Protein AF-A0A416ES32-F1 (afdb_monomer_lite)

Foldseek 3Di:
DDDDQLRQQVVQLKFWFWEAEQFKIKIFIAGNLLHTDFIFMDGDHWDQDPNATADDPCNLLVRLQRRLVRRQVRCCVPRVDRRAHHQEYAYEYAAAWKFFAAPVGDGLDGIHALPDQPQVVLQVVLCVLVLARRHCRAHSSVLVSCLVVVPPCNLRGQAMAHPLQSLLCQFFVANEAFLQRVLSHANADLVVSFHDPVSQVSSCVVNVVVVRPDGPVRHHGHYDAQLDWRGWGDLSNQCSNHVVSSYDTGRTYTGHHYLLQLLCLLQLQQDAQGWEWEAEQWIKIKHFFPDDFPGDDNQWRWGHHSRSTIITMGTWNGACPVVVVVLVVVVVVCVVVVDDDDPCRSCLVLLVLLVVAQLLLQQWAWARFCAFTVLLPGRGFDTDTDGDPRGPDDSNSVSNNSLLNSCLSVLSSLCCCCPVVVTHHAEYEYDYDLCPNPPRNQQLVCLSNVYKYFYFPSSVVGSSSSRSLSRSCNSPPDDPRDSSNCCPPSPCPVGRGDMDHHDPSNNVSSVSNSVVHSVCVVVRVVCVVVVPPPPPDVPVPVSVVVLVQLVQQLVLQLVCVVLPQADWQFKKKKFDDPVVQKMKMAAPPDGNVPDDSQQIWIAHLVGDTPDHPGHGYLLSLLVSLLVVLDVQFGMKMWTCGPLQVVCLQVQAWQAAADLLCLLQAQGIAERFEADDPVCCVPRVSNSNNVRVSVVCVVVVPDCRRHQKHRYRNGGIMGTDNHRNVRSVVSSSSSVSSVVSVVVCVVPVPRDHDDNVSSCVSHCCCPNPPNDPDDD

Radius of gyration: 31.21 Å; chains: 1; bounding box: 86×59×86 Å

Structure (mmCIF, N/CA/C/O backbone):
data_AF-A0A416ES32-F1
#
_entry.id   AF-A0A416ES32-F1
#
loop_
_atom_site.group_PDB
_atom_site.id
_atom_site.type_symbol
_atom_site.label_atom_id
_atom_site.label_alt_id
_atom_site.label_comp_id
_atom_site.label_asym_id
_atom_site.label_entity_id
_atom_site.label_seq_id
_atom_site.pdbx_PDB_ins_code
_atom_site.Cartn_x
_atom_site.Cartn_y
_atom_site.Cartn_z
_atom_site.occupancy
_atom_site.B_iso_or_equiv
_atom_site.auth_seq_id
_atom_site.auth_comp_id
_atom_site.auth_asym_id
_atom_site.auth_atom_id
_atom_site.pdbx_PDB_model_num
ATOM 1 N N . MET A 1 1 ? -36.734 12.654 -17.663 1.00 45.72 1 MET A N 1
ATOM 2 C CA . MET A 1 1 ? -35.898 13.662 -16.980 1.00 45.72 1 MET A CA 1
ATOM 3 C C . MET A 1 1 ? -35.464 13.018 -15.685 1.00 45.72 1 MET A C 1
ATOM 5 O O . MET A 1 1 ? -36.342 12.544 -14.974 1.00 45.72 1 MET A O 1
ATOM 9 N N . GLY A 1 2 ? -34.155 12.872 -15.471 1.00 63.22 2 GLY A N 1
ATOM 10 C CA . GLY A 1 2 ? -33.621 12.285 -14.242 1.00 63.22 2 GLY A CA 1
ATOM 11 C C . GLY A 1 2 ? -34.014 13.115 -13.021 1.00 63.22 2 GLY A C 1
ATOM 12 O O . GLY A 1 2 ? -34.320 14.302 -13.149 1.00 63.22 2 GLY A O 1
ATOM 13 N N . MET A 1 3 ? -34.055 12.468 -11.861 1.00 84.62 3 MET A N 1
ATOM 14 C CA . MET A 1 3 ? -34.239 13.137 -10.578 1.00 84.62 3 MET A CA 1
ATOM 15 C C . MET A 1 3 ? -33.039 14.047 -10.311 1.00 84.62 3 MET A C 1
ATOM 17 O O . MET A 1 3 ? -31.903 13.600 -10.431 1.00 84.62 3 MET A O 1
ATOM 21 N N . ASP A 1 4 ? -33.273 15.313 -9.969 1.00 92.38 4 ASP A N 1
ATOM 22 C CA . ASP A 1 4 ? -32.179 16.219 -9.625 1.00 92.38 4 ASP A CA 1
ATOM 23 C C . ASP A 1 4 ? -31.545 15.846 -8.271 1.00 92.38 4 ASP A C 1
ATOM 25 O O . ASP A 1 4 ? -32.187 15.240 -7.408 1.00 92.38 4 ASP A O 1
ATOM 29 N N . ALA A 1 5 ? -30.283 16.238 -8.071 1.00 93.75 5 ALA A N 1
ATOM 30 C CA . ALA A 1 5 ? -29.499 15.888 -6.885 1.00 93.75 5 ALA A CA 1
ATOM 31 C C . ALA A 1 5 ? -30.169 16.298 -5.563 1.00 93.75 5 ALA A C 1
ATOM 33 O O . ALA A 1 5 ? -30.114 15.555 -4.584 1.00 93.75 5 ALA A O 1
ATOM 34 N N . LYS A 1 6 ? -30.848 17.454 -5.530 1.00 95.00 6 LYS A N 1
ATOM 35 C CA . LYS A 1 6 ? -31.514 17.944 -4.319 1.00 95.00 6 LYS A CA 1
ATOM 36 C C . LYS A 1 6 ? -32.694 17.046 -3.953 1.00 95.00 6 LYS A C 1
ATOM 38 O O . LYS A 1 6 ? -32.835 16.663 -2.792 1.00 95.00 6 LYS A O 1
ATOM 43 N N . THR A 1 7 ? -33.510 16.689 -4.941 1.00 95.38 7 THR A N 1
ATOM 44 C CA . THR A 1 7 ? -34.622 15.747 -4.767 1.00 95.38 7 THR A CA 1
ATOM 45 C C . THR A 1 7 ? -34.115 14.364 -4.356 1.00 95.38 7 THR A C 1
ATOM 47 O O . THR A 1 7 ? -34.667 13.777 -3.429 1.00 95.38 7 THR A O 1
ATOM 50 N N . ALA A 1 8 ? -33.023 13.876 -4.956 1.00 95.81 8 ALA A N 1
ATOM 51 C CA . ALA A 1 8 ? -32.433 12.587 -4.592 1.00 95.81 8 ALA A CA 1
ATOM 52 C C . ALA A 1 8 ? -31.995 12.538 -3.118 1.00 95.81 8 ALA A C 1
ATOM 54 O O . ALA A 1 8 ? -32.283 11.555 -2.436 1.00 95.81 8 ALA A O 1
ATOM 55 N N . ILE A 1 9 ? -31.366 13.603 -2.605 1.00 96.69 9 ILE A N 1
ATOM 56 C CA . ILE A 1 9 ? -30.973 13.699 -1.189 1.00 96.69 9 ILE A CA 1
ATOM 57 C C . ILE A 1 9 ? -32.210 13.674 -0.277 1.00 96.69 9 ILE A C 1
ATOM 59 O O . ILE A 1 9 ? -32.258 12.897 0.673 1.00 96.69 9 ILE A O 1
ATOM 63 N N . LEU A 1 10 ? -33.227 14.496 -0.567 1.00 95.56 10 LEU A N 1
ATOM 64 C CA . LEU A 1 10 ? -34.430 14.603 0.273 1.00 95.56 10 LEU A CA 1
ATOM 65 C C . LEU A 1 10 ? -35.273 13.320 0.276 1.00 95.56 10 LEU A C 1
ATOM 67 O O . LEU A 1 10 ? -35.850 12.969 1.304 1.00 95.56 10 LEU A O 1
ATOM 71 N N . GLU A 1 11 ? -35.338 12.621 -0.858 1.00 95.56 11 GLU A N 1
ATOM 72 C CA . GLU A 1 11 ? -36.047 11.345 -0.999 1.00 95.56 11 GLU A CA 1
ATOM 73 C C . GLU A 1 11 ? -35.192 10.126 -0.617 1.00 95.56 11 GLU A C 1
ATOM 75 O O . GLU A 1 11 ? -35.665 9.000 -0.756 1.00 95.56 11 GLU A O 1
ATOM 80 N N . GLN A 1 12 ? -33.962 10.333 -0.126 1.00 94.44 12 GLN A N 1
ATOM 81 C CA . GLN A 1 12 ? -33.046 9.271 0.318 1.00 94.44 12 GLN A CA 1
ATOM 82 C C . GLN A 1 12 ? -32.698 8.272 -0.798 1.00 94.44 12 GLN A C 1
ATOM 84 O O . GLN A 1 12 ? -32.472 7.091 -0.555 1.00 94.44 12 GLN A O 1
ATOM 89 N N . LYS A 1 13 ? -32.634 8.754 -2.041 1.00 96.19 13 LYS A N 1
ATOM 90 C CA . LYS A 1 13 ? -32.247 7.993 -3.241 1.00 96.19 13 LYS A CA 1
ATOM 91 C C . LYS A 1 13 ? -30.778 8.224 -3.595 1.00 96.19 13 LYS A C 1
ATOM 93 O O . LYS A 1 13 ? -30.426 8.386 -4.760 1.00 96.19 13 LYS A O 1
ATOM 98 N N . THR A 1 14 ? -29.937 8.304 -2.571 1.00 98.06 14 THR A N 1
ATOM 99 C CA . THR A 1 14 ? -28.491 8.520 -2.678 1.00 98.06 14 THR A CA 1
ATOM 100 C C . THR A 1 14 ? -27.732 7.338 -2.098 1.00 98.06 14 THR A C 1
ATOM 102 O O . THR A 1 14 ? -28.243 6.634 -1.225 1.00 98.06 14 THR A O 1
ATOM 105 N N . ALA A 1 15 ? -26.495 7.145 -2.539 1.00 98.50 15 ALA A N 1
ATOM 106 C CA . ALA A 1 15 ? -25.581 6.187 -1.931 1.00 98.50 15 ALA A CA 1
ATOM 107 C C . ALA A 1 15 ? -24.273 6.881 -1.542 1.00 98.50 15 ALA A C 1
ATOM 109 O O . ALA A 1 15 ? -23.762 7.722 -2.282 1.00 98.50 15 ALA A O 1
ATOM 110 N N . LEU A 1 16 ? -23.759 6.559 -0.359 1.00 98.69 16 LEU A N 1
ATOM 111 C CA . LEU A 1 16 ? -22.503 7.084 0.163 1.00 98.69 16 LEU A CA 1
ATOM 112 C C . LEU A 1 16 ? -21.435 5.998 0.092 1.00 98.69 16 LEU A C 1
ATOM 114 O O . LEU A 1 16 ? -21.588 4.939 0.691 1.00 98.69 16 LEU A O 1
ATOM 118 N N . GLY A 1 17 ? -20.342 6.285 -0.599 1.00 98.56 17 GLY A N 1
ATOM 119 C CA . GLY A 1 17 ? -19.140 5.468 -0.574 1.00 98.56 17 GLY A CA 1
ATOM 120 C C . GLY A 1 17 ? -18.015 6.164 0.171 1.00 98.56 17 GLY A C 1
ATOM 121 O O . GLY A 1 17 ? -17.787 7.356 -0.040 1.00 98.56 17 GLY A O 1
ATOM 122 N N . ILE A 1 18 ? -17.303 5.440 1.033 1.00 98.56 18 ILE A N 1
ATOM 123 C CA . ILE A 1 18 ? -16.092 5.947 1.687 1.00 98.56 18 ILE A CA 1
ATOM 124 C C . ILE A 1 18 ? -14.960 4.947 1.498 1.00 98.56 18 ILE A C 1
ATOM 126 O O . ILE A 1 18 ? -15.114 3.774 1.820 1.00 98.56 18 ILE A O 1
ATOM 130 N N . GLU A 1 19 ? -13.820 5.416 0.998 1.00 97.88 19 GLU A N 1
ATOM 131 C CA . GLU A 1 19 ? -12.645 4.588 0.745 1.00 97.88 19 GLU A CA 1
ATOM 132 C C . GLU A 1 19 ? -11.421 5.061 1.522 1.00 97.88 19 GLU A C 1
ATOM 134 O O . GLU A 1 19 ? -11.046 6.232 1.441 1.00 97.88 19 GLU A O 1
ATOM 139 N N . PHE A 1 20 ? -10.769 4.127 2.214 1.00 97.38 20 PHE A N 1
ATOM 140 C CA . PHE A 1 20 ? -9.468 4.295 2.856 1.00 97.38 20 PHE A CA 1
ATOM 141 C C . PHE A 1 20 ? -8.343 3.917 1.883 1.00 97.38 20 PHE A C 1
ATOM 143 O O . PHE A 1 20 ? -7.821 2.801 1.916 1.00 97.38 20 PHE A O 1
ATOM 150 N N . GLY A 1 21 ? -7.964 4.851 1.011 1.00 90.81 21 GLY A N 1
ATOM 151 C CA . GLY A 1 21 ? -6.823 4.690 0.110 1.00 90.81 21 GLY A CA 1
ATOM 152 C C . GLY A 1 21 ? -5.477 4.846 0.827 1.00 90.81 21 GLY A C 1
ATOM 153 O O . GLY A 1 21 ? -5.404 5.300 1.965 1.00 90.81 21 GLY A O 1
ATOM 154 N N . SER A 1 22 ? -4.380 4.516 0.145 1.00 82.38 22 SER A N 1
ATOM 155 C CA . SER A 1 22 ? -3.029 4.480 0.740 1.00 82.38 22 SER A CA 1
ATOM 156 C C . SER A 1 22 ? -2.472 5.831 1.210 1.00 82.38 22 SER A C 1
ATOM 158 O O . SER A 1 22 ? -1.583 5.858 2.054 1.00 82.38 22 SER A O 1
ATOM 160 N N . THR A 1 23 ? -2.958 6.950 0.674 1.00 84.88 23 THR A N 1
ATOM 161 C CA . THR A 1 23 ? -2.529 8.305 1.080 1.00 84.88 23 THR A CA 1
ATOM 162 C C . THR A 1 23 ? -3.692 9.270 1.293 1.00 84.88 23 THR A C 1
ATOM 164 O O . THR A 1 23 ? -3.505 10.427 1.672 1.00 84.88 23 THR A O 1
ATOM 167 N N . ARG A 1 24 ? -4.925 8.810 1.051 1.00 92.62 24 ARG A N 1
ATOM 168 C CA . ARG A 1 24 ? -6.132 9.625 1.170 1.00 92.62 24 ARG A CA 1
ATOM 169 C C . ARG A 1 24 ? -7.341 8.778 1.537 1.00 92.62 24 ARG A C 1
ATOM 171 O O . ARG A 1 24 ? -7.540 7.721 0.946 1.00 92.62 24 ARG A O 1
ATOM 178 N N . ILE A 1 25 ? -8.168 9.282 2.446 1.00 97.44 25 ILE A N 1
ATOM 179 C CA . ILE A 1 25 ? -9.523 8.788 2.695 1.00 97.44 25 ILE A CA 1
ATOM 180 C C . ILE A 1 25 ? -10.483 9.692 1.924 1.00 97.44 25 ILE A C 1
ATOM 182 O O . ILE A 1 25 ? -10.411 10.913 2.064 1.00 97.44 25 ILE A O 1
ATOM 186 N N . LYS A 1 26 ? -11.357 9.125 1.090 1.00 97.00 26 LYS A N 1
ATOM 187 C CA . LYS A 1 26 ? -12.304 9.892 0.264 1.00 97.00 26 LYS A CA 1
ATOM 188 C C . LYS A 1 26 ? -13.729 9.407 0.501 1.00 97.00 26 LYS A C 1
ATOM 190 O O . LYS A 1 26 ? -14.001 8.218 0.394 1.00 97.00 26 LYS A O 1
ATOM 195 N N . ALA A 1 27 ? -14.635 10.340 0.767 1.00 98.19 27 ALA A N 1
ATOM 196 C CA . ALA A 1 27 ? -16.075 10.133 0.818 1.00 98.19 27 ALA A CA 1
ATOM 197 C C . ALA A 1 27 ? -16.728 10.718 -0.443 1.00 98.19 27 ALA A C 1
ATOM 199 O O . ALA A 1 27 ? -16.439 11.855 -0.824 1.00 98.19 27 ALA A O 1
ATOM 200 N N . VAL A 1 28 ? -17.614 9.958 -1.084 1.00 97.94 28 VAL A N 1
ATOM 201 C CA . VAL A 1 28 ? -18.371 10.361 -2.276 1.00 97.94 28 VAL A CA 1
ATOM 202 C C . VAL A 1 28 ? -19.842 10.029 -2.071 1.00 97.94 28 VAL A C 1
ATOM 204 O O . VAL A 1 28 ? -20.201 8.880 -1.823 1.00 97.94 28 VAL A O 1
ATOM 207 N N . LEU A 1 29 ? -20.701 11.035 -2.212 1.00 98.38 29 LEU A N 1
ATOM 208 C CA . LEU A 1 29 ? -22.146 10.855 -2.283 1.00 98.38 29 LEU A CA 1
ATOM 209 C C . LEU A 1 29 ? -22.572 10.866 -3.748 1.00 98.38 29 LEU A C 1
ATOM 211 O O . LEU A 1 29 ? -22.263 11.820 -4.469 1.00 98.38 29 LEU A O 1
ATOM 215 N N . ILE A 1 30 ? -23.311 9.842 -4.171 1.00 97.31 30 ILE A N 1
ATOM 216 C CA . ILE A 1 30 ? -23.895 9.763 -5.512 1.00 97.31 30 ILE A CA 1
ATOM 217 C C . ILE A 1 30 ? -25.408 9.965 -5.494 1.00 97.31 30 ILE A C 1
ATOM 219 O O . ILE A 1 30 ? -26.092 9.603 -4.532 1.00 97.31 30 ILE A O 1
ATOM 223 N N . GLY A 1 31 ? -25.917 10.568 -6.568 1.00 95.94 31 GLY A N 1
ATOM 224 C CA . GLY A 1 31 ? -27.342 10.751 -6.823 1.00 95.94 31 GLY A CA 1
ATOM 225 C C . GLY A 1 31 ? -28.031 9.487 -7.343 1.00 95.94 31 GLY A C 1
ATOM 226 O O . GLY A 1 31 ? -27.413 8.439 -7.526 1.00 95.94 31 GLY A O 1
ATOM 227 N N . ALA A 1 32 ? -29.329 9.609 -7.633 1.00 94.06 32 ALA A N 1
ATOM 228 C CA . ALA A 1 32 ? -30.156 8.516 -8.155 1.00 94.06 32 ALA A CA 1
ATOM 229 C C . ALA A 1 32 ? -29.749 8.048 -9.568 1.00 94.06 32 ALA A C 1
ATOM 231 O O . ALA A 1 32 ? -30.152 6.977 -10.008 1.00 94.06 32 ALA A O 1
ATOM 232 N N . ASP A 1 33 ? -28.976 8.860 -10.287 1.00 91.56 33 ASP A N 1
ATOM 233 C CA . ASP A 1 33 ? -28.370 8.554 -11.585 1.00 91.56 33 ASP A CA 1
ATOM 234 C C . ASP A 1 33 ? -26.935 8.011 -11.458 1.00 91.56 33 ASP A C 1
ATOM 236 O O . ASP A 1 33 ? -26.232 7.885 -12.457 1.00 91.56 33 ASP A O 1
ATOM 240 N N . ASN A 1 34 ? -26.499 7.693 -10.234 1.00 93.00 34 ASN A N 1
ATOM 241 C CA . ASN A 1 34 ? -25.156 7.238 -9.884 1.00 93.00 34 ASN A CA 1
ATOM 242 C C . ASN A 1 34 ? -24.029 8.262 -10.127 1.00 93.00 34 ASN A C 1
ATOM 244 O O . ASN A 1 34 ? -22.853 7.937 -9.939 1.00 93.00 34 ASN A O 1
ATOM 248 N N . ALA A 1 35 ? -24.356 9.506 -10.490 1.00 91.75 35 ALA A N 1
ATOM 249 C CA . ALA A 1 35 ? -23.366 10.563 -10.645 1.00 91.75 35 ALA A CA 1
ATOM 250 C C . ALA A 1 35 ? -22.918 11.102 -9.271 1.00 91.75 35 ALA A C 1
ATOM 252 O O . ALA A 1 35 ? -23.758 11.260 -8.378 1.00 91.75 35 ALA A O 1
ATOM 253 N N . PRO A 1 36 ? -21.626 11.429 -9.076 1.00 93.75 36 PRO A N 1
ATOM 254 C CA . PRO A 1 36 ? -21.163 12.132 -7.882 1.00 93.75 36 PRO A CA 1
ATOM 255 C C . PRO A 1 36 ? -21.845 13.494 -7.739 1.00 93.75 36 PRO A C 1
ATOM 257 O O . PRO A 1 36 ? -21.857 14.299 -8.672 1.00 93.75 36 PRO A O 1
ATOM 260 N N . ILE A 1 37 ? -22.386 13.768 -6.553 1.00 96.25 37 ILE A N 1
ATOM 261 C CA . ILE A 1 37 ? -23.063 15.033 -6.230 1.00 96.25 37 ILE A CA 1
ATOM 262 C C . ILE A 1 37 ? -22.356 15.804 -5.110 1.00 96.25 37 ILE A C 1
ATOM 264 O O . ILE A 1 37 ? -22.405 17.035 -5.084 1.00 96.25 37 ILE A O 1
ATOM 268 N N . ALA A 1 38 ? -21.645 15.105 -4.222 1.00 97.12 38 ALA A N 1
ATOM 269 C CA . ALA A 1 38 ? -20.815 15.717 -3.190 1.00 97.12 38 ALA A CA 1
ATOM 270 C C . ALA A 1 38 ? -19.614 14.836 -2.833 1.00 97.12 38 ALA A C 1
ATOM 272 O O . ALA A 1 38 ? -19.650 13.617 -3.017 1.00 97.12 38 ALA A O 1
ATOM 273 N N . SER A 1 39 ? -18.559 15.451 -2.303 1.00 97.19 39 SER A N 1
ATOM 274 C CA . SER A 1 39 ? -17.343 14.738 -1.905 1.00 97.19 39 SER A CA 1
ATOM 275 C C . SER A 1 39 ? -16.620 15.402 -0.741 1.00 97.19 39 SER A C 1
ATOM 277 O O . SER A 1 39 ? -16.720 16.610 -0.552 1.00 97.19 39 SER A O 1
ATOM 279 N N . GLY A 1 40 ? -15.830 14.623 -0.011 1.00 97.38 40 GLY A N 1
ATOM 280 C CA . GLY A 1 40 ? -14.911 15.111 1.011 1.00 97.38 40 GLY A CA 1
ATOM 281 C C . GLY A 1 40 ? -13.703 14.195 1.121 1.00 97.38 40 GLY A C 1
ATOM 282 O O . GLY A 1 40 ? -13.797 13.004 0.825 1.00 97.38 40 GLY A O 1
ATOM 283 N N . ASP A 1 41 ? -12.561 14.745 1.515 1.00 96.56 41 ASP A N 1
ATOM 284 C CA . ASP A 1 41 ? -11.319 13.987 1.594 1.00 96.56 41 ASP A CA 1
ATOM 285 C C . ASP A 1 41 ? -10.433 14.383 2.777 1.00 96.56 41 ASP A C 1
ATOM 287 O O . ASP A 1 41 ? -10.479 15.508 3.284 1.00 96.56 41 ASP A O 1
ATOM 291 N N . HIS A 1 42 ? -9.616 13.426 3.203 1.00 97.56 42 HIS A N 1
ATOM 292 C CA . HIS A 1 42 ? -8.621 13.564 4.254 1.00 97.56 42 HIS A CA 1
ATOM 293 C C . HIS A 1 42 ? -7.305 12.937 3.792 1.00 97.56 42 HIS A C 1
ATOM 295 O O . HIS A 1 42 ? -7.282 11.783 3.366 1.00 97.56 42 HIS A O 1
ATOM 301 N N . GLU A 1 43 ? -6.209 13.686 3.864 1.00 94.19 43 GLU A N 1
ATOM 302 C CA . GLU A 1 43 ? -4.871 13.163 3.579 1.00 94.19 43 GLU A CA 1
ATOM 303 C C . GLU A 1 43 ? -4.273 12.546 4.839 1.00 94.19 43 GLU A C 1
ATOM 305 O O . GLU A 1 43 ? -4.384 13.103 5.927 1.00 94.19 43 GLU A O 1
ATOM 310 N N . TRP A 1 44 ? -3.635 11.394 4.679 1.00 94.19 44 TRP A N 1
ATOM 311 C CA . TRP A 1 44 ? -3.037 10.628 5.768 1.00 94.19 44 TRP A CA 1
ATOM 312 C C . TRP A 1 44 ? -1.857 9.819 5.235 1.00 94.19 44 TRP A C 1
ATOM 314 O O . TRP A 1 44 ? -1.772 9.530 4.041 1.00 94.19 44 TRP A O 1
ATOM 324 N N . GLU A 1 45 ? -0.933 9.450 6.113 1.00 83.25 45 GLU A N 1
ATOM 325 C CA . GLU A 1 45 ? 0.280 8.723 5.745 1.00 83.25 45 GLU A CA 1
ATOM 326 C C . GLU A 1 45 ? 0.547 7.619 6.767 1.00 83.25 45 GLU A C 1
ATOM 328 O O . GLU A 1 45 ? 0.308 7.797 7.965 1.00 83.25 45 GLU A O 1
ATOM 333 N N . ASN A 1 46 ? 0.997 6.457 6.290 1.00 78.44 46 ASN A N 1
ATOM 334 C CA . ASN A 1 46 ? 1.377 5.380 7.190 1.00 78.44 46 ASN A CA 1
ATOM 335 C C . ASN A 1 46 ? 2.701 5.704 7.877 1.00 78.44 46 ASN A C 1
ATOM 337 O O . ASN A 1 46 ? 3.544 6.442 7.375 1.00 78.44 46 ASN A O 1
ATOM 341 N N . ARG A 1 47 ? 2.900 5.101 9.041 1.00 84.50 47 ARG A N 1
ATOM 342 C CA . ARG A 1 47 ? 4.147 5.214 9.793 1.00 84.50 47 ARG A CA 1
ATOM 343 C C . ARG A 1 47 ? 4.793 3.850 9.926 1.00 84.50 47 ARG A C 1
ATOM 345 O O . ARG A 1 47 ? 4.100 2.834 9.929 1.00 84.50 47 ARG A O 1
ATOM 352 N N . TYR A 1 48 ? 6.109 3.845 10.053 1.00 75.69 48 TYR A N 1
ATOM 353 C CA . TYR A 1 48 ? 6.851 2.656 10.433 1.00 75.69 48 TYR A CA 1
ATOM 354 C C . TYR A 1 48 ? 7.067 2.693 11.943 1.00 75.69 48 TYR A C 1
ATOM 356 O O . TYR A 1 48 ? 7.763 3.574 12.446 1.00 75.69 48 TYR A O 1
ATOM 364 N N . ASP A 1 49 ? 6.417 1.784 12.661 1.00 75.56 49 ASP A N 1
ATOM 365 C CA . ASP A 1 49 ? 6.455 1.709 14.120 1.00 75.56 49 ASP A CA 1
ATOM 366 C C . ASP A 1 49 ? 6.770 0.273 14.537 1.00 75.56 49 ASP A C 1
ATOM 368 O O . ASP A 1 49 ? 6.133 -0.661 14.060 1.00 75.56 49 ASP A O 1
ATOM 372 N N . ASN A 1 50 ? 7.783 0.085 15.385 1.00 77.75 50 ASN A N 1
ATOM 373 C CA . ASN A 1 50 ? 8.226 -1.226 15.881 1.00 77.75 50 ASN A CA 1
ATOM 374 C C . ASN A 1 50 ? 8.354 -2.318 14.799 1.00 77.75 50 ASN A C 1
ATOM 376 O O . ASN A 1 50 ? 7.938 -3.458 14.997 1.00 77.75 50 ASN A O 1
ATOM 380 N N . GLY A 1 51 ? 8.918 -1.972 13.639 1.00 73.06 51 GLY A N 1
ATOM 381 C CA . GLY A 1 51 ? 9.142 -2.935 12.559 1.00 73.06 51 GLY A CA 1
ATOM 382 C C . GLY A 1 51 ? 7.933 -3.192 11.653 1.00 73.06 51 GLY A C 1
ATOM 383 O O . GLY A 1 51 ? 8.014 -4.043 10.771 1.00 73.06 51 GLY A O 1
ATOM 384 N N . VAL A 1 52 ? 6.818 -2.477 11.843 1.00 85.81 52 VAL A N 1
ATOM 385 C CA . VAL A 1 52 ? 5.601 -2.633 11.035 1.00 85.81 52 VAL A CA 1
ATOM 386 C C . VAL A 1 52 ? 5.086 -1.304 10.487 1.00 85.81 52 VAL A C 1
ATOM 388 O O . VAL A 1 52 ? 4.990 -0.294 11.181 1.00 85.81 52 VAL A O 1
ATOM 391 N N . TRP A 1 53 ? 4.698 -1.316 9.212 1.00 84.06 53 TRP A N 1
ATOM 392 C CA . TRP A 1 53 ? 3.964 -0.227 8.572 1.00 84.06 53 TRP A CA 1
ATOM 393 C C . TRP A 1 53 ? 2.507 -0.243 9.026 1.00 84.06 53 TRP A C 1
ATOM 395 O O . TRP A 1 53 ? 1.779 -1.192 8.712 1.00 84.06 53 TRP A O 1
ATOM 405 N N . THR A 1 54 ? 2.078 0.811 9.717 1.00 93.56 54 THR A N 1
ATOM 406 C CA . THR A 1 54 ? 0.794 0.867 10.425 1.00 93.56 54 THR A CA 1
ATOM 407 C C . THR A 1 54 ? 0.084 2.215 10.281 1.00 93.56 54 THR A C 1
ATOM 409 O O . THR A 1 54 ? 0.701 3.239 9.970 1.00 93.56 54 THR A O 1
ATOM 412 N N . TYR A 1 55 ? -1.220 2.196 10.555 1.00 93.38 55 TYR A N 1
ATOM 413 C CA . TYR A 1 55 ? -2.030 3.357 10.921 1.00 93.38 55 TYR A CA 1
ATOM 414 C C . TYR A 1 55 ? -2.602 3.112 12.312 1.00 93.38 55 TYR A C 1
ATOM 416 O O . TYR A 1 55 ? -3.076 2.012 12.611 1.00 93.38 55 TYR A O 1
ATOM 424 N N . THR A 1 56 ? -2.581 4.130 13.169 1.00 94.12 56 THR A N 1
ATOM 425 C CA . THR A 1 56 ? -3.207 4.001 14.486 1.00 94.12 56 THR A CA 1
ATOM 426 C C . THR A 1 56 ? -4.731 4.011 14.350 1.00 94.12 56 THR A C 1
ATOM 428 O O . THR A 1 56 ? -5.280 4.536 13.379 1.00 94.12 56 THR A O 1
ATOM 431 N N . LEU A 1 57 ? -5.445 3.462 15.340 1.00 95.31 57 LEU A N 1
ATOM 432 C CA . LEU A 1 57 ? -6.909 3.567 15.369 1.00 95.31 57 LEU A CA 1
ATOM 433 C C . LEU A 1 57 ? -7.371 5.032 15.387 1.00 95.31 57 LEU A C 1
ATOM 435 O O . LEU A 1 57 ? -8.403 5.349 14.808 1.00 95.31 57 LEU A O 1
ATOM 439 N N . GLU A 1 58 ? -6.605 5.924 16.019 1.00 95.50 58 GLU A N 1
ATOM 440 C CA . GLU A 1 58 ? -6.886 7.361 16.020 1.00 95.50 58 GLU A CA 1
ATOM 441 C C . GLU A 1 58 ? -6.807 7.953 14.606 1.00 95.50 58 GLU A C 1
ATOM 443 O O . GLU A 1 58 ? -7.743 8.638 14.197 1.00 95.50 58 GLU A O 1
ATOM 448 N N . ASP A 1 59 ? -5.765 7.629 13.831 1.00 95.19 59 ASP A N 1
ATOM 449 C CA . ASP A 1 59 ? -5.632 8.079 12.434 1.00 95.19 59 ASP A CA 1
ATOM 450 C C . ASP A 1 59 ? -6.822 7.604 11.582 1.00 95.19 59 ASP A C 1
ATOM 452 O O . ASP A 1 59 ? -7.403 8.375 10.819 1.00 95.19 59 ASP A O 1
ATOM 456 N N . ILE A 1 60 ? -7.224 6.339 11.753 1.00 97.31 60 ILE A N 1
ATOM 457 C CA . ILE A 1 60 ? -8.356 5.737 11.034 1.00 97.31 60 ILE A CA 1
ATOM 458 C C . ILE A 1 60 ? -9.658 6.492 11.338 1.00 97.31 60 ILE A C 1
ATOM 460 O O . ILE A 1 60 ? -10.379 6.883 10.418 1.00 97.31 60 ILE A O 1
ATOM 464 N N . TRP A 1 61 ? -9.974 6.704 12.620 1.00 97.94 61 TRP A N 1
ATOM 465 C CA . TRP A 1 61 ? -11.237 7.330 13.018 1.00 97.94 61 TRP 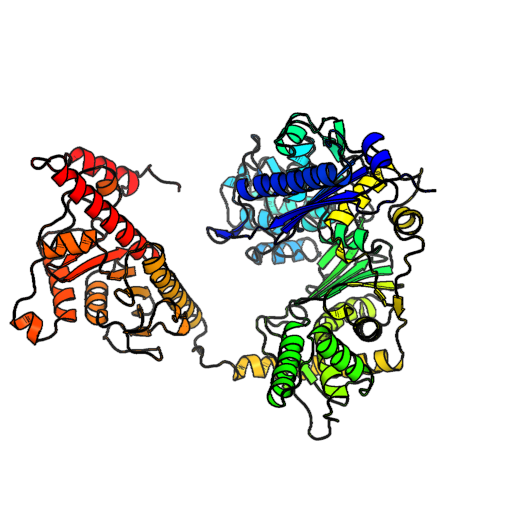A CA 1
ATOM 466 C C . TRP A 1 61 ? -11.289 8.815 12.685 1.00 97.94 61 TRP A C 1
ATOM 468 O O . TRP A 1 61 ? -12.283 9.278 12.129 1.00 97.94 61 TRP A O 1
ATOM 478 N N . THR A 1 62 ? -10.221 9.554 12.983 1.00 97.56 62 THR A N 1
ATOM 479 C CA . THR A 1 62 ? -10.159 10.992 12.699 1.00 97.56 62 THR A CA 1
ATOM 480 C C . THR A 1 62 ? -10.238 11.264 11.201 1.00 97.56 62 THR A C 1
ATOM 482 O O . THR A 1 62 ? -11.001 12.134 10.778 1.00 97.56 62 THR A O 1
ATOM 485 N N . GLY A 1 63 ? -9.531 10.477 10.388 1.00 98.19 63 GLY A N 1
ATOM 486 C CA . GLY A 1 63 ? -9.557 10.628 8.942 1.00 98.19 63 GLY A CA 1
ATOM 487 C C . GLY A 1 63 ? -10.903 10.257 8.312 1.00 98.19 63 GLY A C 1
ATOM 488 O O . GLY A 1 63 ? -11.391 10.978 7.439 1.00 98.19 63 GLY A O 1
ATOM 489 N N . LEU A 1 64 ? -11.558 9.195 8.800 1.00 98.56 64 LEU A N 1
ATOM 490 C CA . LEU A 1 64 ? -12.922 8.840 8.393 1.00 98.56 64 LEU A CA 1
ATOM 491 C C . LEU A 1 64 ? -13.918 9.970 8.692 1.00 98.56 64 LEU A C 1
ATOM 493 O O . LEU A 1 64 ? -14.695 10.373 7.822 1.00 98.56 64 LEU A O 1
ATOM 497 N N . GLN A 1 65 ? -13.891 10.477 9.925 1.00 98.69 65 GLN A N 1
ATOM 498 C CA . GLN A 1 65 ? -14.798 11.525 10.394 1.00 98.69 65 GLN A CA 1
ATOM 499 C C . GLN A 1 65 ? -14.590 12.835 9.634 1.00 98.69 65 GLN A C 1
ATOM 501 O O . GLN A 1 65 ? -15.568 13.492 9.274 1.00 98.69 65 GLN A O 1
ATOM 506 N N . ASP A 1 66 ? -13.343 13.215 9.354 1.00 98.69 66 ASP A N 1
ATOM 507 C CA . ASP A 1 66 ? -13.025 14.425 8.592 1.00 98.69 66 ASP A CA 1
ATOM 508 C C . ASP A 1 66 ? -13.493 14.315 7.131 1.00 98.69 66 ASP A C 1
ATOM 510 O O . ASP A 1 66 ? -14.167 15.220 6.631 1.00 98.69 66 ASP A O 1
ATOM 514 N N . ALA A 1 67 ? -13.235 13.181 6.465 1.00 98.38 67 ALA A N 1
ATOM 515 C CA . ALA A 1 67 ? -13.698 12.945 5.095 1.00 98.38 67 ALA A CA 1
ATOM 516 C C . ALA A 1 67 ? -15.235 13.005 4.990 1.00 98.38 67 ALA A C 1
ATOM 518 O O . ALA A 1 67 ? -15.773 13.685 4.111 1.00 98.38 67 ALA A O 1
ATOM 519 N N . TYR A 1 68 ? -15.952 12.358 5.919 1.00 98.69 68 TYR A N 1
ATOM 520 C CA . TYR A 1 68 ? -17.414 12.436 5.990 1.00 98.69 68 TYR A CA 1
ATOM 521 C C . TYR A 1 68 ? -17.903 13.864 6.279 1.00 98.69 68 TYR A C 1
ATOM 523 O O . TYR A 1 68 ? -18.796 14.360 5.590 1.00 98.69 68 TYR A O 1
ATOM 531 N N . THR A 1 69 ? -17.300 14.550 7.254 1.00 98.69 69 THR A N 1
ATOM 532 C CA . THR A 1 69 ? -17.682 15.917 7.652 1.00 98.69 69 THR A CA 1
ATOM 533 C C . THR A 1 69 ? -17.554 16.890 6.484 1.00 98.69 69 THR A C 1
ATOM 535 O O . THR A 1 69 ? -18.466 17.681 6.236 1.00 98.69 69 THR A O 1
ATOM 538 N N . LYS A 1 70 ? -16.457 16.811 5.724 1.00 98.56 70 LYS A N 1
ATOM 539 C CA . LYS A 1 70 ? -16.241 17.628 4.522 1.00 98.56 70 LYS A CA 1
ATOM 540 C C . LYS A 1 70 ? -17.260 17.325 3.427 1.00 98.56 70 LYS A C 1
ATOM 542 O O . LYS A 1 70 ? -17.787 18.257 2.829 1.00 98.56 70 LYS A O 1
ATOM 547 N N . MET A 1 71 ? -17.601 16.054 3.216 1.00 98.31 71 MET A N 1
ATOM 548 C CA . MET A 1 71 ? -18.642 15.668 2.259 1.00 98.31 71 MET A CA 1
ATOM 549 C C . MET A 1 71 ? -20.018 16.210 2.673 1.00 98.31 71 MET A C 1
ATOM 551 O O . MET A 1 71 ? -20.724 16.799 1.856 1.00 98.31 71 MET A O 1
ATOM 555 N N . ALA A 1 72 ? -20.387 16.088 3.950 1.00 98.50 72 ALA A N 1
ATOM 556 C CA . ALA A 1 72 ? -21.639 16.637 4.468 1.00 98.50 72 ALA A CA 1
ATOM 557 C C . ALA A 1 72 ? -21.681 18.176 4.377 1.00 98.50 72 ALA A C 1
ATOM 559 O O . ALA A 1 72 ? -22.731 18.752 4.074 1.00 98.50 72 ALA A O 1
ATOM 560 N N . ALA A 1 73 ? -20.545 18.849 4.589 1.00 98.38 73 ALA A N 1
ATOM 561 C CA . ALA A 1 73 ? -20.415 20.290 4.386 1.00 98.38 73 ALA A CA 1
ATOM 562 C C . ALA A 1 73 ? -20.598 20.682 2.911 1.00 98.38 73 ALA A C 1
ATOM 564 O O . ALA A 1 73 ? -21.316 21.639 2.630 1.00 98.38 73 ALA A O 1
ATOM 565 N N . ASP A 1 74 ? -20.040 19.911 1.976 1.00 98.38 74 ASP A N 1
ATOM 566 C CA . ASP A 1 74 ? -20.207 20.111 0.532 1.00 98.38 74 ASP A CA 1
ATOM 567 C C . ASP A 1 74 ? -21.678 19.935 0.096 1.00 98.38 74 ASP A C 1
ATOM 569 O O . ASP A 1 74 ? -22.213 20.746 -0.664 1.00 98.38 74 ASP A O 1
ATOM 573 N N . VAL A 1 75 ? -22.398 18.954 0.664 1.00 98.38 75 VAL A N 1
ATOM 574 C CA . VAL A 1 75 ? -23.860 18.823 0.487 1.00 98.38 75 VAL A CA 1
ATOM 575 C C . VAL A 1 75 ? -24.589 20.080 0.969 1.00 98.38 75 VAL A C 1
ATOM 577 O O . VAL A 1 75 ? -25.473 20.600 0.274 1.00 98.38 75 VAL A O 1
ATOM 580 N N . LYS A 1 76 ? -24.227 20.583 2.154 1.00 98.00 76 LYS A N 1
ATOM 581 C CA . LYS A 1 76 ? -24.841 21.782 2.730 1.00 98.00 76 LYS A CA 1
ATOM 582 C C . LYS A 1 76 ? -24.561 23.019 1.881 1.00 98.00 76 LYS A C 1
ATOM 584 O O . LYS A 1 76 ? -25.481 23.800 1.654 1.00 98.00 76 LYS A O 1
ATOM 589 N N . GLU A 1 77 ? -23.340 23.182 1.387 1.00 98.06 77 GLU A N 1
ATOM 590 C CA . GLU A 1 77 ? -22.938 24.308 0.545 1.00 98.06 77 GLU A CA 1
ATOM 591 C C . GLU A 1 77 ? -23.670 24.305 -0.804 1.00 98.06 77 GLU A C 1
ATOM 593 O O . GLU A 1 77 ? -24.238 25.323 -1.204 1.00 98.06 77 GLU A O 1
ATOM 598 N N . LYS A 1 78 ? -23.715 23.156 -1.489 1.00 97.75 78 LYS A N 1
ATOM 599 C CA . LYS A 1 78 ? -24.296 23.048 -2.836 1.00 97.75 78 LYS A CA 1
ATOM 600 C C . LYS A 1 78 ? -25.822 23.044 -2.850 1.00 97.75 78 LYS A C 1
ATOM 602 O O . LYS A 1 78 ? -26.424 23.581 -3.782 1.00 97.75 78 LYS A O 1
ATOM 607 N N . TYR A 1 79 ? -26.461 22.428 -1.853 1.00 97.56 79 TYR A N 1
ATOM 608 C CA . TYR A 1 79 ? -27.902 22.134 -1.897 1.00 97.56 79 TYR A CA 1
ATOM 609 C C . TYR A 1 79 ? -28.719 22.776 -0.769 1.00 97.56 79 TYR A C 1
ATOM 611 O O . TYR A 1 79 ? -29.957 22.731 -0.816 1.00 97.56 79 TYR A O 1
ATOM 619 N N . ASP A 1 80 ? -28.050 23.403 0.207 1.00 97.19 80 ASP A N 1
ATOM 620 C CA . ASP A 1 80 ? -28.632 23.960 1.436 1.00 97.19 80 ASP A CA 1
ATOM 621 C C . ASP A 1 80 ? -29.383 22.912 2.282 1.00 97.19 80 ASP A C 1
ATOM 623 O O . ASP A 1 80 ? -30.360 23.205 2.972 1.00 97.19 80 ASP A O 1
ATOM 627 N N . ILE A 1 81 ? -28.919 21.659 2.248 1.00 97.31 81 ILE A N 1
ATOM 628 C CA . ILE A 1 81 ? -29.499 20.538 2.997 1.00 97.31 81 ILE A CA 1
ATOM 629 C C . ILE A 1 81 ? -28.519 20.079 4.074 1.00 97.31 81 ILE A C 1
ATOM 631 O O . ILE A 1 81 ? -27.349 19.845 3.795 1.00 97.31 81 ILE A O 1
ATOM 635 N N . THR A 1 82 ? -29.002 19.928 5.306 1.00 97.69 82 THR A N 1
ATOM 636 C CA . THR A 1 82 ? -28.274 19.173 6.333 1.00 97.69 82 THR A CA 1
ATOM 637 C C . THR A 1 82 ? -28.502 17.692 6.073 1.00 97.69 82 THR A C 1
ATOM 639 O O . THR A 1 82 ? -29.649 17.245 6.070 1.00 97.69 82 THR A O 1
ATOM 642 N N . LEU A 1 83 ? -27.430 16.941 5.825 1.00 97.62 83 LEU A N 1
ATOM 643 C CA . LEU A 1 83 ? -27.525 15.516 5.534 1.00 97.62 83 LEU A CA 1
ATOM 644 C C . LEU A 1 83 ? -27.879 14.746 6.812 1.00 97.62 83 LEU A C 1
ATOM 646 O O . LEU A 1 83 ? -27.057 14.634 7.716 1.00 97.62 83 LEU A O 1
ATOM 650 N N . THR A 1 84 ? -29.105 14.232 6.889 1.00 97.31 84 THR A N 1
ATOM 651 C CA . THR A 1 84 ? -29.564 13.412 8.024 1.00 97.31 84 THR A CA 1
ATOM 652 C C . THR A 1 84 ? -29.699 11.938 7.667 1.00 97.31 84 THR A C 1
ATOM 654 O O . THR A 1 84 ? -29.722 11.088 8.550 1.00 97.31 84 THR A O 1
ATOM 657 N N . ARG A 1 85 ? -29.794 11.605 6.375 1.00 97.25 85 ARG A N 1
ATOM 658 C CA . ARG A 1 85 ? -29.976 10.231 5.905 1.00 97.25 85 ARG A CA 1
ATOM 659 C C . ARG A 1 85 ? -29.536 10.077 4.453 1.00 97.25 85 ARG A C 1
ATOM 661 O O . ARG A 1 85 ? -29.715 10.992 3.653 1.00 97.25 85 ARG A O 1
ATOM 668 N N . VAL A 1 86 ? -29.006 8.904 4.123 1.00 98.06 86 VAL A N 1
ATOM 669 C CA . VAL A 1 86 ? -28.745 8.445 2.749 1.00 98.06 86 VAL A CA 1
ATOM 670 C C . VAL A 1 86 ? -29.461 7.113 2.516 1.00 98.06 86 VAL A C 1
ATOM 672 O O . VAL A 1 86 ? -29.910 6.481 3.474 1.00 98.06 86 VAL A O 1
ATOM 675 N N . GLY A 1 87 ? -29.598 6.701 1.256 1.00 98.19 87 GLY A N 1
ATOM 676 C CA . GLY A 1 87 ? -30.277 5.455 0.889 1.00 98.19 87 GLY A CA 1
ATOM 677 C C . GLY A 1 87 ? -29.475 4.205 1.242 1.00 98.19 87 GLY A C 1
ATOM 678 O O . GLY A 1 87 ? -30.044 3.244 1.751 1.00 98.19 87 GLY A O 1
ATOM 679 N N . ALA A 1 88 ? -28.159 4.233 1.018 1.00 98.69 88 ALA A N 1
ATOM 680 C CA . ALA A 1 88 ? -27.231 3.164 1.384 1.00 98.69 88 ALA A CA 1
ATOM 681 C C . ALA A 1 88 ? -25.815 3.698 1.636 1.00 98.69 88 ALA A C 1
ATOM 683 O O . ALA A 1 88 ? -25.465 4.789 1.176 1.00 98.69 88 ALA A O 1
ATOM 684 N N . ILE A 1 89 ? -25.005 2.921 2.357 1.00 98.81 89 ILE A N 1
ATOM 685 C CA . ILE A 1 89 ? -23.596 3.222 2.639 1.00 98.81 89 ILE A CA 1
ATOM 686 C C . ILE A 1 89 ? -22.726 2.027 2.233 1.00 98.81 89 ILE A C 1
ATOM 688 O O . ILE A 1 89 ? -23.140 0.879 2.371 1.00 98.81 89 ILE A O 1
ATOM 692 N N . GLY A 1 90 ? -21.511 2.285 1.765 1.00 98.69 90 GLY A N 1
ATOM 693 C CA . GLY A 1 90 ? -20.492 1.261 1.585 1.00 98.69 90 GLY A CA 1
ATOM 694 C C . GLY A 1 90 ? -19.111 1.766 1.994 1.00 98.69 90 GLY A C 1
ATOM 695 O O . GLY A 1 90 ? -18.789 2.944 1.811 1.00 98.69 90 GLY A O 1
ATOM 696 N N . PHE A 1 91 ? -18.299 0.862 2.541 1.00 98.62 91 PHE A N 1
ATOM 697 C CA . PHE A 1 91 ? -16.923 1.136 2.947 1.00 98.62 91 PHE A CA 1
ATOM 698 C C . PHE A 1 91 ? -15.936 0.321 2.120 1.00 98.62 91 PHE A C 1
ATOM 700 O O . PHE A 1 91 ? -16.155 -0.859 1.862 1.00 98.62 91 PHE A O 1
ATOM 707 N N . SER A 1 92 ? -14.855 0.973 1.717 1.00 98.44 92 SER A N 1
ATOM 708 C CA . SER A 1 92 ? -13.744 0.380 0.984 1.00 98.44 92 SER A CA 1
ATOM 709 C C . SER A 1 92 ? -12.442 0.668 1.704 1.00 98.44 92 SER A C 1
ATOM 711 O O . SER A 1 92 ? -12.306 1.728 2.315 1.00 98.44 92 SER A O 1
ATOM 713 N N . ALA A 1 93 ? -11.464 -0.220 1.628 1.00 97.06 93 ALA A N 1
ATOM 714 C CA . ALA A 1 93 ? -10.115 0.085 2.086 1.00 97.06 93 ALA A CA 1
ATOM 715 C C . ALA A 1 93 ? -9.070 -0.544 1.172 1.00 97.06 93 ALA A C 1
ATOM 717 O O . ALA A 1 93 ? -9.374 -1.441 0.392 1.00 97.06 93 ALA A O 1
ATOM 718 N N . MET A 1 94 ? -7.825 -0.080 1.303 1.00 92.56 94 MET A N 1
ATOM 719 C CA . MET A 1 94 ? -6.673 -0.790 0.751 1.00 92.56 94 MET A CA 1
ATOM 720 C C . MET A 1 94 ? -6.761 -2.279 1.100 1.00 92.56 94 MET A C 1
ATOM 722 O O . MET A 1 94 ? -6.902 -2.620 2.278 1.00 92.56 94 MET A O 1
ATOM 726 N N . MET A 1 95 ? -6.689 -3.138 0.082 1.00 88.94 95 MET A N 1
ATOM 727 C CA . MET A 1 95 ? -6.768 -4.577 0.294 1.00 88.94 95 MET A CA 1
ATOM 728 C C . MET A 1 95 ? -5.648 -5.081 1.206 1.00 88.94 95 MET A C 1
ATOM 730 O O . MET A 1 95 ? -4.554 -4.509 1.289 1.00 88.94 95 MET A O 1
ATOM 734 N N . HIS A 1 96 ? -5.919 -6.238 1.808 1.00 90.94 96 HIS A N 1
ATOM 735 C CA . HIS A 1 96 ? -5.016 -6.990 2.674 1.00 90.94 96 HIS A CA 1
ATOM 736 C C . HIS A 1 96 ? -4.809 -6.384 4.074 1.00 90.94 96 HIS A C 1
ATOM 738 O O . HIS A 1 96 ? -5.546 -5.520 4.552 1.00 90.94 96 HIS A O 1
ATOM 744 N N . GLY A 1 97 ? -3.778 -6.884 4.757 1.00 91.00 97 GLY A N 1
ATOM 745 C CA . GLY A 1 97 ? -3.387 -6.466 6.091 1.00 91.00 97 GLY A CA 1
ATOM 746 C C . GLY A 1 97 ? -3.950 -7.345 7.205 1.00 91.00 97 GLY A C 1
ATOM 747 O O . GLY A 1 97 ? -4.650 -8.328 6.973 1.00 91.00 97 GLY A O 1
ATOM 748 N N . TYR A 1 98 ? -3.581 -7.019 8.440 1.00 97.50 98 TYR A N 1
ATOM 749 C CA . TYR A 1 98 ? -3.854 -7.849 9.610 1.00 97.50 98 TYR A CA 1
ATOM 750 C C . TYR A 1 98 ? -4.226 -6.986 10.815 1.00 97.50 98 TYR A C 1
ATOM 752 O O . TYR A 1 98 ? -3.385 -6.269 11.367 1.00 97.50 98 TYR A O 1
ATOM 760 N N . MET A 1 99 ? -5.495 -7.067 11.219 1.00 98.31 99 MET A N 1
ATOM 761 C CA . MET A 1 99 ? -6.013 -6.513 12.467 1.00 98.31 99 MET A CA 1
ATOM 762 C C . MET A 1 99 ? -6.601 -7.652 13.299 1.00 98.31 99 MET A C 1
ATOM 764 O O . MET A 1 99 ? -7.600 -8.252 12.908 1.00 98.31 99 MET A O 1
ATOM 768 N N . ALA A 1 100 ? -5.979 -7.948 14.439 1.00 98.38 100 ALA A N 1
ATOM 769 C CA . ALA A 1 100 ? -6.414 -9.001 15.350 1.00 98.38 100 ALA A CA 1
ATOM 770 C C . ALA A 1 100 ? -7.022 -8.398 16.615 1.00 98.38 100 ALA A C 1
ATOM 772 O O . ALA A 1 100 ? -6.422 -7.517 17.233 1.00 98.38 100 ALA A O 1
ATOM 773 N N . PHE A 1 101 ? -8.194 -8.885 17.003 1.00 98.69 101 PHE A N 1
ATOM 774 C CA . PHE A 1 101 ? -8.962 -8.374 18.129 1.00 98.69 101 PHE A CA 1
ATOM 775 C C . PHE A 1 101 ? -9.258 -9.466 19.150 1.00 98.69 101 PHE A C 1
ATOM 777 O O . PHE A 1 101 ? -9.487 -10.622 18.788 1.00 98.69 101 PHE A O 1
ATOM 784 N N . ASP A 1 102 ? -9.295 -9.068 20.419 1.00 98.06 102 ASP A N 1
ATOM 785 C CA . ASP A 1 102 ? -9.776 -9.910 21.511 1.00 98.06 102 ASP A CA 1
ATOM 786 C C . ASP A 1 102 ? -11.316 -9.909 21.606 1.00 98.06 102 ASP A C 1
ATOM 788 O O . ASP A 1 102 ? -12.021 -9.174 20.908 1.00 98.06 102 ASP A O 1
ATOM 792 N N . LYS A 1 103 ? -11.852 -10.700 22.543 1.00 96.81 103 LYS A N 1
ATOM 793 C CA . LYS A 1 103 ? -13.296 -10.768 22.847 1.00 96.81 103 LYS A CA 1
ATOM 794 C C . LYS A 1 103 ? -13.913 -9.447 23.305 1.00 96.81 103 LYS A C 1
ATOM 796 O O . LYS A 1 103 ? -15.124 -9.270 23.191 1.00 96.81 103 LYS A O 1
ATOM 801 N N . ALA A 1 104 ? -13.115 -8.541 23.866 1.00 96.81 104 ALA A N 1
ATOM 802 C CA . ALA A 1 104 ? -13.565 -7.211 24.270 1.00 96.81 104 ALA A CA 1
ATOM 803 C C . ALA A 1 104 ? -13.537 -6.212 23.097 1.00 96.81 104 ALA A C 1
ATOM 805 O O . ALA A 1 104 ? -14.044 -5.096 23.220 1.00 96.81 104 ALA A O 1
ATOM 806 N N . GLY A 1 105 ? -12.998 -6.621 21.948 1.00 95.44 105 GLY A N 1
ATOM 807 C CA . GLY A 1 105 ? -12.860 -5.808 20.754 1.00 95.44 105 GLY A CA 1
ATOM 808 C C . GLY A 1 105 ? -11.684 -4.839 20.795 1.00 95.44 105 GLY A C 1
ATOM 809 O O . GLY A 1 105 ? -11.703 -3.860 20.040 1.00 95.44 105 GLY A O 1
ATOM 810 N N . ASN A 1 106 ? -10.691 -5.094 21.651 1.00 97.31 106 ASN A N 1
ATOM 811 C CA . ASN A 1 106 ? -9.430 -4.363 21.672 1.00 97.31 106 ASN A CA 1
ATOM 812 C C . ASN A 1 106 ? -8.513 -4.890 20.574 1.00 97.31 106 ASN A C 1
ATOM 814 O O . ASN A 1 106 ? -8.416 -6.099 20.365 1.00 97.31 106 ASN A O 1
ATOM 818 N N . LEU A 1 107 ? -7.824 -3.977 19.894 1.00 97.56 107 LEU A N 1
ATOM 819 C CA . LEU A 1 107 ? -6.785 -4.336 18.939 1.00 97.56 107 LEU A CA 1
ATOM 820 C C . LEU A 1 107 ? -5.586 -4.910 19.710 1.00 97.56 107 LEU A C 1
ATOM 822 O O . LEU A 1 107 ? -5.020 -4.234 20.566 1.00 97.56 107 LEU A O 1
ATOM 826 N N . LEU A 1 108 ? -5.227 -6.156 19.411 1.00 97.38 108 LEU A N 1
ATOM 827 C CA . LEU A 1 108 ? -4.209 -6.919 20.132 1.00 97.38 108 LEU A CA 1
ATOM 828 C C . LEU A 1 108 ? -2.777 -6.545 19.735 1.00 97.38 108 LEU A C 1
ATOM 830 O O . LEU A 1 108 ? -1.867 -6.610 20.556 1.00 97.38 108 LEU A O 1
ATOM 834 N N . VAL A 1 109 ? -2.580 -6.168 18.472 1.00 96.00 109 VAL A N 1
ATOM 835 C CA . VAL A 1 109 ? -1.289 -5.757 17.906 1.00 96.00 109 VAL A CA 1
ATOM 836 C C . VAL A 1 109 ? -1.497 -4.631 16.894 1.00 96.00 109 VAL A C 1
ATOM 838 O O . VAL A 1 109 ? -2.587 -4.543 16.323 1.00 96.00 109 VAL A O 1
ATOM 841 N N . PRO A 1 110 ? -0.487 -3.779 16.628 1.00 94.94 110 PRO A N 1
ATOM 842 C CA . PRO A 1 110 ? -0.602 -2.735 15.614 1.00 94.94 110 PRO A CA 1
ATOM 843 C C . PRO A 1 110 ? -1.097 -3.285 14.271 1.00 94.94 110 PRO A C 1
ATOM 845 O O . PRO A 1 110 ? -0.706 -4.378 13.857 1.00 94.94 110 PRO A O 1
ATOM 848 N N . PHE A 1 111 ? -1.943 -2.512 13.584 1.00 95.88 111 PHE A N 1
ATOM 849 C CA . PHE A 1 111 ? -2.438 -2.866 12.256 1.00 95.88 111 PHE A CA 1
ATOM 850 C C . PHE A 1 111 ? -1.266 -3.055 11.285 1.00 95.88 111 PHE A C 1
ATOM 852 O O . PHE A 1 111 ? -0.525 -2.118 10.997 1.00 95.88 111 PHE A O 1
ATOM 859 N N . ARG A 1 112 ? -1.108 -4.267 10.746 1.00 95.31 112 ARG A N 1
ATOM 860 C CA . ARG A 1 112 ? -0.104 -4.538 9.711 1.00 95.31 112 ARG A CA 1
ATOM 861 C C . ARG A 1 112 ? -0.737 -4.242 8.357 1.00 95.31 112 ARG A C 1
ATOM 863 O O . ARG A 1 112 ? -1.613 -4.978 7.923 1.00 95.31 112 ARG A O 1
ATOM 870 N N . THR A 1 113 ? -0.333 -3.149 7.717 1.00 91.75 113 THR A N 1
ATOM 871 C CA . THR A 1 113 ? -0.796 -2.765 6.370 1.00 91.75 113 THR A CA 1
ATOM 872 C C . THR A 1 113 ? -0.216 -3.666 5.272 1.00 91.75 113 THR A C 1
ATOM 874 O O . THR A 1 113 ? 0.744 -4.401 5.507 1.00 91.75 113 THR A O 1
ATOM 877 N N . TRP A 1 114 ? -0.724 -3.526 4.044 1.00 86.12 114 TRP A N 1
ATOM 878 C CA . TRP A 1 114 ? -0.251 -4.218 2.835 1.00 86.12 114 TRP A CA 1
ATOM 879 C C . TRP A 1 114 ? 1.242 -4.040 2.507 1.00 86.12 114 TRP A C 1
ATOM 881 O O . TRP A 1 114 ? 1.782 -4.809 1.718 1.00 86.12 114 TRP A O 1
ATOM 891 N N . ARG A 1 115 ? 1.917 -3.031 3.081 1.00 80.44 115 ARG A N 1
ATOM 892 C CA . ARG A 1 115 ? 3.354 -2.781 2.862 1.00 80.44 115 ARG A CA 1
ATOM 893 C C . ARG A 1 115 ? 4.273 -3.712 3.653 1.00 80.44 115 ARG A C 1
ATOM 895 O O . ARG A 1 115 ? 5.487 -3.659 3.476 1.00 80.44 115 ARG A O 1
ATOM 902 N N . ASN A 1 116 ? 3.728 -4.505 4.571 1.00 82.38 116 ASN A N 1
ATOM 903 C CA . ASN A 1 116 ? 4.526 -5.376 5.422 1.00 82.38 116 ASN A CA 1
ATOM 904 C C . ASN A 1 116 ? 4.870 -6.687 4.704 1.00 82.38 116 ASN A C 1
ATOM 906 O O . ASN A 1 116 ? 4.084 -7.628 4.719 1.00 82.38 116 ASN A O 1
ATOM 910 N N . ASN A 1 117 ? 6.081 -6.764 4.153 1.00 81.50 117 ASN A N 1
ATOM 911 C CA . ASN A 1 117 ? 6.656 -7.984 3.572 1.00 81.50 117 ASN A CA 1
ATOM 912 C C . ASN A 1 117 ? 7.534 -8.711 4.607 1.00 81.50 117 ASN A C 1
ATOM 914 O O . ASN A 1 117 ? 8.745 -8.817 4.445 1.00 81.50 117 ASN A O 1
ATOM 918 N N . ILE A 1 118 ? 6.928 -9.112 5.729 1.00 86.25 118 ILE A N 1
ATOM 919 C CA . ILE A 1 118 ? 7.624 -9.725 6.882 1.00 86.25 118 ILE A CA 1
ATOM 920 C C . ILE A 1 118 ? 7.157 -11.163 7.153 1.00 86.25 118 ILE A C 1
ATOM 922 O O . ILE A 1 118 ? 7.260 -11.659 8.272 1.00 86.25 118 ILE A O 1
ATOM 926 N N . THR A 1 119 ? 6.560 -11.809 6.154 1.00 94.06 119 THR A N 1
ATOM 927 C CA . THR A 1 119 ? 5.831 -13.084 6.287 1.00 94.06 119 THR A CA 1
ATOM 928 C C . THR A 1 119 ? 6.248 -14.092 5.215 1.00 94.06 119 THR A C 1
ATOM 930 O O . THR A 1 119 ? 5.464 -14.962 4.842 1.00 94.06 119 THR A O 1
ATOM 933 N N . GLU A 1 120 ? 7.470 -13.966 4.689 1.00 92.25 120 GLU A N 1
ATOM 934 C CA . GLU A 1 120 ? 8.019 -14.825 3.632 1.00 92.25 120 GLU A CA 1
ATOM 935 C C . GLU A 1 120 ? 7.901 -16.315 3.981 1.00 92.25 120 GLU A C 1
ATOM 937 O O . GLU A 1 120 ? 7.298 -17.071 3.223 1.00 92.25 120 GLU A O 1
ATOM 942 N N . GLU A 1 121 ? 8.349 -16.718 5.174 1.00 97.12 121 GLU A N 1
ATOM 943 C CA . GLU A 1 121 ? 8.275 -18.115 5.619 1.00 97.12 121 GLU A CA 1
ATOM 944 C C . GLU A 1 121 ? 6.830 -18.639 5.631 1.00 97.12 121 GLU A C 1
ATOM 946 O O . GLU A 1 121 ? 6.549 -19.749 5.170 1.00 97.12 121 GLU A O 1
ATOM 951 N N . ALA A 1 122 ? 5.893 -17.845 6.155 1.00 97.94 122 ALA A N 1
ATOM 952 C CA . ALA A 1 122 ? 4.482 -18.203 6.168 1.00 97.94 122 ALA A CA 1
ATOM 953 C C . ALA A 1 122 ? 3.888 -18.279 4.754 1.00 97.94 122 ALA A C 1
ATOM 955 O O . ALA A 1 122 ? 3.140 -19.208 4.454 1.00 97.94 122 ALA A O 1
ATOM 956 N N . SER A 1 123 ? 4.221 -17.320 3.894 1.00 96.12 123 SER A N 1
ATOM 957 C CA . SER A 1 123 ? 3.776 -17.239 2.502 1.00 96.12 123 SER A CA 1
ATOM 958 C C . SER A 1 123 ? 4.204 -18.469 1.701 1.00 96.12 123 SER A C 1
ATOM 960 O O . SER A 1 123 ? 3.356 -19.098 1.064 1.00 96.12 123 SER A O 1
ATOM 962 N N . GLU A 1 124 ? 5.472 -18.874 1.792 1.00 95.94 124 GLU A N 1
ATOM 963 C CA . GLU A 1 124 ? 5.997 -20.062 1.111 1.00 95.94 124 GLU A CA 1
ATOM 964 C C . GLU A 1 124 ? 5.321 -21.341 1.618 1.00 95.94 124 GLU A C 1
ATOM 966 O O . GLU A 1 124 ? 4.764 -22.111 0.834 1.00 95.94 124 GLU A O 1
ATOM 971 N N . LYS A 1 125 ? 5.270 -21.529 2.944 1.00 98.19 125 LYS A N 1
ATOM 972 C CA . LYS A 1 125 ? 4.659 -22.720 3.557 1.00 98.19 125 LYS A CA 1
ATOM 973 C C . LYS A 1 125 ? 3.178 -22.863 3.225 1.00 98.19 125 LYS A C 1
ATOM 975 O O . LYS A 1 125 ? 2.721 -23.972 2.951 1.00 98.19 125 LYS A O 1
ATOM 980 N N . LEU A 1 126 ? 2.417 -21.769 3.268 1.00 98.31 126 LEU A N 1
ATOM 981 C CA . LEU A 1 126 ? 0.995 -21.792 2.922 1.00 98.31 126 LEU A CA 1
ATOM 982 C C . LEU A 1 126 ? 0.790 -21.991 1.421 1.00 98.31 126 LEU A C 1
ATOM 984 O O . LEU A 1 126 ? -0.123 -22.721 1.037 1.00 98.31 126 LEU A O 1
ATOM 988 N N . THR A 1 127 ? 1.649 -21.404 0.583 1.00 97.25 127 THR A N 1
ATOM 989 C CA . THR A 1 127 ? 1.602 -21.615 -0.868 1.00 97.25 127 THR A CA 1
ATOM 990 C C . THR A 1 127 ? 1.772 -23.093 -1.210 1.00 97.25 127 THR A C 1
ATOM 992 O O . THR A 1 127 ? 0.951 -23.655 -1.941 1.00 97.25 127 THR A O 1
ATOM 995 N N . ASP A 1 128 ? 2.772 -23.746 -0.618 1.00 97.44 128 ASP A N 1
ATOM 996 C CA . ASP A 1 128 ? 3.017 -25.178 -0.792 1.00 97.44 128 ASP A CA 1
ATOM 997 C C . ASP A 1 128 ? 1.871 -26.036 -0.237 1.00 97.44 128 ASP A C 1
ATOM 999 O O . ASP A 1 128 ? 1.435 -26.996 -0.876 1.00 97.44 128 ASP A O 1
ATOM 1003 N N . LEU A 1 129 ? 1.351 -25.687 0.946 1.00 98.12 129 LEU A N 1
ATOM 1004 C CA . LEU A 1 129 ? 0.271 -26.425 1.606 1.00 98.12 129 LEU A CA 1
ATOM 1005 C C . LEU A 1 129 ? -1.040 -26.377 0.808 1.00 98.12 129 LEU A C 1
ATOM 1007 O O . LEU A 1 129 ? -1.757 -27.380 0.692 1.00 98.12 129 LEU A O 1
ATOM 1011 N N . PHE A 1 130 ? -1.382 -25.205 0.279 1.00 97.50 130 PHE A N 1
ATOM 1012 C CA . PHE A 1 130 ? -2.639 -24.991 -0.427 1.00 97.50 130 PHE A CA 1
ATOM 1013 C C . PHE A 1 130 ? -2.550 -25.339 -1.910 1.00 97.50 130 PHE A C 1
ATOM 1015 O O . PHE A 1 130 ? -3.569 -25.707 -2.493 1.00 97.50 130 PHE A O 1
ATOM 1022 N N . GLY A 1 131 ? -1.359 -25.280 -2.513 1.00 95.69 131 GLY A N 1
ATOM 1023 C CA . GLY A 1 131 ? -1.226 -25.310 -3.968 1.00 95.69 131 GLY A CA 1
ATOM 1024 C C . GLY A 1 131 ? -1.858 -24.071 -4.609 1.00 95.69 131 GLY A C 1
ATOM 1025 O O . GLY A 1 131 ? -2.435 -24.158 -5.690 1.00 95.69 131 GLY A O 1
ATOM 1026 N N . PHE A 1 132 ? -1.786 -22.936 -3.913 1.00 95.44 132 PHE A N 1
ATOM 1027 C CA . PHE A 1 132 ? -2.374 -21.653 -4.289 1.00 95.44 132 PHE A CA 1
ATOM 1028 C C . PHE A 1 132 ? -1.400 -20.550 -3.872 1.00 95.44 132 PHE A C 1
ATOM 1030 O O . PHE A 1 132 ? -0.901 -20.602 -2.753 1.00 95.44 132 PHE A O 1
ATOM 1037 N N . HIS A 1 133 ? -1.106 -19.568 -4.729 1.00 94.62 133 HIS A N 1
ATOM 1038 C CA . HIS A 1 133 ? -0.147 -18.518 -4.367 1.00 94.62 133 HIS A CA 1
ATOM 1039 C C . HIS A 1 133 ? -0.680 -17.665 -3.208 1.00 94.62 133 HIS A C 1
ATOM 1041 O O . HIS A 1 133 ? -1.743 -17.063 -3.339 1.00 94.62 133 HIS A O 1
ATOM 1047 N N . ILE A 1 134 ? 0.048 -17.608 -2.089 1.00 95.50 134 ILE A N 1
ATOM 1048 C CA . ILE A 1 134 ? -0.294 -16.773 -0.931 1.00 95.50 134 ILE A CA 1
ATOM 1049 C C . ILE A 1 134 ? 0.697 -15.617 -0.825 1.00 95.50 134 ILE A C 1
ATOM 1051 O O . ILE A 1 134 ? 1.804 -15.820 -0.327 1.00 95.50 134 ILE A O 1
ATOM 1055 N N . PRO A 1 135 ? 0.323 -14.395 -1.228 1.00 91.81 135 PRO A N 1
ATOM 1056 C CA . PRO A 1 135 ? 1.163 -13.220 -1.057 1.00 91.81 135 PRO A CA 1
ATOM 1057 C C . PRO A 1 135 ? 1.438 -12.903 0.414 1.00 91.81 135 PRO A C 1
ATOM 1059 O O . PRO A 1 135 ? 0.553 -12.987 1.265 1.00 91.81 135 PRO A O 1
ATOM 1062 N N . GLN A 1 136 ? 2.653 -12.436 0.704 1.00 92.38 136 GLN A N 1
ATOM 1063 C CA . GLN A 1 136 ? 3.098 -12.080 2.060 1.00 92.38 136 GLN A CA 1
ATOM 1064 C C . GLN A 1 136 ? 2.149 -11.109 2.788 1.00 92.38 136 GLN A C 1
ATOM 1066 O O . GLN A 1 136 ? 1.884 -11.235 3.983 1.00 92.38 136 GLN A O 1
ATOM 1071 N N . ARG A 1 137 ? 1.578 -10.160 2.050 1.00 91.44 137 ARG A N 1
ATOM 1072 C CA . ARG A 1 137 ? 0.694 -9.118 2.584 1.00 91.44 137 ARG A CA 1
ATOM 1073 C C . ARG A 1 137 ? -0.688 -9.611 3.037 1.00 91.44 137 ARG A C 1
ATOM 1075 O O . ARG A 1 137 ? -1.414 -8.848 3.674 1.00 91.44 137 ARG A O 1
ATOM 1082 N N . TRP A 1 138 ? -1.084 -10.842 2.698 1.00 95.75 138 TRP A N 1
ATOM 1083 C CA . TRP A 1 138 ? -2.408 -11.378 3.033 1.00 95.75 138 TRP A CA 1
ATOM 1084 C C . TRP A 1 138 ? -2.587 -11.597 4.534 1.00 95.75 138 TRP A C 1
ATOM 1086 O O . TRP A 1 138 ? -1.650 -11.940 5.260 1.00 95.75 138 TRP A O 1
ATOM 1096 N N . THR A 1 139 ? -3.830 -11.467 5.000 1.00 98.12 139 THR A N 1
ATOM 1097 C CA . THR A 1 139 ? -4.174 -11.650 6.416 1.00 98.12 139 THR A CA 1
ATOM 1098 C C . THR A 1 139 ? -3.748 -13.023 6.936 1.00 98.12 139 THR A C 1
ATOM 1100 O O . THR A 1 139 ? -3.169 -13.106 8.020 1.00 98.12 139 THR A O 1
ATOM 1103 N N . ILE A 1 140 ? -3.972 -14.095 6.164 1.00 98.31 140 ILE A N 1
ATOM 1104 C CA . ILE A 1 140 ? -3.588 -15.450 6.575 1.00 98.31 140 ILE A CA 1
ATOM 1105 C C . ILE A 1 140 ? -2.070 -15.644 6.674 1.00 98.31 140 ILE A C 1
ATOM 1107 O O . ILE A 1 140 ? -1.611 -16.336 7.581 1.00 98.31 140 ILE A O 1
ATOM 1111 N N . ALA A 1 141 ? -1.280 -14.993 5.812 1.00 98.12 141 ALA A N 1
ATOM 1112 C CA . ALA A 1 141 ? 0.179 -15.038 5.891 1.00 98.12 141 ALA A CA 1
ATOM 1113 C C . ALA A 1 141 ? 0.675 -14.352 7.172 1.00 98.12 141 ALA A C 1
ATOM 1115 O O . ALA A 1 141 ? 1.505 -14.904 7.889 1.00 98.12 141 ALA A O 1
ATOM 1116 N N . HIS A 1 142 ? 0.104 -13.196 7.526 1.00 98.31 142 HIS A N 1
ATOM 1117 C CA . HIS A 1 142 ? 0.401 -12.526 8.795 1.00 98.31 142 HIS A CA 1
ATOM 1118 C C . HIS A 1 142 ? -0.026 -13.334 10.022 1.00 98.31 142 HIS A C 1
ATOM 1120 O O . HIS A 1 142 ? 0.735 -13.396 10.990 1.00 98.31 142 HIS A O 1
ATOM 1126 N N . LEU A 1 143 ? -1.211 -13.953 9.992 1.00 98.50 143 LEU A N 1
ATOM 1127 C CA . LEU A 1 143 ? -1.679 -14.811 11.079 1.00 98.50 143 LEU A CA 1
ATOM 1128 C C . LEU A 1 143 ? -0.747 -16.012 11.258 1.00 98.50 143 LEU A C 1
ATOM 1130 O O . LEU A 1 143 ? -0.313 -16.298 12.371 1.00 98.50 143 LEU A O 1
ATOM 1134 N N . TYR A 1 144 ? -0.400 -16.693 10.166 1.00 98.56 144 TYR A N 1
ATOM 1135 C CA . TYR A 1 144 ? 0.462 -17.865 10.231 1.00 98.56 144 TYR A CA 1
ATOM 1136 C C . TYR A 1 144 ? 1.892 -17.508 10.633 1.00 98.56 144 TYR A C 1
ATOM 1138 O O . TYR A 1 144 ? 2.472 -18.209 11.455 1.00 98.56 144 TYR A O 1
ATOM 1146 N N . GLN A 1 145 ? 2.435 -16.379 10.168 1.00 98.38 145 GLN A N 1
ATOM 1147 C CA . GLN A 1 145 ? 3.736 -15.904 10.638 1.00 98.38 145 GLN A CA 1
ATOM 1148 C C . GLN A 1 145 ? 3.715 -15.616 12.143 1.00 98.38 145 GLN A C 1
ATOM 1150 O O . GLN A 1 145 ? 4.639 -16.010 12.846 1.00 98.38 145 GLN A O 1
ATOM 1155 N N . ALA A 1 146 ? 2.647 -15.000 12.664 1.00 97.88 146 ALA A N 1
ATOM 1156 C CA . ALA A 1 146 ? 2.505 -14.773 14.102 1.00 97.88 146 ALA A CA 1
ATOM 1157 C C . ALA A 1 146 ? 2.458 -16.091 14.899 1.00 97.88 146 ALA A C 1
ATOM 1159 O O . ALA A 1 146 ? 3.035 -16.180 15.983 1.00 97.88 146 ALA A O 1
ATOM 1160 N N . ILE A 1 147 ? 1.824 -17.132 14.344 1.00 98.31 147 ILE A N 1
ATOM 1161 C CA . ILE A 1 147 ? 1.826 -18.490 14.910 1.00 98.31 147 ILE A CA 1
ATOM 1162 C C . ILE A 1 147 ? 3.238 -19.092 14.898 1.00 98.31 147 ILE A C 1
ATOM 1164 O O . ILE A 1 147 ? 3.674 -19.638 15.913 1.00 98.31 147 ILE A O 1
ATOM 1168 N N . LEU A 1 148 ? 3.961 -18.989 13.777 1.00 97.75 148 LEU A N 1
ATOM 1169 C CA . LEU A 1 148 ? 5.333 -19.496 13.633 1.00 97.75 148 LEU A CA 1
ATOM 1170 C C . LEU A 1 148 ? 6.297 -18.805 14.605 1.00 97.75 148 LEU A C 1
ATOM 1172 O O . LEU A 1 148 ? 7.110 -19.470 15.246 1.00 97.75 148 LEU A O 1
ATOM 1176 N N . ASN A 1 149 ? 6.139 -17.495 14.778 1.00 96.56 149 ASN A N 1
ATOM 1177 C CA . ASN A 1 149 ? 6.904 -16.678 15.714 1.00 96.56 149 ASN A CA 1
ATOM 1178 C C . ASN A 1 149 ? 6.542 -16.945 17.190 1.00 96.56 149 ASN A C 1
ATOM 1180 O O . ASN A 1 149 ? 7.259 -16.501 18.085 1.00 96.56 149 ASN A O 1
ATOM 1184 N N . GLY A 1 150 ? 5.431 -17.638 17.466 1.00 96.75 150 GLY A N 1
ATOM 1185 C CA . GLY A 1 150 ? 4.933 -17.855 18.825 1.00 96.75 150 GLY A CA 1
ATOM 1186 C C . GLY A 1 150 ? 4.467 -16.567 19.510 1.00 96.75 150 GLY A C 1
ATOM 1187 O O . GLY A 1 150 ? 4.645 -16.418 20.719 1.00 96.75 150 GLY A O 1
ATOM 1188 N N . GLU A 1 151 ? 3.906 -15.623 18.750 1.00 96.75 151 GLU A N 1
ATOM 1189 C CA . GLU A 1 151 ? 3.501 -14.323 19.285 1.00 96.75 151 GLU A CA 1
ATOM 1190 C C . GLU A 1 151 ? 2.366 -14.471 20.327 1.00 96.75 151 GLU A C 1
ATOM 1192 O O . GLU A 1 151 ? 1.381 -15.175 20.069 1.00 96.75 151 GLU A O 1
ATOM 1197 N N . PRO A 1 152 ? 2.457 -13.818 21.507 1.00 96.31 152 PRO A N 1
ATOM 1198 C CA . PRO A 1 152 ? 1.543 -14.084 22.622 1.00 96.31 152 PRO A CA 1
ATOM 1199 C C . PRO A 1 152 ? 0.064 -13.816 22.328 1.00 96.31 152 PRO A C 1
ATOM 1201 O O . PRO A 1 152 ? -0.796 -14.538 22.827 1.00 96.31 152 PRO A O 1
ATOM 1204 N N . HIS A 1 153 ? -0.243 -12.802 21.513 1.00 97.31 153 HIS A N 1
ATOM 1205 C CA . HIS A 1 153 ? -1.622 -12.377 21.253 1.00 97.31 153 HIS A CA 1
ATOM 1206 C C . HIS A 1 153 ? -2.447 -13.411 20.490 1.00 97.31 153 HIS A C 1
ATOM 1208 O O . HIS A 1 153 ? -3.672 -13.359 20.531 1.00 97.31 153 HIS A O 1
ATOM 1214 N N . VAL A 1 154 ? -1.800 -14.339 19.782 1.00 98.06 154 VAL A N 1
ATOM 1215 C CA . VAL A 1 154 ? -2.468 -15.315 18.911 1.00 98.06 154 VAL A CA 1
ATOM 1216 C C . VAL A 1 154 ? -3.462 -16.183 19.691 1.00 98.06 154 VAL A C 1
ATOM 1218 O O . VAL A 1 154 ? -4.540 -16.509 19.191 1.00 98.06 154 VAL A O 1
ATOM 1221 N N . ALA A 1 155 ? -3.141 -16.514 20.943 1.00 96.94 155 ALA A N 1
ATOM 1222 C CA . ALA A 1 155 ? -4.012 -17.311 21.803 1.00 96.94 155 ALA A CA 1
ATOM 1223 C C . ALA A 1 155 ? -5.316 -16.588 22.194 1.00 96.94 155 ALA A C 1
ATOM 1225 O O . ALA A 1 155 ? -6.316 -17.255 22.467 1.00 96.94 155 ALA A O 1
ATOM 1226 N N . ASP A 1 156 ? -5.306 -15.253 22.184 1.00 97.56 156 ASP A N 1
ATOM 1227 C CA . ASP A 1 156 ? -6.405 -14.393 22.636 1.00 97.56 156 ASP A CA 1
ATOM 1228 C C . ASP A 1 156 ? -7.290 -13.878 21.488 1.00 97.56 156 ASP A C 1
ATOM 1230 O O . ASP A 1 156 ? -8.245 -13.133 21.725 1.00 97.56 156 ASP A O 1
ATOM 1234 N N . ILE A 1 157 ? -6.988 -14.272 20.246 1.00 98.44 157 ILE A N 1
ATOM 1235 C CA . ILE A 1 157 ? -7.737 -13.859 19.058 1.00 98.44 157 ILE A CA 1
ATOM 1236 C C . ILE A 1 157 ? -9.192 -14.339 19.139 1.00 98.44 157 ILE A C 1
ATOM 1238 O O . ILE A 1 157 ? -9.474 -15.519 19.345 1.00 98.44 157 ILE A O 1
ATOM 1242 N N . ASP A 1 158 ? -10.109 -13.404 18.904 1.00 98.50 158 ASP A N 1
ATOM 1243 C CA . ASP A 1 158 ? -11.542 -13.645 18.702 1.00 98.50 158 ASP A CA 1
ATOM 1244 C C . ASP A 1 158 ? -12.011 -13.217 17.306 1.00 98.50 158 ASP A C 1
ATOM 1246 O O . ASP A 1 158 ? -13.011 -13.721 16.801 1.00 98.50 158 ASP A O 1
ATOM 1250 N N . TYR A 1 159 ? -11.304 -12.276 16.676 1.00 98.69 159 TYR A N 1
ATOM 1251 C CA . TYR A 1 159 ? -11.614 -11.811 15.330 1.00 98.69 159 TYR A CA 1
ATOM 1252 C C . TYR A 1 159 ? -10.358 -11.301 14.627 1.00 98.69 159 TYR A C 1
ATOM 1254 O O . TYR A 1 159 ? -9.613 -10.499 15.191 1.00 98.69 159 TYR A O 1
ATOM 1262 N N . VAL A 1 160 ? -10.137 -11.738 13.389 1.00 98.44 160 VAL A N 1
ATOM 1263 C CA . VAL A 1 160 ? -9.079 -11.234 12.510 1.00 98.44 160 VAL A CA 1
ATOM 1264 C C . VAL A 1 160 ? -9.719 -10.725 11.234 1.00 98.44 160 VAL A C 1
ATOM 1266 O O . VAL A 1 160 ? -10.454 -11.447 10.572 1.00 98.44 160 VAL A O 1
ATOM 1269 N N . THR A 1 161 ? -9.430 -9.480 10.879 1.00 98.12 161 THR A N 1
ATOM 1270 C CA . THR A 1 161 ? -10.008 -8.838 9.697 1.00 98.12 161 THR A CA 1
ATOM 1271 C C . THR A 1 161 ? -9.040 -7.824 9.094 1.00 98.12 161 THR A C 1
ATOM 1273 O O . THR A 1 161 ? -7.990 -7.512 9.661 1.00 98.12 161 THR A O 1
ATOM 1276 N N . THR A 1 162 ? -9.418 -7.289 7.941 1.00 98.00 162 THR A N 1
ATOM 1277 C CA . THR A 1 162 ? -8.818 -6.115 7.308 1.00 98.00 162 THR A CA 1
ATOM 1278 C C . THR A 1 162 ? -9.455 -4.816 7.809 1.00 98.00 162 THR A C 1
ATOM 1280 O O . THR A 1 162 ? -10.426 -4.835 8.576 1.00 98.00 162 THR A O 1
ATOM 1283 N N . LEU A 1 163 ? -8.938 -3.674 7.342 1.00 98.31 163 LEU A N 1
ATOM 1284 C CA . LEU A 1 163 ? -9.472 -2.353 7.677 1.00 98.31 163 LEU A CA 1
ATOM 1285 C C . LEU A 1 163 ? -10.932 -2.178 7.223 1.00 98.31 163 LEU A C 1
ATOM 1287 O O . LEU A 1 163 ? -11.748 -1.677 7.998 1.00 98.31 163 LEU A O 1
ATOM 1291 N N . ALA A 1 164 ? -11.287 -2.631 6.016 1.00 98.19 164 ALA A N 1
ATOM 1292 C CA . ALA A 1 164 ? -12.656 -2.529 5.506 1.00 98.19 164 ALA A CA 1
ATOM 1293 C C . ALA A 1 164 ? -13.638 -3.323 6.390 1.00 98.19 164 ALA A C 1
ATOM 1295 O O . ALA A 1 164 ? -14.657 -2.787 6.836 1.00 98.19 164 ALA A O 1
ATOM 1296 N N . GLY A 1 165 ? -13.284 -4.565 6.742 1.00 98.31 165 GLY A N 1
ATOM 1297 C CA . GLY A 1 165 ? -14.089 -5.391 7.646 1.00 98.31 165 GLY A CA 1
ATOM 1298 C C . GLY A 1 165 ? -14.135 -4.864 9.087 1.00 98.31 165 GLY A C 1
ATOM 1299 O O . GLY A 1 165 ? -15.162 -4.991 9.756 1.00 98.31 165 GLY A O 1
ATOM 1300 N N . TYR A 1 166 ? -13.074 -4.205 9.571 1.00 98.62 166 TYR A N 1
ATOM 1301 C CA . TYR A 1 166 ? -13.088 -3.523 10.871 1.00 98.62 166 TYR A CA 1
ATOM 1302 C C . TYR A 1 166 ? -14.103 -2.378 10.897 1.00 98.62 166 TYR A C 1
ATOM 1304 O O . TYR A 1 166 ? -14.912 -2.296 11.825 1.00 98.62 166 TYR A O 1
ATOM 1312 N N . ILE A 1 167 ? -14.094 -1.514 9.878 1.00 98.56 167 ILE A N 1
ATOM 1313 C CA . ILE A 1 167 ? -15.041 -0.400 9.791 1.00 98.56 167 ILE A CA 1
ATOM 1314 C C . ILE A 1 167 ? -16.469 -0.930 9.671 1.00 98.56 167 ILE A C 1
ATOM 1316 O O . ILE A 1 167 ? -17.326 -0.507 10.445 1.00 98.56 167 ILE A O 1
ATOM 1320 N N . GLN A 1 168 ? -16.720 -1.917 8.807 1.00 98.50 168 GLN A N 1
ATOM 1321 C CA . GLN A 1 168 ? -18.038 -2.546 8.680 1.00 98.50 168 GLN A CA 1
ATOM 1322 C C . GLN A 1 168 ? -18.561 -3.073 10.019 1.00 98.50 168 GLN A C 1
ATOM 1324 O O . GLN A 1 168 ? -19.697 -2.773 10.406 1.00 98.50 168 GLN A O 1
ATOM 1329 N N . TRP A 1 169 ? -17.721 -3.802 10.757 1.00 98.62 169 TRP A N 1
ATOM 1330 C CA . TRP A 1 169 ? -18.073 -4.340 12.067 1.00 98.62 169 TRP A CA 1
ATOM 1331 C C . TRP A 1 169 ? -18.419 -3.238 13.067 1.00 98.62 169 TRP A C 1
ATOM 1333 O O . TRP A 1 169 ? -19.408 -3.343 13.791 1.00 98.62 169 TRP A O 1
ATOM 1343 N N . LYS A 1 170 ? -17.658 -2.143 13.093 1.00 98.44 170 LYS A N 1
ATOM 1344 C CA . LYS A 1 170 ? -17.932 -1.023 14.004 1.00 98.44 170 LYS A CA 1
ATOM 1345 C C . LYS A 1 170 ? -19.168 -0.212 13.613 1.00 98.44 170 LYS A C 1
ATOM 1347 O O . LYS A 1 170 ? -19.789 0.383 14.490 1.00 98.44 170 LYS A O 1
ATOM 1352 N N . MET A 1 171 ? -19.561 -0.223 12.340 1.00 98.38 171 MET A N 1
ATOM 1353 C CA . MET A 1 171 ? -20.766 0.461 11.861 1.00 98.38 171 MET A CA 1
ATOM 1354 C C . MET A 1 171 ? -22.045 -0.346 12.103 1.00 98.38 171 MET A C 1
ATOM 1356 O O . MET A 1 171 ? -23.080 0.230 12.450 1.00 98.38 171 MET A O 1
ATOM 1360 N N . THR A 1 172 ? -21.981 -1.669 11.939 1.00 98.56 172 THR A N 1
ATOM 1361 C CA . THR A 1 172 ? -23.173 -2.540 11.886 1.00 98.56 172 THR A CA 1
ATOM 1362 C C . THR A 1 172 ? -23.274 -3.554 13.018 1.00 98.56 172 THR A C 1
ATOM 1364 O O . THR A 1 172 ? -24.372 -3.996 13.338 1.00 98.56 172 THR A O 1
ATOM 1367 N N . GLY A 1 173 ? -22.151 -3.919 13.635 1.00 98.00 173 GLY A N 1
ATOM 1368 C CA . GLY A 1 173 ? -22.043 -5.075 14.524 1.00 98.00 173 GLY A CA 1
ATOM 1369 C C . GLY A 1 173 ? -21.787 -6.401 13.799 1.00 98.00 173 GLY A C 1
ATOM 1370 O O . GLY A 1 173 ? -21.444 -7.378 14.463 1.00 98.00 173 GLY A O 1
ATOM 1371 N N . GLU A 1 174 ? -21.869 -6.439 12.467 1.00 98.31 174 GLU A N 1
ATOM 1372 C CA . GLU A 1 174 ? -21.709 -7.654 11.663 1.00 98.31 174 GLU A CA 1
ATOM 1373 C C . GLU A 1 174 ? -20.234 -7.922 11.322 1.00 98.31 174 GLU A C 1
ATOM 1375 O O . GLU A 1 174 ? -19.502 -7.027 10.896 1.00 98.31 174 GLU A O 1
ATOM 1380 N N . ARG A 1 175 ? -19.782 -9.172 11.489 1.00 98.31 175 ARG A N 1
ATOM 1381 C CA . ARG A 1 175 ? -18.418 -9.621 11.143 1.00 98.31 175 ARG A CA 1
ATOM 1382 C C . ARG A 1 175 ? -18.382 -10.178 9.723 1.00 98.31 175 ARG A C 1
ATOM 1384 O O . ARG A 1 175 ? -18.266 -11.387 9.519 1.00 98.31 175 ARG A O 1
ATOM 1391 N N . VAL A 1 176 ? -18.554 -9.286 8.754 1.00 98.69 176 VAL A N 1
ATOM 1392 C CA . VAL A 1 176 ? -18.700 -9.628 7.334 1.00 98.69 176 VAL A CA 1
ATOM 1393 C C . VAL A 1 176 ? -17.747 -8.823 6.459 1.00 98.69 176 VAL A C 1
ATOM 1395 O O . VAL A 1 176 ? -17.419 -7.677 6.773 1.00 98.69 176 VAL A O 1
ATOM 1398 N N . VAL A 1 177 ? -17.348 -9.411 5.335 1.00 98.69 177 VAL A N 1
ATOM 1399 C CA . VAL A 1 177 ? -16.620 -8.746 4.249 1.00 98.69 177 VAL A CA 1
ATOM 1400 C C . VAL A 1 177 ? -17.209 -9.129 2.895 1.00 98.69 177 VAL A C 1
ATOM 1402 O O . VAL A 1 177 ? -17.829 -10.184 2.760 1.00 98.69 177 VAL A O 1
ATOM 1405 N N . GLY A 1 178 ? -17.031 -8.273 1.895 1.00 98.56 178 GLY A N 1
ATOM 1406 C CA . GLY A 1 178 ? -17.279 -8.616 0.501 1.00 98.56 178 GLY A CA 1
ATOM 1407 C C . GLY A 1 178 ? -16.273 -9.648 -0.012 1.00 98.56 178 GLY A C 1
ATOM 1408 O O . GLY A 1 178 ? -15.168 -9.779 0.518 1.00 98.56 178 GLY A O 1
ATOM 1409 N N . VAL A 1 179 ? -16.669 -10.422 -1.017 1.00 98.44 179 VAL A N 1
ATOM 1410 C CA . VAL A 1 179 ? -15.878 -11.527 -1.576 1.00 98.44 179 VAL A CA 1
ATOM 1411 C C . VAL A 1 179 ? -14.576 -11.053 -2.228 1.00 98.44 179 VAL A C 1
ATOM 1413 O O . VAL A 1 179 ? -13.558 -11.743 -2.115 1.00 98.44 179 VAL A O 1
ATOM 1416 N N . GLY A 1 180 ? -14.566 -9.845 -2.806 1.00 96.88 180 GLY A N 1
ATOM 1417 C CA . GLY A 1 180 ? -13.346 -9.222 -3.315 1.00 96.88 180 GLY A CA 1
ATOM 1418 C C . GLY A 1 180 ? -12.342 -9.001 -2.185 1.00 96.88 180 GLY A C 1
ATOM 1419 O O . GLY A 1 180 ? -11.226 -9.513 -2.241 1.00 96.88 180 GLY A O 1
ATOM 1420 N N . GLU A 1 181 ? -12.761 -8.346 -1.105 1.00 97.31 181 GLU A N 1
ATOM 1421 C CA . GLU A 1 181 ? -11.942 -8.141 0.096 1.00 97.31 181 GLU A CA 1
ATOM 1422 C C . GLU A 1 181 ? -11.510 -9.459 0.759 1.00 97.31 181 GLU A C 1
ATOM 1424 O O . GLU A 1 181 ? -10.348 -9.618 1.140 1.00 97.31 181 GLU A O 1
ATOM 1429 N N . ALA A 1 182 ? -12.414 -10.439 0.843 1.00 98.19 182 ALA A N 1
ATOM 1430 C CA . ALA A 1 182 ? -12.134 -11.757 1.407 1.00 98.19 182 ALA A CA 1
ATOM 1431 C C . ALA A 1 182 ? -11.003 -12.483 0.663 1.00 98.19 182 ALA A C 1
ATOM 1433 O O . ALA A 1 182 ? -10.205 -13.182 1.288 1.00 98.19 182 ALA A O 1
ATOM 1434 N N . SER A 1 183 ? -10.879 -12.260 -0.650 1.00 96.12 183 SER A N 1
ATOM 1435 C CA . SER A 1 183 ? -9.778 -12.807 -1.449 1.00 96.12 183 SER A CA 1
ATOM 1436 C C . SER A 1 183 ? -8.407 -12.215 -1.105 1.00 96.12 183 SER A C 1
ATOM 1438 O O . SER A 1 183 ? -7.397 -12.788 -1.481 1.00 96.12 183 SER A O 1
ATOM 1440 N N . GLY A 1 184 ? -8.340 -11.119 -0.338 1.00 95.31 184 GLY A N 1
ATOM 1441 C CA . GLY A 1 184 ? -7.107 -10.612 0.277 1.00 95.31 184 GLY A CA 1
ATOM 1442 C C . GLY A 1 184 ? -6.831 -11.150 1.690 1.00 95.31 184 GLY A C 1
ATOM 1443 O O . GLY A 1 184 ? -5.789 -10.820 2.267 1.00 95.31 184 GLY A O 1
ATOM 1444 N N . ILE A 1 185 ? -7.750 -11.950 2.246 1.00 98.19 185 ILE A N 1
ATOM 1445 C CA . ILE A 1 185 ? -7.676 -12.556 3.583 1.00 98.19 185 ILE A CA 1
ATOM 1446 C C . ILE A 1 185 ? -7.231 -14.014 3.479 1.00 98.19 185 ILE A C 1
ATOM 1448 O O . ILE A 1 185 ? -6.261 -14.406 4.133 1.00 98.19 185 ILE A O 1
ATOM 1452 N N . PHE A 1 186 ? -7.947 -14.802 2.674 1.00 98.25 186 PHE A N 1
ATOM 1453 C CA . PHE A 1 186 ? -7.776 -16.246 2.501 1.00 98.25 186 PHE A CA 1
ATOM 1454 C C . PHE A 1 186 ? -8.286 -16.663 1.103 1.00 98.25 186 PHE A C 1
ATOM 1456 O O . PHE A 1 186 ? -9.182 -15.999 0.579 1.00 98.25 186 PHE A O 1
ATOM 1463 N N . PRO A 1 187 ? -7.774 -17.747 0.484 1.00 97.31 187 PRO A N 1
ATOM 1464 C CA . PRO A 1 187 ? -8.245 -18.192 -0.832 1.00 97.31 187 PRO A CA 1
ATOM 1465 C C . PRO A 1 187 ? -9.767 -18.399 -0.935 1.00 97.31 187 PRO A C 1
ATOM 1467 O O . PRO A 1 187 ? -10.373 -19.050 -0.079 1.00 97.31 187 PRO A O 1
ATOM 1470 N N . ILE A 1 188 ? -10.362 -17.893 -2.021 1.00 97.00 188 ILE A N 1
ATOM 1471 C CA . ILE A 1 188 ? -11.806 -17.944 -2.298 1.00 97.00 188 ILE A CA 1
ATOM 1472 C C . ILE A 1 188 ? -12.129 -18.954 -3.396 1.00 97.00 188 ILE A C 1
ATOM 1474 O O . ILE A 1 188 ? -11.539 -18.930 -4.475 1.00 97.00 188 ILE A O 1
ATOM 1478 N N . ASP A 1 189 ? -13.127 -19.787 -3.127 1.00 96.31 189 ASP A N 1
ATOM 1479 C CA . ASP A 1 189 ? -13.791 -20.635 -4.102 1.00 96.31 189 ASP A CA 1
ATOM 1480 C C . ASP A 1 189 ? -14.896 -19.851 -4.823 1.00 96.31 189 ASP A C 1
ATOM 1482 O O . ASP A 1 189 ? -15.970 -19.607 -4.274 1.00 96.31 189 ASP A O 1
ATOM 1486 N N . SER A 1 190 ? -14.641 -19.474 -6.076 1.00 94.19 190 SER A N 1
ATOM 1487 C CA . SER A 1 190 ? -15.595 -18.759 -6.933 1.00 94.19 190 SER A CA 1
ATOM 1488 C C . SER A 1 190 ? -16.848 -19.564 -7.314 1.00 94.19 190 SER A C 1
ATOM 1490 O O . SER A 1 190 ? -17.775 -18.989 -7.879 1.00 94.19 190 SER A O 1
ATOM 1492 N N . GLU A 1 191 ? -16.914 -20.875 -7.046 1.00 93.75 191 GLU A N 1
ATOM 1493 C CA . GLU A 1 191 ? -18.158 -21.643 -7.226 1.00 93.75 191 GLU A CA 1
ATOM 1494 C C . GLU A 1 191 ? -19.133 -21.432 -6.060 1.00 93.75 191 GLU A C 1
ATOM 1496 O O . GLU A 1 191 ? -20.351 -21.454 -6.249 1.00 93.75 191 GLU A O 1
ATOM 1501 N N . THR A 1 192 ? -18.602 -21.222 -4.854 1.00 95.88 192 THR A N 1
ATOM 1502 C CA . THR A 1 192 ? -19.385 -21.055 -3.621 1.00 95.88 192 THR A CA 1
ATOM 1503 C C . THR A 1 192 ? -19.357 -19.629 -3.067 1.00 95.88 192 THR A C 1
ATOM 1505 O O . THR A 1 192 ? -20.118 -19.324 -2.149 1.00 95.88 192 THR A O 1
ATOM 1508 N N . ASN A 1 193 ? -18.523 -18.751 -3.635 1.00 96.62 193 ASN A N 1
ATOM 1509 C CA . ASN A 1 193 ? -18.275 -17.373 -3.205 1.00 96.62 193 ASN A CA 1
ATOM 1510 C C . ASN A 1 193 ? -17.889 -17.260 -1.722 1.00 96.62 193 ASN A C 1
ATOM 1512 O O . ASN A 1 193 ? -18.287 -16.332 -1.018 1.00 96.62 193 ASN A O 1
ATOM 1516 N N . THR A 1 194 ? -17.109 -18.224 -1.234 1.00 97.69 194 THR A N 1
ATOM 1517 C CA . THR A 1 194 ? -16.582 -18.236 0.135 1.00 97.69 194 THR A CA 1
ATOM 1518 C C . THR A 1 194 ? -15.212 -18.915 0.189 1.00 97.69 194 THR A C 1
ATOM 1520 O O . THR A 1 194 ? -14.655 -19.275 -0.844 1.00 97.69 194 THR A O 1
ATOM 1523 N N . TYR A 1 195 ? -14.618 -19.052 1.374 1.00 98.31 195 TYR A N 1
ATOM 1524 C CA . TYR A 1 195 ? -13.290 -19.650 1.522 1.00 98.31 195 TYR A CA 1
ATOM 1525 C C . TYR A 1 195 ? -13.257 -21.117 1.072 1.00 98.31 195 TYR A C 1
ATOM 1527 O O . TYR A 1 195 ? -14.182 -21.881 1.355 1.00 98.31 195 TYR A O 1
ATOM 1535 N N . PHE A 1 196 ? -12.150 -21.540 0.455 1.00 97.81 196 PHE A N 1
ATOM 1536 C CA . PHE A 1 196 ? -11.919 -22.950 0.129 1.00 97.81 196 PHE A CA 1
ATOM 1537 C C . PHE A 1 196 ? -11.945 -23.822 1.394 1.00 97.81 196 PHE A C 1
ATOM 1539 O O . PHE A 1 196 ? -11.051 -23.757 2.243 1.00 97.81 196 PHE A O 1
ATOM 1546 N N . ALA A 1 197 ? -12.968 -24.671 1.517 1.00 98.00 197 ALA A N 1
ATOM 1547 C CA . ALA A 1 197 ? -13.187 -25.484 2.713 1.00 98.00 197 ALA A CA 1
ATOM 1548 C C . ALA A 1 197 ? -12.052 -26.493 2.979 1.00 98.00 197 ALA A C 1
ATOM 1550 O O . ALA A 1 197 ? -11.731 -26.777 4.134 1.00 98.00 197 ALA A O 1
ATOM 1551 N N . ASP A 1 198 ? -11.426 -27.030 1.928 1.00 98.00 198 ASP A N 1
ATOM 1552 C CA . ASP A 1 198 ? -10.287 -27.943 2.053 1.00 98.00 198 ASP A CA 1
ATOM 1553 C C . ASP A 1 198 ? -9.021 -27.214 2.529 1.00 98.00 198 ASP A C 1
ATOM 1555 O O . ASP A 1 198 ? -8.295 -27.737 3.374 1.00 98.00 198 ASP A O 1
ATOM 1559 N N . MET A 1 199 ? -8.775 -25.993 2.046 1.00 98.38 199 MET A N 1
ATOM 1560 C CA . MET A 1 199 ? -7.649 -25.160 2.478 1.00 98.38 199 MET A CA 1
ATOM 1561 C C . MET A 1 199 ? -7.814 -24.700 3.929 1.00 98.38 199 MET A C 1
ATOM 1563 O O . MET A 1 199 ? -6.849 -24.738 4.689 1.00 98.38 199 MET A O 1
ATOM 1567 N N . ILE A 1 200 ? -9.036 -24.357 4.351 1.00 98.56 200 ILE A N 1
ATOM 1568 C CA . ILE A 1 200 ? -9.359 -24.102 5.764 1.00 98.56 200 ILE A CA 1
ATOM 1569 C C . ILE A 1 200 ? -9.012 -25.322 6.626 1.00 98.56 200 ILE A C 1
ATOM 1571 O O . ILE A 1 200 ? -8.323 -25.188 7.635 1.00 98.56 200 ILE A O 1
ATOM 1575 N N . ALA A 1 201 ? -9.434 -26.523 6.215 1.00 98.50 201 ALA A N 1
ATOM 1576 C CA . ALA A 1 201 ? -9.147 -27.746 6.964 1.00 98.50 201 ALA A CA 1
ATOM 1577 C C . ALA A 1 201 ? -7.638 -28.035 7.052 1.00 98.50 201 ALA A C 1
ATOM 1579 O O . ALA A 1 201 ? -7.148 -28.400 8.121 1.00 98.50 201 ALA A O 1
ATOM 1580 N N . LYS A 1 202 ? -6.894 -27.828 5.956 1.00 98.62 202 LYS A N 1
ATOM 1581 C CA . LYS A 1 202 ? -5.426 -27.948 5.931 1.00 98.62 202 LYS A CA 1
ATOM 1582 C C . LYS A 1 202 ? -4.753 -26.943 6.864 1.00 98.62 202 LYS A C 1
ATOM 1584 O O . LYS A 1 202 ? -3.799 -27.305 7.547 1.00 98.62 202 LYS A O 1
ATOM 1589 N N . PHE A 1 203 ? -5.233 -25.698 6.902 1.00 98.56 203 PHE A N 1
ATOM 1590 C CA . PHE A 1 203 ? -4.710 -24.681 7.813 1.00 98.56 203 PHE A CA 1
ATOM 1591 C C . PHE A 1 203 ? -4.928 -25.078 9.275 1.00 98.56 203 PHE A C 1
ATOM 1593 O O . PHE A 1 203 ? -3.974 -25.091 10.048 1.00 98.56 203 PHE A O 1
ATOM 1600 N N . ASP A 1 204 ? -6.158 -25.463 9.635 1.00 98.38 204 ASP A N 1
ATOM 1601 C CA . ASP A 1 204 ? -6.497 -25.913 10.989 1.00 98.38 204 ASP A CA 1
ATOM 1602 C C . ASP A 1 204 ? -5.645 -27.125 11.414 1.00 98.38 204 ASP A C 1
ATOM 1604 O O . ASP A 1 204 ? -5.198 -27.199 12.559 1.00 98.38 204 ASP A O 1
ATOM 1608 N N . GLU A 1 205 ? -5.385 -28.069 10.503 1.00 98.19 205 GLU A N 1
ATOM 1609 C CA . GLU A 1 205 ? -4.496 -29.211 10.754 1.00 98.19 205 GLU A CA 1
ATOM 1610 C C . GLU A 1 205 ? -3.041 -28.769 10.977 1.00 98.19 205 GLU A C 1
ATOM 1612 O O . GLU A 1 205 ? -2.392 -29.242 11.912 1.00 98.19 205 GLU A O 1
ATOM 1617 N N . ALA A 1 206 ? -2.543 -27.822 10.176 1.00 97.25 206 ALA A N 1
ATOM 1618 C CA . ALA A 1 206 ? -1.174 -27.314 10.262 1.00 97.25 206 ALA A CA 1
ATOM 1619 C C . ALA A 1 206 ? -0.866 -26.562 11.570 1.00 97.25 206 ALA A C 1
ATOM 1621 O O . ALA A 1 206 ? 0.305 -26.417 11.921 1.00 97.25 206 ALA A O 1
ATOM 1622 N N . VAL A 1 207 ? -1.892 -26.088 12.287 1.00 96.88 207 VAL A N 1
ATOM 1623 C CA . VAL A 1 207 ? -1.754 -25.367 13.568 1.00 96.88 207 VAL A CA 1
ATOM 1624 C C . VAL A 1 207 ? -2.314 -26.145 14.763 1.00 96.88 207 VAL A C 1
ATOM 1626 O O . VAL A 1 207 ? -2.325 -25.640 15.888 1.00 96.88 207 VAL A O 1
ATOM 1629 N N . ALA A 1 208 ? -2.767 -27.386 14.555 1.00 95.69 208 ALA A N 1
ATOM 1630 C CA . ALA A 1 208 ? -3.433 -28.184 15.583 1.00 95.69 208 ALA A CA 1
ATOM 1631 C C . ALA A 1 208 ? -2.536 -28.484 16.800 1.00 95.69 208 ALA A C 1
ATOM 1633 O O . ALA A 1 208 ? -3.034 -28.600 17.922 1.00 95.69 208 ALA A O 1
ATOM 1634 N N . ASP A 1 209 ? -1.215 -28.576 16.605 1.00 94.69 209 ASP A N 1
ATOM 1635 C CA . ASP A 1 209 ? -0.232 -28.808 17.672 1.00 94.69 209 ASP A CA 1
ATOM 1636 C C . ASP A 1 209 ? -0.145 -27.644 18.672 1.00 94.69 209 ASP A C 1
ATOM 1638 O O . ASP A 1 209 ? 0.278 -27.845 19.812 1.00 94.69 209 ASP A O 1
ATOM 1642 N N . LYS A 1 210 ? -0.575 -26.441 18.271 1.00 94.06 210 LYS A N 1
ATOM 1643 C CA . LYS A 1 210 ? -0.585 -25.243 19.122 1.00 94.06 210 LYS A CA 1
ATOM 1644 C C . LYS A 1 210 ? -1.749 -25.207 20.109 1.00 94.06 210 LYS A C 1
ATOM 1646 O O . LYS A 1 210 ? -1.682 -24.464 21.083 1.00 94.06 210 LYS A O 1
ATOM 1651 N N . ALA A 1 211 ? -2.785 -26.020 19.883 1.00 91.38 211 ALA A N 1
ATOM 1652 C CA . ALA A 1 211 ? -3.955 -26.147 20.754 1.00 91.38 211 ALA A CA 1
ATOM 1653 C C . ALA A 1 211 ? -4.659 -24.808 21.079 1.00 91.38 211 ALA A C 1
ATOM 1655 O O . ALA A 1 211 ? -5.113 -24.598 22.208 1.00 91.38 211 ALA A O 1
ATOM 1656 N N . TYR A 1 212 ? -4.764 -23.905 20.097 1.00 94.75 212 TYR A N 1
ATOM 1657 C CA . TYR A 1 212 ? -5.546 -22.673 20.235 1.00 94.75 212 TYR A CA 1
ATOM 1658 C C . TYR A 1 212 ? -7.037 -22.969 20.459 1.00 94.75 212 TYR A C 1
ATOM 1660 O O . TYR A 1 212 ? -7.556 -24.016 20.071 1.00 94.75 212 TYR A O 1
ATOM 1668 N N . SER A 1 213 ? -7.737 -22.036 21.112 1.00 94.06 213 SER A N 1
ATOM 1669 C CA . SER A 1 213 ? -9.156 -22.201 21.474 1.00 94.06 213 SER A CA 1
ATOM 1670 C C . SER A 1 213 ? -10.139 -21.963 20.321 1.00 94.06 213 SER A C 1
ATOM 1672 O O . SER A 1 213 ? -11.342 -22.151 20.499 1.00 94.06 213 SER A O 1
ATOM 1674 N N . TRP A 1 214 ? -9.622 -21.563 19.163 1.00 97.06 214 TRP A N 1
ATOM 1675 C CA . TRP A 1 214 ? -10.359 -21.189 17.966 1.00 97.06 214 TRP A CA 1
ATOM 1676 C C . TRP A 1 214 ? -9.857 -21.978 16.753 1.00 97.06 214 TRP A C 1
ATOM 1678 O O . TRP A 1 214 ? -8.727 -22.473 16.737 1.00 97.06 214 TRP A O 1
ATOM 1688 N N . LYS A 1 215 ? -10.704 -22.068 15.729 1.00 97.25 215 LYS A N 1
ATOM 1689 C CA . LYS A 1 215 ? -10.369 -22.497 14.365 1.00 97.25 215 LYS A CA 1
ATOM 1690 C C . LYS A 1 215 ? -10.441 -21.321 13.400 1.00 97.25 215 LYS A C 1
ATOM 1692 O O . LYS A 1 215 ? -11.013 -20.287 13.738 1.00 97.25 215 LYS A O 1
ATOM 1697 N N . ALA A 1 216 ? -9.903 -21.471 12.189 1.00 97.31 216 ALA A N 1
ATOM 1698 C CA . ALA A 1 216 ? -9.865 -20.379 11.214 1.00 97.31 216 ALA A CA 1
ATOM 1699 C C . ALA A 1 216 ? -11.246 -19.738 10.977 1.00 97.31 216 ALA A C 1
ATOM 1701 O O . ALA A 1 216 ? -11.389 -18.522 11.076 1.00 97.31 216 ALA A O 1
ATOM 1702 N N . LEU A 1 217 ? -12.291 -20.541 10.753 1.00 97.44 217 LEU A N 1
ATOM 1703 C CA . LEU A 1 217 ? -13.646 -20.021 10.506 1.00 97.44 217 LEU A CA 1
ATOM 1704 C C . LEU A 1 217 ? -14.325 -19.396 11.733 1.00 97.44 217 LEU A C 1
ATOM 1706 O O . LEU A 1 217 ? -15.335 -18.721 11.564 1.00 97.44 217 LEU A O 1
ATOM 1710 N N . ASP A 1 218 ? -13.798 -19.601 12.943 1.00 97.25 218 ASP A N 1
ATOM 1711 C CA . ASP A 1 218 ? -14.331 -18.949 14.144 1.00 97.25 218 ASP A CA 1
ATOM 1712 C C . ASP A 1 218 ? -13.886 -17.479 14.229 1.00 97.25 218 ASP A C 1
ATOM 1714 O O . ASP A 1 218 ? -14.574 -16.658 14.835 1.00 97.25 218 ASP A O 1
ATOM 1718 N N . VAL A 1 219 ? -12.728 -17.153 13.639 1.00 98.19 219 VAL A N 1
ATOM 1719 C CA . VAL A 1 219 ? -12.073 -15.841 13.775 1.00 98.19 219 VAL A CA 1
ATOM 1720 C C . VAL A 1 219 ? -12.060 -15.027 12.484 1.00 98.19 219 VAL A C 1
ATOM 1722 O O . VAL A 1 219 ? -11.885 -13.813 12.549 1.00 98.19 219 VAL A O 1
ATOM 1725 N N . LEU A 1 220 ? -12.230 -15.658 11.320 1.00 98.56 220 LEU A N 1
ATOM 1726 C CA . LEU A 1 220 ? -12.305 -14.970 10.029 1.00 98.56 220 LEU A CA 1
ATOM 1727 C C . LEU A 1 220 ? -13.717 -14.414 9.765 1.00 98.56 220 LEU A C 1
ATOM 1729 O O . LEU A 1 220 ? -14.704 -14.993 10.222 1.00 98.56 220 LEU A O 1
ATOM 1733 N N . PRO A 1 221 ? -13.846 -13.307 9.010 1.00 98.38 221 PRO A N 1
ATOM 1734 C CA . PRO A 1 221 ? -15.147 -12.738 8.680 1.00 98.38 221 PRO A CA 1
ATOM 1735 C C . PRO A 1 221 ? -15.936 -13.640 7.734 1.00 98.38 221 PRO A C 1
ATOM 1737 O O . PRO A 1 221 ? -15.365 -14.313 6.870 1.00 98.38 221 PRO A O 1
ATOM 1740 N N . HIS A 1 222 ? -17.263 -13.592 7.852 1.00 98.38 222 HIS A N 1
ATOM 1741 C CA . HIS A 1 222 ? -18.158 -14.208 6.879 1.00 98.38 222 HIS A CA 1
ATOM 1742 C C . HIS A 1 222 ? -18.106 -13.456 5.546 1.00 98.38 222 HIS A C 1
ATOM 1744 O O . HIS A 1 222 ? -18.026 -12.228 5.511 1.00 98.38 222 HIS A O 1
ATOM 1750 N N . VAL A 1 223 ? -18.179 -14.205 4.451 1.00 98.69 223 VAL A N 1
ATOM 1751 C CA . VAL A 1 223 ? -18.079 -13.659 3.097 1.00 98.69 223 VAL A CA 1
ATOM 1752 C C . VAL A 1 223 ? -19.475 -13.396 2.539 1.00 98.69 223 VAL A C 1
ATOM 1754 O O . VAL A 1 223 ? -20.351 -14.257 2.631 1.00 98.69 223 VAL A O 1
ATOM 1757 N N . LEU A 1 224 ? -19.670 -12.209 1.974 1.00 98.56 224 LEU A N 1
ATOM 1758 C CA . LEU A 1 224 ? -20.872 -11.782 1.262 1.00 98.56 224 LEU A CA 1
ATOM 1759 C C . LEU A 1 224 ? -20.519 -11.366 -0.167 1.00 98.56 224 LEU A C 1
ATOM 1761 O O . LEU A 1 224 ? -19.367 -11.074 -0.478 1.00 98.56 224 LEU A O 1
ATOM 1765 N N . THR A 1 225 ? -21.520 -11.293 -1.034 1.00 97.94 225 THR A N 1
ATOM 1766 C CA . THR A 1 225 ? -21.358 -10.887 -2.435 1.00 97.94 225 THR A CA 1
ATOM 1767 C C . THR A 1 225 ? -22.019 -9.545 -2.711 1.00 97.94 225 THR A C 1
ATOM 1769 O O . THR A 1 225 ? -22.918 -9.107 -1.987 1.00 97.94 225 THR A O 1
ATOM 1772 N N . ALA A 1 226 ? -21.581 -8.859 -3.767 1.00 97.69 226 ALA A N 1
ATOM 1773 C CA . ALA A 1 226 ? -22.169 -7.589 -4.158 1.00 97.69 226 ALA A CA 1
ATOM 1774 C C . ALA A 1 226 ? -23.701 -7.682 -4.263 1.00 97.69 226 ALA A C 1
ATOM 1776 O O . ALA A 1 226 ? -24.275 -8.565 -4.904 1.00 97.69 226 ALA A O 1
ATOM 1777 N N . GLY A 1 227 ? -24.374 -6.715 -3.644 1.00 97.25 227 GLY A N 1
ATOM 1778 C CA . GLY A 1 227 ? -25.828 -6.634 -3.604 1.00 97.25 227 GLY A CA 1
ATOM 1779 C C . GLY A 1 227 ? -26.495 -7.426 -2.474 1.00 97.25 227 GLY A C 1
ATOM 1780 O O . GLY A 1 227 ? -27.722 -7.371 -2.380 1.00 97.25 227 GLY A O 1
ATOM 1781 N N . ASP A 1 228 ? -25.734 -8.130 -1.635 1.00 97.69 228 ASP A N 1
ATOM 1782 C CA . ASP A 1 228 ? -26.212 -8.607 -0.336 1.00 97.69 228 ASP A CA 1
ATOM 1783 C C . ASP A 1 228 ? -26.362 -7.445 0.655 1.00 97.69 228 ASP A C 1
ATOM 1785 O O . ASP A 1 228 ? -25.803 -6.366 0.469 1.00 97.69 228 ASP A O 1
ATOM 1789 N N . ASN A 1 229 ? -27.121 -7.663 1.730 1.00 96.88 229 ASN A N 1
ATOM 1790 C CA . ASN A 1 229 ? -27.218 -6.721 2.841 1.00 96.88 229 ASN A CA 1
ATOM 1791 C C . ASN A 1 229 ? -26.207 -7.117 3.925 1.00 96.88 229 ASN A C 1
ATOM 1793 O O . ASN A 1 229 ? -26.316 -8.199 4.500 1.00 96.88 229 ASN A O 1
ATOM 1797 N N . ALA A 1 230 ? -25.250 -6.236 4.213 1.00 98.12 230 ALA A N 1
ATOM 1798 C CA . ALA A 1 230 ? -24.184 -6.459 5.190 1.00 98.12 230 ALA A CA 1
ATOM 1799 C C . ALA A 1 230 ? -24.493 -5.859 6.574 1.00 98.12 230 ALA A C 1
ATOM 1801 O O . ALA A 1 230 ? -23.587 -5.605 7.369 1.00 98.12 230 ALA A O 1
ATOM 1802 N N . GLY A 1 231 ? -25.770 -5.600 6.852 1.00 98.25 231 GLY A N 1
ATOM 1803 C CA . GLY A 1 231 ? -26.261 -5.001 8.083 1.00 98.25 231 GLY A CA 1
ATOM 1804 C C . GLY A 1 231 ? -26.796 -3.584 7.884 1.00 98.25 231 GLY A C 1
ATOM 1805 O O . GLY A 1 231 ? -26.925 -3.058 6.777 1.00 98.25 231 GLY A O 1
ATOM 1806 N N . VAL A 1 232 ? -27.133 -2.946 9.002 1.00 98.56 232 VAL A N 1
ATOM 1807 C CA . VAL A 1 232 ? -27.626 -1.566 9.032 1.00 98.56 232 VAL A CA 1
ATOM 1808 C C . VAL A 1 232 ? -26.772 -0.724 9.963 1.00 98.56 232 VAL A C 1
ATOM 1810 O O . VAL A 1 232 ? -26.293 -1.212 10.985 1.00 98.56 232 VAL A O 1
ATOM 1813 N N . LEU A 1 233 ? -26.613 0.556 9.635 1.00 98.75 233 LEU A N 1
ATOM 1814 C CA . LEU A 1 233 ? -25.905 1.520 10.463 1.00 98.75 233 LEU A CA 1
ATOM 1815 C C . LEU A 1 233 ? -26.554 1.569 11.849 1.00 98.75 233 LEU A C 1
ATOM 1817 O O . LEU A 1 233 ? -27.716 1.959 11.989 1.00 98.75 233 LEU A O 1
ATOM 1821 N N . THR A 1 234 ? -25.817 1.163 12.873 1.00 98.75 234 THR A N 1
ATOM 1822 C CA . THR A 1 234 ? -26.275 1.220 14.265 1.00 98.75 234 THR A CA 1
ATOM 1823 C C . THR A 1 234 ? -26.293 2.662 14.775 1.00 98.75 234 THR A C 1
ATOM 1825 O O . THR A 1 234 ? -25.788 3.577 14.124 1.00 98.75 234 THR A O 1
ATOM 1828 N N . LYS A 1 235 ? -26.882 2.902 15.953 1.00 98.25 235 LYS A N 1
ATOM 1829 C CA . LYS A 1 235 ? -26.828 4.237 16.578 1.00 98.25 235 LYS A CA 1
ATOM 1830 C C . LYS A 1 235 ? -25.398 4.602 16.960 1.00 98.25 235 LYS A C 1
ATOM 1832 O O . LYS A 1 235 ? -24.986 5.742 16.784 1.00 98.25 235 LYS A O 1
ATOM 1837 N N . GLU A 1 236 ? -24.661 3.619 17.455 1.00 97.81 236 GLU A N 1
ATOM 1838 C CA . GLU A 1 236 ? -23.255 3.717 17.812 1.00 97.81 236 GLU A CA 1
ATOM 1839 C C . GLU A 1 236 ? -22.408 3.985 16.562 1.00 97.81 236 GLU A C 1
ATOM 1841 O O . GLU A 1 236 ? -21.616 4.921 16.562 1.00 97.81 236 GLU A O 1
ATOM 1846 N N . GLY A 1 237 ? -22.642 3.249 15.471 1.00 98.00 237 GLY A N 1
ATOM 1847 C CA . GLY A 1 237 ? -21.987 3.468 14.179 1.00 98.00 237 GLY A CA 1
ATOM 1848 C C . GLY A 1 237 ? -22.261 4.854 13.590 1.00 98.00 237 GLY A C 1
ATOM 1849 O O . GLY A 1 237 ? -21.331 5.540 13.174 1.00 98.00 237 GLY A O 1
ATOM 1850 N N . ALA A 1 238 ? -23.516 5.317 13.620 1.00 98.38 238 ALA A N 1
ATOM 1851 C CA . ALA A 1 238 ? -23.867 6.666 13.171 1.00 98.38 238 ALA A CA 1
ATOM 1852 C C . ALA A 1 238 ? -23.142 7.749 13.987 1.00 98.38 238 ALA A C 1
ATOM 1854 O O . ALA A 1 238 ? -22.619 8.698 13.409 1.00 98.38 238 ALA A O 1
ATOM 1855 N N . ALA A 1 239 ? -23.048 7.576 15.310 1.00 97.69 239 ALA A N 1
ATOM 1856 C CA . ALA A 1 239 ? -22.318 8.489 16.187 1.00 97.69 239 ALA A CA 1
ATOM 1857 C C . ALA A 1 239 ? -20.791 8.435 15.989 1.00 97.69 239 ALA A C 1
ATOM 1859 O O . ALA A 1 239 ? -20.120 9.442 16.200 1.00 97.69 239 ALA A O 1
ATOM 1860 N N . LEU A 1 240 ? -20.237 7.282 15.593 1.00 97.19 240 LEU A N 1
ATOM 1861 C CA . LEU A 1 240 ? -18.820 7.149 15.238 1.00 97.19 240 LEU A CA 1
ATOM 1862 C C . LEU A 1 240 ? -18.491 7.838 13.910 1.00 97.19 240 LEU A C 1
ATOM 1864 O O . LEU A 1 240 ? -17.408 8.405 13.783 1.00 97.19 240 LEU A O 1
ATOM 1868 N N . LEU A 1 241 ? -19.397 7.776 12.930 1.00 98.00 241 LEU A N 1
ATOM 1869 C CA . LEU A 1 241 ? -19.199 8.356 11.601 1.00 98.00 241 LEU A CA 1
ATOM 1870 C C . LEU A 1 241 ? -19.455 9.871 11.575 1.00 98.00 241 LEU A C 1
ATOM 1872 O O . LEU A 1 241 ? -18.642 10.622 11.040 1.00 98.00 241 LEU A O 1
ATOM 1876 N N . ASP A 1 242 ? -20.577 10.320 12.144 1.00 97.88 242 ASP A N 1
ATOM 1877 C CA . ASP A 1 242 ? -21.005 11.718 12.125 1.00 97.88 242 ASP A CA 1
ATOM 1878 C C . ASP A 1 242 ? -20.902 12.375 13.506 1.00 97.88 242 ASP A C 1
ATOM 1880 O O . ASP A 1 242 ? -21.813 12.312 14.336 1.00 97.88 242 ASP A O 1
ATOM 1884 N N . MET A 1 243 ? -19.817 13.122 13.705 1.00 95.06 243 MET A N 1
ATOM 1885 C CA . MET A 1 243 ? -19.553 13.859 14.944 1.00 95.06 243 MET A CA 1
ATOM 1886 C C . MET A 1 243 ? -20.561 14.981 15.229 1.00 95.06 243 MET A C 1
ATOM 1888 O O . MET A 1 243 ? -20.631 15.469 16.358 1.00 95.06 243 MET A O 1
ATOM 1892 N N . SER A 1 244 ? -21.345 15.406 14.233 1.00 96.12 244 SER A N 1
ATOM 1893 C CA . SER A 1 244 ? -22.397 16.409 14.424 1.00 96.12 244 SER A CA 1
ATOM 1894 C C . SER A 1 244 ? -23.689 15.825 15.008 1.00 96.12 244 SER A C 1
ATOM 1896 O O . SER A 1 244 ? -24.511 16.577 15.535 1.00 96.12 244 SER A O 1
ATOM 1898 N N . GLY A 1 245 ? -23.858 14.498 14.945 1.00 96.44 245 GLY A N 1
ATOM 1899 C CA . GLY A 1 245 ? -25.049 13.791 15.413 1.00 96.44 245 GLY A CA 1
ATOM 1900 C C . GLY A 1 245 ? -26.293 13.992 14.541 1.00 96.44 245 GLY A C 1
ATOM 1901 O O . GLY A 1 245 ? -27.404 13.775 15.024 1.00 96.44 245 GLY A O 1
ATOM 1902 N N . ASN A 1 246 ? -26.132 14.431 13.288 1.00 97.62 246 ASN A N 1
ATOM 1903 C CA . ASN A 1 246 ? -27.241 14.643 12.357 1.00 97.62 246 ASN A CA 1
ATOM 1904 C C . ASN A 1 246 ? -27.644 13.355 11.627 1.00 97.62 246 ASN A C 1
ATOM 1906 O O . ASN A 1 246 ? -28.822 13.184 11.308 1.00 97.62 246 ASN A O 1
ATOM 1910 N N . LEU A 1 247 ? -26.684 12.471 11.348 1.00 98.00 247 LEU A N 1
ATOM 1911 C CA . LEU A 1 247 ? -26.902 11.229 10.618 1.00 98.00 247 LEU A CA 1
ATOM 1912 C C . LEU A 1 247 ? -27.714 10.227 11.444 1.00 98.00 247 LEU A C 1
ATOM 1914 O O . LEU A 1 247 ? -27.363 9.858 12.565 1.00 98.00 247 LEU A O 1
ATOM 1918 N N . GLU A 1 248 ? -28.802 9.748 10.858 1.00 98.00 248 GLU A N 1
ATOM 1919 C CA . GLU A 1 248 ? -29.678 8.758 11.462 1.00 98.00 248 GLU A CA 1
ATOM 1920 C C . GLU A 1 248 ? -29.149 7.327 11.294 1.00 98.00 248 GLU A C 1
ATOM 1922 O O . GLU A 1 248 ? -28.571 6.954 10.27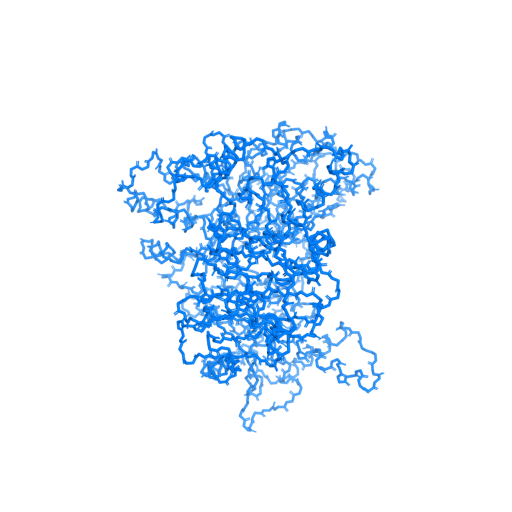5 1.00 98.00 248 GLU A O 1
ATOM 1927 N N . ALA A 1 249 ? -29.454 6.479 12.276 1.00 98.19 249 ALA A N 1
ATOM 1928 C CA . ALA A 1 249 ? -29.258 5.036 12.186 1.00 98.19 249 ALA A CA 1
ATOM 1929 C C . ALA A 1 249 ? -30.270 4.352 11.235 1.00 98.19 249 ALA A C 1
ATOM 1931 O O . ALA A 1 249 ? -31.266 4.933 10.783 1.00 98.19 249 ALA A O 1
ATOM 1932 N N . GLY A 1 250 ? -30.054 3.061 10.983 1.00 98.25 250 GLY A N 1
ATOM 1933 C CA . GLY A 1 250 ? -30.931 2.197 10.190 1.00 98.25 250 GLY A CA 1
ATOM 1934 C C . GLY A 1 250 ? -30.746 2.336 8.680 1.00 98.25 250 GLY A C 1
ATOM 1935 O O . GLY A 1 250 ? -31.659 2.001 7.929 1.00 98.25 250 GLY A O 1
ATOM 1936 N N . ILE A 1 251 ? -29.614 2.883 8.239 1.00 98.62 251 ILE A N 1
ATOM 1937 C CA . ILE A 1 251 ? -29.233 2.965 6.825 1.00 98.62 251 ILE A CA 1
ATOM 1938 C C . ILE A 1 251 ? -28.603 1.621 6.432 1.00 98.62 251 ILE A C 1
ATOM 1940 O O . ILE A 1 251 ? -27.727 1.167 7.163 1.00 98.62 251 ILE A O 1
ATOM 1944 N N . PRO A 1 252 ? -29.035 0.950 5.353 1.00 98.56 252 PRO A N 1
ATOM 1945 C CA . PRO A 1 252 ? -28.449 -0.323 4.941 1.00 98.56 252 PRO A CA 1
ATOM 1946 C C . PRO A 1 252 ? -27.014 -0.142 4.431 1.00 98.56 252 PRO A C 1
ATOM 1948 O O . PRO A 1 252 ? -26.708 0.850 3.762 1.00 98.56 252 PRO A O 1
ATOM 1951 N N . LEU A 1 253 ? -26.149 -1.112 4.734 1.00 98.81 253 LEU A N 1
ATOM 1952 C CA . LEU A 1 253 ? -24.777 -1.160 4.233 1.00 98.81 253 LEU A CA 1
ATOM 1953 C C . LEU A 1 253 ? -24.594 -2.323 3.261 1.00 98.81 253 LEU A C 1
ATOM 1955 O O . LEU A 1 253 ? -25.035 -3.438 3.547 1.00 98.81 253 LEU A O 1
ATOM 1959 N N . CYS A 1 254 ? -23.920 -2.071 2.138 1.00 98.75 254 CYS A N 1
ATOM 1960 C CA . CYS A 1 254 ? -23.440 -3.155 1.281 1.00 98.75 254 CYS A CA 1
ATOM 1961 C C . CYS A 1 254 ? -22.200 -3.814 1.904 1.00 98.75 254 CYS A C 1
ATOM 1963 O O . CYS A 1 254 ? -21.587 -3.224 2.802 1.00 98.75 254 CYS A O 1
ATOM 1965 N N . PRO A 1 255 ? -21.804 -5.017 1.449 1.00 98.69 255 PRO A N 1
ATOM 1966 C CA . PRO A 1 255 ? -20.563 -5.634 1.890 1.00 98.69 255 PRO A CA 1
ATOM 1967 C C . PRO A 1 255 ? -19.383 -4.684 1.678 1.00 98.69 255 PRO A C 1
ATOM 1969 O O . PRO A 1 255 ? -19.330 -4.016 0.639 1.00 98.69 255 PRO A O 1
ATOM 1972 N N . PRO A 1 256 ? -18.467 -4.578 2.656 1.00 98.50 256 PRO A N 1
ATOM 1973 C CA . PRO A 1 256 ? -17.288 -3.751 2.498 1.00 98.50 256 PRO A CA 1
ATOM 1974 C C . PRO A 1 256 ? -16.345 -4.432 1.504 1.00 98.50 256 PRO A C 1
ATOM 1976 O O . PRO A 1 256 ? -16.199 -5.653 1.535 1.00 98.50 256 PRO A O 1
ATOM 1979 N N . GLU A 1 257 ? -15.710 -3.663 0.629 1.00 97.94 257 GLU A N 1
ATOM 1980 C CA . GLU A 1 257 ? -14.862 -4.217 -0.432 1.00 97.94 257 GLU A CA 1
ATOM 1981 C C . GLU A 1 257 ? -13.439 -3.669 -0.398 1.00 97.94 257 GLU A C 1
ATOM 1983 O O . GLU A 1 257 ? -13.144 -2.668 0.254 1.00 97.94 257 GLU A O 1
ATOM 1988 N N . GLY A 1 258 ? -12.556 -4.353 -1.113 1.00 95.38 258 GLY A N 1
ATOM 1989 C CA . GLY A 1 258 ? -11.186 -3.916 -1.315 1.00 95.38 258 GLY A CA 1
ATOM 1990 C C . GLY A 1 258 ? -11.057 -2.876 -2.421 1.00 95.38 258 GLY A C 1
ATOM 1991 O O . GLY A 1 258 ? -11.830 -2.886 -3.382 1.00 95.38 258 GLY A O 1
ATOM 1992 N N . ASP A 1 259 ? -10.032 -2.029 -2.339 1.00 92.19 259 ASP A N 1
ATOM 1993 C CA . ASP A 1 259 ? -9.717 -1.002 -3.342 1.00 92.19 259 ASP A CA 1
ATOM 1994 C C . ASP A 1 259 ? -9.565 -1.555 -4.770 1.00 92.19 259 ASP A C 1
ATOM 1996 O O . ASP A 1 259 ? -9.940 -0.897 -5.746 1.00 92.19 259 ASP A O 1
ATOM 2000 N N . ALA A 1 260 ? -9.080 -2.789 -4.919 1.00 90.62 260 ALA A N 1
ATOM 2001 C CA . ALA A 1 260 ? -9.057 -3.461 -6.212 1.00 90.62 260 ALA A CA 1
ATOM 2002 C C . ALA A 1 260 ? -10.484 -3.719 -6.737 1.00 90.62 260 ALA A C 1
ATOM 2004 O O . ALA A 1 260 ? -10.817 -3.320 -7.855 1.00 90.62 260 ALA A O 1
ATOM 2005 N N . GLY A 1 261 ? -11.358 -4.313 -5.918 1.00 94.38 261 GLY A N 1
ATOM 2006 C CA . GLY A 1 261 ? -12.741 -4.624 -6.290 1.00 94.38 261 GLY A CA 1
ATOM 2007 C C . GLY A 1 261 ? -13.572 -3.374 -6.595 1.00 94.38 261 GLY A C 1
ATOM 2008 O O . GLY A 1 261 ? -14.308 -3.333 -7.587 1.00 94.38 261 GLY A O 1
ATOM 2009 N N . THR A 1 262 ? -13.411 -2.310 -5.809 1.00 94.75 262 THR A N 1
ATOM 2010 C CA . THR A 1 262 ? -14.090 -1.028 -6.055 1.00 94.75 262 THR A CA 1
ATOM 2011 C C . THR A 1 262 ? -13.522 -0.308 -7.271 1.00 94.75 262 THR A C 1
ATOM 2013 O O . THR A 1 262 ? -14.284 0.278 -8.044 1.00 94.75 262 THR A O 1
ATOM 2016 N N . GLY A 1 263 ? -12.212 -0.409 -7.510 1.00 92.06 263 GLY A N 1
ATOM 2017 C CA . GLY A 1 263 ? -11.573 0.046 -8.740 1.00 92.06 263 GLY A CA 1
ATOM 2018 C C . GLY A 1 263 ? -12.148 -0.650 -9.976 1.00 92.06 263 GLY A C 1
ATOM 2019 O O . GLY A 1 263 ? -12.432 0.011 -10.977 1.00 92.06 263 GLY A O 1
ATOM 2020 N N . MET A 1 264 ? -12.402 -1.961 -9.905 1.00 93.69 264 MET A N 1
ATOM 2021 C CA . MET A 1 264 ? -13.057 -2.716 -10.983 1.00 93.69 264 MET A CA 1
ATOM 2022 C C . MET A 1 264 ? -14.502 -2.261 -11.202 1.00 93.69 264 MET A C 1
ATOM 2024 O O . MET A 1 264 ? -14.895 -2.045 -12.348 1.00 93.69 264 MET A O 1
ATOM 2028 N N . ALA A 1 265 ? -15.276 -2.031 -10.138 1.00 94.62 265 ALA A N 1
ATOM 2029 C CA . ALA A 1 265 ? -16.637 -1.499 -10.252 1.00 94.62 265 ALA A CA 1
ATOM 2030 C C . ALA A 1 265 ? -16.656 -0.091 -10.883 1.00 94.62 265 ALA A C 1
ATOM 2032 O O . ALA A 1 265 ? -17.422 0.171 -11.810 1.00 94.62 265 ALA A O 1
ATOM 2033 N N . ALA A 1 266 ? -15.750 0.795 -10.455 1.00 91.94 266 ALA A N 1
ATOM 2034 C CA . ALA A 1 266 ? -15.598 2.151 -10.992 1.00 91.94 266 ALA A CA 1
ATOM 2035 C C . ALA A 1 266 ? -15.117 2.186 -12.457 1.00 91.94 266 ALA A C 1
ATOM 2037 O O . ALA A 1 266 ? -15.239 3.209 -13.132 1.00 91.94 266 ALA A O 1
ATOM 2038 N N . THR A 1 267 ? -14.571 1.078 -12.958 1.00 89.69 267 THR A N 1
ATOM 2039 C CA . THR A 1 267 ? -14.078 0.933 -14.334 1.00 89.69 267 THR A CA 1
ATOM 2040 C C . THR A 1 267 ? -14.880 -0.088 -15.136 1.00 89.69 267 THR A C 1
ATOM 2042 O O . THR A 1 267 ? -14.413 -0.540 -16.175 1.00 89.69 267 THR A O 1
ATOM 2045 N N . ASN A 1 268 ? -16.074 -0.475 -14.680 1.00 92.12 268 ASN A N 1
ATOM 2046 C CA . ASN A 1 268 ? -16.924 -1.459 -15.356 1.00 92.12 268 ASN A CA 1
ATOM 2047 C C . ASN A 1 268 ? -16.180 -2.743 -15.787 1.00 92.12 268 ASN A C 1
ATOM 2049 O O . ASN A 1 268 ? -16.371 -3.259 -16.886 1.00 92.12 268 ASN A O 1
ATOM 2053 N N . SER A 1 269 ? -15.254 -3.207 -14.951 1.00 93.25 269 SER A N 1
ATOM 2054 C CA . SER A 1 269 ? -14.292 -4.265 -15.279 1.00 93.25 269 SER A CA 1
ATOM 2055 C C . SER A 1 269 ? -14.526 -5.522 -14.446 1.00 93.25 269 SER A C 1
ATOM 2057 O O . SER A 1 269 ? -13.578 -6.174 -14.032 1.00 93.25 269 SER A O 1
ATOM 2059 N N . VAL A 1 270 ? -15.789 -5.829 -14.144 1.00 95.69 270 VAL A N 1
ATOM 2060 C CA . VAL A 1 270 ? -16.196 -6.952 -13.273 1.00 95.69 270 VAL A CA 1
ATOM 2061 C C . VAL A 1 270 ? -16.704 -8.172 -14.047 1.00 95.69 270 VAL A C 1
ATOM 2063 O O . VAL A 1 270 ? -16.822 -9.256 -13.483 1.00 95.69 270 VAL A O 1
ATOM 2066 N N . ARG A 1 271 ? -16.970 -8.026 -15.349 1.00 96.31 271 ARG A N 1
ATOM 2067 C CA . ARG A 1 271 ? -17.482 -9.108 -16.195 1.00 96.31 271 ARG A CA 1
ATOM 2068 C C . ARG A 1 271 ? -16.350 -10.046 -16.611 1.00 96.31 271 ARG A C 1
ATOM 2070 O O . ARG A 1 271 ? -15.255 -9.595 -16.936 1.00 96.31 271 ARG A O 1
ATOM 2077 N N . VAL A 1 272 ? -16.623 -11.346 -16.662 1.00 97.19 272 VAL A N 1
ATOM 2078 C CA . VAL A 1 272 ? -15.694 -12.356 -17.203 1.00 97.19 272 VAL A CA 1
ATOM 2079 C C . VAL A 1 272 ? -15.174 -11.937 -18.584 1.00 97.19 272 VAL A C 1
ATOM 2081 O O . VAL A 1 272 ? -15.951 -11.451 -19.405 1.00 97.19 272 VAL A O 1
ATOM 2084 N N . ARG A 1 273 ? -13.864 -12.119 -18.823 1.00 96.38 273 ARG A N 1
ATOM 2085 C CA . ARG A 1 273 ? -13.112 -11.674 -20.019 1.00 96.38 273 ARG A CA 1
ATOM 2086 C C . ARG A 1 273 ? -12.966 -10.157 -20.153 1.00 96.38 273 ARG A C 1
ATOM 2088 O O . ARG A 1 273 ? -12.509 -9.674 -21.188 1.00 96.38 273 ARG A O 1
ATOM 2095 N N . THR A 1 274 ? -13.318 -9.393 -19.125 1.00 95.50 274 THR A N 1
ATOM 2096 C CA . THR A 1 274 ? -12.981 -7.969 -19.036 1.00 95.50 274 THR A CA 1
ATOM 2097 C C . THR A 1 274 ? -11.893 -7.739 -17.997 1.00 95.50 274 THR A C 1
ATOM 2099 O O . THR A 1 274 ? -11.499 -8.652 -17.271 1.00 95.50 274 THR A O 1
ATOM 2102 N N . GLY A 1 275 ? -11.365 -6.524 -17.941 1.00 94.56 275 GLY A N 1
ATOM 2103 C CA . GLY A 1 275 ? -10.339 -6.178 -16.977 1.00 94.56 275 GLY A CA 1
ATOM 2104 C C . GLY A 1 275 ? -9.986 -4.705 -17.011 1.00 94.56 275 GLY A C 1
ATOM 2105 O O . GLY A 1 275 ? -10.436 -3.964 -17.887 1.00 94.56 275 GLY A O 1
ATOM 2106 N N . ASN A 1 276 ? -9.139 -4.282 -16.083 1.00 93.50 276 ASN A N 1
ATOM 2107 C CA . ASN A 1 276 ? -8.598 -2.933 -16.070 1.00 93.50 276 ASN A CA 1
ATOM 2108 C C . ASN A 1 276 ? -7.074 -2.930 -15.957 1.00 93.50 276 ASN A C 1
ATOM 2110 O O . ASN A 1 276 ? -6.444 -3.897 -15.528 1.00 93.50 276 ASN A O 1
ATOM 2114 N N . VAL A 1 277 ? -6.484 -1.818 -16.386 1.00 93.50 277 VAL A N 1
ATOM 2115 C CA . VAL A 1 277 ? -5.068 -1.519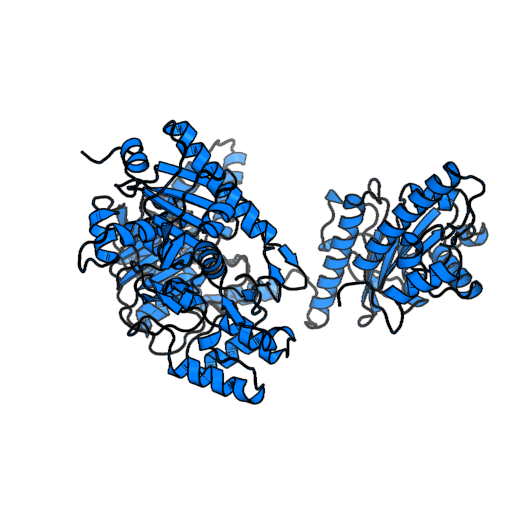 -16.201 1.00 93.50 277 VAL A CA 1
ATOM 2116 C C . VAL A 1 277 ? -4.940 -0.127 -15.608 1.00 93.50 277 VAL A C 1
ATOM 2118 O O . VAL A 1 277 ? -5.291 0.870 -16.247 1.00 93.50 277 VAL A O 1
ATOM 2121 N N . SER A 1 278 ? -4.385 -0.061 -14.403 1.00 90.38 278 SER A N 1
ATOM 2122 C CA . SER A 1 278 ? -4.005 1.190 -13.753 1.00 90.38 278 SER A CA 1
ATOM 2123 C C . SER A 1 278 ? -2.525 1.436 -13.999 1.00 90.38 278 SER A C 1
ATOM 2125 O O . SER A 1 278 ? -1.697 0.653 -13.543 1.00 90.38 278 SER A O 1
ATOM 2127 N N . ALA A 1 279 ? -2.176 2.503 -14.717 1.00 90.38 279 ALA A N 1
ATOM 2128 C CA . ALA A 1 279 ? -0.789 2.807 -15.072 1.00 90.38 279 ALA A CA 1
ATOM 2129 C C . ALA A 1 279 ? -0.380 4.223 -14.636 1.00 90.38 279 ALA A C 1
ATOM 2131 O O . ALA A 1 279 ? -0.767 5.231 -15.241 1.00 90.38 279 ALA A O 1
ATOM 2132 N N . GLY A 1 280 ? 0.441 4.286 -13.588 1.00 87.06 280 GLY A N 1
ATOM 2133 C CA . GLY A 1 280 ? 1.092 5.480 -13.050 1.00 87.06 280 GLY A CA 1
ATOM 2134 C C . GLY A 1 280 ? 2.603 5.271 -12.926 1.00 87.06 280 GLY A C 1
ATOM 2135 O O . GLY A 1 280 ? 3.249 4.825 -13.871 1.00 87.06 280 GLY A O 1
ATOM 2136 N N . THR A 1 281 ? 3.182 5.591 -11.766 1.00 81.81 281 THR A N 1
ATOM 2137 C CA . THR A 1 281 ? 4.590 5.266 -11.462 1.00 81.81 281 THR A CA 1
ATOM 2138 C C . THR A 1 281 ? 4.828 3.757 -11.392 1.00 81.81 281 THR A C 1
ATOM 2140 O O . THR A 1 281 ? 5.868 3.302 -11.860 1.00 81.81 281 THR A O 1
ATOM 2143 N N . SER A 1 282 ? 3.838 3.005 -10.903 1.00 87.12 282 SER A N 1
ATOM 2144 C CA . SER A 1 282 ? 3.693 1.549 -11.019 1.00 87.12 282 SER A CA 1
ATOM 2145 C C . SER A 1 282 ? 2.562 1.194 -11.994 1.00 87.12 282 SER A C 1
ATOM 2147 O O . SER A 1 282 ? 1.846 2.081 -12.479 1.00 87.12 282 SER A O 1
ATOM 2149 N N . VAL A 1 283 ? 2.403 -0.091 -12.310 1.00 91.88 283 VAL A N 1
ATOM 2150 C CA . VAL A 1 283 ? 1.295 -0.574 -13.143 1.00 91.88 283 VAL A CA 1
ATOM 2151 C C . VAL A 1 283 ? 0.765 -1.900 -12.626 1.00 91.88 283 VAL A C 1
ATOM 2153 O O . VAL A 1 283 ? 1.537 -2.755 -12.210 1.00 91.88 283 VAL A O 1
ATOM 2156 N N . PHE A 1 284 ? -0.548 -2.090 -12.683 1.00 91.69 284 PHE A N 1
ATOM 2157 C CA . PHE A 1 284 ? -1.141 -3.414 -12.535 1.00 91.69 284 PHE A CA 1
ATOM 2158 C C . PHE A 1 284 ? -2.217 -3.654 -13.584 1.00 91.69 284 PHE A C 1
ATOM 2160 O O . PHE A 1 284 ? -2.869 -2.712 -14.040 1.00 91.69 284 PHE A O 1
ATOM 2167 N N . ALA A 1 285 ? -2.401 -4.921 -13.937 1.00 95.12 285 ALA A N 1
ATOM 2168 C CA . ALA A 1 285 ? -3.516 -5.407 -14.731 1.00 95.12 285 ALA A CA 1
ATOM 2169 C C . ALA A 1 285 ? -4.346 -6.372 -13.892 1.00 95.12 285 ALA A C 1
ATOM 2171 O O . ALA A 1 285 ? -3.783 -7.272 -13.273 1.00 95.12 285 ALA A O 1
ATOM 2172 N N . MET A 1 286 ? -5.664 -6.205 -13.913 1.00 95.94 286 MET A N 1
ATOM 2173 C CA . MET A 1 286 ? -6.614 -7.173 -13.373 1.00 95.94 286 MET A CA 1
ATOM 2174 C C . MET A 1 286 ? -7.484 -7.697 -14.500 1.00 95.94 286 MET A C 1
ATOM 2176 O O . MET A 1 286 ? -8.089 -6.905 -15.221 1.00 95.94 286 MET A O 1
ATOM 2180 N N . ILE A 1 287 ? -7.543 -9.017 -14.659 1.00 97.31 287 ILE A N 1
ATOM 2181 C CA . ILE A 1 287 ? -8.313 -9.675 -15.717 1.00 97.31 287 ILE A CA 1
ATOM 2182 C C . ILE A 1 287 ? -9.243 -10.699 -15.085 1.00 97.31 287 ILE A C 1
ATOM 2184 O O . ILE A 1 287 ? -8.787 -11.608 -14.391 1.00 97.31 287 ILE A O 1
ATOM 2188 N N . VAL A 1 288 ? -10.541 -10.555 -15.345 1.00 97.88 288 VAL A N 1
ATOM 2189 C CA . VAL A 1 288 ? -11.570 -11.476 -14.862 1.00 97.88 288 VAL A CA 1
ATOM 2190 C C . VAL A 1 288 ? -11.544 -12.742 -15.710 1.00 97.88 288 VAL A C 1
ATOM 2192 O O . VAL A 1 288 ? -11.748 -12.707 -16.927 1.00 97.88 288 VAL A O 1
ATOM 2195 N N . LEU A 1 289 ? -11.297 -13.870 -15.060 1.00 97.12 289 LEU A N 1
ATOM 2196 C CA . LEU A 1 289 ? -11.037 -15.147 -15.700 1.00 97.12 289 LEU A CA 1
ATOM 2197 C C . LEU A 1 289 ? -12.322 -15.959 -15.879 1.00 97.12 289 LEU A C 1
ATOM 2199 O O . LEU A 1 289 ? -13.270 -15.864 -15.103 1.00 97.12 289 LEU A O 1
ATOM 2203 N N . GLU A 1 290 ? -12.327 -16.820 -16.894 1.00 94.56 290 GLU A N 1
ATOM 2204 C CA . GLU A 1 290 ? -13.398 -17.803 -17.118 1.00 94.56 290 GLU A CA 1
ATOM 2205 C C . GLU A 1 290 ? -13.328 -18.969 -16.112 1.00 94.56 290 GLU A C 1
ATOM 2207 O O . GLU A 1 290 ? -14.308 -19.685 -15.917 1.00 94.56 290 GLU A O 1
ATOM 2212 N N . LYS A 1 291 ? -12.152 -19.184 -15.509 1.00 91.88 291 LYS A N 1
ATOM 2213 C CA . LYS A 1 291 ? -11.830 -20.269 -14.574 1.00 91.88 291 LYS A CA 1
ATOM 2214 C C . LYS A 1 291 ? -10.544 -19.947 -13.804 1.00 91.88 291 LYS A C 1
ATOM 2216 O O . LYS A 1 291 ? -9.774 -19.088 -14.227 1.00 91.88 291 LYS A O 1
ATOM 2221 N N . ASN A 1 292 ? -10.281 -20.688 -12.730 1.00 91.31 292 ASN A N 1
ATOM 2222 C CA . ASN A 1 292 ? -9.004 -20.629 -12.014 1.00 91.31 292 ASN A CA 1
ATOM 2223 C C . ASN A 1 292 ? -7.817 -21.081 -12.885 1.00 91.31 292 ASN A C 1
ATOM 2225 O O . ASN A 1 292 ? -7.986 -21.873 -13.819 1.00 91.31 292 ASN A O 1
ATOM 2229 N N . LEU A 1 293 ? -6.617 -20.597 -12.546 1.00 94.56 293 LEU A N 1
ATOM 2230 C CA . LEU A 1 293 ? -5.363 -20.982 -13.206 1.00 94.56 293 LEU A CA 1
ATOM 2231 C C . LEU A 1 293 ? -5.060 -22.472 -12.992 1.00 94.56 293 LEU A C 1
ATOM 2233 O O . LEU A 1 293 ? -5.405 -23.048 -11.959 1.00 94.56 293 LEU A O 1
ATOM 2237 N N . SER A 1 294 ? -4.391 -23.103 -13.959 1.00 94.19 294 SER A N 1
ATOM 2238 C CA . SER A 1 294 ? -4.106 -24.545 -13.923 1.00 94.19 294 SER A CA 1
ATOM 2239 C C . SER A 1 294 ? -3.044 -24.970 -12.899 1.00 94.19 294 SER A C 1
ATOM 2241 O O . SER A 1 294 ? -2.997 -26.137 -12.501 1.00 94.19 294 SER A O 1
ATOM 2243 N N . LYS A 1 295 ? -2.180 -24.037 -12.489 1.00 94.12 295 LYS A N 1
ATOM 2244 C CA . LYS A 1 295 ? -1.103 -24.217 -11.506 1.00 94.12 295 LYS A CA 1
ATOM 2245 C C . LYS A 1 295 ? -0.779 -22.882 -10.828 1.00 94.12 295 LYS A C 1
ATOM 2247 O O . LYS A 1 295 ? -1.261 -21.831 -11.242 1.00 94.12 295 LYS A O 1
ATOM 2252 N N . VAL A 1 296 ? 0.063 -22.938 -9.800 1.00 94.38 296 VAL A N 1
ATOM 2253 C CA . VAL A 1 296 ? 0.590 -21.753 -9.114 1.00 94.38 296 VAL A CA 1
ATOM 2254 C C . VAL A 1 296 ? 1.596 -21.033 -10.011 1.00 94.38 296 VAL A C 1
ATOM 2256 O O . VAL A 1 296 ? 2.510 -21.667 -10.544 1.00 94.38 296 VAL A O 1
ATOM 2259 N N . TYR A 1 297 ? 1.446 -19.714 -10.123 1.00 93.38 297 TYR A N 1
ATOM 2260 C CA . TYR A 1 297 ? 2.415 -18.813 -10.741 1.00 93.38 297 TYR A CA 1
ATOM 2261 C C . TYR A 1 297 ? 2.773 -17.724 -9.723 1.00 93.38 297 TYR A C 1
ATOM 2263 O O . TYR A 1 297 ? 1.887 -16.953 -9.361 1.00 93.38 297 TYR A O 1
ATOM 2271 N N . PRO A 1 298 ? 4.024 -17.649 -9.241 1.00 87.44 298 PRO A N 1
ATOM 2272 C CA . PRO A 1 298 ? 4.448 -16.611 -8.295 1.00 87.44 298 PRO A CA 1
ATOM 2273 C C . PRO A 1 298 ? 4.314 -15.177 -8.832 1.00 87.44 298 PRO A C 1
ATOM 2275 O O . PRO A 1 298 ? 4.336 -14.223 -8.065 1.00 87.44 298 PRO A O 1
ATOM 2278 N N . GLU A 1 299 ? 4.215 -15.009 -10.151 1.00 89.00 299 GLU A N 1
ATOM 2279 C CA . GLU A 1 299 ? 4.057 -13.715 -10.815 1.00 89.00 299 GLU A CA 1
ATOM 2280 C C . GLU A 1 299 ? 2.600 -13.224 -10.870 1.00 89.00 299 GLU A C 1
ATOM 2282 O O . GLU A 1 299 ? 2.361 -12.096 -11.309 1.00 89.00 299 GLU A O 1
ATOM 2287 N N . ILE A 1 300 ? 1.628 -14.069 -10.497 1.00 92.75 300 ILE A N 1
ATOM 2288 C CA . ILE A 1 300 ? 0.197 -13.770 -10.608 1.00 92.75 300 ILE A CA 1
ATOM 2289 C C . ILE A 1 300 ? -0.476 -13.932 -9.250 1.00 92.75 300 ILE A C 1
ATOM 2291 O O . ILE A 1 300 ? -0.584 -15.033 -8.708 1.00 92.75 300 ILE A O 1
ATOM 2295 N N . ASP A 1 301 ? -1.033 -12.829 -8.764 1.00 92.19 301 ASP A N 1
ATOM 2296 C CA . ASP A 1 301 ? -1.889 -12.831 -7.590 1.00 92.19 301 ASP A CA 1
ATOM 2297 C C . ASP A 1 301 ? -3.327 -13.149 -8.006 1.00 92.19 301 ASP A C 1
ATOM 2299 O O . ASP A 1 301 ? -3.859 -12.577 -8.959 1.00 92.19 301 ASP A O 1
ATOM 2303 N N . MET A 1 302 ? -3.974 -14.059 -7.283 1.00 94.44 302 MET A N 1
ATOM 2304 C CA . MET A 1 302 ? -5.368 -14.425 -7.526 1.00 94.44 302 MET A CA 1
ATOM 2305 C C . MET A 1 302 ? -6.274 -13.723 -6.516 1.00 94.44 302 MET A C 1
ATOM 2307 O O . MET A 1 302 ? -6.183 -13.974 -5.317 1.00 94.44 302 MET A O 1
ATOM 2311 N N . VAL A 1 303 ? -7.158 -12.860 -7.014 1.00 95.12 303 VAL A N 1
ATOM 2312 C CA . VAL A 1 303 ? -8.200 -12.162 -6.240 1.00 95.12 303 VAL A CA 1
ATOM 2313 C C . VAL A 1 303 ? -9.571 -12.427 -6.869 1.00 95.12 303 VAL A C 1
ATOM 2315 O O . VAL A 1 303 ? -9.680 -13.244 -7.786 1.00 95.12 303 VAL A O 1
ATOM 2318 N N . THR A 1 304 ? -10.635 -11.773 -6.400 1.00 97.12 304 THR A N 1
ATOM 2319 C CA . THR A 1 304 ? -11.963 -11.883 -7.025 1.00 97.12 304 THR A CA 1
ATOM 2320 C C . THR A 1 304 ? -12.609 -10.530 -7.311 1.00 97.12 304 THR A C 1
ATOM 2322 O O . THR A 1 304 ? -12.239 -9.507 -6.735 1.00 97.12 304 THR A O 1
ATOM 2325 N N . THR A 1 305 ? -13.581 -10.517 -8.225 1.00 97.81 305 THR A N 1
ATOM 2326 C CA . THR A 1 305 ? -14.493 -9.377 -8.392 1.00 97.81 305 THR A CA 1
ATOM 2327 C C . THR A 1 305 ? -15.451 -9.294 -7.198 1.00 97.81 305 THR A C 1
ATOM 2329 O O . THR A 1 305 ? -15.649 -10.299 -6.519 1.00 97.81 305 THR A O 1
ATOM 2332 N N . PRO A 1 306 ? -16.156 -8.167 -6.979 1.00 97.81 306 PRO A N 1
ATOM 2333 C CA . PRO A 1 306 ? -17.215 -8.095 -5.963 1.00 97.81 306 PRO A CA 1
ATOM 2334 C C . PRO A 1 306 ? -18.377 -9.097 -6.165 1.00 97.81 306 PRO A C 1
ATOM 2336 O O . PRO A 1 306 ? -19.159 -9.342 -5.247 1.00 97.81 306 PRO A O 1
ATOM 2339 N N . SER A 1 307 ? -18.506 -9.686 -7.360 1.00 96.12 307 SER A N 1
ATOM 2340 C CA . SER A 1 307 ? -19.462 -10.764 -7.675 1.00 96.12 307 SER A CA 1
ATOM 2341 C C . SER A 1 307 ? -18.896 -12.173 -7.430 1.00 96.12 307 SER A C 1
ATOM 2343 O O . SER A 1 307 ? -19.621 -13.156 -7.577 1.00 96.12 307 SER A O 1
ATOM 2345 N N . GLY A 1 308 ? -17.607 -12.285 -7.089 1.00 96.56 308 GLY A N 1
ATOM 2346 C CA . GLY A 1 308 ? -16.918 -13.540 -6.782 1.00 96.56 308 GLY A CA 1
ATOM 2347 C C . GLY A 1 308 ? -16.216 -14.209 -7.965 1.00 96.56 308 GLY A C 1
ATOM 2348 O O . GLY A 1 308 ? -15.662 -15.297 -7.813 1.00 96.56 308 GLY A O 1
ATOM 2349 N N . HIS A 1 309 ? -16.174 -13.576 -9.142 1.00 97.75 309 HIS A N 1
ATOM 2350 C CA . HIS A 1 309 ? -15.442 -14.127 -10.286 1.00 97.75 309 HIS A CA 1
ATOM 2351 C C . HIS A 1 309 ? -13.927 -14.086 -10.047 1.00 97.75 309 HIS A C 1
ATOM 2353 O O . HIS A 1 309 ? -13.442 -13.084 -9.522 1.00 97.75 309 HIS A O 1
ATOM 2359 N N . PRO A 1 310 ? -13.167 -15.120 -10.449 1.00 97.19 310 PRO A N 1
ATOM 2360 C CA . PRO A 1 310 ? -11.724 -15.151 -10.247 1.00 97.19 310 PRO A CA 1
ATOM 2361 C C . PRO A 1 310 ? -11.035 -14.089 -11.104 1.00 97.19 310 PRO A C 1
ATOM 2363 O O . PRO A 1 310 ? -11.391 -13.876 -12.263 1.00 97.19 310 PRO A O 1
ATOM 2366 N N . VAL A 1 311 ? -10.027 -13.434 -10.540 1.00 97.56 311 VAL A N 1
ATOM 2367 C CA . VAL A 1 311 ? -9.278 -12.349 -11.174 1.00 97.56 311 VAL A CA 1
ATOM 2368 C C . VAL A 1 311 ? -7.794 -12.637 -11.050 1.00 97.56 311 VAL A C 1
ATOM 2370 O O . VAL A 1 311 ? -7.278 -12.803 -9.947 1.00 97.56 311 VAL A O 1
ATOM 2373 N N . ALA A 1 312 ? -7.104 -12.648 -12.186 1.00 96.62 312 ALA A N 1
ATOM 2374 C CA . ALA A 1 312 ? -5.652 -12.643 -12.210 1.00 96.62 312 ALA A CA 1
ATOM 2375 C C . ALA A 1 312 ? -5.151 -11.201 -12.141 1.00 96.62 312 ALA A C 1
ATOM 2377 O O . ALA A 1 312 ? -5.498 -10.376 -12.994 1.00 96.62 312 ALA A O 1
ATOM 2378 N N . MET A 1 313 ? -4.320 -10.913 -11.146 1.00 94.94 313 MET A N 1
ATOM 2379 C CA . MET A 1 313 ? -3.644 -9.639 -10.969 1.00 94.94 313 MET A CA 1
ATOM 2380 C C . MET A 1 313 ? -2.157 -9.799 -11.290 1.00 94.94 313 MET A C 1
ATOM 2382 O O . MET A 1 313 ? -1.441 -10.546 -10.629 1.00 94.94 313 MET A O 1
ATOM 2386 N N . VAL A 1 314 ? -1.686 -9.053 -12.288 1.00 93.88 314 VAL A N 1
ATOM 2387 C CA . VAL A 1 314 ? -0.254 -8.868 -12.557 1.00 93.88 314 VAL A CA 1
ATOM 2388 C C . VAL A 1 314 ? 0.120 -7.482 -12.059 1.00 93.88 314 VAL A C 1
ATOM 2390 O O . VAL A 1 314 ? -0.364 -6.486 -12.599 1.00 93.88 314 VAL A O 1
ATOM 2393 N N . HIS A 1 315 ? 0.966 -7.404 -11.037 1.00 90.25 315 HIS A N 1
ATOM 2394 C CA . HIS A 1 315 ? 1.424 -6.146 -10.452 1.00 90.25 315 HIS A CA 1
ATOM 2395 C C . HIS A 1 315 ? 2.900 -5.922 -10.790 1.00 90.25 315 HIS A C 1
ATOM 2397 O O . HIS A 1 315 ? 3.713 -6.827 -10.675 1.00 90.25 315 HIS A O 1
ATOM 2403 N N . CYS A 1 316 ? 3.267 -4.717 -11.217 1.00 90.62 316 CYS A N 1
ATOM 2404 C CA . CYS A 1 316 ? 4.647 -4.347 -11.523 1.00 90.62 316 CYS A CA 1
ATOM 2405 C C . CYS A 1 316 ? 5.008 -3.060 -10.792 1.00 90.62 316 CYS A C 1
ATOM 2407 O O . CYS A 1 316 ? 4.251 -2.082 -10.806 1.00 90.62 316 CYS A O 1
ATOM 2409 N N . GLN A 1 317 ? 6.191 -3.033 -10.180 1.00 83.19 317 GLN A N 1
ATOM 2410 C CA . GLN A 1 317 ? 6.632 -1.871 -9.405 1.00 83.19 317 GLN A CA 1
ATOM 2411 C C . GLN A 1 317 ? 6.978 -0.676 -10.299 1.00 83.19 317 GLN A C 1
ATOM 2413 O O . GLN A 1 317 ? 6.837 0.471 -9.873 1.00 83.19 317 GLN A O 1
ATOM 2418 N N . ASN A 1 318 ? 7.390 -0.934 -11.543 1.00 90.06 318 ASN A N 1
ATOM 2419 C CA . ASN A 1 318 ? 7.914 0.082 -12.449 1.00 90.06 318 ASN A CA 1
ATOM 2420 C C . ASN A 1 318 ? 7.009 0.296 -13.672 1.00 90.06 318 ASN A C 1
ATOM 2422 O O . ASN A 1 318 ? 6.683 -0.639 -14.398 1.00 90.06 318 ASN A O 1
ATOM 2426 N N . CYS A 1 319 ? 6.658 1.553 -13.955 1.00 93.75 319 CYS A N 1
ATOM 2427 C CA . CYS A 1 319 ? 5.899 1.948 -15.145 1.00 93.75 319 CYS A CA 1
ATOM 2428 C C . CYS A 1 319 ? 6.463 3.238 -15.771 1.00 93.75 319 CYS A C 1
ATOM 2430 O O . CYS A 1 319 ? 7.412 3.171 -16.559 1.00 93.75 319 CYS A O 1
ATOM 2432 N N . THR A 1 320 ? 5.935 4.428 -15.447 1.00 93.19 320 THR A N 1
ATOM 2433 C CA . THR A 1 320 ? 6.322 5.671 -16.151 1.00 93.19 320 THR A CA 1
ATOM 2434 C C . THR A 1 320 ? 7.500 6.431 -15.539 1.00 93.19 320 THR A C 1
ATOM 2436 O O . THR A 1 320 ? 7.874 7.466 -16.079 1.00 93.19 320 THR A O 1
ATOM 2439 N N . SER A 1 321 ? 8.071 5.997 -14.410 1.00 89.38 321 SER A N 1
ATOM 2440 C CA . SER A 1 321 ? 9.077 6.785 -13.672 1.00 89.38 321 SER A CA 1
ATOM 2441 C C . SER A 1 321 ? 10.303 7.152 -14.521 1.00 89.38 321 SER A C 1
ATOM 2443 O O . SER A 1 321 ? 10.638 8.332 -14.617 1.00 89.38 321 SER A O 1
ATOM 2445 N N . ASP A 1 322 ? 10.911 6.182 -15.210 1.00 93.62 322 ASP A N 1
ATOM 2446 C CA . ASP A 1 322 ? 12.052 6.445 -16.102 1.00 93.62 322 ASP A CA 1
ATOM 2447 C C . ASP A 1 322 ? 11.653 7.247 -17.355 1.00 93.62 322 ASP A C 1
ATOM 2449 O O . ASP A 1 322 ? 12.305 8.219 -17.736 1.00 93.62 322 ASP A O 1
ATOM 2453 N N . LEU A 1 323 ? 10.498 6.932 -17.951 1.00 94.88 323 LEU A N 1
ATOM 2454 C CA . LEU A 1 323 ? 9.939 7.707 -19.063 1.00 94.88 323 LEU A CA 1
ATOM 2455 C C . LEU A 1 323 ? 9.765 9.192 -18.691 1.00 94.88 323 LEU A C 1
ATOM 2457 O O . LEU A 1 323 ? 10.068 10.076 -19.496 1.00 94.88 323 LEU A O 1
ATOM 2461 N N . ASN A 1 324 ? 9.319 9.484 -17.468 1.00 93.19 324 ASN A N 1
ATOM 2462 C CA . ASN A 1 324 ? 9.192 10.850 -16.967 1.00 93.19 324 ASN A CA 1
ATOM 2463 C C . ASN A 1 324 ? 10.557 11.543 -16.857 1.00 93.19 324 ASN A C 1
ATOM 2465 O O . ASN A 1 324 ? 10.654 12.728 -17.185 1.00 93.19 324 ASN A O 1
ATOM 2469 N N . ALA A 1 325 ? 11.608 10.824 -16.445 1.00 93.50 325 ALA A N 1
ATOM 2470 C CA . ALA A 1 325 ? 12.970 11.353 -16.402 1.00 93.50 325 ALA A CA 1
ATOM 2471 C C . ALA A 1 325 ? 13.463 11.745 -17.807 1.00 93.50 325 ALA A C 1
ATOM 2473 O O . ALA A 1 325 ? 13.948 12.863 -18.000 1.00 93.50 325 ALA A O 1
ATOM 2474 N N . TRP A 1 326 ? 13.222 10.905 -18.820 1.00 96.44 326 TRP A N 1
ATOM 2475 C CA . TRP A 1 326 ? 13.528 11.240 -20.215 1.00 96.44 326 TRP A CA 1
ATOM 2476 C C . TRP A 1 326 ? 12.755 12.457 -20.727 1.00 96.44 326 TRP A C 1
ATOM 2478 O O . TRP A 1 326 ? 13.328 13.341 -21.368 1.00 96.44 326 TRP A O 1
ATOM 2488 N N . VAL A 1 327 ? 11.457 12.546 -20.428 1.00 95.56 327 VAL A N 1
ATOM 2489 C CA . VAL A 1 327 ? 10.642 13.711 -20.807 1.00 95.56 327 VAL A CA 1
ATOM 2490 C C . VAL A 1 327 ? 11.143 14.989 -20.124 1.00 95.56 327 VAL A C 1
ATOM 2492 O O . VAL A 1 327 ? 11.168 16.047 -20.757 1.00 95.56 327 VAL A O 1
ATOM 2495 N N . ASN A 1 328 ? 11.585 14.910 -18.867 1.00 94.81 328 ASN A N 1
ATOM 2496 C CA . ASN A 1 328 ? 12.175 16.046 -18.157 1.00 94.81 328 ASN A CA 1
ATOM 2497 C C . ASN A 1 328 ? 13.486 16.509 -18.808 1.00 94.81 328 ASN A C 1
ATOM 2499 O O . ASN A 1 328 ? 13.647 17.710 -19.022 1.00 94.81 328 ASN A O 1
ATOM 2503 N N . LEU A 1 329 ? 14.349 15.588 -19.243 1.00 96.75 329 LEU A N 1
ATOM 2504 C CA . LEU A 1 329 ? 15.562 15.940 -19.986 1.00 96.75 329 LEU A CA 1
ATOM 2505 C C . LEU A 1 329 ? 15.240 16.704 -21.286 1.00 96.75 329 LEU A C 1
ATOM 2507 O O . LEU A 1 329 ? 15.893 17.695 -21.618 1.00 96.75 329 LEU A O 1
ATOM 2511 N N . PHE A 1 330 ? 14.187 16.308 -22.013 1.00 96.50 330 PHE A N 1
ATOM 2512 C CA . PHE A 1 330 ? 13.727 17.060 -23.189 1.00 96.50 330 PHE A CA 1
ATOM 2513 C C . PHE A 1 330 ? 13.145 18.435 -22.838 1.00 96.50 330 PHE A C 1
ATOM 2515 O O . PHE A 1 330 ? 13.268 19.369 -23.637 1.00 96.50 330 PHE A O 1
ATOM 2522 N N . ARG A 1 331 ? 12.536 18.589 -21.654 1.00 95.56 331 ARG A N 1
ATOM 2523 C CA . ARG A 1 331 ? 12.098 19.899 -21.152 1.00 95.56 331 ARG A CA 1
ATOM 2524 C C . ARG A 1 331 ? 13.293 20.821 -20.941 1.00 95.56 331 ARG A C 1
ATOM 2526 O O . ARG A 1 331 ? 13.265 21.943 -21.437 1.00 95.56 331 ARG A O 1
ATOM 2533 N N . GLU A 1 332 ? 14.330 20.344 -20.258 1.00 96.38 332 GLU A N 1
ATOM 2534 C CA . GLU A 1 332 ? 15.558 21.109 -20.010 1.00 96.38 332 GLU A CA 1
ATOM 2535 C C . GLU A 1 332 ? 16.229 21.528 -21.324 1.00 96.38 332 GLU A C 1
ATOM 2537 O O . GLU A 1 332 ? 16.607 22.691 -21.499 1.00 96.38 332 GLU A O 1
ATOM 2542 N N . PHE A 1 333 ? 16.287 20.615 -22.301 1.00 96.50 333 PHE A N 1
ATOM 2543 C CA . PHE A 1 333 ? 16.748 20.931 -23.652 1.00 96.50 333 PHE A CA 1
ATOM 2544 C C . PHE A 1 333 ? 15.935 22.077 -24.273 1.00 96.50 333 PHE A C 1
ATOM 2546 O O . PHE A 1 333 ? 16.515 23.062 -24.723 1.00 96.50 333 PHE A O 1
ATOM 2553 N N . ALA A 1 334 ? 14.601 21.994 -24.273 1.00 94.88 334 ALA A N 1
ATOM 2554 C CA . ALA A 1 334 ? 13.743 23.026 -24.858 1.00 94.88 334 ALA A CA 1
ATOM 2555 C C . ALA A 1 334 ? 13.894 24.387 -24.147 1.00 94.88 334 ALA A C 1
ATOM 2557 O O . ALA A 1 334 ? 14.003 25.429 -24.800 1.00 94.88 334 ALA A O 1
ATOM 2558 N N . GLN A 1 335 ? 13.972 24.379 -22.814 1.00 94.31 335 GLN A N 1
ATOM 2559 C CA . GLN A 1 335 ? 14.175 25.576 -21.993 1.00 94.31 335 GLN A CA 1
ATOM 2560 C C . GLN A 1 335 ? 15.529 26.240 -22.253 1.00 94.31 335 GLN A C 1
ATOM 2562 O O . GLN A 1 335 ? 15.611 27.466 -22.266 1.00 94.31 335 GLN A O 1
ATOM 2567 N N . THR A 1 336 ? 16.571 25.458 -22.546 1.00 96.94 336 THR A N 1
ATOM 2568 C CA . THR A 1 336 ? 17.897 25.985 -22.910 1.00 96.94 336 THR A CA 1
ATOM 2569 C C . THR A 1 336 ? 17.845 26.868 -24.165 1.00 96.94 336 THR A C 1
ATOM 2571 O O . THR A 1 336 ? 18.619 27.815 -24.291 1.00 96.94 336 THR A O 1
ATOM 2574 N N . PHE A 1 337 ? 16.895 26.619 -25.073 1.00 96.38 337 PHE A N 1
ATOM 2575 C CA . PHE A 1 337 ? 16.643 27.449 -26.259 1.00 96.38 337 PHE A CA 1
ATOM 2576 C C . PHE A 1 337 ? 15.559 28.520 -26.047 1.00 96.38 337 PHE A C 1
ATOM 2578 O O . PHE A 1 337 ? 15.127 29.155 -27.009 1.00 96.38 337 PHE A O 1
ATOM 2585 N N . GLY A 1 338 ? 15.112 28.734 -24.806 1.00 95.00 338 GLY A N 1
ATOM 2586 C CA . GLY A 1 338 ? 14.084 29.717 -24.464 1.00 95.00 338 GLY A CA 1
ATOM 2587 C C . GLY A 1 338 ? 12.674 29.330 -24.918 1.00 95.00 338 GLY A C 1
ATOM 2588 O O . GLY A 1 338 ? 11.833 30.209 -25.093 1.00 95.00 338 GLY A O 1
ATOM 2589 N N . MET A 1 339 ? 12.403 28.040 -25.151 1.00 95.62 339 MET A N 1
ATOM 2590 C CA . MET A 1 339 ? 11.061 27.577 -25.507 1.00 95.62 339 MET A CA 1
ATOM 2591 C C . MET A 1 339 ? 10.193 27.436 -24.253 1.00 95.62 339 MET A C 1
ATOM 2593 O O . MET A 1 339 ? 10.518 26.674 -23.343 1.00 95.62 339 MET A O 1
ATOM 2597 N N . GLU A 1 340 ? 9.043 28.105 -24.238 1.00 89.75 340 GLU A N 1
ATOM 2598 C CA . GLU A 1 340 ? 8.004 27.895 -23.229 1.00 89.75 340 GLU A CA 1
ATOM 2599 C C . GLU A 1 340 ? 7.038 26.810 -23.713 1.00 89.75 340 GLU A C 1
ATOM 2601 O O . GLU A 1 340 ? 6.237 27.025 -24.622 1.00 89.75 340 GLU A O 1
ATOM 2606 N N . ILE A 1 341 ? 7.138 25.612 -23.134 1.00 93.50 341 ILE A N 1
ATOM 2607 C CA . ILE A 1 341 ? 6.285 24.470 -23.478 1.00 93.50 341 ILE A CA 1
ATOM 2608 C C . ILE A 1 341 ? 5.596 23.990 -22.205 1.00 93.50 341 ILE A C 1
ATOM 2610 O O . ILE A 1 341 ? 6.258 23.707 -21.204 1.00 93.50 341 ILE A O 1
ATOM 2614 N N . SER A 1 342 ? 4.267 23.876 -22.241 1.00 93.19 342 SER A N 1
ATOM 2615 C CA . SER A 1 342 ? 3.513 23.320 -21.119 1.00 93.19 342 SER A CA 1
ATOM 2616 C C . SER A 1 342 ? 3.835 21.832 -20.932 1.00 93.19 342 SER A C 1
ATOM 2618 O O . SER A 1 342 ? 4.128 21.119 -21.894 1.00 93.19 342 SER A O 1
ATOM 2620 N N . THR A 1 343 ? 3.745 21.324 -19.700 1.00 88.50 343 THR A N 1
ATOM 2621 C CA . THR A 1 343 ? 3.933 19.889 -19.427 1.00 88.50 343 THR A CA 1
ATOM 2622 C C . THR A 1 343 ? 2.997 19.032 -20.282 1.00 88.50 343 THR A C 1
ATOM 2624 O O . THR A 1 343 ? 3.445 18.065 -20.892 1.00 88.50 343 THR A O 1
ATOM 2627 N N . ASN A 1 344 ? 1.726 19.421 -20.402 1.00 89.62 344 ASN A N 1
ATOM 2628 C CA . ASN A 1 344 ? 0.742 18.684 -21.195 1.00 89.62 344 ASN A CA 1
ATOM 2629 C C . ASN A 1 344 ? 1.106 18.650 -22.685 1.00 89.62 344 ASN A C 1
ATOM 2631 O O . ASN A 1 344 ? 1.020 17.591 -23.304 1.00 89.62 344 ASN A O 1
ATOM 2635 N N . ASP A 1 345 ? 1.560 19.772 -23.254 1.00 93.38 345 ASP A N 1
ATOM 2636 C CA . ASP A 1 345 ? 1.994 19.814 -24.653 1.00 93.38 345 ASP A CA 1
ATOM 2637 C C . ASP A 1 345 ? 3.252 18.981 -24.883 1.00 93.38 345 ASP A C 1
ATOM 2639 O O . ASP A 1 345 ? 3.351 18.294 -25.899 1.00 93.38 345 ASP A O 1
ATOM 2643 N N . LEU A 1 346 ? 4.209 19.022 -23.952 1.00 94.94 346 LEU A N 1
ATOM 2644 C CA . LEU A 1 346 ? 5.451 18.262 -24.056 1.00 94.94 346 LEU A CA 1
ATOM 2645 C C . LEU A 1 346 ? 5.175 16.753 -24.049 1.00 94.94 346 LEU A C 1
ATOM 2647 O O . LEU A 1 346 ? 5.551 16.059 -24.994 1.00 94.94 346 LEU A O 1
ATOM 2651 N N . PHE A 1 347 ? 4.473 16.260 -23.024 1.00 93.69 347 PHE A N 1
ATOM 2652 C CA . PHE A 1 347 ? 4.085 14.852 -22.929 1.00 93.69 347 PHE A CA 1
ATOM 2653 C C . PHE A 1 347 ? 3.219 14.443 -24.120 1.00 93.69 347 PHE A C 1
ATOM 2655 O O . PHE A 1 347 ? 3.528 13.460 -24.789 1.00 93.69 347 PHE A O 1
ATOM 2662 N N . GLY A 1 348 ? 2.189 15.231 -24.442 1.00 94.50 348 GLY A N 1
ATOM 2663 C CA . GLY A 1 348 ? 1.282 14.949 -25.548 1.00 94.50 348 GLY A CA 1
ATOM 2664 C C . GLY A 1 348 ? 2.008 14.833 -26.888 1.00 94.50 348 GLY A C 1
ATOM 2665 O O . GLY A 1 348 ? 1.787 13.871 -27.623 1.00 94.50 348 GLY A O 1
ATOM 2666 N N . LYS A 1 349 ? 2.917 15.762 -27.210 1.00 96.50 349 LYS A N 1
ATOM 2667 C CA . LYS A 1 349 ? 3.683 15.723 -28.466 1.00 96.50 349 LYS A CA 1
ATOM 2668 C C . LYS A 1 349 ? 4.669 14.559 -28.510 1.00 96.50 349 LYS A C 1
ATOM 2670 O O . LYS A 1 349 ? 4.742 13.897 -29.540 1.00 96.50 349 LYS A O 1
ATOM 2675 N N . LEU A 1 350 ? 5.399 14.285 -27.427 1.00 97.44 350 LEU A N 1
ATOM 2676 C CA . LEU A 1 350 ? 6.365 13.180 -27.383 1.00 97.44 350 LEU A CA 1
ATOM 2677 C C . LEU A 1 350 ? 5.679 11.806 -27.439 1.00 97.44 350 LEU A C 1
ATOM 2679 O O . LEU A 1 350 ? 6.145 10.920 -28.150 1.00 97.44 350 LEU A O 1
ATOM 2683 N N . TYR A 1 351 ? 4.538 11.647 -26.767 1.00 96.50 351 TYR A N 1
ATOM 2684 C CA . TYR A 1 351 ? 3.728 10.429 -26.839 1.00 96.50 351 TYR A CA 1
ATOM 2685 C C . TYR A 1 351 ? 3.174 10.218 -28.251 1.00 96.50 351 TYR A C 1
ATOM 2687 O O . TYR A 1 351 ? 3.306 9.133 -28.806 1.00 96.50 351 TYR A O 1
ATOM 2695 N N . ASN A 1 352 ? 2.619 11.258 -28.882 1.00 97.38 352 ASN A N 1
ATOM 2696 C CA . ASN A 1 352 ? 2.171 11.150 -30.274 1.00 97.38 352 ASN A CA 1
ATOM 2697 C C . ASN A 1 352 ? 3.335 10.845 -31.228 1.00 97.38 352 ASN A C 1
ATOM 2699 O O . ASN A 1 352 ? 3.172 10.056 -32.155 1.00 97.38 352 ASN A O 1
ATOM 2703 N N . LYS A 1 353 ? 4.527 11.399 -30.971 1.00 97.94 353 LYS A N 1
ATOM 2704 C CA . LYS A 1 353 ? 5.726 11.119 -31.769 1.00 97.94 353 LYS A CA 1
ATOM 2705 C C . LYS A 1 353 ? 6.119 9.640 -31.742 1.00 97.94 353 LYS A C 1
ATOM 2707 O O . LYS A 1 353 ? 6.634 9.146 -32.741 1.00 97.94 353 LYS A O 1
ATOM 2712 N N . ALA A 1 354 ? 5.849 8.924 -30.650 1.00 97.44 354 ALA A N 1
ATOM 2713 C CA . ALA A 1 354 ? 6.092 7.485 -30.556 1.00 97.44 354 ALA A CA 1
ATOM 2714 C C . ALA A 1 354 ? 5.277 6.660 -31.570 1.00 97.44 354 ALA A C 1
ATOM 2716 O O . ALA A 1 354 ? 5.732 5.608 -32.022 1.00 97.44 354 ALA A O 1
ATOM 2717 N N . LEU A 1 355 ? 4.093 7.142 -31.969 1.00 96.06 355 LEU A N 1
ATOM 2718 C CA . LEU A 1 355 ? 3.243 6.462 -32.952 1.00 96.06 355 LEU A CA 1
ATOM 2719 C C . LEU A 1 355 ? 3.825 6.491 -34.374 1.00 96.06 355 LEU A C 1
ATOM 2721 O O . LEU A 1 355 ? 3.401 5.708 -35.215 1.00 96.06 355 LEU A O 1
ATOM 2725 N N . GLU A 1 356 ? 4.806 7.358 -34.640 1.00 97.31 356 GLU A N 1
ATOM 2726 C CA . GLU A 1 356 ? 5.546 7.395 -35.908 1.00 97.31 356 GLU A CA 1
ATOM 2727 C C . GLU A 1 356 ? 6.732 6.407 -35.940 1.00 97.31 356 GLU A C 1
ATOM 2729 O O . GLU A 1 356 ? 7.416 6.305 -36.959 1.00 97.31 356 GLU A O 1
ATOM 2734 N N . GLY A 1 357 ? 7.027 5.732 -34.821 1.00 97.12 357 GLY A N 1
ATOM 2735 C CA . GLY A 1 357 ? 8.128 4.775 -34.711 1.00 97.12 357 GLY A CA 1
ATOM 2736 C C . GLY A 1 357 ? 7.836 3.444 -35.408 1.00 97.12 357 GLY A C 1
ATOM 2737 O O . GLY A 1 357 ? 6.683 3.080 -35.630 1.00 97.12 357 GLY A O 1
ATOM 2738 N N . ASP A 1 358 ? 8.893 2.693 -35.717 1.00 97.94 358 ASP A N 1
ATOM 2739 C CA . ASP A 1 358 ? 8.799 1.308 -36.175 1.00 97.94 358 ASP A CA 1
ATOM 2740 C C . ASP A 1 358 ? 8.082 0.452 -35.113 1.00 97.94 358 ASP A C 1
ATOM 2742 O O . ASP A 1 358 ? 8.287 0.638 -33.911 1.00 97.94 358 ASP A O 1
ATOM 2746 N N . ALA A 1 359 ? 7.271 -0.517 -35.544 1.00 97.12 359 ALA A N 1
ATOM 2747 C CA . ALA A 1 359 ? 6.420 -1.296 -34.642 1.00 97.12 359 ALA A CA 1
ATOM 2748 C C . ALA A 1 359 ? 7.195 -2.029 -33.526 1.00 97.12 359 ALA A C 1
ATOM 2750 O O . ALA A 1 359 ? 6.702 -2.115 -32.404 1.00 97.12 359 ALA A O 1
ATOM 2751 N N . ASP A 1 360 ? 8.420 -2.489 -33.809 1.00 96.69 360 ASP A N 1
ATOM 2752 C CA . ASP A 1 360 ? 9.331 -3.189 -32.884 1.00 96.69 360 ASP A CA 1
ATOM 2753 C C . ASP A 1 360 ? 10.306 -2.249 -32.138 1.00 96.69 360 ASP A C 1
ATOM 2755 O O . ASP A 1 360 ? 11.343 -2.673 -31.604 1.00 96.69 360 ASP A O 1
ATOM 2759 N N . CYS A 1 361 ? 10.009 -0.949 -32.168 1.00 98.00 361 CYS A N 1
ATOM 2760 C CA . CYS A 1 361 ? 10.841 0.134 -31.655 1.00 98.00 361 CYS A CA 1
ATOM 2761 C C . CYS A 1 361 ? 12.200 0.286 -32.360 1.00 98.00 361 CYS A C 1
ATOM 2763 O O . CYS A 1 361 ? 13.134 0.867 -31.802 1.00 98.00 361 CYS A O 1
ATOM 2765 N N . GLY A 1 362 ? 12.341 -0.232 -33.583 1.00 97.38 362 GLY A N 1
ATOM 2766 C CA . GLY A 1 362 ? 13.514 -0.014 -34.427 1.00 97.38 362 GLY A CA 1
ATOM 2767 C C . GLY A 1 362 ? 14.791 -0.658 -33.892 1.00 97.38 362 GLY A C 1
ATOM 2768 O O . GLY A 1 362 ? 15.875 -0.094 -34.053 1.00 97.38 362 GLY A O 1
ATOM 2769 N N . GLY A 1 363 ? 14.685 -1.811 -33.230 1.00 96.94 363 GLY A N 1
ATOM 2770 C CA . GLY A 1 363 ? 15.847 -2.500 -32.656 1.00 96.94 363 GLY A CA 1
ATOM 2771 C C . GLY A 1 363 ? 16.299 -1.991 -31.279 1.00 96.94 363 GLY A C 1
ATOM 2772 O O . GLY A 1 363 ? 17.245 -2.542 -30.720 1.00 96.94 363 GLY A O 1
ATOM 2773 N N . LEU A 1 364 ? 15.657 -0.958 -30.721 1.00 98.25 364 LEU A N 1
ATOM 2774 C CA . LEU A 1 364 ? 16.031 -0.391 -29.420 1.00 98.25 364 LEU A CA 1
ATOM 2775 C C . LEU A 1 364 ? 15.595 -1.291 -28.253 1.00 98.25 364 LEU A C 1
ATOM 2777 O O . LEU A 1 364 ? 14.669 -2.098 -28.386 1.00 98.25 364 LEU A O 1
ATOM 2781 N N . LEU A 1 365 ? 16.272 -1.140 -27.114 1.00 97.75 365 LEU A N 1
ATOM 2782 C CA . LEU A 1 365 ? 15.973 -1.834 -25.866 1.00 97.75 365 LEU A CA 1
ATOM 2783 C C . LEU A 1 365 ? 16.125 -0.868 -24.685 1.00 97.75 365 LEU A C 1
ATOM 2785 O O . LEU A 1 365 ? 17.116 -0.143 -24.601 1.00 97.75 365 LEU A O 1
ATOM 2789 N N . ALA A 1 366 ? 15.164 -0.888 -23.767 1.00 97.50 366 ALA A N 1
ATOM 2790 C CA . ALA A 1 366 ? 15.243 -0.143 -22.519 1.00 97.50 366 ALA A CA 1
ATOM 2791 C C . ALA A 1 366 ? 14.661 -0.949 -21.349 1.00 97.50 366 ALA A C 1
ATOM 2793 O O . ALA A 1 366 ? 13.727 -1.729 -21.553 1.00 97.50 366 ALA A O 1
ATOM 2794 N N . TYR A 1 367 ? 15.177 -0.709 -20.145 1.00 97.06 367 TYR A N 1
ATOM 2795 C CA . TYR A 1 367 ? 14.613 -1.146 -18.866 1.00 97.06 367 TYR A CA 1
ATOM 2796 C C . TYR A 1 367 ? 14.347 0.087 -18.013 1.00 97.06 367 TYR A C 1
ATOM 2798 O O . TYR A 1 367 ? 15.207 0.953 -17.889 1.00 97.06 367 TYR A O 1
ATOM 2806 N N . ASN A 1 368 ? 13.150 0.166 -17.444 1.00 94.81 368 ASN A N 1
ATOM 2807 C CA . ASN A 1 368 ? 12.685 1.275 -16.612 1.00 94.81 368 ASN A CA 1
ATOM 2808 C C . ASN A 1 368 ? 12.771 0.946 -15.116 1.00 94.81 368 ASN A C 1
ATOM 2810 O O . ASN A 1 368 ? 12.037 1.545 -14.329 1.00 94.81 368 ASN A O 1
ATOM 2814 N N . TYR A 1 369 ? 13.585 -0.040 -14.732 1.00 91.31 369 TYR A N 1
ATOM 2815 C CA . TYR A 1 369 ? 13.627 -0.537 -13.363 1.00 91.31 369 TYR A CA 1
ATOM 2816 C C . TYR A 1 369 ? 14.297 0.505 -12.474 1.00 91.31 369 TYR A C 1
ATOM 2818 O O . TYR A 1 369 ? 15.515 0.623 -12.412 1.00 91.31 369 TYR A O 1
ATOM 2826 N N . PHE A 1 370 ? 13.472 1.324 -11.834 1.00 78.75 370 PHE A N 1
ATOM 2827 C CA . PHE A 1 370 ? 13.889 2.301 -10.840 1.00 78.75 370 PHE A CA 1
ATOM 2828 C C . PHE A 1 370 ? 14.038 1.632 -9.466 1.00 78.75 370 PHE A C 1
ATOM 2830 O O . PHE A 1 370 ? 14.941 1.962 -8.704 1.00 78.75 370 PHE A O 1
ATOM 2837 N N . SER A 1 371 ? 13.168 0.662 -9.178 1.00 77.69 371 SER A N 1
ATOM 2838 C CA . SER A 1 371 ? 13.264 -0.291 -8.069 1.00 77.69 371 SER A CA 1
ATOM 2839 C C . SER A 1 371 ? 13.332 -1.728 -8.609 1.00 77.69 371 SER A C 1
ATOM 2841 O O . SER A 1 371 ? 13.343 -1.937 -9.823 1.00 77.69 371 SER A O 1
ATOM 2843 N N . GLY A 1 372 ? 13.380 -2.733 -7.727 1.00 80.31 372 GLY A N 1
ATOM 2844 C CA . GLY A 1 372 ? 13.257 -4.137 -8.134 1.00 80.31 372 GLY A CA 1
ATOM 2845 C C . GLY A 1 372 ? 11.971 -4.436 -8.915 1.00 80.31 372 GLY A C 1
ATOM 2846 O O . GLY A 1 372 ? 10.980 -3.714 -8.820 1.00 80.31 372 GLY A O 1
ATOM 2847 N N . GLU A 1 373 ? 11.960 -5.537 -9.660 1.00 88.06 373 GLU A N 1
ATOM 2848 C CA . GLU A 1 373 ? 10.812 -6.006 -10.432 1.00 88.06 373 GLU A CA 1
ATOM 2849 C C . GLU A 1 373 ? 10.630 -7.527 -10.306 1.00 88.06 373 GLU A C 1
ATOM 2851 O O . GLU A 1 373 ? 11.274 -8.322 -11.001 1.00 88.06 373 GLU A O 1
ATOM 2856 N N . HIS A 1 374 ? 9.725 -7.929 -9.414 1.00 82.38 374 HIS A N 1
ATOM 2857 C CA . HIS A 1 374 ? 9.486 -9.323 -9.035 1.00 82.38 374 HIS A CA 1
ATOM 2858 C C . HIS A 1 374 ? 8.992 -10.186 -10.204 1.00 82.38 374 HIS A C 1
ATOM 2860 O O . HIS A 1 374 ? 9.494 -11.294 -10.368 1.00 82.38 374 HIS A O 1
ATOM 2866 N N . VAL A 1 375 ? 8.141 -9.651 -11.094 1.00 88.06 375 VAL A N 1
ATOM 2867 C CA . VAL A 1 375 ? 7.645 -10.358 -12.300 1.00 88.06 375 VAL A CA 1
ATOM 2868 C C . VAL A 1 375 ? 8.782 -10.833 -13.217 1.00 88.06 375 VAL A C 1
ATOM 2870 O O . VAL A 1 375 ? 8.618 -11.757 -14.008 1.00 88.06 375 VAL A O 1
ATOM 2873 N N . THR A 1 376 ? 9.962 -10.216 -13.122 1.00 90.94 376 THR A N 1
ATOM 2874 C CA . THR A 1 376 ? 11.144 -10.607 -13.908 1.00 90.94 376 THR A CA 1
ATOM 2875 C C . THR A 1 376 ? 12.331 -11.065 -13.055 1.00 90.94 376 THR A C 1
ATOM 2877 O O . THR A 1 376 ? 13.426 -11.264 -13.585 1.00 90.94 376 THR A O 1
ATOM 2880 N N . GLY A 1 377 ? 12.125 -11.261 -11.747 1.00 86.44 377 GLY A N 1
ATOM 2881 C CA . GLY A 1 377 ? 13.131 -11.790 -10.823 1.00 86.44 377 GLY A CA 1
ATOM 2882 C C . GLY A 1 377 ? 14.245 -10.805 -10.455 1.00 86.44 377 GLY A C 1
ATOM 2883 O O . GLY A 1 377 ? 15.415 -11.197 -10.384 1.00 86.44 377 GLY A O 1
ATOM 2884 N N . PHE A 1 378 ? 13.904 -9.528 -10.262 1.00 84.81 378 PHE A N 1
ATOM 2885 C CA . PHE A 1 378 ? 14.838 -8.480 -9.843 1.00 84.81 378 PHE A CA 1
ATOM 2886 C C . PHE A 1 378 ? 14.462 -7.916 -8.471 1.00 84.81 378 PHE A C 1
ATOM 2888 O O . PHE A 1 378 ? 13.345 -7.450 -8.277 1.00 84.81 378 PHE A O 1
ATOM 2895 N N . ASN A 1 379 ? 15.417 -7.888 -7.540 1.00 74.69 379 ASN A N 1
ATOM 2896 C CA . ASN A 1 379 ? 15.245 -7.239 -6.231 1.00 74.69 379 ASN A CA 1
ATOM 2897 C C . ASN A 1 379 ? 15.647 -5.753 -6.267 1.00 74.69 379 ASN A C 1
ATOM 2899 O O . ASN A 1 379 ? 15.166 -4.953 -5.472 1.00 74.69 379 ASN A O 1
ATOM 2903 N N . GLU A 1 380 ? 16.481 -5.379 -7.238 1.00 75.69 380 GLU A N 1
ATOM 2904 C CA . GLU A 1 380 ? 16.918 -4.015 -7.528 1.00 75.69 380 GLU A CA 1
ATOM 2905 C C . GLU A 1 380 ? 16.850 -3.761 -9.034 1.00 75.69 380 GLU A C 1
ATOM 2907 O O . GLU A 1 380 ? 16.897 -4.704 -9.824 1.00 75.69 380 GLU A O 1
ATOM 2912 N N . GLY A 1 381 ? 16.784 -2.488 -9.419 1.00 84.31 381 GLY A N 1
ATOM 2913 C CA . GLY A 1 381 ? 16.727 -2.055 -10.810 1.00 84.31 381 GLY A CA 1
ATOM 2914 C C . GLY A 1 381 ? 17.694 -0.920 -11.105 1.00 84.31 381 GLY A C 1
ATOM 2915 O O . GLY A 1 381 ? 18.016 -0.133 -10.210 1.00 84.31 381 GLY A O 1
ATOM 2916 N N . ARG A 1 382 ? 18.147 -0.814 -12.353 1.00 91.31 382 ARG A N 1
ATOM 2917 C CA . ARG A 1 382 ? 18.810 0.373 -12.894 1.00 91.31 382 ARG A CA 1
ATOM 2918 C C . ARG A 1 382 ? 18.117 0.767 -14.201 1.00 91.31 382 ARG A C 1
ATOM 2920 O O . ARG A 1 382 ? 17.966 -0.064 -15.087 1.00 91.31 382 ARG A O 1
ATOM 2927 N N . PRO A 1 383 ? 17.737 2.038 -14.400 1.00 93.31 383 PRO A N 1
ATOM 2928 C CA . PRO A 1 383 ? 17.276 2.459 -15.711 1.00 93.31 383 PRO A CA 1
ATOM 2929 C C . PRO A 1 383 ? 18.377 2.279 -16.762 1.00 93.31 383 PRO A C 1
ATOM 2931 O O . PRO A 1 383 ? 19.485 2.803 -16.624 1.00 93.31 383 PRO A O 1
ATOM 2934 N N . VAL A 1 384 ? 18.082 1.526 -17.820 1.00 95.81 384 VAL A N 1
ATOM 2935 C CA . VAL A 1 384 ? 19.047 1.160 -18.863 1.00 95.81 384 VAL A CA 1
ATOM 2936 C C . VAL A 1 384 ? 18.464 1.472 -20.229 1.00 95.81 384 VAL A C 1
ATOM 2938 O O . VAL A 1 384 ? 17.351 1.073 -20.552 1.00 95.81 384 VAL A O 1
ATOM 2941 N N . PHE A 1 385 ? 19.268 2.100 -21.085 1.00 97.44 385 PHE A N 1
ATOM 2942 C CA . PHE A 1 385 ? 18.992 2.223 -22.512 1.00 97.44 385 PHE A CA 1
ATOM 2943 C C . PHE A 1 385 ? 20.144 1.614 -23.315 1.00 97.44 385 PHE A C 1
ATOM 2945 O O . PHE A 1 385 ? 21.285 2.075 -23.241 1.00 97.44 385 PHE A O 1
ATOM 2952 N N . ALA A 1 386 ? 19.847 0.580 -24.101 1.00 95.31 386 ALA A N 1
ATOM 2953 C CA . ALA A 1 386 ? 20.824 -0.177 -24.872 1.00 95.31 386 ALA A CA 1
ATOM 2954 C C . ALA A 1 386 ? 20.394 -0.315 -26.338 1.00 95.31 386 ALA A C 1
ATOM 2956 O O . ALA A 1 386 ? 19.210 -0.351 -26.679 1.00 95.31 386 ALA A O 1
ATOM 2957 N N . ARG A 1 387 ? 21.375 -0.404 -27.241 1.00 95.44 387 ARG A N 1
ATOM 2958 C CA . ARG A 1 387 ? 21.119 -0.600 -28.672 1.00 95.44 387 ARG A CA 1
ATOM 2959 C C . ARG A 1 387 ? 22.284 -1.270 -29.381 1.00 95.44 387 ARG A C 1
ATOM 2961 O O . ARG A 1 387 ? 23.441 -1.070 -29.012 1.00 95.44 387 ARG A O 1
ATOM 2968 N N . THR A 1 388 ? 21.977 -2.001 -30.444 1.00 93.00 388 THR A N 1
ATOM 2969 C CA . THR A 1 388 ? 22.985 -2.470 -31.396 1.00 93.00 388 THR A CA 1
ATOM 2970 C C . THR A 1 388 ? 23.410 -1.328 -32.336 1.00 93.00 388 THR A C 1
ATOM 2972 O O . THR A 1 388 ? 22.693 -0.328 -32.465 1.00 93.00 388 THR A O 1
ATOM 2975 N N . PRO A 1 389 ? 24.572 -1.433 -33.008 1.00 94.19 389 PRO A N 1
ATOM 2976 C CA . PRO A 1 389 ? 25.038 -0.399 -33.938 1.00 94.19 389 PRO A CA 1
ATOM 2977 C C . PRO A 1 389 ? 24.087 -0.120 -35.111 1.00 94.19 389 PRO A C 1
ATOM 2979 O O . PRO A 1 389 ? 24.059 0.998 -35.621 1.00 94.19 389 PRO A O 1
ATOM 2982 N N . ASP A 1 390 ? 23.320 -1.123 -35.536 1.00 93.94 390 ASP A N 1
ATOM 2983 C CA . ASP A 1 390 ? 22.367 -1.078 -36.648 1.00 93.94 390 ASP A CA 1
ATOM 2984 C C . ASP A 1 390 ? 20.939 -0.683 -36.231 1.00 93.94 390 ASP A C 1
ATOM 2986 O O . ASP A 1 390 ? 20.080 -0.491 -37.093 1.00 93.94 390 ASP A O 1
ATOM 2990 N N . ALA A 1 391 ? 20.680 -0.505 -34.930 1.00 96.12 391 ALA A N 1
ATOM 2991 C CA . ALA A 1 391 ? 19.380 -0.061 -34.446 1.00 96.12 391 ALA A CA 1
ATOM 2992 C C . ALA A 1 391 ? 19.033 1.347 -34.965 1.00 96.12 391 ALA A C 1
ATOM 2994 O O . ALA A 1 391 ? 19.855 2.273 -34.958 1.00 96.12 391 ALA A O 1
ATOM 2995 N N . LYS A 1 392 ? 17.773 1.537 -35.364 1.00 97.69 392 LYS A N 1
ATOM 2996 C CA . LYS A 1 392 ? 17.242 2.796 -35.897 1.00 97.69 392 LYS A CA 1
ATOM 2997 C C . LYS A 1 392 ? 16.984 3.793 -34.767 1.00 97.69 392 LYS A C 1
ATOM 2999 O O . LYS A 1 392 ? 15.855 3.976 -34.311 1.00 97.69 392 LYS A O 1
ATOM 3004 N N . PHE A 1 393 ? 18.039 4.468 -34.329 1.00 97.62 393 PHE A N 1
ATOM 3005 C CA . PHE A 1 393 ? 17.975 5.429 -33.232 1.00 97.62 393 PHE A CA 1
ATOM 3006 C C . PHE A 1 393 ? 17.484 6.809 -33.697 1.00 97.62 393 PHE A C 1
ATOM 3008 O O . PHE A 1 393 ? 18.250 7.634 -34.190 1.00 97.62 393 PHE A O 1
ATOM 3015 N N . ASN A 1 394 ? 16.183 7.051 -33.544 1.00 97.88 394 ASN A N 1
ATOM 3016 C CA . ASN A 1 394 ? 15.528 8.337 -33.783 1.00 97.88 394 ASN A CA 1
ATOM 3017 C C . ASN A 1 394 ? 14.519 8.629 -32.657 1.00 97.88 394 ASN A C 1
ATOM 3019 O O . ASN A 1 394 ? 14.182 7.734 -31.884 1.00 97.88 394 ASN A O 1
ATOM 3023 N N . LEU A 1 395 ? 14.022 9.867 -32.569 1.00 98.25 395 LEU A N 1
ATOM 3024 C CA . LEU A 1 395 ? 13.123 10.283 -31.484 1.00 98.25 395 LEU A CA 1
ATOM 3025 C C . LEU A 1 395 ? 11.820 9.467 -31.428 1.00 98.25 395 LEU A C 1
ATOM 3027 O O . LEU A 1 395 ? 11.335 9.187 -30.338 1.00 98.25 395 LEU A O 1
ATOM 3031 N N . ALA A 1 396 ? 11.260 9.071 -32.575 1.00 98.50 396 ALA A N 1
ATOM 3032 C CA . ALA A 1 396 ? 10.018 8.300 -32.609 1.00 98.50 396 ALA A CA 1
ATOM 3033 C C . ALA A 1 396 ? 10.216 6.905 -31.991 1.00 98.50 396 ALA A C 1
ATOM 3035 O O . ALA A 1 396 ? 9.503 6.537 -31.061 1.00 98.50 396 ALA A O 1
ATOM 3036 N N . ASN A 1 397 ? 11.254 6.182 -32.420 1.00 98.56 397 ASN A N 1
ATOM 3037 C CA . ASN A 1 397 ? 11.621 4.882 -31.850 1.00 98.56 397 ASN A CA 1
ATOM 3038 C C . ASN A 1 397 ? 12.051 4.988 -30.384 1.00 98.56 397 ASN A C 1
ATOM 3040 O O . ASN A 1 397 ? 11.721 4.117 -29.585 1.00 98.56 397 ASN A O 1
ATOM 3044 N N . PHE A 1 398 ? 12.750 6.064 -30.018 1.00 98.56 398 PHE A N 1
ATOM 3045 C CA . PHE A 1 398 ? 13.165 6.316 -28.641 1.00 98.56 398 PHE A CA 1
ATOM 3046 C C . PHE A 1 398 ? 11.972 6.512 -27.698 1.00 98.56 398 PHE A C 1
ATOM 3048 O O . PHE A 1 398 ? 11.923 5.918 -26.625 1.00 98.56 398 PHE A O 1
ATOM 3055 N N . MET A 1 399 ? 10.977 7.307 -28.097 1.00 98.31 399 MET A N 1
ATOM 3056 C CA . MET A 1 399 ? 9.770 7.464 -27.285 1.00 98.31 399 MET A CA 1
ATOM 3057 C C . MET A 1 399 ? 8.946 6.174 -27.254 1.00 98.31 399 MET A C 1
ATOM 3059 O O . MET A 1 399 ? 8.408 5.816 -26.209 1.00 98.31 399 MET A O 1
ATOM 3063 N N . ARG A 1 400 ? 8.881 5.446 -28.376 1.00 98.06 400 ARG A N 1
ATOM 3064 C CA . ARG A 1 400 ? 8.135 4.189 -28.467 1.00 98.06 400 ARG A CA 1
ATOM 3065 C C . ARG A 1 400 ? 8.720 3.087 -27.591 1.00 98.06 400 ARG A C 1
ATOM 3067 O O . ARG A 1 400 ? 7.951 2.449 -26.881 1.00 98.06 400 ARG A O 1
ATOM 3074 N N . VAL A 1 401 ? 10.046 2.909 -27.576 1.00 98.38 401 VAL A N 1
ATOM 3075 C CA . VAL A 1 401 ? 10.675 1.891 -26.719 1.00 98.38 401 VAL A CA 1
ATOM 3076 C C . VAL A 1 401 ? 10.420 2.174 -25.247 1.00 98.38 401 VAL A C 1
ATOM 3078 O O . VAL A 1 401 ? 10.090 1.251 -24.522 1.00 98.38 401 VAL A O 1
ATOM 3081 N N . ASN A 1 402 ? 10.465 3.436 -24.811 1.00 97.94 402 ASN A N 1
ATOM 3082 C CA . ASN A 1 402 ? 10.173 3.770 -23.418 1.00 97.94 402 ASN A CA 1
ATOM 3083 C C . ASN A 1 402 ? 8.700 3.507 -23.052 1.00 97.94 402 ASN A C 1
ATOM 3085 O O . ASN A 1 402 ? 8.431 3.005 -21.966 1.00 97.94 402 ASN A O 1
ATOM 3089 N N . LEU A 1 403 ? 7.750 3.763 -23.962 1.00 97.25 403 LEU A N 1
ATOM 3090 C CA . LEU A 1 403 ? 6.341 3.395 -23.752 1.00 97.25 403 LEU A CA 1
ATOM 3091 C C . LEU A 1 403 ? 6.127 1.874 -23.716 1.00 97.25 403 LEU A C 1
ATOM 3093 O O . LEU A 1 403 ? 5.342 1.395 -22.902 1.00 97.25 403 LEU A O 1
ATOM 3097 N N . PHE A 1 404 ? 6.815 1.117 -24.576 1.00 97.69 404 PHE A N 1
ATOM 3098 C CA . PHE A 1 404 ? 6.778 -0.349 -24.556 1.00 97.69 404 PHE A CA 1
ATOM 3099 C C . PHE A 1 404 ? 7.388 -0.892 -23.260 1.00 97.69 404 PHE A C 1
ATOM 3101 O O . PHE A 1 404 ? 6.786 -1.733 -22.600 1.00 97.69 404 PHE A O 1
ATOM 3108 N N . THR A 1 405 ? 8.542 -0.364 -22.850 1.00 96.88 405 THR A N 1
ATOM 3109 C CA . THR A 1 405 ? 9.222 -0.721 -21.602 1.00 96.88 405 THR A CA 1
ATOM 3110 C C . THR A 1 405 ? 8.364 -0.420 -20.373 1.00 96.88 405 THR A C 1
ATOM 3112 O O . THR A 1 405 ? 8.344 -1.246 -19.466 1.00 96.88 405 THR A O 1
ATOM 3115 N N . SER A 1 406 ? 7.580 0.668 -20.355 1.00 96.12 406 SER A N 1
ATOM 3116 C CA . SER A 1 406 ? 6.616 0.936 -19.271 1.00 96.12 406 SER A CA 1
ATOM 3117 C C . SER A 1 406 ? 5.573 -0.173 -19.073 1.00 96.12 406 SER A C 1
ATOM 3119 O O . SER A 1 406 ? 4.995 -0.258 -17.995 1.00 96.12 406 SER A O 1
ATOM 3121 N N . LEU A 1 407 ? 5.339 -1.022 -20.079 1.00 96.62 407 LEU A N 1
ATOM 3122 C CA . LEU A 1 407 ? 4.471 -2.203 -20.004 1.00 96.62 407 LEU A CA 1
ATOM 3123 C C . LEU A 1 407 ? 5.256 -3.519 -20.162 1.00 96.62 407 LEU A C 1
ATOM 3125 O O . LEU A 1 407 ? 4.648 -4.578 -20.280 1.00 96.62 407 LEU A O 1
ATOM 3129 N N . GLY A 1 408 ? 6.592 -3.476 -20.192 1.00 94.94 408 GLY A N 1
ATOM 3130 C CA . GLY A 1 408 ? 7.444 -4.617 -20.533 1.00 94.94 408 GLY A CA 1
ATOM 3131 C C . GLY A 1 408 ? 7.330 -5.755 -19.523 1.00 94.94 408 GLY A C 1
ATOM 3132 O O . GLY A 1 408 ? 7.003 -6.877 -19.904 1.00 94.94 408 GLY A O 1
ATOM 3133 N N . ALA A 1 409 ? 7.527 -5.455 -18.236 1.00 94.31 409 ALA A N 1
ATOM 3134 C CA . ALA A 1 409 ? 7.342 -6.420 -17.151 1.00 94.31 409 ALA A CA 1
ATOM 3135 C C . ALA A 1 409 ? 5.884 -6.903 -17.064 1.00 94.31 409 ALA A C 1
ATOM 3137 O O . ALA A 1 409 ? 5.639 -8.104 -16.989 1.00 94.31 409 ALA A O 1
ATOM 3138 N N . LEU A 1 410 ? 4.915 -5.989 -17.202 1.00 95.56 410 LEU A N 1
ATOM 3139 C CA . LEU A 1 410 ? 3.489 -6.331 -17.218 1.00 95.56 410 LEU A CA 1
ATOM 3140 C C . LEU A 1 410 ? 3.175 -7.351 -18.318 1.00 95.56 410 LEU A C 1
ATOM 3142 O O . LEU A 1 410 ? 2.500 -8.346 -18.076 1.00 95.56 410 LEU A O 1
ATOM 3146 N N . LYS A 1 411 ? 3.717 -7.144 -19.521 1.00 95.12 411 LYS A N 1
ATOM 3147 C CA . LYS A 1 411 ? 3.576 -8.054 -20.659 1.00 95.12 411 LYS A CA 1
ATOM 3148 C C . LYS A 1 411 ? 4.167 -9.438 -20.377 1.00 95.12 411 LYS A C 1
ATOM 3150 O O . LYS A 1 411 ? 3.621 -10.419 -20.867 1.00 95.12 411 LYS A O 1
ATOM 3155 N N . VAL A 1 412 ? 5.235 -9.551 -19.582 1.00 94.00 412 VAL A N 1
ATOM 3156 C CA . VAL A 1 412 ? 5.766 -10.862 -19.162 1.00 94.00 412 VAL A CA 1
ATOM 3157 C C . VAL A 1 412 ? 4.734 -11.627 -18.330 1.00 94.00 412 VAL A C 1
ATOM 3159 O O . VAL A 1 412 ? 4.487 -12.791 -18.630 1.00 94.00 412 VAL A O 1
ATOM 3162 N N . GLY A 1 413 ? 4.086 -10.979 -17.358 1.00 93.56 413 GLY A N 1
ATOM 3163 C CA . GLY A 1 413 ? 3.022 -11.615 -16.572 1.00 93.56 413 GLY A CA 1
ATOM 3164 C C . GLY A 1 413 ? 1.754 -11.889 -17.391 1.00 93.56 413 GLY A C 1
ATOM 3165 O O . GLY A 1 413 ? 1.178 -12.969 -17.312 1.00 93.56 413 GLY A O 1
ATOM 3166 N N . LEU A 1 414 ? 1.349 -10.958 -18.260 1.00 94.50 414 LEU A N 1
ATOM 3167 C CA . LEU A 1 414 ? 0.203 -11.153 -19.158 1.00 94.50 414 LEU A CA 1
ATOM 3168 C C . LEU A 1 414 ? 0.429 -12.291 -20.163 1.00 94.50 414 LEU A C 1
ATOM 3170 O O . LEU A 1 414 ? -0.518 -12.987 -20.519 1.00 94.50 414 LEU A O 1
ATOM 3174 N N . ASP A 1 415 ? 1.666 -12.511 -20.613 1.00 94.50 415 ASP A N 1
ATOM 3175 C CA . ASP A 1 415 ? 2.008 -13.632 -21.490 1.00 94.50 415 ASP A CA 1
ATOM 3176 C C . ASP A 1 415 ? 1.691 -14.982 -20.844 1.00 94.50 415 ASP A C 1
ATOM 3178 O O . ASP A 1 415 ? 1.260 -15.885 -21.554 1.00 94.50 415 ASP A O 1
ATOM 3182 N N . ILE A 1 416 ? 1.852 -15.122 -19.525 1.00 94.81 416 ILE A N 1
ATOM 3183 C CA . ILE A 1 416 ? 1.462 -16.343 -18.811 1.00 94.81 416 ILE A CA 1
ATOM 3184 C C . ILE A 1 416 ? -0.045 -16.576 -18.992 1.00 94.81 416 ILE A C 1
ATOM 3186 O O . ILE A 1 416 ? -0.468 -17.643 -19.438 1.00 94.81 416 ILE A O 1
ATOM 3190 N N . LEU A 1 417 ? -0.856 -15.543 -18.750 1.00 95.00 417 LEU A N 1
ATOM 3191 C CA . LEU A 1 417 ? -2.312 -15.620 -18.890 1.00 95.00 417 LEU A CA 1
ATOM 3192 C C . LEU A 1 417 ? -2.740 -15.951 -20.327 1.00 95.00 417 LEU A C 1
ATOM 3194 O O . LEU A 1 417 ? -3.543 -16.856 -20.545 1.00 95.00 417 LEU A O 1
ATOM 3198 N N . MET A 1 418 ? -2.188 -15.258 -21.323 1.00 92.94 418 MET A N 1
ATOM 3199 C CA . MET A 1 418 ? -2.635 -15.406 -22.715 1.00 92.94 418 MET A CA 1
ATOM 3200 C C . MET A 1 418 ? -2.045 -16.638 -23.410 1.00 92.94 418 MET A C 1
ATOM 3202 O O . MET A 1 418 ? -2.721 -17.291 -24.209 1.00 92.94 418 MET A O 1
ATOM 3206 N N . LYS A 1 419 ? -0.774 -16.963 -23.148 1.00 93.31 419 LYS A N 1
ATOM 3207 C CA . LYS A 1 419 ? -0.035 -17.999 -23.890 1.00 93.31 419 LYS A CA 1
ATOM 3208 C C . LYS A 1 419 ? -0.005 -19.345 -23.175 1.00 93.31 419 LYS A C 1
ATOM 3210 O O . LYS A 1 419 ? -0.053 -20.355 -23.873 1.00 93.31 419 LYS A O 1
ATOM 3215 N N . GLU A 1 420 ? 0.077 -19.378 -21.843 1.00 94.81 420 GLU A N 1
ATOM 3216 C CA . GLU A 1 420 ? 0.067 -20.638 -21.078 1.00 94.81 420 GLU A CA 1
ATOM 3217 C C . GLU A 1 420 ? -1.352 -21.038 -20.663 1.00 94.81 420 GLU A C 1
ATOM 3219 O O . GLU A 1 420 ? -1.747 -22.186 -20.851 1.00 94.81 420 GLU A O 1
ATOM 3224 N N . GLU A 1 421 ? -2.138 -20.092 -20.145 1.00 95.88 421 GLU A N 1
ATOM 3225 C CA . GLU A 1 421 ? -3.490 -20.364 -19.627 1.00 95.88 421 GLU A CA 1
ATOM 3226 C C . GLU A 1 421 ? -4.604 -20.130 -20.661 1.00 95.88 421 GLU A C 1
ATOM 3228 O O . GLU A 1 421 ? -5.749 -20.537 -20.451 1.00 95.88 421 GLU A O 1
ATOM 3233 N N . HIS A 1 422 ? -4.264 -19.531 -21.808 1.00 94.75 422 HIS A N 1
ATOM 3234 C CA . HIS A 1 422 ? -5.180 -19.233 -22.915 1.00 94.75 422 HIS A CA 1
ATOM 3235 C C . HIS A 1 422 ? -6.394 -18.382 -22.514 1.00 94.75 422 HIS A C 1
ATOM 3237 O O . HIS A 1 422 ? -7.480 -18.528 -23.088 1.00 94.75 422 HIS A O 1
ATOM 3243 N N . VAL A 1 423 ? -6.200 -17.482 -21.547 1.00 94.56 423 VAL A N 1
ATOM 3244 C CA . VAL A 1 423 ? -7.216 -16.532 -21.088 1.00 94.56 423 VAL A CA 1
ATOM 3245 C C . VAL A 1 423 ? -7.707 -15.694 -22.265 1.00 94.56 423 VAL A C 1
ATOM 3247 O O . VAL A 1 423 ? -6.920 -15.193 -23.065 1.00 94.56 423 VAL A O 1
ATOM 3250 N N . GLN A 1 424 ? -9.025 -15.563 -22.386 1.00 93.94 424 GLN A N 1
ATOM 3251 C CA . GLN A 1 424 ? -9.656 -14.713 -23.390 1.00 93.94 424 GLN A CA 1
ATOM 3252 C C . GLN A 1 424 ? -9.953 -13.335 -22.796 1.00 93.94 424 GLN A C 1
ATOM 3254 O O . GLN A 1 424 ? -10.410 -13.236 -21.657 1.00 93.94 424 GLN A O 1
ATOM 3259 N N . VAL A 1 425 ? -9.731 -12.277 -23.579 1.00 94.88 425 VAL A N 1
ATOM 3260 C CA . VAL A 1 425 ? -10.010 -10.895 -23.172 1.00 94.88 425 VAL A CA 1
ATOM 3261 C C . VAL A 1 425 ? -10.806 -10.187 -24.259 1.00 94.88 425 VAL A C 1
ATOM 3263 O O . VAL A 1 425 ? -10.337 -10.011 -25.380 1.00 94.88 425 VAL A O 1
ATOM 3266 N N . ASP A 1 426 ? -12.011 -9.755 -23.910 1.00 94.44 426 ASP A N 1
ATOM 3267 C CA . ASP A 1 426 ? -12.908 -9.020 -24.799 1.00 94.44 426 ASP A CA 1
ATOM 3268 C C . ASP A 1 426 ? -12.643 -7.513 -24.747 1.00 94.44 426 ASP A C 1
ATOM 3270 O O . ASP A 1 426 ? -12.766 -6.819 -25.761 1.00 94.44 426 ASP A O 1
ATOM 3274 N N . GLN A 1 427 ? -12.289 -6.993 -23.567 1.00 92.06 427 GLN A N 1
ATOM 3275 C CA . GLN A 1 427 ? -12.030 -5.571 -23.367 1.00 92.06 427 GLN A CA 1
ATOM 3276 C C . GLN A 1 427 ? -11.224 -5.294 -22.095 1.00 92.06 427 GLN A C 1
ATOM 3278 O O . GLN A 1 427 ? -11.480 -5.871 -21.043 1.00 92.06 427 GLN A O 1
ATOM 3283 N N . ILE A 1 428 ? -10.320 -4.320 -22.179 1.00 94.19 428 ILE A N 1
ATOM 3284 C CA . ILE A 1 428 ? -9.598 -3.748 -21.043 1.00 94.19 428 ILE A CA 1
ATOM 3285 C C . ILE A 1 428 ? -9.935 -2.269 -20.897 1.00 94.19 428 ILE A C 1
ATOM 3287 O O . ILE A 1 428 ? -10.000 -1.541 -21.888 1.00 94.19 428 ILE A O 1
ATOM 3291 N N . LEU A 1 429 ? -10.101 -1.788 -19.668 1.00 92.12 429 LEU A N 1
ATOM 3292 C CA . LEU A 1 429 ? -10.178 -0.361 -19.377 1.00 92.12 429 LEU A CA 1
ATOM 3293 C C . LEU A 1 429 ? -8.862 0.163 -18.801 1.00 92.12 429 LEU A C 1
ATOM 3295 O O . LEU A 1 429 ? -8.425 -0.234 -17.726 1.00 92.12 429 LEU A O 1
ATOM 3299 N N . GLY A 1 430 ? -8.233 1.090 -19.517 1.00 90.31 430 GLY A N 1
ATOM 3300 C CA . GLY A 1 430 ? -7.029 1.777 -19.067 1.00 90.31 430 GLY A CA 1
ATOM 3301 C C . GLY A 1 430 ? -7.355 3.043 -18.276 1.00 90.31 430 GLY A C 1
ATOM 3302 O O . GLY A 1 430 ? -8.170 3.861 -18.709 1.00 90.31 430 GLY A O 1
ATOM 3303 N N . HIS A 1 431 ? -6.679 3.255 -17.151 1.00 88.06 431 HIS A N 1
ATOM 3304 C CA . HIS A 1 431 ? -6.706 4.523 -16.422 1.00 88.06 431 HIS A CA 1
ATOM 3305 C C . HIS A 1 431 ? -5.346 4.846 -15.783 1.00 88.06 431 HIS A C 1
ATOM 3307 O O . HIS A 1 431 ? -4.460 4.001 -15.674 1.00 88.06 431 HIS A O 1
ATOM 3313 N N . GLY A 1 432 ? -5.146 6.109 -15.403 1.00 84.94 432 GLY A N 1
ATOM 3314 C CA . GLY A 1 432 ? -3.880 6.599 -14.847 1.00 84.94 432 GLY A CA 1
ATOM 3315 C C . GLY A 1 432 ? -3.077 7.492 -15.799 1.00 84.94 432 GLY A C 1
ATOM 3316 O O . GLY A 1 432 ? -3.530 7.878 -16.879 1.00 84.94 432 GLY A O 1
ATOM 3317 N N . GLY A 1 433 ? -1.876 7.877 -15.358 1.00 85.25 433 GLY A N 1
ATOM 3318 C CA . GLY A 1 433 ? -1.015 8.855 -16.029 1.00 85.25 433 GLY A CA 1
ATOM 3319 C C . GLY A 1 433 ? -0.650 8.484 -17.468 1.00 85.25 433 GLY A C 1
ATOM 3320 O O . GLY A 1 433 ? -0.639 9.364 -18.330 1.00 85.25 433 GLY A O 1
ATOM 3321 N N . LEU A 1 434 ? -0.435 7.193 -17.746 1.00 90.31 434 LEU A N 1
ATOM 3322 C CA . LEU A 1 434 ? -0.072 6.693 -19.079 1.00 90.31 434 LEU A CA 1
ATOM 3323 C C . LEU A 1 434 ? -1.156 6.971 -20.139 1.00 90.31 434 LEU A C 1
ATOM 3325 O O . LEU A 1 434 ? -0.842 7.183 -21.311 1.00 90.31 434 LEU A O 1
ATOM 3329 N N . PHE A 1 435 ? -2.426 7.019 -19.729 1.00 90.75 435 PHE A N 1
ATOM 3330 C CA . PHE A 1 435 ? -3.577 7.161 -20.627 1.00 90.75 435 PHE A CA 1
ATOM 3331 C C . PHE A 1 435 ? -4.046 8.610 -20.810 1.00 90.75 435 PHE A C 1
ATOM 3333 O O . PHE A 1 435 ? -4.977 8.859 -21.576 1.00 90.75 435 PHE A O 1
ATOM 3340 N N . LYS A 1 436 ? -3.397 9.590 -20.158 1.00 87.44 436 LYS A N 1
ATOM 3341 C CA . LYS A 1 436 ? -3.763 11.015 -20.282 1.00 87.44 436 LYS A CA 1
ATOM 3342 C C . LYS A 1 436 ? -3.633 11.541 -21.714 1.00 87.44 436 LYS A C 1
ATOM 3344 O O . LYS A 1 436 ? -4.419 12.392 -22.132 1.00 87.44 436 LYS A O 1
ATOM 3349 N N . THR A 1 437 ? -2.667 11.032 -22.481 1.00 88.12 437 THR A N 1
ATOM 3350 C CA . THR A 1 437 ? -2.551 11.348 -23.909 1.00 88.12 437 THR A CA 1
ATOM 3351 C C . THR A 1 437 ? -3.495 10.450 -24.702 1.00 88.12 437 THR A C 1
ATOM 3353 O O . THR A 1 437 ? -3.192 9.277 -24.940 1.00 88.12 437 THR A O 1
ATOM 3356 N N . LYS A 1 438 ? -4.634 11.018 -25.121 1.00 87.00 438 LYS A N 1
ATOM 3357 C CA . LYS A 1 438 ? -5.695 10.313 -25.861 1.00 87.00 438 LYS A CA 1
ATOM 3358 C C . LYS A 1 438 ? -5.125 9.478 -27.015 1.00 87.00 438 LYS A C 1
ATOM 3360 O O . LYS A 1 438 ? -4.324 9.974 -27.805 1.00 87.00 438 LYS A O 1
ATOM 3365 N N . GLY A 1 439 ? -5.546 8.217 -27.106 1.00 89.94 439 GLY A N 1
ATOM 3366 C CA . GLY A 1 439 ? -5.196 7.293 -28.188 1.00 89.94 439 GLY A CA 1
ATOM 3367 C C . GLY A 1 439 ? -3.796 6.672 -28.129 1.00 89.94 439 GLY A C 1
ATOM 3368 O O . GLY A 1 439 ? -3.612 5.597 -28.688 1.00 89.94 439 GLY A O 1
ATOM 3369 N N . VAL A 1 440 ? -2.818 7.273 -27.439 1.00 93.31 440 VAL A N 1
ATOM 3370 C CA . VAL A 1 440 ? -1.442 6.740 -27.427 1.00 93.31 440 VAL A CA 1
ATOM 3371 C C . VAL A 1 440 ? -1.317 5.564 -26.464 1.00 93.31 440 VAL A C 1
ATOM 3373 O O . VAL A 1 440 ? -1.085 4.446 -26.911 1.00 93.31 440 VAL A O 1
ATOM 3376 N N . GLY A 1 441 ? -1.519 5.783 -25.158 1.00 93.25 441 GLY A N 1
ATOM 3377 C CA . GLY A 1 441 ? -1.387 4.715 -24.154 1.00 93.25 441 GLY A CA 1
ATOM 3378 C C . GLY A 1 441 ? -2.311 3.526 -24.438 1.00 93.25 441 GLY A C 1
ATOM 3379 O O . GLY A 1 441 ? -1.915 2.378 -24.277 1.00 93.25 441 GLY A O 1
ATOM 3380 N N . GLN A 1 442 ? -3.505 3.805 -24.969 1.00 93.50 442 GLN A N 1
ATOM 3381 C CA . GLN A 1 442 ? -4.466 2.791 -25.406 1.00 93.50 442 GLN A CA 1
ATOM 3382 C C . GLN A 1 442 ? -3.933 1.922 -26.537 1.00 93.50 442 GLN A C 1
ATOM 3384 O O . GLN A 1 442 ? -4.035 0.706 -26.458 1.00 93.50 442 GLN A O 1
ATOM 3389 N N . LYS A 1 443 ? -3.357 2.540 -27.576 1.00 95.19 443 LYS A N 1
ATOM 3390 C CA . LYS A 1 443 ? -2.806 1.818 -28.725 1.00 95.19 443 LYS A CA 1
ATOM 3391 C C . LYS A 1 443 ? -1.622 0.944 -28.311 1.00 95.19 443 LYS A C 1
ATOM 3393 O O . LYS A 1 443 ? -1.550 -0.211 -28.715 1.00 95.19 443 LYS A O 1
ATOM 3398 N N . ILE A 1 444 ? -0.744 1.470 -27.454 1.00 95.75 444 ILE A N 1
ATOM 3399 C CA . ILE A 1 444 ? 0.411 0.725 -26.937 1.00 95.75 444 ILE A CA 1
ATOM 3400 C C . ILE A 1 444 ? -0.038 -0.461 -26.073 1.00 95.75 444 ILE A C 1
ATOM 3402 O O . ILE A 1 444 ? 0.435 -1.573 -26.293 1.00 95.75 444 ILE A O 1
ATOM 3406 N N . LEU A 1 445 ? -0.971 -0.255 -25.135 1.00 96.12 445 LEU A N 1
ATOM 3407 C CA . LEU A 1 445 ? -1.489 -1.346 -24.307 1.00 96.12 445 LEU A CA 1
ATOM 3408 C C . LEU A 1 445 ? -2.247 -2.382 -25.144 1.00 96.12 445 LEU A C 1
ATOM 3410 O O . LEU A 1 445 ? -2.009 -3.567 -24.951 1.00 96.12 445 LEU A O 1
ATOM 3414 N N . ALA A 1 446 ? -3.094 -1.960 -26.090 1.00 95.88 446 ALA A N 1
ATOM 3415 C CA . ALA A 1 446 ? -3.824 -2.875 -26.971 1.00 95.88 446 ALA A CA 1
ATOM 3416 C C . ALA A 1 446 ? -2.859 -3.763 -27.770 1.00 95.88 446 ALA A C 1
ATOM 3418 O O . ALA A 1 446 ? -3.076 -4.965 -27.867 1.00 95.88 446 ALA A O 1
ATOM 3419 N N . GLY A 1 447 ? -1.749 -3.198 -28.261 1.00 95.44 447 GLY A N 1
ATOM 3420 C CA . GLY A 1 447 ? -0.673 -3.970 -28.887 1.00 95.44 447 GLY A CA 1
ATOM 3421 C C . GLY A 1 447 ? 0.025 -4.950 -27.934 1.00 95.44 447 GLY A C 1
ATOM 3422 O O . GLY A 1 447 ? 0.408 -6.034 -28.357 1.00 95.44 447 GLY A O 1
ATOM 3423 N N . ALA A 1 448 ? 0.173 -4.610 -26.651 1.00 94.50 448 ALA A N 1
ATOM 3424 C CA . ALA A 1 448 ? 0.793 -5.495 -25.663 1.00 94.50 448 ALA A CA 1
ATOM 3425 C C . ALA A 1 448 ? -0.103 -6.696 -25.302 1.00 94.50 448 ALA A C 1
ATOM 3427 O O . ALA A 1 448 ? 0.374 -7.831 -25.251 1.00 94.50 448 ALA A O 1
ATOM 3428 N N . ILE A 1 449 ? -1.390 -6.452 -25.036 1.00 92.75 449 ILE A N 1
ATOM 3429 C CA . ILE A 1 449 ? -2.328 -7.485 -24.567 1.00 92.75 449 ILE A CA 1
ATOM 3430 C C . ILE A 1 449 ? -3.050 -8.227 -25.703 1.00 92.75 449 ILE A C 1
ATOM 3432 O O . ILE A 1 449 ? -3.647 -9.265 -25.447 1.00 92.75 449 ILE A O 1
ATOM 3436 N N . ASP A 1 450 ? -2.981 -7.721 -26.938 1.00 94.31 450 ASP A N 1
ATOM 3437 C CA . ASP A 1 450 ? -3.751 -8.214 -28.093 1.00 94.31 450 ASP A CA 1
ATOM 3438 C C . ASP A 1 450 ? -5.266 -8.258 -27.823 1.00 94.31 450 ASP A C 1
ATOM 3440 O O . ASP A 1 450 ? -5.978 -9.206 -28.147 1.00 94.31 450 ASP A O 1
ATOM 3444 N N . ALA A 1 451 ? -5.768 -7.203 -27.181 1.00 94.19 451 ALA A N 1
ATOM 3445 C CA . ALA A 1 451 ? -7.179 -7.043 -26.862 1.00 94.19 451 ALA A CA 1
ATOM 3446 C C . ALA A 1 451 ? -7.582 -5.563 -26.918 1.00 94.19 451 ALA A C 1
ATOM 3448 O O . ALA A 1 451 ? -6.729 -4.678 -26.765 1.00 94.19 451 ALA A O 1
ATOM 3449 N N . PRO A 1 452 ? -8.871 -5.255 -27.137 1.00 94.88 452 PRO A N 1
ATOM 3450 C CA . PRO A 1 452 ? -9.323 -3.874 -27.188 1.00 94.88 452 PRO A CA 1
ATOM 3451 C C . PRO A 1 452 ? -9.144 -3.126 -25.863 1.00 94.88 452 PRO A C 1
ATOM 3453 O O . PRO A 1 452 ? -9.473 -3.648 -24.800 1.00 94.88 452 PRO A O 1
ATOM 3456 N N . VAL A 1 453 ? -8.701 -1.866 -25.933 1.00 94.19 453 VAL A N 1
ATOM 3457 C CA . VAL A 1 453 ? -8.493 -0.994 -24.766 1.00 94.19 453 VAL A CA 1
ATOM 3458 C C . VAL A 1 453 ? -9.363 0.257 -24.845 1.00 94.19 453 VAL A C 1
ATOM 3460 O O . VAL A 1 453 ? -9.257 1.058 -25.779 1.00 94.19 453 VAL A O 1
ATOM 3463 N N . SER A 1 454 ? -10.164 0.483 -23.812 1.00 91.06 454 SER A N 1
ATOM 3464 C CA . SER A 1 454 ? -11.023 1.656 -23.653 1.00 91.06 454 SER A CA 1
ATOM 3465 C C . SER A 1 454 ? -10.509 2.583 -22.547 1.00 91.06 454 SER A C 1
ATOM 3467 O O . SER A 1 454 ? -9.878 2.136 -21.596 1.00 91.06 454 SER A O 1
ATOM 3469 N N . VAL A 1 455 ? -10.785 3.884 -22.653 1.00 87.88 455 VAL A N 1
ATOM 3470 C CA . VAL A 1 455 ? -10.564 4.876 -21.576 1.00 87.88 455 VAL A CA 1
ATOM 3471 C C . VAL A 1 455 ? -11.849 5.659 -21.336 1.00 87.88 455 VAL A C 1
ATOM 3473 O O . VAL A 1 455 ? -12.511 6.053 -22.299 1.00 87.88 455 VAL A O 1
ATOM 3476 N N . MET A 1 456 ? -12.195 5.898 -20.071 1.00 78.19 456 MET A N 1
ATOM 3477 C CA . MET A 1 456 ? -13.400 6.632 -19.659 1.00 78.19 456 MET A CA 1
ATOM 3478 C C . MET A 1 456 ? -13.052 8.004 -19.075 1.00 78.19 456 MET A C 1
ATOM 3480 O O . MET A 1 456 ? -12.023 8.163 -18.422 1.00 78.19 456 MET A O 1
ATOM 3484 N N . GLU A 1 457 ? -13.930 8.995 -19.268 1.00 66.12 457 GLU A N 1
ATOM 3485 C CA . GLU A 1 457 ? -13.766 10.333 -18.669 1.00 66.12 457 GLU A CA 1
ATOM 3486 C C . GLU A 1 457 ? -14.038 10.332 -17.153 1.00 66.12 457 GLU A C 1
ATOM 3488 O O . GLU A 1 457 ? -13.434 11.110 -16.418 1.00 66.12 457 GLU A O 1
ATOM 3493 N N . THR A 1 458 ? -14.888 9.421 -16.668 1.00 60.09 458 THR A N 1
ATOM 3494 C CA . THR A 1 458 ? -15.312 9.306 -15.259 1.00 60.09 458 THR A CA 1
ATOM 3495 C C . THR A 1 458 ? -14.352 8.513 -14.369 1.00 60.09 458 THR A C 1
ATOM 3497 O O . THR A 1 458 ? -14.553 8.453 -13.160 1.00 60.09 458 THR A O 1
ATOM 3500 N N . ALA A 1 459 ? -13.265 7.960 -14.919 1.00 55.72 459 ALA A N 1
ATOM 3501 C CA . ALA A 1 459 ? -12.282 7.173 -14.164 1.00 55.72 459 ALA A CA 1
ATOM 3502 C C . ALA A 1 459 ? -11.547 7.973 -13.057 1.00 55.72 459 ALA A C 1
ATOM 3504 O O . ALA A 1 459 ? -10.797 7.398 -12.272 1.00 55.72 459 ALA A O 1
ATOM 3505 N N . GLY A 1 460 ? -11.738 9.297 -12.991 1.00 55.16 460 GLY A N 1
ATOM 3506 C CA . GLY A 1 460 ? -11.118 10.181 -12.000 1.00 55.16 460 GLY A CA 1
ATOM 3507 C C . GLY A 1 460 ? -11.736 10.143 -10.596 1.00 55.16 460 GLY A C 1
ATOM 3508 O O . GLY A 1 460 ? -11.111 10.646 -9.664 1.00 55.16 460 GLY A O 1
ATOM 3509 N N . GLU A 1 461 ? -12.926 9.559 -10.414 1.00 63.91 461 GLU A N 1
ATOM 3510 C CA . GLU A 1 461 ? -13.603 9.567 -9.106 1.00 63.91 461 GLU A CA 1
ATOM 3511 C C . GLU A 1 461 ? -13.134 8.467 -8.140 1.00 63.91 461 GLU A C 1
ATOM 3513 O O . GLU A 1 461 ? -13.320 8.610 -6.927 1.00 63.91 461 GLU A O 1
ATOM 3518 N N . GLY A 1 462 ? -12.417 7.459 -8.653 1.00 82.12 462 GLY A N 1
ATOM 3519 C CA . GLY A 1 462 ? -11.690 6.453 -7.869 1.00 82.12 462 GLY A CA 1
ATOM 3520 C C . GLY A 1 462 ? -12.578 5.400 -7.197 1.00 82.12 462 GLY A C 1
ATOM 3521 O O . GLY A 1 462 ? -13.764 5.272 -7.506 1.00 82.12 462 GLY A O 1
ATOM 3522 N N . GLY A 1 463 ? -12.005 4.634 -6.268 1.00 90.25 463 GLY A N 1
ATOM 3523 C CA . GLY A 1 463 ? -12.702 3.521 -5.623 1.00 90.25 463 GLY A CA 1
ATOM 3524 C C . GLY A 1 463 ? -13.776 3.950 -4.611 1.00 90.25 463 GLY A C 1
ATOM 3525 O O . GLY A 1 463 ? -14.768 3.242 -4.453 1.00 90.25 463 GLY A O 1
ATOM 3526 N N . ALA A 1 464 ? -13.711 5.169 -4.055 1.00 95.62 464 ALA A N 1
ATOM 3527 C CA . ALA A 1 464 ? -14.817 5.759 -3.281 1.00 95.62 464 ALA A CA 1
ATOM 3528 C C . ALA A 1 464 ? -16.131 5.849 -4.085 1.00 95.62 464 ALA A C 1
ATOM 3530 O O . ALA A 1 464 ? -17.214 5.627 -3.544 1.00 95.62 464 ALA A O 1
ATOM 3531 N N . TRP A 1 465 ? -16.048 6.138 -5.390 1.00 96.00 465 TRP A N 1
ATOM 3532 C CA . TRP A 1 465 ? -17.210 6.058 -6.276 1.00 96.00 465 TRP A CA 1
ATOM 3533 C C . TRP A 1 465 ? -17.605 4.603 -6.533 1.00 96.00 465 TRP A C 1
ATOM 3535 O O . TRP A 1 465 ? -18.782 4.275 -6.430 1.00 96.00 465 TRP A O 1
ATOM 3545 N N . GLY A 1 466 ? -16.631 3.717 -6.762 1.00 96.19 466 GLY A N 1
ATOM 3546 C CA . GLY A 1 466 ? -16.855 2.277 -6.920 1.00 96.19 466 GLY A CA 1
ATOM 3547 C C . GLY A 1 466 ? -17.672 1.656 -5.783 1.00 96.19 466 GLY A C 1
ATOM 3548 O O . GLY A 1 466 ? -18.676 0.998 -6.041 1.00 96.19 466 GLY A O 1
ATOM 3549 N N . ILE A 1 467 ? -17.323 1.923 -4.524 1.00 98.44 467 ILE A N 1
ATOM 3550 C CA . ILE A 1 467 ? -18.090 1.414 -3.377 1.00 98.44 467 ILE A CA 1
ATOM 3551 C C . ILE A 1 467 ? -19.463 2.089 -3.230 1.00 98.44 467 ILE A C 1
ATOM 3553 O O . ILE A 1 467 ? -20.428 1.435 -2.837 1.00 98.44 467 ILE A O 1
ATOM 3557 N N . ALA A 1 468 ? -19.604 3.359 -3.625 1.00 98.44 468 ALA A N 1
ATOM 3558 C CA . ALA A 1 468 ? -20.915 4.006 -3.704 1.00 98.44 468 ALA A CA 1
ATOM 3559 C C . ALA A 1 468 ? -21.820 3.325 -4.752 1.00 98.44 468 ALA A C 1
ATOM 3561 O O . ALA A 1 468 ? -23.018 3.161 -4.513 1.00 98.44 468 ALA A O 1
ATOM 3562 N N . LEU A 1 469 ? -21.259 2.881 -5.885 1.00 98.00 469 LEU A N 1
ATOM 3563 C CA . LEU A 1 469 ? -21.982 2.111 -6.904 1.00 98.00 469 LEU A CA 1
ATOM 3564 C C . LEU A 1 469 ? -22.438 0.752 -6.370 1.00 98.00 469 LEU A C 1
ATOM 3566 O O . LEU A 1 469 ? -23.573 0.366 -6.630 1.00 98.00 469 LEU A O 1
ATOM 3570 N N . LEU A 1 470 ? -21.604 0.055 -5.592 1.00 98.62 470 LEU A N 1
ATOM 3571 C CA . LEU A 1 470 ? -21.985 -1.211 -4.952 1.00 98.62 470 LEU A CA 1
ATOM 3572 C C . LEU A 1 470 ? -23.102 -1.013 -3.914 1.00 98.62 470 LEU A C 1
ATOM 3574 O O . LEU A 1 470 ? -24.056 -1.794 -3.874 1.00 98.62 470 LEU A O 1
ATOM 3578 N N . ALA A 1 471 ? -23.043 0.072 -3.136 1.00 98.69 471 ALA A N 1
ATOM 3579 C CA . ALA A 1 471 ? -24.113 0.462 -2.220 1.00 98.69 471 ALA A CA 1
ATOM 3580 C C . ALA A 1 471 ? -25.417 0.801 -2.963 1.00 98.69 471 ALA A C 1
ATOM 3582 O O . ALA A 1 471 ? -26.497 0.396 -2.533 1.00 98.69 471 ALA A O 1
ATOM 3583 N N . SER A 1 472 ? -25.324 1.490 -4.104 1.00 98.38 472 SER A N 1
ATOM 3584 C CA . SER A 1 472 ? -26.465 1.773 -4.983 1.00 98.38 472 SER A CA 1
ATOM 3585 C C . SER A 1 472 ? -27.045 0.496 -5.598 1.00 98.38 472 SER A C 1
ATOM 3587 O O . SER A 1 472 ? -28.257 0.296 -5.553 1.00 98.38 472 SER A O 1
ATOM 3589 N N . TYR A 1 473 ? -26.200 -0.408 -6.098 1.00 98.56 473 TYR A N 1
ATOM 3590 C CA . TYR A 1 473 ? -26.608 -1.698 -6.657 1.00 98.56 473 TYR A CA 1
ATOM 3591 C C . TYR A 1 473 ? -27.405 -2.529 -5.644 1.00 98.56 473 TYR A C 1
ATOM 3593 O O . TYR A 1 473 ? -28.473 -3.033 -5.979 1.00 98.56 473 TYR A O 1
ATOM 3601 N N . MET A 1 474 ? -26.966 -2.594 -4.383 1.00 98.12 474 MET A N 1
ATOM 3602 C CA . MET A 1 474 ? -27.692 -3.305 -3.322 1.00 98.12 474 MET A CA 1
ATOM 3603 C C . MET A 1 474 ? -29.158 -2.865 -3.185 1.00 98.12 474 MET A C 1
ATOM 3605 O O . MET A 1 474 ? -30.023 -3.711 -2.965 1.00 98.12 474 MET A O 1
ATOM 3609 N N . ILE A 1 475 ? -29.450 -1.566 -3.309 1.00 96.81 475 ILE A N 1
ATOM 3610 C CA . ILE A 1 475 ? -30.807 -1.029 -3.109 1.00 96.81 475 ILE A CA 1
ATOM 3611 C C . ILE A 1 475 ? -31.602 -0.833 -4.407 1.00 96.81 475 ILE A C 1
ATOM 3613 O O . ILE A 1 475 ? -32.826 -0.729 -4.345 1.00 96.81 475 ILE A O 1
ATOM 3617 N N . ASN A 1 476 ? -30.933 -0.775 -5.563 1.00 96.62 476 ASN A N 1
ATOM 3618 C CA . ASN A 1 476 ? -31.545 -0.427 -6.851 1.00 96.62 476 ASN A CA 1
ATOM 3619 C C . ASN A 1 476 ? -31.536 -1.563 -7.886 1.00 96.62 476 ASN A C 1
ATOM 3621 O O . ASN A 1 476 ? -32.078 -1.372 -8.982 1.00 96.62 476 ASN A O 1
ATOM 3625 N N . LYS A 1 477 ? -30.930 -2.719 -7.580 1.00 95.81 477 LYS A N 1
ATOM 3626 C CA . LYS A 1 477 ? -30.954 -3.872 -8.486 1.00 95.81 477 LYS A CA 1
ATOM 3627 C C . LYS A 1 477 ? -32.367 -4.400 -8.698 1.00 95.81 477 LYS A C 1
ATOM 3629 O O . LYS A 1 477 ? -33.179 -4.462 -7.773 1.00 95.81 477 LYS A O 1
ATOM 3634 N N . GLU A 1 478 ? -32.649 -4.800 -9.927 1.00 95.94 478 GLU A N 1
ATOM 3635 C CA . GLU A 1 478 ? -33.854 -5.551 -10.259 1.00 95.94 478 GLU A CA 1
ATOM 3636 C C . GLU A 1 478 ? -33.731 -7.016 -9.821 1.00 95.94 478 GLU A C 1
ATOM 3638 O O . GLU A 1 478 ? -32.656 -7.522 -9.491 1.00 95.94 478 GLU A O 1
ATOM 3643 N N . GLU A 1 479 ? -34.861 -7.721 -9.796 1.00 92.94 479 GLU A N 1
ATOM 3644 C CA . GLU A 1 479 ? -34.873 -9.142 -9.464 1.00 92.94 479 GLU A CA 1
ATOM 3645 C C . GLU A 1 479 ? -34.030 -9.930 -10.482 1.00 92.94 479 GLU A C 1
ATOM 3647 O O . GLU A 1 479 ? -34.322 -9.922 -11.677 1.00 92.94 479 GLU A O 1
ATOM 3652 N N . ASN A 1 480 ? -33.005 -10.639 -9.997 1.00 91.94 480 ASN A N 1
ATOM 3653 C CA . ASN A 1 480 ? -32.018 -11.383 -10.797 1.00 91.94 480 ASN A CA 1
ATOM 3654 C C . ASN A 1 480 ? -31.099 -10.527 -11.688 1.00 91.94 480 ASN A C 1
ATOM 3656 O O . ASN A 1 480 ? -30.403 -11.083 -12.536 1.00 91.94 480 ASN A O 1
ATOM 3660 N N . GLU A 1 481 ? -31.070 -9.205 -11.515 1.00 97.31 481 GLU A N 1
ATOM 3661 C CA . GLU A 1 481 ? -30.072 -8.362 -12.175 1.00 97.31 481 GLU A CA 1
ATOM 3662 C C . GLU A 1 481 ? -28.704 -8.590 -11.525 1.00 97.31 481 GLU A C 1
ATOM 3664 O O . GLU A 1 481 ? -28.575 -8.513 -10.302 1.00 97.31 481 GLU A O 1
ATOM 3669 N N . THR A 1 482 ? -27.699 -8.902 -12.345 1.00 97.62 482 THR A N 1
ATOM 3670 C CA . THR A 1 482 ? -26.312 -9.078 -11.898 1.00 97.62 482 THR A CA 1
ATOM 3671 C C . THR A 1 482 ? -25.623 -7.725 -11.712 1.00 97.62 482 THR A C 1
ATOM 3673 O O . THR A 1 482 ? -26.094 -6.705 -12.226 1.00 97.62 482 THR A O 1
ATOM 3676 N N . LEU A 1 483 ? -24.492 -7.692 -10.999 1.00 97.94 483 LEU A N 1
ATOM 3677 C CA . LEU A 1 483 ? -23.721 -6.454 -10.845 1.00 97.94 483 LEU A CA 1
ATOM 3678 C C . LEU A 1 483 ? -23.234 -5.965 -12.211 1.00 97.94 483 LEU A C 1
ATOM 3680 O O . LEU A 1 483 ? -23.304 -4.778 -12.511 1.00 97.94 483 LEU A O 1
ATOM 3684 N N . GLU A 1 484 ? -22.763 -6.888 -13.040 1.00 96.44 484 GLU A N 1
ATOM 3685 C CA . GLU A 1 484 ? -22.241 -6.630 -14.373 1.00 96.44 484 GLU A CA 1
ATOM 3686 C C . GLU A 1 484 ? -23.315 -5.968 -15.248 1.00 96.44 484 GLU A C 1
ATOM 3688 O O . GLU A 1 484 ? -23.063 -4.939 -15.876 1.00 96.44 484 GLU A O 1
ATOM 3693 N N . ASP A 1 485 ? -24.531 -6.523 -15.252 1.00 96.69 485 ASP A N 1
ATOM 3694 C CA . ASP A 1 485 ? -25.645 -5.988 -16.037 1.00 96.69 485 ASP A CA 1
ATOM 3695 C C . ASP A 1 485 ? -26.119 -4.631 -15.495 1.00 96.69 485 ASP A C 1
ATOM 3697 O O . ASP A 1 485 ? -26.411 -3.725 -16.280 1.00 96.69 485 ASP A O 1
ATOM 3701 N N . TYR A 1 486 ? -26.132 -4.454 -14.169 1.00 97.06 486 TYR A N 1
ATOM 3702 C CA . TYR A 1 486 ? -26.451 -3.175 -13.535 1.00 97.06 486 TYR A CA 1
ATOM 3703 C C . TYR A 1 486 ? -25.452 -2.081 -13.936 1.00 97.06 486 TYR A C 1
ATOM 3705 O O . TYR A 1 486 ? -25.853 -0.983 -14.335 1.00 97.06 486 TYR A O 1
ATOM 3713 N N . LEU A 1 487 ? -24.147 -2.364 -13.862 1.00 94.88 487 LEU A N 1
ATOM 3714 C CA . LEU A 1 487 ? -23.115 -1.401 -14.242 1.00 94.88 487 LEU A CA 1
ATOM 3715 C C . LEU A 1 487 ? -23.217 -1.050 -15.734 1.00 94.88 487 LEU A C 1
ATOM 3717 O O . LEU A 1 487 ? -23.265 0.137 -16.068 1.00 94.88 487 LEU A O 1
ATOM 3721 N N . ASP A 1 488 ? -23.353 -2.043 -16.615 1.00 91.94 488 ASP A N 1
ATOM 3722 C CA . ASP A 1 488 ? -23.489 -1.834 -18.062 1.00 91.94 488 ASP A CA 1
ATOM 3723 C C . ASP A 1 488 ? -24.725 -0.988 -18.421 1.00 91.94 488 ASP A C 1
ATOM 3725 O O . ASP A 1 488 ? -24.639 -0.046 -19.216 1.00 91.94 488 ASP A O 1
ATOM 3729 N N . ALA A 1 489 ? -25.885 -1.309 -17.838 1.00 92.69 489 ALA A N 1
ATOM 3730 C CA . ALA A 1 489 ? -27.166 -0.736 -18.244 1.00 92.69 489 ALA A CA 1
ATOM 3731 C C . ALA A 1 489 ? -27.553 0.554 -17.503 1.00 92.69 489 ALA A C 1
ATOM 3733 O O . ALA A 1 489 ? -28.292 1.371 -18.060 1.00 92.69 489 ALA A O 1
ATOM 3734 N N . LYS A 1 490 ? -27.097 0.749 -16.258 1.00 92.50 490 LYS A N 1
ATOM 3735 C CA . LYS A 1 490 ? -27.576 1.834 -15.376 1.00 92.50 490 LYS A CA 1
ATOM 3736 C C . LYS A 1 490 ? -26.490 2.806 -14.925 1.00 92.50 490 LYS A C 1
ATOM 3738 O O . LYS A 1 490 ? -26.828 3.915 -14.513 1.00 92.50 490 LYS A O 1
ATOM 3743 N N . VAL A 1 491 ? -25.214 2.430 -15.011 1.00 91.38 491 VAL A N 1
ATOM 3744 C CA . VAL A 1 491 ? -24.094 3.301 -14.607 1.00 91.38 491 VAL A CA 1
ATOM 3745 C C . VAL A 1 491 ? -23.315 3.795 -15.821 1.00 91.38 491 VAL A C 1
ATOM 3747 O O . VAL A 1 491 ? -23.108 4.995 -15.986 1.00 91.38 491 VAL A O 1
ATOM 3750 N N . PHE A 1 492 ? -22.914 2.879 -16.700 1.00 88.75 492 PHE A N 1
ATOM 3751 C CA . PHE A 1 492 ? -22.048 3.169 -17.843 1.00 88.75 492 PHE A CA 1
ATOM 3752 C C . PHE A 1 492 ? -22.798 3.221 -19.178 1.00 88.75 492 PHE A C 1
ATOM 3754 O O . PHE A 1 492 ? -22.182 3.415 -20.232 1.00 88.75 492 PHE A O 1
ATOM 3761 N N . ALA A 1 493 ? -24.130 3.125 -19.156 1.00 84.38 493 ALA A N 1
ATOM 3762 C CA . ALA A 1 493 ? -24.953 3.242 -20.350 1.00 84.38 493 ALA A CA 1
ATOM 3763 C C . ALA A 1 493 ? -24.706 4.575 -21.076 1.00 84.38 493 ALA A C 1
ATOM 3765 O O . ALA A 1 493 ? -24.897 5.662 -20.535 1.00 84.38 493 ALA A O 1
ATOM 3766 N N . GLY A 1 494 ? -24.270 4.486 -22.335 1.00 70.50 494 GLY A N 1
ATOM 3767 C CA . GLY A 1 494 ? -23.937 5.652 -23.161 1.00 70.50 494 GLY A CA 1
ATOM 3768 C C . GLY A 1 494 ? -22.550 6.255 -22.907 1.00 70.50 494 GLY A C 1
ATOM 3769 O O . GLY A 1 494 ? -22.157 7.163 -23.636 1.00 70.50 494 GLY A O 1
ATOM 3770 N N . ASN A 1 495 ? -21.779 5.730 -21.950 1.00 69.00 495 ASN A N 1
ATOM 3771 C CA . ASN A 1 495 ? -20.424 6.172 -21.628 1.00 69.00 495 ASN A CA 1
ATOM 3772 C C . ASN A 1 495 ? -19.382 5.175 -22.168 1.00 69.00 495 ASN A C 1
ATOM 3774 O O . ASN A 1 495 ? -18.602 4.593 -21.423 1.00 69.00 495 ASN A O 1
ATOM 3778 N N . ALA A 1 496 ? -19.375 4.955 -23.488 1.00 57.84 496 ALA A N 1
ATOM 3779 C CA . ALA A 1 496 ? -18.550 3.923 -24.136 1.00 57.84 496 ALA A CA 1
ATOM 3780 C C . ALA A 1 496 ? -17.027 4.166 -24.044 1.00 57.84 496 ALA A C 1
ATOM 3782 O O . ALA A 1 496 ? -16.235 3.335 -24.493 1.00 57.84 496 ALA A O 1
ATOM 3783 N N . GLY A 1 497 ? -16.608 5.313 -23.500 1.00 75.31 497 GLY A N 1
ATOM 3784 C CA . GLY A 1 497 ? -15.225 5.752 -23.562 1.00 75.31 497 GLY A CA 1
ATOM 3785 C C . GLY A 1 497 ? -14.737 5.910 -25.005 1.00 75.31 497 GLY A C 1
ATOM 3786 O O . GLY A 1 497 ? -15.505 5.910 -25.967 1.00 75.31 497 GLY A O 1
ATOM 3787 N N . THR A 1 498 ? -13.427 6.059 -25.172 1.00 83.31 498 TH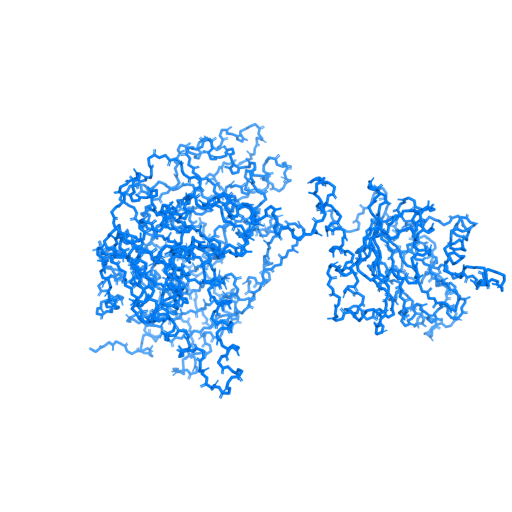R A N 1
ATOM 3788 C CA . THR A 1 498 ? -12.796 5.901 -26.492 1.00 83.31 498 THR A CA 1
ATOM 3789 C C . THR A 1 498 ? -12.232 4.493 -26.565 1.00 83.31 498 THR A C 1
ATOM 3791 O O . THR A 1 498 ? -11.352 4.191 -25.770 1.00 83.31 498 THR A O 1
ATOM 3794 N N . LYS A 1 499 ? -12.710 3.649 -27.483 1.00 89.69 499 LYS A N 1
ATOM 3795 C CA . LYS A 1 499 ? -12.198 2.285 -27.698 1.00 89.69 499 LYS A CA 1
ATOM 3796 C C . LYS A 1 499 ? -11.058 2.284 -28.722 1.00 89.69 499 LYS A C 1
ATOM 3798 O O . LYS A 1 499 ? -11.138 2.982 -29.732 1.00 89.69 499 LYS A O 1
ATOM 3803 N N . MET A 1 500 ? -10.029 1.479 -28.475 1.00 93.00 500 MET A N 1
ATOM 3804 C CA . MET A 1 500 ? -8.922 1.211 -29.392 1.00 93.00 500 MET A CA 1
ATOM 3805 C C . MET A 1 500 ? -8.784 -0.299 -29.594 1.00 93.00 500 MET A C 1
ATOM 3807 O O . MET A 1 500 ? -8.523 -1.015 -28.632 1.00 93.00 500 MET A O 1
ATOM 3811 N N . ASP A 1 501 ? -8.956 -0.781 -30.823 1.00 95.19 501 ASP A N 1
ATOM 3812 C CA . ASP A 1 501 ? -8.685 -2.182 -31.165 1.00 95.19 501 ASP A CA 1
ATOM 3813 C C . ASP A 1 501 ? -7.171 -2.399 -31.384 1.00 95.19 501 ASP A C 1
ATOM 3815 O O . ASP A 1 501 ? -6.475 -1.459 -31.795 1.00 95.19 501 ASP A O 1
ATOM 3819 N N . PRO A 1 502 ? -6.638 -3.606 -31.111 1.00 95.25 502 PRO A N 1
ATOM 3820 C CA . PRO A 1 502 ? -5.229 -3.909 -31.339 1.00 95.25 502 PRO A CA 1
ATOM 3821 C C . PRO A 1 502 ? -4.878 -3.810 -32.830 1.00 95.25 502 PRO A C 1
ATOM 3823 O O . PRO A 1 502 ? -5.592 -4.307 -33.702 1.00 95.25 502 PRO A O 1
ATOM 3826 N N . ASP A 1 503 ? -3.755 -3.159 -33.129 1.00 96.44 503 ASP A N 1
ATOM 3827 C CA . ASP A 1 503 ? -3.194 -3.086 -34.479 1.00 96.44 503 ASP A CA 1
ATOM 3828 C C . ASP A 1 503 ? -2.275 -4.304 -34.696 1.00 96.44 503 ASP A C 1
ATOM 3830 O O . ASP A 1 503 ? -1.295 -4.441 -33.958 1.00 96.44 503 ASP A O 1
ATOM 3834 N N . PRO A 1 504 ? -2.524 -5.181 -35.691 1.00 97.19 504 PRO A N 1
ATOM 3835 C CA . PRO A 1 504 ? -1.717 -6.386 -35.898 1.00 97.19 504 PRO A CA 1
ATOM 3836 C C . PRO A 1 504 ? -0.218 -6.114 -36.071 1.00 97.19 504 PRO A C 1
ATOM 3838 O O . PRO A 1 504 ? 0.609 -6.947 -35.698 1.00 97.19 504 PRO A O 1
ATOM 3841 N N . ALA A 1 505 ? 0.147 -4.955 -36.634 1.00 96.88 505 ALA A N 1
ATOM 3842 C CA . ALA A 1 505 ? 1.548 -4.568 -36.761 1.00 96.88 505 ALA A CA 1
ATOM 3843 C C . ALA A 1 505 ? 2.167 -4.257 -35.392 1.00 96.88 505 ALA A C 1
ATOM 3845 O O . ALA A 1 505 ? 3.302 -4.654 -35.133 1.00 96.88 505 ALA A O 1
ATOM 3846 N N . ASP A 1 506 ? 1.416 -3.594 -34.512 1.00 96.12 506 ASP A N 1
ATOM 3847 C CA . ASP A 1 506 ? 1.867 -3.263 -33.164 1.00 96.12 506 ASP A CA 1
ATOM 3848 C C . ASP A 1 506 ? 1.950 -4.503 -32.281 1.00 96.12 506 ASP A C 1
ATOM 3850 O O . ASP A 1 506 ? 2.935 -4.634 -31.565 1.00 96.12 506 ASP A O 1
ATOM 3854 N N . VAL A 1 507 ? 0.990 -5.429 -32.381 1.00 96.88 507 VAL A N 1
ATOM 3855 C CA . VAL A 1 507 ? 1.025 -6.718 -31.668 1.00 96.88 507 VAL A CA 1
ATOM 3856 C C . VAL A 1 507 ? 2.278 -7.501 -32.052 1.00 96.88 507 VAL A C 1
ATOM 3858 O O . VAL A 1 507 ? 3.088 -7.857 -31.197 1.00 96.88 507 VAL A O 1
ATOM 3861 N N . ALA A 1 508 ? 2.510 -7.690 -33.355 1.00 97.56 508 ALA A N 1
ATOM 3862 C CA . ALA A 1 508 ? 3.708 -8.371 -33.839 1.00 97.56 508 ALA A CA 1
ATOM 3863 C C . ALA A 1 508 ? 5.003 -7.638 -33.437 1.00 97.56 508 ALA A C 1
ATOM 3865 O O . ALA A 1 508 ? 6.003 -8.272 -33.099 1.00 97.56 508 ALA A O 1
ATOM 3866 N N . GLY A 1 509 ? 4.993 -6.303 -33.456 1.00 97.56 509 GLY A N 1
ATOM 3867 C CA . GLY A 1 509 ? 6.117 -5.478 -33.020 1.00 97.56 509 GLY A CA 1
ATOM 3868 C C . GLY A 1 509 ? 6.418 -5.613 -31.526 1.00 97.56 509 GLY A C 1
ATOM 3869 O O . GLY A 1 509 ? 7.585 -5.741 -31.150 1.00 97.56 509 GLY A O 1
ATOM 3870 N N . PHE A 1 510 ? 5.382 -5.638 -30.684 1.00 96.62 510 PHE A N 1
ATOM 3871 C CA . PHE A 1 510 ? 5.509 -5.835 -29.241 1.00 96.62 510 PHE A CA 1
ATOM 3872 C C . PHE A 1 510 ? 6.063 -7.220 -28.929 1.00 96.62 510 PHE A C 1
ATOM 3874 O O . PHE A 1 510 ? 6.979 -7.321 -28.127 1.00 96.62 510 PHE A O 1
ATOM 3881 N N . GLU A 1 511 ? 5.618 -8.268 -29.624 1.00 96.69 511 GLU A N 1
ATOM 3882 C CA . GLU A 1 511 ? 6.175 -9.620 -29.478 1.00 96.69 511 GLU A CA 1
ATOM 3883 C C . GLU A 1 511 ? 7.681 -9.668 -29.788 1.00 96.69 511 GLU A C 1
ATOM 3885 O O . GLU A 1 511 ? 8.474 -10.197 -29.004 1.00 96.69 511 GLU A O 1
ATOM 3890 N N . VAL A 1 512 ? 8.115 -9.042 -30.888 1.00 97.62 512 VAL A N 1
ATOM 3891 C CA . VAL A 1 512 ? 9.546 -8.941 -31.230 1.00 97.62 512 VAL A CA 1
ATOM 3892 C C . VAL A 1 512 ? 10.326 -8.170 -30.159 1.00 97.62 512 VAL A C 1
ATOM 3894 O O . VAL A 1 512 ? 11.446 -8.558 -29.806 1.00 97.62 512 VAL A O 1
ATOM 3897 N N . PHE A 1 513 ? 9.751 -7.088 -29.631 1.00 97.62 513 PHE A N 1
ATOM 3898 C CA . PHE A 1 513 ? 10.339 -6.332 -28.530 1.00 97.62 513 PHE A CA 1
ATOM 3899 C C . PHE A 1 513 ? 10.418 -7.162 -27.243 1.00 97.62 513 PHE A C 1
ATOM 3901 O O . PHE A 1 513 ? 11.483 -7.208 -26.637 1.00 97.62 513 PHE A O 1
ATOM 3908 N N . THR A 1 514 ? 9.354 -7.857 -26.843 1.00 96.19 514 THR A N 1
ATOM 3909 C CA . THR A 1 514 ? 9.295 -8.659 -25.614 1.00 96.19 514 THR A CA 1
ATOM 3910 C C . THR A 1 514 ? 10.306 -9.800 -25.642 1.00 96.19 514 THR A C 1
ATOM 3912 O O . THR A 1 514 ? 10.974 -10.052 -24.642 1.00 96.19 514 THR A O 1
ATOM 3915 N N . GLU A 1 515 ? 10.510 -10.446 -26.790 1.00 96.56 515 GLU A N 1
ATOM 3916 C CA . GLU A 1 515 ? 11.566 -11.451 -26.942 1.00 96.56 515 GLU A CA 1
ATOM 3917 C C . GLU A 1 515 ? 12.969 -10.854 -26.775 1.00 96.56 515 GLU A C 1
ATOM 3919 O O . GLU A 1 515 ? 13.845 -11.456 -26.147 1.00 96.56 515 GLU A O 1
ATOM 3924 N N . ARG A 1 516 ? 13.197 -9.650 -27.313 1.00 96.94 516 ARG A N 1
ATOM 3925 C CA . ARG A 1 516 ? 14.449 -8.901 -27.120 1.00 96.94 516 ARG A CA 1
ATOM 3926 C C . ARG A 1 516 ? 14.626 -8.478 -25.660 1.00 96.94 516 ARG A C 1
ATOM 3928 O O . ARG A 1 516 ? 15.733 -8.583 -25.141 1.00 96.94 516 ARG A O 1
ATOM 3935 N N . TYR A 1 517 ? 13.547 -8.047 -25.016 1.00 96.88 517 TYR A N 1
ATOM 3936 C CA . TYR A 1 517 ? 13.482 -7.651 -23.614 1.00 96.88 517 TYR A CA 1
ATOM 3937 C C . TYR A 1 517 ? 13.829 -8.829 -22.698 1.00 96.88 517 TYR A C 1
ATOM 3939 O O . TYR A 1 517 ? 14.810 -8.775 -21.971 1.00 96.88 517 TYR A O 1
ATOM 3947 N N . LYS A 1 518 ? 13.156 -9.977 -22.821 1.00 96.25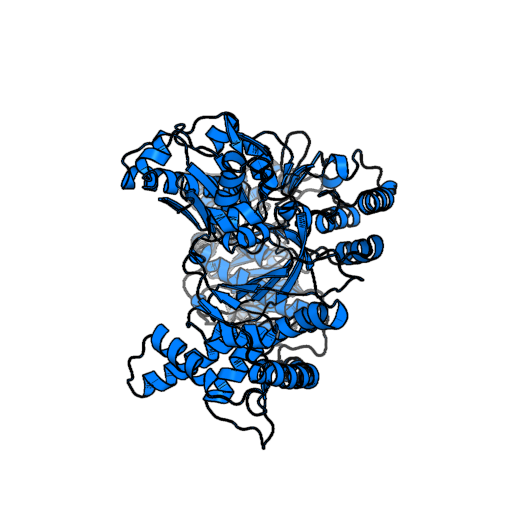 518 LYS A N 1
ATOM 3948 C CA . LYS A 1 518 ? 13.474 -11.177 -22.021 1.00 96.25 518 LYS A CA 1
ATOM 3949 C C . LYS A 1 518 ? 14.931 -11.629 -22.210 1.00 96.25 518 LYS A C 1
ATOM 3951 O O . LYS A 1 518 ? 15.628 -11.910 -21.237 1.00 96.25 518 LYS A O 1
ATOM 3956 N N . LYS A 1 519 ? 15.435 -11.644 -23.452 1.00 96.69 519 LYS A N 1
ATOM 3957 C CA . LYS A 1 519 ? 16.835 -12.014 -23.758 1.00 96.69 519 LYS A CA 1
ATOM 3958 C C . LYS A 1 519 ? 17.861 -11.000 -23.262 1.00 96.69 519 LYS A C 1
ATOM 3960 O O . LYS A 1 519 ? 19.017 -11.364 -23.062 1.00 96.69 519 LYS A O 1
ATOM 3965 N N . GLY A 1 520 ? 17.462 -9.743 -23.114 1.00 96.00 520 GLY A N 1
ATOM 3966 C CA . GLY A 1 520 ? 18.326 -8.657 -22.684 1.00 96.00 520 GLY A CA 1
ATOM 3967 C C . GLY A 1 520 ? 18.388 -8.476 -21.168 1.00 96.00 520 GLY A C 1
ATOM 3968 O O . GLY A 1 520 ? 19.201 -7.670 -20.734 1.00 96.00 520 GLY A O 1
ATOM 3969 N N . LEU A 1 521 ? 17.583 -9.189 -20.366 1.00 96.19 521 LEU A N 1
ATOM 3970 C CA . LEU A 1 521 ? 17.613 -9.095 -18.897 1.00 96.19 521 LEU A CA 1
ATOM 3971 C C . LEU A 1 521 ? 19.016 -9.303 -18.286 1.00 96.19 521 LEU A C 1
ATOM 3973 O O . LEU A 1 521 ? 19.310 -8.681 -17.269 1.00 96.19 521 LEU A O 1
ATOM 3977 N N . PRO A 1 522 ? 19.943 -10.093 -18.872 1.00 97.12 522 PRO A N 1
ATOM 3978 C CA . PRO A 1 522 ? 21.330 -10.119 -18.409 1.00 97.12 522 PRO A CA 1
ATOM 3979 C C . PRO A 1 522 ? 22.059 -8.770 -18.501 1.00 97.12 522 PRO A C 1
ATOM 3981 O O . PRO A 1 522 ? 22.988 -8.552 -17.736 1.00 97.12 522 PRO A O 1
ATOM 3984 N N . ILE A 1 523 ? 21.662 -7.864 -19.406 1.00 96.44 523 ILE A N 1
ATOM 3985 C CA . ILE A 1 523 ? 22.195 -6.492 -19.471 1.00 96.44 523 ILE A CA 1
ATOM 3986 C C . ILE A 1 523 ? 21.742 -5.712 -18.244 1.00 96.44 523 ILE A C 1
ATOM 3988 O O . ILE A 1 523 ? 22.565 -5.054 -17.624 1.00 96.44 523 ILE A O 1
ATOM 3992 N N . GLU A 1 524 ? 20.463 -5.815 -17.885 1.00 94.75 524 GLU A N 1
ATOM 3993 C CA . GLU A 1 524 ? 19.922 -5.197 -16.674 1.00 94.75 524 GLU A CA 1
ATOM 3994 C C . GLU A 1 524 ? 20.612 -5.750 -15.426 1.00 94.75 524 GLU A C 1
ATOM 3996 O O . GLU A 1 524 ? 21.097 -4.999 -14.587 1.00 94.75 524 GLU A O 1
ATOM 4001 N N . ARG A 1 525 ? 20.780 -7.074 -15.354 1.00 93.38 525 ARG A N 1
ATOM 4002 C CA . ARG A 1 525 ? 21.528 -7.723 -14.272 1.00 93.38 525 ARG A CA 1
ATOM 4003 C C . ARG A 1 525 ? 22.975 -7.239 -14.214 1.00 93.38 525 ARG A C 1
ATOM 4005 O O . ARG A 1 525 ? 23.454 -6.906 -13.140 1.00 93.38 525 ARG A O 1
ATOM 4012 N N . ALA A 1 526 ? 23.643 -7.130 -15.359 1.00 94.62 526 ALA A N 1
ATOM 4013 C CA . ALA A 1 526 ? 24.990 -6.583 -15.434 1.00 94.62 526 ALA A CA 1
ATOM 4014 C C . ALA A 1 526 ? 25.030 -5.096 -15.062 1.00 94.62 526 ALA A C 1
ATOM 4016 O O . ALA A 1 526 ? 26.012 -4.665 -14.472 1.00 94.62 526 ALA A O 1
ATOM 4017 N N . ALA A 1 527 ? 24.001 -4.308 -15.379 1.00 91.94 527 ALA A N 1
ATOM 4018 C CA . ALA A 1 527 ? 23.894 -2.915 -14.965 1.00 91.94 527 ALA A CA 1
ATOM 4019 C C . ALA A 1 527 ? 23.716 -2.814 -13.448 1.00 91.94 527 ALA A C 1
ATOM 4021 O O . ALA A 1 527 ? 24.450 -2.061 -12.823 1.00 91.94 527 ALA A O 1
ATOM 4022 N N . VAL A 1 528 ? 22.850 -3.627 -12.842 1.00 84.56 528 VAL A N 1
ATOM 4023 C CA . VAL A 1 528 ? 22.756 -3.761 -11.381 1.00 84.56 528 VAL A CA 1
ATOM 4024 C C . VAL A 1 528 ? 24.112 -4.166 -10.793 1.00 84.56 528 VAL A C 1
ATOM 4026 O O . VAL A 1 528 ? 24.582 -3.541 -9.856 1.00 84.56 528 VAL A O 1
ATOM 4029 N N . GLU A 1 529 ? 24.801 -5.151 -11.371 1.00 86.00 529 GLU A N 1
ATOM 4030 C CA . GLU A 1 529 ? 26.099 -5.629 -10.874 1.00 86.00 529 GLU A CA 1
ATOM 4031 C C . GLU A 1 529 ? 27.256 -4.629 -11.076 1.00 86.00 529 GLU A C 1
ATOM 4033 O O . GLU A 1 529 ? 28.164 -4.579 -10.246 1.00 86.00 529 GLU A O 1
ATOM 4038 N N . SER A 1 530 ? 27.245 -3.850 -12.166 1.00 85.88 530 SER A N 1
ATOM 4039 C CA . SER A 1 530 ? 28.376 -3.016 -12.625 1.00 85.88 530 SER A CA 1
ATOM 4040 C C . SER A 1 530 ? 28.204 -1.525 -12.353 1.00 85.88 530 SER A C 1
ATOM 4042 O O . SER A 1 530 ? 29.196 -0.828 -12.173 1.00 85.88 530 SER A O 1
ATOM 4044 N N . LEU A 1 531 ? 26.961 -1.034 -12.383 1.00 75.31 531 LEU A N 1
ATOM 4045 C CA . LEU A 1 531 ? 26.549 0.291 -11.901 1.00 75.31 531 LEU A CA 1
ATOM 4046 C C . LEU A 1 531 ? 26.056 0.211 -10.458 1.00 75.31 531 LEU A C 1
ATOM 4048 O O . LEU A 1 531 ? 25.410 1.133 -9.960 1.00 75.31 531 LEU A O 1
ATOM 4052 N N . ASN A 1 532 ? 26.431 -0.859 -9.761 1.00 51.50 532 ASN A N 1
ATOM 4053 C CA . ASN A 1 532 ? 26.954 -0.641 -8.433 1.00 51.50 532 ASN A CA 1
ATOM 4054 C C . ASN A 1 532 ? 27.989 0.485 -8.563 1.00 51.50 532 ASN A C 1
ATOM 4056 O O . ASN A 1 532 ? 29.133 0.273 -8.970 1.00 51.50 532 ASN A O 1
ATOM 4060 N N . GLU A 1 533 ? 27.584 1.704 -8.201 1.00 40.00 533 GLU A N 1
ATOM 4061 C CA . GLU A 1 533 ? 28.531 2.586 -7.537 1.00 40.00 533 GLU A CA 1
ATOM 4062 C C . GLU A 1 533 ? 29.257 1.749 -6.471 1.00 40.00 533 GLU A C 1
ATOM 4064 O O . GLU A 1 533 ? 28.731 0.722 -6.029 1.00 40.00 533 GLU A O 1
ATOM 4069 N N . PRO A 1 534 ? 30.461 2.119 -6.032 1.00 31.34 534 PRO A N 1
ATOM 4070 C CA . PRO A 1 534 ? 30.962 1.569 -4.788 1.00 31.34 534 PRO A CA 1
ATOM 4071 C C . PRO A 1 534 ? 30.040 2.010 -3.627 1.00 31.34 534 PRO A C 1
ATOM 4073 O O . PRO A 1 534 ? 30.441 2.805 -2.794 1.00 31.34 534 PRO A O 1
ATOM 4076 N N . SER A 1 535 ? 28.824 1.468 -3.526 1.00 32.31 535 SER A N 1
ATOM 4077 C CA . SER A 1 535 ? 28.463 0.750 -2.324 1.00 32.31 535 SER A CA 1
ATOM 4078 C C . SER A 1 535 ? 29.462 -0.395 -2.239 1.00 32.31 535 SER A C 1
ATOM 4080 O O . SER A 1 535 ? 29.569 -1.234 -3.142 1.00 32.31 535 SER A O 1
ATOM 4082 N N . PHE A 1 536 ? 30.272 -0.358 -1.194 1.00 32.53 536 PHE A N 1
ATOM 4083 C CA . PHE A 1 536 ? 31.141 -1.449 -0.793 1.00 32.53 536 PHE A CA 1
ATOM 4084 C C . PHE A 1 536 ? 30.389 -2.800 -0.843 1.00 32.53 536 PHE A C 1
ATOM 4086 O O . PHE A 1 536 ? 29.165 -2.864 -0.890 1.00 32.53 536 PHE A O 1
ATOM 4093 N N . GLY A 1 537 ? 31.110 -3.918 -0.879 1.00 32.31 537 GLY A N 1
ATOM 4094 C CA . GLY A 1 537 ? 30.471 -5.229 -0.716 1.00 32.31 537 GLY A CA 1
ATOM 4095 C C . GLY A 1 537 ? 30.574 -6.170 -1.914 1.00 32.31 537 GLY A C 1
ATOM 4096 O O . GLY A 1 537 ? 29.586 -6.728 -2.388 1.00 32.31 537 GLY A O 1
ATOM 4097 N N . LYS A 1 538 ? 31.807 -6.518 -2.288 1.00 29.58 538 LYS A N 1
ATOM 4098 C CA . LYS A 1 538 ? 32.149 -7.942 -2.167 1.00 29.58 538 LYS A CA 1
ATOM 4099 C C . LYS A 1 538 ? 32.450 -8.157 -0.691 1.00 29.58 538 LYS A C 1
ATOM 4101 O O . LYS A 1 538 ? 33.576 -7.884 -0.320 1.00 29.58 538 LYS A O 1
ATOM 4106 N N . ASP A 1 539 ? 31.396 -8.446 0.071 1.00 35.12 539 ASP A N 1
ATOM 4107 C CA . ASP A 1 539 ? 31.322 -8.989 1.442 1.00 35.12 539 ASP A CA 1
ATOM 4108 C C . ASP A 1 539 ? 29.875 -8.712 1.911 1.00 35.12 539 ASP A C 1
ATOM 4110 O O . ASP A 1 539 ? 29.571 -7.733 2.584 1.00 35.12 539 ASP A O 1
ATOM 4114 N N . ARG A 1 540 ? 28.924 -9.489 1.367 1.00 41.47 540 ARG A N 1
ATOM 4115 C CA . ARG A 1 540 ? 27.475 -9.185 1.350 1.00 41.47 540 ARG A CA 1
ATOM 4116 C C . ARG A 1 540 ? 26.708 -9.497 2.648 1.00 41.47 540 ARG A C 1
ATOM 4118 O O . ARG A 1 540 ? 25.491 -9.388 2.635 1.00 41.47 540 ARG A O 1
ATOM 4125 N N . GLU A 1 541 ? 27.386 -9.847 3.738 1.00 37.28 541 GLU A N 1
ATOM 4126 C CA . GLU A 1 541 ? 26.776 -9.884 5.083 1.00 37.28 541 GLU A CA 1
ATOM 4127 C C . GLU A 1 541 ? 27.197 -8.665 5.923 1.00 37.28 541 GLU A C 1
ATOM 4129 O O . GLU A 1 541 ? 26.347 -8.045 6.557 1.00 37.28 541 GLU A O 1
ATOM 4134 N N . ASP A 1 542 ? 28.457 -8.224 5.826 1.00 40.66 542 ASP A N 1
ATOM 4135 C CA . ASP A 1 542 ? 28.961 -7.085 6.611 1.00 40.66 542 ASP A CA 1
ATOM 4136 C C . ASP A 1 542 ? 28.502 -5.717 6.059 1.00 40.66 542 ASP A C 1
ATOM 4138 O O . ASP A 1 542 ? 28.334 -4.754 6.811 1.00 40.66 542 ASP A O 1
ATOM 4142 N N . ASN A 1 543 ? 28.262 -5.601 4.744 1.00 48.88 543 ASN A N 1
ATOM 4143 C CA . ASN A 1 543 ? 28.006 -4.294 4.125 1.00 48.88 543 ASN A CA 1
ATOM 4144 C C . ASN A 1 543 ? 26.566 -3.767 4.281 1.00 48.88 543 ASN A C 1
ATOM 4146 O O . ASN A 1 543 ? 26.358 -2.558 4.296 1.00 48.88 543 ASN A O 1
ATOM 4150 N N . THR A 1 544 ? 25.565 -4.636 4.446 1.00 58.88 544 THR A N 1
ATOM 4151 C CA . THR A 1 544 ? 24.193 -4.207 4.788 1.00 58.88 544 THR A CA 1
ATOM 4152 C C . THR A 1 544 ? 24.138 -3.585 6.181 1.00 58.88 544 THR A C 1
ATOM 4154 O O . THR A 1 544 ? 23.508 -2.547 6.368 1.00 58.88 544 THR A O 1
ATOM 4157 N N . MET A 1 545 ? 24.877 -4.153 7.137 1.00 66.62 545 MET A N 1
ATOM 4158 C CA . MET A 1 545 ? 24.903 -3.680 8.521 1.00 66.62 545 MET A CA 1
ATOM 4159 C C . MET A 1 545 ? 25.585 -2.308 8.661 1.00 66.62 545 MET A C 1
ATOM 4161 O O . MET A 1 545 ? 25.124 -1.465 9.434 1.00 66.62 545 MET A O 1
ATOM 4165 N N . LEU A 1 546 ? 26.646 -2.044 7.885 1.00 79.94 546 LEU A N 1
ATOM 4166 C CA . LEU A 1 546 ? 27.345 -0.754 7.901 1.00 79.94 546 LEU A CA 1
ATOM 4167 C C . LEU A 1 546 ? 26.536 0.374 7.237 1.00 79.94 546 LEU A C 1
ATOM 4169 O O . LEU A 1 546 ? 26.510 1.491 7.756 1.00 79.94 546 LEU A O 1
ATOM 4173 N N . GLU A 1 547 ? 25.846 0.101 6.128 1.00 81.44 547 GLU A N 1
ATOM 4174 C CA . GLU A 1 547 ? 24.954 1.091 5.503 1.00 81.44 547 GLU A CA 1
ATOM 4175 C C . GLU A 1 547 ? 23.751 1.413 6.400 1.00 81.44 547 GLU A C 1
ATOM 4177 O O . GLU A 1 547 ? 23.372 2.578 6.566 1.00 81.44 547 GLU A O 1
ATOM 4182 N N . GLU A 1 548 ? 23.199 0.406 7.080 1.00 85.31 548 GLU A N 1
ATOM 4183 C CA . GLU A 1 548 ? 22.194 0.622 8.120 1.00 85.31 548 GLU A CA 1
ATOM 4184 C C . GLU A 1 548 ? 22.740 1.462 9.281 1.00 85.31 548 GLU A C 1
ATOM 4186 O O . GLU A 1 548 ? 22.054 2.371 9.752 1.00 85.31 548 GLU A O 1
ATOM 4191 N N . LEU A 1 549 ? 23.978 1.214 9.722 1.00 91.62 549 LEU A N 1
ATOM 4192 C CA . LEU A 1 549 ? 24.635 2.000 10.767 1.00 91.62 549 LEU A CA 1
ATOM 4193 C C . LEU A 1 549 ? 24.803 3.469 10.349 1.00 91.62 549 LEU A C 1
ATOM 4195 O O . LEU A 1 549 ? 24.481 4.366 11.132 1.00 91.62 549 LEU A O 1
ATOM 4199 N N . LYS A 1 550 ? 25.228 3.746 9.108 1.00 94.50 550 LYS A N 1
ATOM 4200 C CA . LYS A 1 550 ? 25.295 5.121 8.575 1.00 94.50 550 LYS A CA 1
ATOM 4201 C C . LYS A 1 550 ? 23.940 5.796 8.570 1.00 94.50 550 LYS A C 1
ATOM 4203 O O . LYS A 1 550 ? 23.827 6.938 9.018 1.00 94.50 550 LYS A O 1
ATOM 4208 N N . LYS A 1 551 ? 22.907 5.089 8.118 1.00 92.00 551 LYS A N 1
ATOM 4209 C CA . LYS A 1 551 ? 21.544 5.610 8.116 1.00 92.00 551 LYS A CA 1
ATOM 4210 C C . LYS A 1 551 ? 21.059 5.928 9.533 1.00 92.00 551 LYS A C 1
ATOM 4212 O O . LYS A 1 551 ? 20.580 7.038 9.754 1.00 92.00 551 LYS A O 1
ATOM 4217 N N . ARG A 1 552 ? 21.259 5.031 10.506 1.00 94.06 552 ARG A N 1
ATOM 4218 C CA . ARG A 1 552 ? 20.878 5.271 11.912 1.00 94.06 552 ARG A CA 1
ATOM 4219 C C . ARG A 1 552 ? 21.608 6.471 12.512 1.00 94.06 552 ARG A C 1
ATOM 4221 O O . ARG A 1 552 ? 20.981 7.299 13.171 1.00 94.06 552 ARG A O 1
ATOM 4228 N N . VAL A 1 553 ? 22.912 6.604 12.260 1.00 97.44 553 VAL A N 1
ATOM 4229 C CA . VAL A 1 553 ? 23.698 7.753 12.739 1.00 97.44 553 VAL A CA 1
ATOM 4230 C C . VAL A 1 553 ? 23.253 9.050 12.074 1.00 97.44 553 VAL A C 1
ATOM 4232 O O . VAL A 1 553 ? 23.161 10.078 12.748 1.00 97.44 553 VAL A O 1
ATOM 4235 N N . TYR A 1 554 ? 22.941 9.023 10.779 1.00 96.81 554 TYR A N 1
ATOM 4236 C CA . TYR A 1 554 ? 22.372 10.168 10.076 1.00 96.81 554 TYR A CA 1
ATOM 4237 C C . TYR A 1 554 ? 21.034 10.594 10.690 1.00 96.81 554 TYR A C 1
ATOM 4239 O O . TYR A 1 554 ? 20.887 11.748 11.094 1.00 96.81 554 TYR A O 1
ATOM 4247 N N . GLU A 1 555 ? 20.088 9.666 10.831 1.00 94.56 555 GLU A N 1
ATOM 4248 C CA . GLU A 1 555 ? 18.764 9.927 11.403 1.00 94.56 555 GLU A CA 1
ATOM 4249 C C . GLU A 1 555 ? 18.877 10.497 12.822 1.00 94.56 555 GLU A C 1
ATOM 4251 O O . GLU A 1 555 ? 18.266 11.524 13.128 1.00 94.56 555 GLU A O 1
ATOM 4256 N N . ALA A 1 556 ? 19.745 9.920 13.657 1.00 96.50 556 ALA A N 1
ATOM 4257 C CA . ALA A 1 556 ? 20.012 10.421 15.000 1.00 96.50 556 ALA A CA 1
ATOM 4258 C C . ALA A 1 556 ? 20.616 11.839 14.998 1.00 96.50 556 ALA A C 1
ATOM 4260 O O . ALA A 1 556 ? 20.223 12.680 15.810 1.00 96.50 556 ALA A O 1
ATOM 4261 N N . ASN A 1 557 ? 21.517 12.160 14.062 1.00 97.12 557 ASN A N 1
ATOM 4262 C CA . ASN A 1 557 ? 22.014 13.529 13.888 1.00 97.12 557 ASN A CA 1
ATOM 4263 C C . ASN A 1 557 ? 20.886 14.499 13.510 1.00 97.12 557 ASN A C 1
ATOM 4265 O O . ASN A 1 557 ? 20.821 15.595 14.067 1.00 97.12 557 ASN A O 1
ATOM 4269 N N . MET A 1 558 ? 19.963 14.099 12.632 1.00 96.19 558 MET A N 1
ATOM 4270 C CA . MET A 1 558 ? 18.824 14.934 12.225 1.00 96.19 558 MET A CA 1
ATOM 4271 C C . MET A 1 558 ? 17.807 15.177 13.355 1.00 96.19 558 MET A C 1
ATOM 4273 O O . MET A 1 558 ? 17.053 16.154 13.312 1.00 96.19 558 MET A O 1
ATOM 4277 N N . LEU A 1 559 ? 17.816 14.364 14.417 1.00 95.19 559 LEU A N 1
ATOM 4278 C CA . LEU A 1 559 ? 17.014 14.609 15.620 1.00 95.19 559 LEU A CA 1
ATOM 4279 C C . LEU A 1 559 ? 17.550 15.762 16.483 1.00 95.19 559 LEU A C 1
ATOM 4281 O O . LEU A 1 559 ? 16.765 16.418 17.170 1.00 95.19 559 LEU A O 1
ATOM 4285 N N . LEU A 1 560 ? 18.853 16.057 16.443 1.00 95.00 560 LEU A N 1
ATOM 4286 C CA . LEU A 1 560 ? 19.444 17.140 17.235 1.00 95.00 560 LEU A CA 1
ATOM 4287 C C . LEU A 1 560 ? 18.813 18.521 16.948 1.00 95.00 560 LEU A C 1
ATOM 4289 O O . LEU A 1 560 ? 18.372 19.168 17.907 1.00 95.00 560 LEU A O 1
ATOM 4293 N N . PRO A 1 561 ? 18.709 18.996 15.685 1.00 92.38 561 PRO A N 1
ATOM 4294 C CA . PRO A 1 561 ? 18.023 20.254 15.386 1.00 92.38 561 PRO A CA 1
ATOM 4295 C C . PRO A 1 561 ? 16.516 20.163 15.650 1.00 92.38 561 PRO A C 1
ATOM 4297 O O . PRO A 1 561 ? 15.938 21.113 16.175 1.00 92.38 561 PRO A O 1
ATOM 4300 N N . LYS A 1 562 ? 15.885 19.010 15.379 1.00 92.38 562 LYS A N 1
ATOM 4301 C CA . LYS A 1 562 ? 14.454 18.775 15.641 1.00 92.38 562 LYS A CA 1
ATOM 4302 C C . LYS A 1 562 ? 14.084 18.991 17.113 1.00 92.38 562 LYS A C 1
ATOM 4304 O O . LYS A 1 562 ? 13.031 19.555 17.398 1.00 92.38 562 LYS A O 1
ATOM 4309 N N . TYR A 1 563 ? 14.946 18.574 18.040 1.00 93.44 563 TYR A N 1
ATOM 4310 C CA . TYR A 1 563 ? 14.752 18.768 19.481 1.00 93.44 563 TYR A CA 1
ATOM 4311 C C . TYR A 1 563 ? 15.369 20.064 20.029 1.00 93.44 563 TYR A C 1
ATOM 4313 O O . TYR A 1 563 ? 15.329 20.296 21.236 1.00 93.44 563 TYR A O 1
ATOM 4321 N N . GLY A 1 564 ? 15.924 20.928 19.170 1.00 93.44 564 GLY A N 1
ATOM 4322 C CA . GLY A 1 564 ? 16.516 22.202 19.583 1.00 93.44 564 GLY A CA 1
ATOM 4323 C C . GLY A 1 564 ? 17.787 22.058 20.428 1.00 93.44 564 GLY A C 1
ATOM 4324 O O . GLY A 1 564 ? 18.095 22.945 21.222 1.00 93.44 564 GLY A O 1
ATOM 4325 N N . LEU A 1 565 ? 18.522 20.951 20.282 1.00 93.12 565 LEU A N 1
ATOM 4326 C CA . LEU A 1 565 ? 19.752 20.691 21.040 1.00 93.12 565 LEU A CA 1
ATOM 4327 C C . LEU A 1 565 ? 20.992 21.365 20.433 1.00 93.12 565 LEU A C 1
ATOM 4329 O O . LEU A 1 565 ? 22.035 21.433 21.081 1.00 93.12 565 LEU A O 1
ATOM 4333 N N . VAL A 1 566 ? 20.894 21.863 19.199 1.00 89.44 566 VAL A N 1
ATOM 4334 C CA . VAL A 1 566 ? 22.014 22.433 18.436 1.00 89.44 566 VAL A CA 1
ATOM 4335 C C . VAL A 1 566 ? 21.613 23.739 17.755 1.00 89.44 566 VAL A C 1
ATOM 4337 O O . VAL A 1 566 ? 20.447 23.960 17.435 1.00 89.44 566 VAL A O 1
ATOM 4340 N N . THR A 1 567 ? 22.586 24.621 17.531 1.00 77.94 567 THR A N 1
ATOM 4341 C CA . THR A 1 567 ? 22.439 25.841 16.722 1.00 77.94 567 THR A CA 1
ATOM 4342 C C . THR A 1 567 ? 23.486 25.781 15.610 1.00 77.94 567 THR A C 1
ATOM 4344 O O . THR A 1 567 ? 24.669 25.617 15.901 1.00 77.94 567 THR A O 1
ATOM 4347 N N . PHE A 1 568 ? 23.070 25.879 14.342 1.00 82.12 568 PHE A N 1
ATOM 4348 C CA . PHE A 1 568 ? 23.931 25.649 13.168 1.00 82.12 568 PHE A CA 1
ATOM 4349 C C . PHE A 1 568 ? 24.586 24.253 13.179 1.00 82.12 568 PHE A C 1
ATOM 4351 O O . PHE A 1 568 ? 23.924 23.256 13.453 1.00 82.12 568 PHE A O 1
ATOM 4358 N N . THR A 1 569 ? 25.882 24.154 12.875 1.00 74.81 569 THR A N 1
ATOM 4359 C CA . THR A 1 569 ? 26.618 22.888 12.735 1.00 74.81 569 THR A CA 1
ATOM 4360 C C . THR A 1 569 ? 27.074 22.269 14.060 1.00 74.81 569 THR A C 1
ATOM 4362 O O . THR A 1 569 ? 27.702 21.209 14.041 1.00 74.81 569 THR A O 1
ATOM 4365 N N . TRP A 1 570 ? 26.775 22.898 15.201 1.00 79.00 570 TRP A N 1
ATOM 4366 C CA . TRP A 1 570 ? 27.366 22.581 16.504 1.00 79.00 570 TRP A CA 1
ATOM 4367 C C . TRP A 1 570 ? 26.765 21.336 17.146 1.00 79.00 570 TRP A C 1
ATOM 4369 O O . TRP A 1 570 ? 25.695 21.401 17.736 1.00 79.00 570 TRP A O 1
ATOM 4379 N N . GLY A 1 571 ? 27.472 20.218 17.067 1.00 89.94 571 GLY A N 1
ATOM 4380 C CA . GLY A 1 571 ? 27.082 18.955 17.682 1.00 89.94 571 GLY A CA 1
ATOM 4381 C C . GLY A 1 571 ? 27.213 17.799 16.705 1.00 89.94 571 GLY A C 1
ATOM 4382 O O . GLY A 1 571 ? 27.292 17.997 15.486 1.00 89.94 571 GLY A O 1
ATOM 4383 N N . ASN A 1 572 ? 27.274 16.597 17.257 1.00 96.44 572 ASN A N 1
ATOM 4384 C CA . ASN A 1 572 ? 27.419 15.372 16.495 1.00 96.44 572 ASN A CA 1
ATOM 4385 C C . ASN A 1 572 ? 26.875 14.176 17.273 1.00 96.44 572 ASN A C 1
ATOM 4387 O O . ASN A 1 572 ? 26.848 14.161 18.505 1.00 96.44 572 ASN A O 1
ATOM 4391 N N . VAL A 1 573 ? 26.456 13.178 16.507 1.00 98.06 573 VAL A N 1
ATOM 4392 C CA . VAL A 1 573 ? 26.110 11.846 16.988 1.00 98.06 573 VAL A CA 1
ATOM 4393 C C . VAL A 1 573 ? 27.019 10.832 16.305 1.00 98.06 573 VAL A C 1
ATOM 4395 O O . VAL A 1 573 ? 27.325 10.983 15.114 1.00 98.06 573 VAL A O 1
ATOM 4398 N N . SER A 1 574 ? 27.427 9.809 17.054 1.00 98.44 574 SER A N 1
ATOM 4399 C CA . SER A 1 574 ? 28.059 8.602 16.528 1.00 98.44 574 SER A CA 1
ATOM 4400 C C . SER A 1 574 ? 27.395 7.330 17.044 1.00 98.44 574 SER A C 1
ATOM 4402 O O . SER A 1 574 ? 26.802 7.338 18.124 1.00 98.44 574 SER A O 1
ATOM 4404 N N . GLU A 1 575 ? 27.575 6.230 16.316 1.00 98.44 575 GLU A N 1
ATOM 4405 C CA . GLU A 1 575 ? 27.229 4.870 16.750 1.00 98.44 575 GLU A CA 1
ATOM 4406 C C . GLU A 1 575 ? 28.351 3.898 16.381 1.00 98.44 575 GLU A C 1
ATOM 4408 O O . GLU A 1 575 ? 28.907 3.998 15.288 1.00 98.44 575 GLU A O 1
ATOM 4413 N N . ILE A 1 576 ? 28.683 2.972 17.282 1.00 97.56 576 ILE A N 1
ATOM 4414 C CA . ILE A 1 576 ? 29.636 1.888 17.039 1.00 97.56 576 ILE A CA 1
ATOM 4415 C C . ILE A 1 576 ? 28.894 0.588 16.764 1.00 97.56 576 ILE A C 1
ATOM 4417 O O . ILE A 1 576 ? 28.014 0.196 17.529 1.00 97.56 576 ILE A O 1
ATOM 4421 N N . ASP A 1 577 ? 29.318 -0.115 15.724 1.00 95.38 577 ASP A N 1
ATOM 4422 C CA . ASP A 1 577 ? 29.082 -1.540 15.617 1.00 95.38 577 ASP A CA 1
ATOM 4423 C C . ASP A 1 577 ? 30.232 -2.293 16.299 1.00 95.38 577 ASP A C 1
ATOM 4425 O O . ASP A 1 577 ? 31.404 -2.224 15.914 1.00 95.38 577 ASP A O 1
ATOM 4429 N N . ARG A 1 578 ? 29.890 -2.996 17.379 1.00 90.06 578 ARG A N 1
ATOM 4430 C CA . ARG A 1 578 ? 30.856 -3.731 18.199 1.00 90.06 578 ARG A CA 1
ATOM 4431 C C . ARG A 1 578 ? 31.351 -5.002 17.519 1.00 90.06 578 ARG A C 1
ATOM 4433 O O . ARG A 1 578 ? 32.424 -5.466 17.897 1.00 90.06 578 ARG A O 1
ATOM 4440 N N . GLU A 1 579 ? 30.598 -5.546 16.567 1.00 87.06 579 GLU A N 1
ATOM 4441 C CA . GLU A 1 579 ? 30.970 -6.766 15.854 1.00 87.06 579 GLU A CA 1
ATOM 4442 C C . GLU A 1 579 ? 32.082 -6.488 14.838 1.00 87.06 579 GLU A C 1
ATOM 4444 O O . GLU A 1 579 ? 33.141 -7.115 14.908 1.00 87.06 579 GLU A O 1
ATOM 4449 N N . SER A 1 580 ? 31.913 -5.472 13.986 1.00 86.00 580 SER A N 1
ATOM 4450 C CA . SER A 1 580 ? 32.958 -5.043 13.044 1.00 86.00 580 SER A CA 1
ATOM 4451 C C . SER A 1 580 ? 34.077 -4.213 13.685 1.00 86.00 580 SER A C 1
ATOM 4453 O O . SER A 1 580 ? 35.175 -4.110 13.134 1.00 86.00 580 SER A O 1
ATOM 4455 N N . GLY A 1 581 ? 33.826 -3.593 14.845 1.00 90.75 581 GLY A N 1
ATOM 4456 C CA . GLY A 1 581 ? 34.757 -2.645 15.465 1.00 90.75 581 GLY A CA 1
ATOM 4457 C C . GLY A 1 581 ? 34.853 -1.310 14.715 1.00 90.75 581 GLY A C 1
ATOM 4458 O O . GLY A 1 581 ? 35.834 -0.576 14.886 1.00 90.75 581 GLY A O 1
ATOM 4459 N N . LEU A 1 582 ? 33.854 -1.002 13.885 1.00 96.00 582 LEU A N 1
ATOM 4460 C CA . LEU A 1 582 ? 33.709 0.258 13.166 1.00 96.00 582 LEU A CA 1
ATOM 4461 C C . LEU A 1 582 ? 32.678 1.143 13.858 1.00 96.00 582 LEU A C 1
ATOM 4463 O O . LEU A 1 582 ? 31.672 0.666 14.374 1.00 96.00 582 LEU A O 1
ATOM 4467 N N . PHE A 1 583 ? 32.894 2.453 13.839 1.00 97.44 583 PHE A N 1
ATOM 4468 C CA . PHE A 1 583 ? 31.882 3.413 14.262 1.00 97.44 583 PHE A CA 1
ATOM 4469 C C . PHE A 1 583 ? 31.674 4.486 13.210 1.00 97.44 583 PHE A C 1
ATOM 4471 O O . PHE A 1 583 ? 32.582 4.852 12.466 1.00 97.44 583 PHE A O 1
ATOM 4478 N N . VAL A 1 584 ? 30.457 5.002 13.160 1.00 98.06 584 VAL A N 1
ATOM 4479 C CA . VAL A 1 584 ? 30.050 6.023 12.208 1.00 98.06 584 VAL A CA 1
ATOM 4480 C C . VAL A 1 584 ? 29.777 7.316 12.951 1.00 98.06 584 VAL A C 1
ATOM 4482 O O . VAL A 1 584 ? 29.167 7.296 14.016 1.00 98.06 584 VAL A O 1
ATOM 4485 N N . ILE A 1 585 ? 30.234 8.444 12.411 1.00 97.94 585 ILE A N 1
ATOM 4486 C CA . ILE A 1 585 ? 30.083 9.766 13.022 1.00 97.94 585 ILE A CA 1
ATOM 4487 C C . ILE A 1 585 ? 29.762 10.833 11.974 1.00 97.94 585 ILE A C 1
ATOM 4489 O O . ILE A 1 585 ? 30.184 10.754 10.816 1.00 97.94 585 ILE A O 1
ATOM 4493 N N . LYS A 1 586 ? 29.032 11.869 12.401 1.00 96.00 586 LYS A N 1
ATOM 4494 C CA . LYS A 1 586 ? 28.741 13.060 11.592 1.00 96.00 586 LYS A CA 1
ATOM 4495 C C . LYS A 1 586 ? 30.023 13.684 11.006 1.00 96.00 586 LYS A C 1
ATOM 4497 O O . LYS A 1 586 ? 31.022 13.810 11.725 1.00 96.00 586 LYS A O 1
ATOM 4502 N N . PRO A 1 587 ? 30.003 14.163 9.750 1.00 94.44 587 PRO A N 1
ATOM 4503 C CA . PRO A 1 587 ? 31.111 14.927 9.191 1.00 94.44 587 PRO A CA 1
ATOM 4504 C C . PRO A 1 587 ? 31.260 16.312 9.842 1.00 94.44 587 PRO A C 1
ATOM 4506 O O . PRO A 1 587 ? 30.297 16.937 10.294 1.00 94.44 587 PRO A O 1
ATOM 4509 N N . SER A 1 588 ? 32.489 16.825 9.850 1.00 90.81 588 SER A N 1
ATOM 4510 C CA . SER A 1 588 ? 32.804 18.161 10.359 1.00 90.81 588 SER A CA 1
ATOM 4511 C C . SER A 1 588 ? 32.378 19.259 9.380 1.00 90.81 588 SER A C 1
ATOM 4513 O O . SER A 1 588 ? 32.651 19.180 8.182 1.00 90.81 588 SER A O 1
ATOM 4515 N N . GLY A 1 589 ? 31.751 20.315 9.907 1.00 83.19 589 GLY A N 1
ATOM 4516 C CA . GLY A 1 589 ? 31.495 21.562 9.178 1.00 83.19 589 GLY A CA 1
ATOM 4517 C C . GLY A 1 589 ? 30.399 21.511 8.108 1.00 83.19 589 GLY A C 1
ATOM 4518 O O . GLY A 1 589 ? 30.302 22.455 7.331 1.00 83.19 589 GLY A O 1
ATOM 4519 N N . VAL A 1 590 ? 29.590 20.448 8.062 1.00 86.31 590 VAL A N 1
ATOM 4520 C CA . VAL A 1 590 ? 28.447 20.326 7.141 1.00 86.31 590 VAL A CA 1
ATOM 4521 C C . VAL A 1 590 ? 27.154 20.745 7.847 1.00 86.31 590 VAL A C 1
ATOM 4523 O O . VAL A 1 590 ? 26.883 20.303 8.971 1.00 86.31 590 VAL A O 1
ATOM 4526 N N . ASP A 1 591 ? 26.374 21.607 7.191 1.00 85.31 591 ASP A N 1
ATOM 4527 C CA . ASP A 1 591 ? 25.057 22.054 7.657 1.00 85.31 591 ASP A CA 1
ATOM 4528 C C . ASP A 1 591 ? 24.065 20.890 7.697 1.00 85.31 591 ASP A C 1
ATOM 4530 O O . ASP A 1 591 ? 24.023 20.078 6.775 1.00 85.31 591 ASP A O 1
ATOM 4534 N N . TYR A 1 592 ? 23.244 20.823 8.753 1.00 85.44 592 TYR A N 1
ATOM 4535 C CA . TYR A 1 592 ? 22.286 19.725 8.935 1.00 85.44 592 TYR A CA 1
ATOM 4536 C C . TYR A 1 592 ? 21.300 19.600 7.766 1.00 85.44 592 TYR A C 1
ATOM 4538 O O . TYR A 1 592 ? 21.011 18.488 7.346 1.00 85.44 592 TYR A O 1
ATOM 4546 N N . ASP A 1 593 ? 20.863 20.719 7.184 1.00 84.88 593 ASP A N 1
ATOM 4547 C CA . ASP A 1 593 ? 19.913 20.738 6.060 1.00 84.88 593 ASP A CA 1
ATOM 4548 C C . ASP A 1 593 ? 20.489 20.156 4.755 1.00 84.88 593 ASP A C 1
ATOM 4550 O O . ASP A 1 593 ? 19.741 19.883 3.818 1.00 84.88 593 ASP A O 1
ATOM 4554 N N . LEU A 1 594 ? 21.814 19.985 4.678 1.00 86.31 594 LEU A N 1
ATOM 4555 C CA . LEU A 1 594 ? 22.519 19.435 3.518 1.00 86.31 594 LEU A CA 1
ATOM 4556 C C . LEU A 1 594 ? 23.058 18.021 3.763 1.00 86.31 594 LEU A C 1
ATOM 4558 O O . LEU A 1 594 ? 23.653 17.448 2.853 1.00 86.31 594 LEU A O 1
ATOM 4562 N N . LEU A 1 595 ? 22.898 17.476 4.975 1.00 86.69 595 LEU A N 1
ATOM 4563 C CA . LEU A 1 595 ? 23.373 16.134 5.296 1.00 86.69 595 LEU A CA 1
ATOM 4564 C C . LEU A 1 595 ? 22.513 15.074 4.607 1.00 86.69 595 LEU A C 1
ATOM 4566 O O . LEU A 1 595 ? 21.280 15.118 4.635 1.00 86.69 595 LEU A O 1
ATOM 4570 N N . THR A 1 596 ? 23.191 14.059 4.093 1.00 89.75 596 THR A N 1
ATOM 4571 C CA . THR A 1 596 ? 22.617 12.801 3.611 1.00 89.75 596 THR A CA 1
ATOM 4572 C C . THR A 1 596 ? 23.246 11.615 4.359 1.00 89.75 596 THR A C 1
ATOM 4574 O O . THR A 1 596 ? 24.317 11.779 4.955 1.00 89.75 596 THR A O 1
ATOM 4577 N N . PRO A 1 597 ? 22.624 10.418 4.360 1.00 86.31 597 PRO A N 1
ATOM 4578 C CA . PRO A 1 597 ? 23.233 9.215 4.938 1.00 86.31 597 PRO A CA 1
ATOM 4579 C C . PRO A 1 597 ? 24.656 8.941 4.425 1.00 86.31 597 PRO A C 1
ATOM 4581 O O . PRO A 1 597 ? 25.550 8.647 5.219 1.00 86.31 597 PRO A O 1
ATOM 4584 N N . ASP A 1 598 ? 24.891 9.159 3.129 1.00 87.19 598 ASP A N 1
ATOM 4585 C CA . ASP A 1 598 ? 26.182 8.937 2.457 1.00 87.19 598 ASP A CA 1
ATOM 4586 C C . ASP A 1 598 ? 27.286 9.912 2.911 1.00 87.19 598 ASP A C 1
ATOM 4588 O O . ASP A 1 598 ? 28.472 9.724 2.628 1.00 87.19 598 ASP A O 1
ATOM 4592 N N . ASP A 1 599 ? 26.916 10.979 3.625 1.00 92.38 599 ASP A N 1
ATOM 4593 C CA . ASP A 1 599 ? 27.862 11.960 4.156 1.00 92.38 599 ASP A CA 1
ATOM 4594 C C . ASP A 1 599 ? 28.484 11.541 5.485 1.00 92.38 599 ASP A C 1
ATOM 4596 O O . ASP A 1 599 ? 29.448 12.175 5.934 1.00 92.38 599 ASP A O 1
ATOM 4600 N N . MET A 1 600 ? 27.942 10.501 6.122 1.00 96.62 600 MET A N 1
ATOM 4601 C CA . MET A 1 600 ? 28.477 9.975 7.368 1.00 96.62 600 MET A CA 1
ATOM 4602 C C . MET A 1 600 ? 29.881 9.399 7.167 1.00 96.62 600 MET A C 1
ATOM 4604 O O . MET A 1 600 ? 30.233 8.875 6.110 1.00 96.62 600 MET A O 1
ATOM 4608 N N . VAL A 1 601 ? 30.716 9.522 8.197 1.00 96.62 601 VAL A N 1
ATOM 4609 C CA . VAL A 1 601 ? 32.123 9.124 8.130 1.00 96.62 601 VAL A CA 1
ATOM 4610 C C . VAL A 1 601 ? 32.332 7.876 8.974 1.00 96.62 601 VAL A C 1
ATOM 4612 O O . VAL A 1 601 ? 32.025 7.883 10.165 1.00 96.62 601 VAL A O 1
ATOM 4615 N N . VAL A 1 602 ? 32.860 6.818 8.357 1.00 96.62 602 VAL A N 1
ATOM 4616 C CA . VAL A 1 602 ? 33.154 5.542 9.020 1.00 96.62 602 VAL A CA 1
ATOM 4617 C C . VAL A 1 602 ? 34.594 5.563 9.518 1.00 96.62 602 VAL A C 1
ATOM 4619 O O . VAL A 1 602 ? 35.528 5.862 8.767 1.00 96.62 602 VAL A O 1
ATOM 4622 N N . MET A 1 603 ? 34.773 5.218 10.784 1.00 97.19 603 MET A N 1
ATOM 4623 C CA . MET A 1 603 ? 36.035 5.232 11.508 1.00 97.19 603 MET A CA 1
ATOM 4624 C C . MET A 1 603 ? 36.292 3.855 12.132 1.00 97.19 603 MET A C 1
ATOM 4626 O O . MET A 1 603 ? 35.355 3.184 12.560 1.00 97.19 603 MET A O 1
ATOM 4630 N N . ASP A 1 604 ? 37.554 3.437 12.222 1.00 94.38 604 ASP A N 1
ATOM 4631 C CA . ASP A 1 604 ? 37.943 2.265 13.016 1.00 94.38 604 ASP A CA 1
ATOM 4632 C C . ASP A 1 604 ? 38.309 2.658 14.462 1.00 94.38 604 ASP A C 1
ATOM 4634 O O . ASP A 1 604 ? 38.539 3.829 14.787 1.00 94.38 604 ASP A O 1
ATOM 4638 N N . LEU A 1 605 ? 38.434 1.665 15.348 1.00 92.94 605 LEU A N 1
ATOM 4639 C CA . LEU A 1 605 ? 38.894 1.878 16.727 1.00 92.94 605 LEU A CA 1
ATOM 4640 C C . LEU A 1 605 ? 40.388 2.257 16.862 1.00 92.94 605 LEU A C 1
ATOM 4642 O O . LEU A 1 605 ? 40.876 2.454 17.978 1.00 92.94 605 LEU A O 1
ATOM 4646 N N . ASN A 1 606 ? 41.123 2.398 15.756 1.00 90.06 606 ASN A N 1
ATOM 4647 C CA . ASN A 1 606 ? 42.478 2.955 15.744 1.00 90.06 606 ASN A CA 1
ATOM 4648 C C . ASN A 1 606 ? 42.484 4.457 15.408 1.00 90.06 606 ASN A C 1
ATOM 4650 O O . ASN A 1 606 ? 43.543 5.080 15.454 1.00 90.06 606 ASN A O 1
ATOM 4654 N N . GLY A 1 607 ? 41.324 5.044 15.091 1.00 88.81 607 GLY A N 1
ATOM 4655 C CA . GLY A 1 607 ? 41.185 6.447 14.703 1.00 88.81 607 GLY A CA 1
ATOM 4656 C C . GLY A 1 607 ? 41.418 6.712 13.213 1.00 88.81 607 GLY A C 1
ATOM 4657 O O . GLY A 1 607 ? 41.506 7.872 12.807 1.00 88.81 607 GLY A O 1
ATOM 4658 N N . ASN A 1 608 ? 41.502 5.673 12.379 1.00 92.06 608 ASN A N 1
ATOM 4659 C CA . ASN A 1 608 ? 41.613 5.823 10.932 1.00 92.06 608 ASN A CA 1
ATOM 4660 C C . ASN A 1 608 ? 40.232 6.009 10.306 1.00 92.06 608 ASN A C 1
ATOM 4662 O O . ASN A 1 608 ? 39.275 5.322 10.663 1.00 92.06 608 ASN A O 1
ATOM 4666 N N . LYS A 1 609 ? 40.145 6.896 9.309 1.00 94.69 609 LYS A N 1
ATOM 4667 C CA . LYS A 1 609 ? 38.963 6.973 8.448 1.00 94.69 609 LYS A CA 1
ATOM 4668 C C . LYS A 1 609 ? 38.955 5.778 7.500 1.00 94.69 609 LYS A C 1
ATOM 4670 O O . LYS A 1 609 ? 39.825 5.686 6.634 1.00 94.69 609 LYS A O 1
ATOM 4675 N N . VAL A 1 610 ? 37.963 4.913 7.663 1.00 90.25 610 VAL A N 1
ATOM 4676 C CA . VAL A 1 610 ? 37.723 3.741 6.814 1.00 90.25 610 VAL A CA 1
ATOM 4677 C C . VAL A 1 610 ? 36.917 4.146 5.585 1.00 90.25 610 VAL A C 1
ATOM 4679 O O . VAL A 1 610 ? 37.243 3.737 4.474 1.00 90.25 610 VAL A O 1
ATOM 4682 N N . GLU A 1 611 ? 35.924 5.022 5.768 1.00 89.19 611 GLU A N 1
ATOM 4683 C CA . GLU A 1 611 ? 35.018 5.443 4.701 1.00 89.19 611 GLU A CA 1
ATOM 4684 C C . GLU A 1 611 ? 34.476 6.869 4.902 1.00 89.19 611 GLU A C 1
ATOM 4686 O O . GLU A 1 611 ? 34.524 7.417 6.001 1.00 89.19 611 GLU A O 1
ATOM 4691 N N . GLY A 1 612 ? 33.937 7.475 3.840 1.00 86.88 612 GLY A N 1
ATOM 4692 C CA . GLY A 1 612 ? 33.301 8.795 3.867 1.00 86.88 612 GLY A CA 1
ATOM 4693 C C . GLY A 1 612 ? 34.100 9.879 3.134 1.00 86.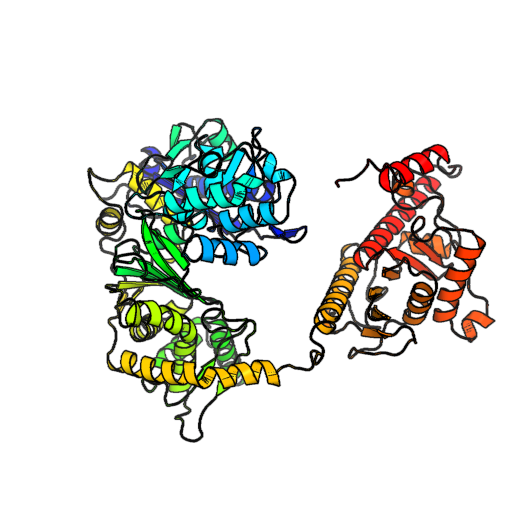88 612 GLY A C 1
ATOM 4694 O O . GLY A 1 612 ? 35.321 10.028 3.288 1.00 86.88 612 GLY A O 1
ATOM 4695 N N . ARG A 1 613 ? 33.399 10.683 2.324 1.00 86.94 613 ARG A N 1
ATOM 4696 C CA . ARG A 1 613 ? 33.998 11.745 1.489 1.00 86.94 613 ARG A CA 1
ATOM 4697 C C . ARG A 1 613 ? 34.490 12.953 2.291 1.00 86.94 613 ARG A C 1
ATOM 4699 O O . ARG A 1 613 ? 35.464 13.601 1.905 1.00 86.94 613 ARG A O 1
ATOM 4706 N N . TYR A 1 614 ? 33.854 13.234 3.426 1.00 91.44 614 TYR A N 1
ATOM 4707 C CA . TYR A 1 614 ? 34.177 14.369 4.286 1.00 91.44 614 TYR A CA 1
ATOM 4708 C C . TYR A 1 614 ? 35.242 14.036 5.342 1.00 91.44 614 TYR A C 1
ATOM 4710 O O . TYR A 1 614 ? 35.786 12.928 5.416 1.00 91.44 614 TYR A O 1
ATOM 4718 N N . ARG A 1 615 ? 35.606 15.049 6.134 1.00 92.75 615 ARG A N 1
ATOM 4719 C CA . ARG A 1 615 ? 36.382 14.866 7.365 1.00 92.75 615 ARG A CA 1
ATOM 4720 C C . ARG A 1 615 ? 35.419 14.486 8.497 1.00 92.75 615 ARG A C 1
ATOM 4722 O O . ARG A 1 615 ? 34.342 15.082 8.546 1.00 92.75 615 ARG A O 1
ATOM 4729 N N . PRO A 1 616 ? 35.782 13.549 9.388 1.00 94.88 616 PRO A N 1
ATOM 4730 C CA . PRO A 1 616 ? 34.950 13.221 10.544 1.00 94.88 616 PRO A CA 1
ATOM 4731 C C . PRO A 1 616 ? 34.876 14.415 11.509 1.00 94.88 616 PRO A C 1
ATOM 4733 O O . PRO A 1 616 ? 35.665 15.359 11.385 1.00 94.88 616 PRO A O 1
ATOM 4736 N N . SER A 1 617 ? 33.930 14.387 12.452 1.00 94.81 617 SER A N 1
ATOM 4737 C CA . SER A 1 617 ? 33.801 15.406 13.504 1.00 94.81 617 SER A CA 1
ATOM 4738 C C . SER A 1 617 ? 35.134 15.664 14.222 1.00 94.81 617 SER A C 1
ATOM 4740 O O . SER A 1 617 ? 35.935 14.745 14.405 1.00 94.81 617 SER A O 1
ATOM 4742 N N . SER A 1 618 ? 35.369 16.895 14.685 1.00 93.00 618 SER A N 1
ATOM 4743 C CA . SER A 1 618 ? 36.520 17.191 15.552 1.00 93.00 618 SER A CA 1
ATOM 4744 C C . SER A 1 618 ? 36.486 16.370 16.843 1.00 93.00 618 SER A C 1
ATOM 4746 O O . SER A 1 618 ? 37.539 15.961 17.307 1.00 93.00 618 SER A O 1
ATOM 4748 N N . ASP A 1 619 ? 35.296 16.027 17.350 1.00 94.75 619 ASP A N 1
ATOM 4749 C CA . ASP A 1 619 ? 35.115 15.246 18.587 1.00 94.75 619 ASP A CA 1
ATOM 4750 C C . ASP A 1 619 ? 35.360 13.738 18.432 1.00 94.75 619 ASP A C 1
ATOM 4752 O O . ASP A 1 619 ? 35.228 12.979 19.394 1.00 94.75 619 ASP A O 1
ATOM 4756 N N . THR A 1 620 ? 35.737 13.283 17.234 1.00 97.19 620 THR A N 1
ATOM 4757 C CA . THR A 1 620 ? 36.014 11.866 16.956 1.00 97.19 620 THR A CA 1
ATOM 4758 C C . THR A 1 620 ? 36.997 11.231 17.953 1.00 97.19 620 THR A C 1
ATOM 4760 O O . THR A 1 620 ? 36.703 10.128 18.416 1.00 97.19 620 THR A O 1
ATOM 4763 N N . PRO A 1 621 ? 38.110 11.884 18.362 1.00 97.50 621 PRO A N 1
ATOM 4764 C CA . PRO A 1 621 ? 39.011 11.332 19.376 1.00 97.50 621 PRO A CA 1
ATOM 4765 C C . PRO A 1 621 ? 38.338 11.132 20.741 1.00 97.50 621 PRO A C 1
ATOM 4767 O O . PRO A 1 621 ? 38.553 10.109 21.386 1.00 97.50 621 PRO A O 1
ATOM 4770 N N . THR A 1 622 ? 37.461 12.052 21.161 1.00 97.81 622 THR A N 1
ATOM 4771 C CA . THR A 1 622 ? 36.687 11.910 22.404 1.00 97.81 622 THR A CA 1
ATOM 4772 C C . THR A 1 622 ? 35.793 10.670 22.347 1.00 97.81 622 THR A C 1
ATOM 4774 O O . THR A 1 622 ? 35.794 9.857 23.271 1.00 97.81 622 THR A O 1
ATOM 4777 N N . HIS A 1 623 ? 35.044 10.505 21.250 1.00 98.25 623 HIS A N 1
ATOM 4778 C CA . HIS A 1 623 ? 34.121 9.381 21.055 1.00 98.25 623 HIS A CA 1
ATOM 4779 C C . HIS A 1 623 ? 34.873 8.048 21.023 1.00 98.25 623 HIS A C 1
ATOM 4781 O O . HIS A 1 623 ? 34.455 7.077 21.653 1.00 98.25 623 HIS A O 1
ATOM 4787 N N . LEU A 1 624 ? 36.023 8.027 20.348 1.00 97.69 624 LEU A N 1
ATOM 4788 C CA . LEU A 1 624 ? 36.898 6.869 20.257 1.00 97.69 624 LEU A CA 1
ATOM 4789 C C . LEU A 1 624 ? 37.356 6.376 21.638 1.00 97.69 624 LEU A C 1
ATOM 4791 O O . LEU A 1 624 ? 37.251 5.184 21.934 1.00 97.69 624 LEU A O 1
ATOM 4795 N N . GLU A 1 625 ? 37.831 7.278 22.497 1.00 98.12 625 GLU A N 1
ATOM 4796 C CA . GLU A 1 625 ? 38.300 6.911 23.837 1.00 98.12 625 GLU A CA 1
ATOM 4797 C C . GLU A 1 625 ? 37.169 6.401 24.737 1.00 98.12 625 GLU A C 1
ATOM 4799 O O . GLU A 1 625 ? 37.359 5.449 25.499 1.00 98.12 625 GLU A O 1
ATOM 4804 N N . LEU A 1 626 ? 35.965 6.962 24.600 1.00 98.12 626 LEU A N 1
ATOM 4805 C CA . LEU A 1 626 ? 34.782 6.461 25.297 1.00 98.12 626 LEU A CA 1
ATOM 4806 C C . LEU A 1 626 ? 34.392 5.061 24.809 1.00 98.12 626 LEU A C 1
ATOM 4808 O O . LEU A 1 626 ? 34.170 4.174 25.636 1.00 98.12 626 LEU A O 1
ATOM 4812 N N . TYR A 1 627 ? 34.375 4.821 23.493 1.00 98.12 627 TYR A N 1
ATOM 4813 C CA . TYR A 1 627 ? 34.068 3.500 22.940 1.00 98.12 627 TYR A CA 1
ATOM 4814 C C . TYR A 1 627 ? 35.078 2.434 23.369 1.00 98.12 627 TYR A C 1
ATOM 4816 O O . TYR A 1 627 ? 34.674 1.310 23.679 1.00 98.12 627 TYR A O 1
ATOM 4824 N N . LYS A 1 628 ? 36.373 2.766 23.433 1.00 96.44 628 LYS A N 1
ATOM 4825 C CA . LYS A 1 628 ? 37.416 1.851 23.928 1.00 96.44 628 LYS A CA 1
ATOM 4826 C C . LYS A 1 628 ? 37.264 1.548 25.417 1.00 96.44 628 LYS A C 1
ATOM 4828 O O . LYS A 1 628 ? 37.484 0.416 25.842 1.00 96.44 628 LYS A O 1
ATOM 4833 N N . ALA A 1 629 ? 36.937 2.558 26.221 1.00 96.88 629 ALA A N 1
ATOM 4834 C CA . ALA A 1 629 ? 36.915 2.430 27.672 1.00 96.88 629 ALA A CA 1
ATOM 4835 C C . ALA A 1 629 ? 35.639 1.784 28.223 1.00 96.88 629 ALA A C 1
ATOM 4837 O O . ALA A 1 629 ? 35.705 1.157 29.284 1.00 96.88 629 ALA A O 1
ATOM 4838 N N . PHE A 1 630 ? 34.511 1.950 27.529 1.00 96.56 630 PHE A N 1
ATOM 4839 C CA . PHE A 1 630 ? 33.190 1.511 27.971 1.00 96.56 630 PHE A CA 1
ATOM 4840 C C . PHE A 1 630 ? 32.534 0.630 26.898 1.00 96.56 630 PHE A C 1
ATOM 4842 O O . PHE A 1 630 ? 31.879 1.150 25.996 1.00 96.56 630 PHE A O 1
ATOM 4849 N N . PRO A 1 631 ? 32.708 -0.703 26.943 1.00 93.62 631 PRO A N 1
ATOM 4850 C CA . PRO A 1 631 ? 32.093 -1.628 25.986 1.00 93.62 631 PRO A CA 1
ATOM 4851 C C . PRO A 1 631 ? 30.559 -1.564 25.936 1.00 93.62 631 PRO A C 1
ATOM 4853 O O . PRO A 1 631 ? 29.963 -1.942 24.935 1.00 93.62 631 PRO A O 1
ATOM 4856 N N . GLU A 1 632 ? 29.924 -1.081 27.004 1.00 92.94 632 GLU A N 1
ATOM 4857 C CA . GLU A 1 632 ? 28.472 -1.020 27.163 1.00 92.94 632 GLU A CA 1
ATOM 4858 C C . GLU A 1 632 ? 27.795 0.113 26.378 1.00 92.94 632 GLU A C 1
ATOM 4860 O O . GLU A 1 632 ? 26.571 0.105 26.262 1.00 92.94 632 GLU A O 1
ATOM 4865 N N . ILE A 1 633 ? 28.552 1.092 25.867 1.00 96.50 633 ILE A N 1
ATOM 4866 C CA . ILE A 1 633 ? 27.988 2.207 25.091 1.00 96.50 633 ILE A CA 1
ATOM 4867 C C . ILE A 1 633 ? 27.984 1.864 23.596 1.00 96.50 633 ILE A C 1
ATOM 4869 O O . ILE A 1 633 ? 28.985 1.381 23.065 1.00 96.50 633 ILE A O 1
ATOM 4873 N N . GLY A 1 634 ? 26.878 2.128 22.908 1.00 96.44 634 GLY A N 1
ATOM 4874 C CA . GLY A 1 634 ? 26.748 1.978 21.457 1.00 96.44 634 GLY A CA 1
ATOM 4875 C C . GLY A 1 634 ? 26.615 3.312 20.725 1.00 96.44 634 GLY A C 1
ATOM 4876 O O . GLY A 1 634 ? 27.201 3.478 19.664 1.00 96.44 634 GLY A O 1
ATOM 4877 N N . GLY A 1 635 ? 25.969 4.319 21.315 1.00 98.00 635 GLY A N 1
ATOM 4878 C CA . GLY A 1 635 ? 25.867 5.668 20.748 1.00 98.00 635 GLY A CA 1
ATOM 4879 C C . GLY A 1 635 ? 26.447 6.747 21.651 1.00 98.00 635 GLY A C 1
ATOM 4880 O O . GLY A 1 635 ? 26.400 6.614 22.874 1.00 98.00 635 GLY A O 1
ATOM 4881 N N . ILE A 1 636 ? 26.966 7.826 21.059 1.00 98.75 636 ILE A N 1
ATOM 4882 C CA . ILE A 1 636 ? 27.479 9.002 21.779 1.00 98.75 636 ILE A CA 1
ATOM 4883 C C . ILE A 1 636 ? 26.972 10.271 21.097 1.00 98.75 636 ILE A C 1
ATOM 4885 O O . ILE A 1 636 ? 26.976 10.373 19.871 1.00 98.75 636 ILE A O 1
ATOM 4889 N N . VAL A 1 637 ? 26.566 11.249 21.900 1.00 98.62 637 VAL A N 1
ATOM 4890 C CA . VAL A 1 637 ? 26.118 12.567 21.456 1.00 98.62 637 VAL A CA 1
ATOM 4891 C C . VAL A 1 637 ? 26.935 13.651 22.145 1.00 98.62 637 VAL A C 1
ATOM 4893 O O . VAL A 1 637 ? 27.060 13.662 23.371 1.00 98.62 637 VAL A O 1
ATOM 4896 N N . HIS A 1 638 ? 27.412 14.609 21.354 1.00 97.88 638 HIS A N 1
ATOM 4897 C CA . HIS A 1 638 ? 27.918 15.890 21.831 1.00 97.88 638 HIS A CA 1
ATOM 4898 C C . HIS A 1 638 ? 27.039 17.024 21.299 1.00 97.88 638 HIS A C 1
ATOM 4900 O O . HIS A 1 638 ? 26.723 17.079 20.108 1.00 97.88 638 HIS A O 1
ATOM 4906 N N . THR A 1 639 ? 26.638 17.946 22.175 1.00 95.31 639 THR A N 1
ATOM 4907 C CA . THR A 1 639 ? 25.853 19.130 21.794 1.00 95.31 639 THR A CA 1
ATOM 4908 C C . THR A 1 639 ? 26.316 20.355 22.565 1.00 95.31 639 THR A C 1
ATOM 4910 O O . THR A 1 639 ? 27.051 20.249 23.543 1.00 95.31 639 THR A O 1
ATOM 4913 N N . HIS A 1 640 ? 25.817 21.522 22.161 1.00 92.88 640 HIS A N 1
ATOM 4914 C CA . HIS A 1 640 ? 25.901 22.753 22.942 1.00 92.88 640 HIS A CA 1
ATOM 4915 C C . HIS A 1 640 ? 24.504 23.238 23.352 1.00 92.88 640 HIS A C 1
ATOM 4917 O O . HIS A 1 640 ? 24.186 24.425 23.246 1.00 92.88 640 HIS A O 1
ATOM 4923 N N . SER A 1 641 ? 23.648 22.316 23.807 1.00 94.38 641 SER A N 1
ATOM 4924 C CA . SER A 1 641 ? 22.297 22.641 24.264 1.00 94.38 641 SER A CA 1
ATOM 4925 C C . SER A 1 641 ? 22.330 23.668 25.408 1.00 94.38 641 SER A C 1
ATOM 4927 O O . SER A 1 641 ? 23.274 23.719 26.207 1.00 94.38 641 SER A O 1
ATOM 4929 N N . SER A 1 642 ? 21.336 24.556 25.446 1.00 94.81 642 SER A N 1
ATOM 4930 C CA . SER A 1 642 ? 21.426 25.828 26.174 1.00 94.81 642 SER A CA 1
ATOM 4931 C C . SER A 1 642 ? 21.608 25.653 27.684 1.00 94.81 642 SER A C 1
ATOM 4933 O O . SER A 1 642 ? 22.512 26.253 28.276 1.00 94.81 642 SER A O 1
ATOM 4935 N N . TYR A 1 643 ? 20.780 24.829 28.325 1.00 97.75 643 TYR A N 1
ATOM 4936 C CA . TYR A 1 643 ? 20.804 24.652 29.772 1.00 97.75 643 TYR A CA 1
ATOM 4937 C C . TYR A 1 643 ? 21.950 23.744 30.211 1.00 97.75 643 TYR A C 1
ATOM 4939 O O . TYR A 1 643 ? 22.690 24.125 31.118 1.00 97.75 643 TYR A O 1
ATOM 4947 N N . ALA A 1 644 ? 22.154 22.590 29.574 1.00 97.62 644 ALA A N 1
ATOM 4948 C CA . ALA A 1 644 ? 23.233 21.676 29.950 1.00 97.62 644 ALA A CA 1
ATOM 4949 C C . ALA A 1 644 ? 24.617 22.336 29.799 1.00 97.62 644 ALA A C 1
ATOM 4951 O O . ALA A 1 644 ? 25.442 22.271 30.716 1.00 97.62 644 ALA A O 1
ATOM 4952 N N . THR A 1 645 ? 24.846 23.074 28.706 1.00 97.12 645 THR A N 1
ATOM 4953 C CA . THR A 1 645 ? 26.078 23.862 28.522 1.00 97.12 645 THR A CA 1
ATOM 4954 C C . THR A 1 645 ? 26.220 24.962 29.575 1.00 97.12 645 THR A C 1
ATOM 4956 O O . THR A 1 645 ? 27.322 25.187 30.072 1.00 97.12 645 THR A O 1
ATOM 4959 N N . SER A 1 646 ? 25.125 25.614 29.986 1.00 97.62 646 SER A N 1
ATOM 4960 C CA . SER A 1 646 ? 25.165 26.628 31.055 1.00 97.62 646 SER A CA 1
ATOM 4961 C C . SER A 1 646 ? 25.636 26.042 32.392 1.00 97.62 646 SER A C 1
ATOM 4963 O O . SER A 1 646 ? 26.443 26.654 33.094 1.00 97.62 646 SER A O 1
ATOM 4965 N N . TRP A 1 647 ? 25.188 24.831 32.737 1.00 98.25 647 TRP A N 1
ATOM 4966 C CA . TRP A 1 647 ? 25.665 24.107 33.921 1.00 98.25 647 TRP A CA 1
ATOM 4967 C C . TRP A 1 647 ? 27.141 23.711 33.809 1.00 98.25 647 TRP A C 1
ATOM 4969 O O . TRP A 1 647 ? 27.904 23.886 34.764 1.00 98.25 647 TRP A O 1
ATOM 4979 N N . ALA A 1 648 ? 27.570 23.259 32.627 1.00 97.81 648 ALA A N 1
ATOM 4980 C CA . ALA A 1 648 ? 28.971 22.961 32.351 1.00 97.81 648 ALA A CA 1
ATOM 4981 C C . ALA A 1 648 ? 29.856 24.212 32.522 1.00 97.81 648 ALA A C 1
ATOM 4983 O O . ALA A 1 648 ? 30.886 24.171 33.192 1.00 97.81 648 ALA A O 1
ATOM 4984 N N . GLN A 1 649 ? 29.440 25.364 31.994 1.00 97.50 649 GLN A N 1
ATOM 4985 C CA . GLN A 1 649 ? 30.153 26.639 32.149 1.00 97.50 649 GLN A CA 1
ATOM 4986 C C . GLN A 1 649 ? 30.179 27.134 33.603 1.00 97.50 649 GLN A C 1
ATOM 4988 O O . GLN A 1 649 ? 31.174 27.705 34.050 1.00 97.50 649 GLN A O 1
ATOM 4993 N N . ALA A 1 650 ? 29.129 26.857 34.382 1.00 96.88 650 ALA A N 1
ATOM 4994 C CA . ALA A 1 650 ? 29.124 27.115 35.821 1.00 96.88 650 ALA A CA 1
ATOM 4995 C C . ALA A 1 650 ? 30.099 26.202 36.595 1.00 96.88 650 ALA A C 1
ATOM 4997 O O . ALA A 1 650 ? 30.462 26.507 37.733 1.00 96.88 650 ALA A O 1
ATOM 4998 N N . GLY A 1 651 ? 30.557 25.101 35.986 1.00 96.94 651 GLY A N 1
ATOM 4999 C CA . GLY A 1 651 ? 31.486 24.151 36.590 1.00 96.94 651 GLY A CA 1
ATOM 5000 C C . GLY A 1 651 ? 30.875 23.385 37.757 1.00 96.94 651 GLY A C 1
ATOM 5001 O O . GLY A 1 651 ? 31.556 23.179 38.763 1.00 96.94 651 GLY A O 1
ATOM 5002 N N . ARG A 1 652 ? 29.589 23.030 37.652 1.00 96.62 652 ARG A N 1
ATOM 5003 C CA . ARG A 1 652 ? 28.823 22.414 38.736 1.00 96.62 652 ARG A CA 1
ATOM 5004 C C . ARG A 1 652 ? 27.993 21.232 38.233 1.00 96.62 652 ARG A C 1
ATOM 5006 O O . ARG A 1 652 ? 27.303 21.348 37.227 1.00 96.62 652 ARG A O 1
ATOM 5013 N N . SER A 1 653 ? 28.056 20.114 38.959 1.00 98.12 653 SER A N 1
ATOM 5014 C CA . SER A 1 653 ? 27.207 18.936 38.735 1.00 98.12 653 SER A CA 1
ATOM 5015 C C . SER A 1 653 ? 25.728 19.286 38.898 1.00 98.12 653 SER A C 1
ATOM 5017 O O . SER A 1 653 ? 25.397 20.138 39.724 1.00 98.12 653 SER A O 1
ATOM 5019 N N . ILE A 1 654 ? 24.840 18.614 38.162 1.00 98.38 654 ILE A N 1
ATOM 5020 C CA . ILE A 1 654 ? 23.386 18.796 38.291 1.00 98.38 654 ILE A CA 1
ATOM 5021 C C . ILE A 1 654 ? 22.859 17.809 39.341 1.00 98.38 654 ILE A C 1
ATOM 5023 O O . ILE A 1 654 ? 22.848 16.604 39.070 1.00 98.38 654 ILE A O 1
ATOM 5027 N N . PRO A 1 655 ? 22.380 18.264 40.515 1.00 97.81 655 PRO A N 1
ATOM 5028 C CA . PRO A 1 655 ? 21.824 17.357 41.509 1.00 97.81 655 PRO A CA 1
ATOM 5029 C C . PRO A 1 655 ? 20.485 16.760 41.059 1.00 97.81 655 PRO A C 1
ATOM 5031 O O . PRO A 1 655 ? 19.703 17.388 40.340 1.00 97.81 655 PRO A O 1
ATOM 5034 N N . CYS A 1 656 ? 20.181 15.551 41.530 1.00 97.38 656 CYS A N 1
ATOM 5035 C CA . CYS A 1 656 ? 18.881 14.931 41.297 1.00 97.38 656 CYS A CA 1
ATOM 5036 C C . CYS A 1 656 ? 17.810 15.589 42.173 1.00 97.38 656 CYS A C 1
ATOM 5038 O O . CYS A 1 656 ? 17.740 15.335 43.372 1.00 97.38 656 CYS A O 1
ATOM 5040 N N . TYR A 1 657 ? 16.988 16.465 41.587 1.00 97.19 657 TYR A N 1
ATOM 5041 C CA . TYR A 1 657 ? 15.940 17.208 42.304 1.00 97.19 657 TYR A CA 1
ATOM 5042 C C . TYR A 1 657 ? 14.546 16.576 42.243 1.00 97.19 657 TYR A C 1
ATOM 5044 O O . TYR A 1 657 ? 13.649 17.016 42.961 1.00 97.19 657 TYR A O 1
ATOM 5052 N N . GLY A 1 658 ? 14.330 15.559 41.408 1.00 93.56 658 GLY A N 1
ATOM 5053 C CA . GLY A 1 658 ? 12.996 15.007 41.204 1.00 93.56 658 GLY A CA 1
ATOM 5054 C C . GLY A 1 658 ? 12.980 13.681 40.460 1.00 93.56 658 GLY A C 1
ATOM 5055 O O . GLY A 1 658 ? 13.992 13.204 39.952 1.00 93.56 658 GLY A O 1
ATOM 5056 N N . THR A 1 659 ? 11.791 13.098 40.390 1.00 93.00 659 THR A N 1
ATOM 5057 C CA . THR A 1 659 ? 11.551 11.744 39.881 1.00 93.00 659 THR A CA 1
ATOM 5058 C C . THR A 1 659 ? 11.890 11.587 38.403 1.00 93.00 659 THR A C 1
ATOM 5060 O O . THR A 1 659 ? 12.443 10.564 38.027 1.00 93.00 659 THR A O 1
ATOM 5063 N N . THR A 1 660 ? 11.646 12.615 37.583 1.00 91.38 660 THR A N 1
ATOM 5064 C CA . THR A 1 660 ? 12.013 12.603 36.158 1.00 91.38 660 THR A CA 1
ATOM 5065 C C . THR A 1 660 ? 13.522 12.495 35.958 1.00 91.38 660 THR A C 1
ATOM 5067 O O . THR A 1 660 ? 13.951 11.818 35.041 1.00 91.38 660 THR A O 1
ATOM 5070 N N . HIS A 1 661 ? 14.340 13.114 36.817 1.00 96.25 661 HIS A N 1
ATOM 5071 C CA . HIS A 1 661 ? 15.793 12.923 36.774 1.00 96.25 661 HIS A CA 1
ATOM 5072 C C . HIS A 1 661 ? 16.122 11.470 37.149 1.00 96.25 661 HIS A C 1
ATOM 5074 O O . HIS A 1 661 ? 16.755 10.765 36.370 1.00 96.25 661 HIS A O 1
ATOM 5080 N N . ALA A 1 662 ? 15.618 10.998 38.295 1.00 93.81 662 ALA A N 1
ATOM 5081 C CA . ALA A 1 662 ? 15.908 9.660 38.814 1.00 93.81 662 ALA A CA 1
ATOM 5082 C C . ALA A 1 662 ? 15.453 8.501 37.903 1.00 93.81 662 ALA A C 1
ATOM 5084 O O . ALA A 1 662 ? 16.063 7.437 37.933 1.00 93.81 662 ALA A O 1
ATOM 5085 N N . ASP A 1 663 ? 14.404 8.686 37.095 1.00 90.62 663 ASP A N 1
ATOM 5086 C CA . ASP A 1 663 ? 13.927 7.671 36.144 1.00 90.62 663 ASP A CA 1
ATOM 5087 C C . ASP A 1 663 ? 14.922 7.440 34.977 1.00 90.62 663 ASP A C 1
ATOM 5089 O O . ASP A 1 663 ? 14.825 6.429 34.282 1.00 90.62 663 ASP A O 1
ATOM 5093 N N . TYR A 1 664 ? 15.866 8.350 34.716 1.00 92.12 664 TYR A N 1
ATOM 5094 C CA . TYR A 1 664 ? 16.783 8.256 33.565 1.00 92.12 664 TYR A CA 1
ATOM 5095 C C . TYR A 1 664 ? 18.265 8.342 33.937 1.00 92.12 664 TYR A C 1
ATOM 5097 O O . TYR A 1 664 ? 19.093 7.758 33.248 1.00 92.12 664 TYR A O 1
ATOM 5105 N N . ILE A 1 665 ? 18.607 9.059 35.008 1.00 95.56 665 ILE A N 1
ATOM 5106 C CA . ILE A 1 665 ? 19.985 9.275 35.450 1.00 95.56 665 ILE A CA 1
ATOM 5107 C C . ILE A 1 665 ? 20.041 9.021 36.960 1.00 95.56 665 ILE A C 1
ATOM 5109 O O . ILE A 1 665 ? 19.351 9.666 37.753 1.00 95.56 665 ILE A O 1
ATOM 5113 N N . TYR A 1 666 ? 20.857 8.056 37.369 1.00 94.56 666 TYR A N 1
ATOM 5114 C CA . TYR A 1 666 ? 20.966 7.635 38.758 1.00 94.56 666 TYR A CA 1
ATOM 5115 C C . TYR A 1 666 ? 21.947 8.509 39.551 1.00 94.56 666 TYR A C 1
ATOM 5117 O O . TYR A 1 666 ? 23.173 8.407 39.432 1.00 94.56 666 TYR A O 1
ATOM 5125 N N . GLY A 1 667 ? 21.401 9.357 40.421 1.00 94.81 667 GLY A N 1
ATOM 5126 C CA . GLY A 1 667 ? 22.176 10.329 41.189 1.00 94.81 667 GLY A CA 1
ATOM 5127 C C . GLY A 1 667 ? 22.406 11.626 40.417 1.00 94.81 667 GLY A C 1
ATOM 5128 O O . GLY A 1 667 ? 21.630 11.980 39.544 1.00 94.81 667 GLY A O 1
ATOM 5129 N N . GLU A 1 668 ? 23.448 12.381 40.772 1.00 96.50 668 GLU A N 1
ATOM 5130 C CA . GLU A 1 668 ? 23.795 13.614 40.050 1.00 96.50 668 GLU A CA 1
ATOM 5131 C C . GLU A 1 668 ? 24.441 13.350 38.680 1.00 96.50 668 GLU A C 1
ATOM 5133 O O . GLU A 1 668 ? 25.194 12.379 38.527 1.00 96.50 668 GLU A O 1
ATOM 5138 N N . VAL A 1 669 ? 24.230 14.279 37.737 1.00 98.25 669 VAL A N 1
ATOM 5139 C CA . VAL A 1 669 ? 25.023 14.374 36.500 1.00 98.25 669 VAL A CA 1
ATOM 5140 C C . VAL A 1 669 ? 26.340 15.078 36.833 1.00 98.25 669 VAL A C 1
ATOM 5142 O O . VAL A 1 669 ? 26.308 16.260 37.199 1.00 98.25 669 VAL A O 1
ATOM 5145 N N . PRO A 1 670 ? 27.497 14.403 36.732 1.00 98.19 670 PRO A N 1
ATOM 5146 C CA . PRO A 1 670 ? 28.768 14.985 37.141 1.00 98.19 670 PRO A CA 1
ATOM 5147 C C . PRO A 1 670 ? 29.222 16.097 36.186 1.00 98.19 670 PRO A C 1
ATOM 5149 O O . PRO A 1 670 ? 29.140 15.950 34.966 1.00 98.19 670 PRO A O 1
ATOM 5152 N N . CYS A 1 671 ? 29.765 17.185 36.743 1.00 98.44 671 CYS A N 1
ATOM 5153 C CA . CYS A 1 671 ? 30.529 18.175 35.983 1.00 98.44 671 CYS A CA 1
ATOM 5154 C C . CYS A 1 671 ? 32.025 18.014 36.247 1.00 98.44 671 CYS A C 1
ATOM 5156 O O . CYS A 1 671 ? 32.504 18.240 37.359 1.00 98.44 671 CYS A O 1
ATOM 5158 N N . LEU A 1 672 ? 32.767 17.647 35.208 1.00 98.12 672 LEU A N 1
ATOM 5159 C CA . LEU A 1 672 ? 34.204 17.423 35.275 1.00 98.12 672 LEU A CA 1
ATOM 5160 C C . LEU A 1 672 ? 34.972 18.742 35.236 1.00 98.12 672 LEU A C 1
ATOM 5162 O O . LEU A 1 672 ? 34.460 19.771 34.795 1.00 98.12 672 LEU A O 1
ATOM 5166 N N . ARG A 1 673 ? 36.224 18.707 35.698 1.00 96.25 673 ARG A N 1
ATOM 5167 C CA . ARG A 1 673 ? 37.151 19.847 35.632 1.00 96.25 673 ARG A CA 1
ATOM 5168 C C . ARG A 1 673 ? 37.462 20.249 34.182 1.00 96.25 673 ARG A C 1
ATOM 5170 O O . ARG A 1 673 ? 37.210 19.495 33.253 1.00 96.25 673 ARG A O 1
ATOM 5177 N N . CYS A 1 674 ? 38.082 21.415 34.003 1.00 94.25 674 CYS A N 1
ATOM 5178 C CA . CYS A 1 674 ? 38.748 21.728 32.738 1.00 94.25 674 CYS A CA 1
ATOM 5179 C C . CYS A 1 674 ? 40.000 20.858 32.565 1.00 94.25 674 CYS A C 1
ATOM 5181 O O . CYS A 1 674 ? 40.620 20.451 33.558 1.00 94.25 674 CYS A O 1
ATOM 5183 N N . LEU A 1 675 ? 40.407 20.659 31.314 1.00 94.06 675 LEU A N 1
ATOM 5184 C CA . LEU A 1 675 ? 41.737 20.155 30.990 1.00 94.06 675 LEU A CA 1
ATOM 5185 C C . LEU A 1 675 ? 42.829 21.111 31.501 1.00 94.06 675 LEU A C 1
ATOM 5187 O O . LEU A 1 675 ? 42.616 22.327 31.589 1.00 94.06 675 LEU A O 1
ATOM 5191 N N . THR A 1 676 ? 43.982 20.562 31.884 1.00 95.06 676 THR A N 1
ATOM 5192 C CA . THR A 1 676 ? 45.175 21.354 32.202 1.00 95.06 676 THR A CA 1
ATOM 5193 C C . THR A 1 676 ? 45.765 21.944 30.928 1.00 95.06 676 THR A C 1
ATOM 5195 O O . THR A 1 676 ? 45.407 21.557 29.818 1.00 95.06 676 THR A O 1
ATOM 5198 N N . LYS A 1 677 ? 46.690 22.896 31.071 1.00 93.88 677 LYS A N 1
ATOM 5199 C CA . LYS A 1 677 ? 47.359 23.487 29.911 1.00 93.88 677 LYS A CA 1
ATOM 5200 C C . LYS A 1 677 ? 48.088 22.423 29.085 1.00 93.88 677 LYS A C 1
ATOM 5202 O O . LYS A 1 677 ? 48.013 22.447 27.867 1.00 93.88 677 LYS A O 1
ATOM 5207 N N . GLU A 1 678 ? 48.756 21.495 29.758 1.00 94.81 678 GLU A N 1
ATOM 5208 C CA . GLU A 1 678 ? 49.503 20.409 29.129 1.00 94.81 678 GLU A CA 1
ATOM 5209 C C . GLU A 1 678 ? 48.568 19.476 28.346 1.00 94.81 678 GLU A C 1
ATOM 5211 O O . GLU A 1 678 ? 48.840 19.188 27.187 1.00 94.81 678 GLU A O 1
ATOM 5216 N N . GLU A 1 679 ? 47.428 19.091 28.935 1.00 94.38 679 GLU A N 1
ATOM 5217 C CA . GLU A 1 679 ? 46.407 18.265 28.271 1.00 94.38 679 GLU A CA 1
ATOM 5218 C C . GLU A 1 679 ? 45.805 18.969 27.032 1.00 94.38 679 GLU A C 1
ATOM 5220 O O . GLU A 1 679 ? 45.503 18.320 26.030 1.00 94.38 679 GLU A O 1
ATOM 5225 N N . ILE A 1 680 ? 45.645 20.299 27.079 1.00 91.75 680 ILE A N 1
ATOM 5226 C CA . ILE A 1 680 ? 45.153 21.103 25.945 1.00 91.75 680 ILE A CA 1
ATOM 5227 C C . ILE A 1 680 ? 46.197 21.180 24.824 1.00 91.75 680 ILE A C 1
ATOM 5229 O O . ILE A 1 680 ? 45.846 21.007 23.659 1.00 91.75 680 ILE A O 1
ATOM 5233 N N . ASP A 1 681 ? 47.456 21.465 25.170 1.00 89.75 681 ASP A N 1
ATOM 5234 C CA . ASP A 1 681 ? 48.540 21.666 24.201 1.00 89.75 681 ASP A CA 1
ATOM 5235 C C . ASP A 1 681 ? 48.948 20.347 23.504 1.00 89.75 681 ASP A C 1
ATOM 5237 O O . ASP A 1 681 ? 49.461 20.385 22.386 1.00 89.75 681 ASP A O 1
ATOM 5241 N N . GLU A 1 682 ? 48.732 19.192 24.147 1.00 92.25 682 GLU A N 1
ATOM 5242 C CA . GLU A 1 682 ? 49.061 17.865 23.608 1.00 92.25 682 GLU A CA 1
ATOM 5243 C C . GLU A 1 682 ? 48.001 17.333 22.629 1.00 92.25 682 GLU A C 1
ATOM 5245 O O . GLU A 1 682 ? 48.319 17.073 21.469 1.00 92.25 682 GLU A O 1
ATOM 5250 N N . ALA A 1 683 ? 46.756 17.168 23.087 1.00 90.81 683 ALA A N 1
ATOM 5251 C CA . ALA A 1 683 ? 45.657 16.603 22.299 1.00 90.81 683 ALA A CA 1
ATOM 5252 C C . ALA A 1 683 ? 44.305 16.892 22.976 1.00 90.81 683 ALA A C 1
ATOM 5254 O O . ALA A 1 683 ? 43.812 16.095 23.773 1.00 90.81 683 ALA A O 1
ATOM 5255 N N . TYR A 1 684 ? 43.708 18.052 22.689 1.00 93.25 684 TYR A N 1
ATOM 5256 C CA . TYR A 1 684 ? 42.520 18.552 23.392 1.00 93.25 684 TYR A CA 1
ATOM 5257 C C . TYR A 1 684 ? 41.334 17.567 23.406 1.00 93.25 684 TYR A C 1
ATOM 5259 O O . TYR A 1 684 ? 40.779 17.269 24.468 1.00 93.25 684 TYR A O 1
ATOM 5267 N N . GLU A 1 685 ? 40.937 17.046 22.247 1.00 95.81 685 GLU A N 1
ATOM 5268 C CA . GLU A 1 685 ? 39.771 16.168 22.113 1.00 95.81 685 GLU A CA 1
ATOM 5269 C C . GLU A 1 685 ? 40.037 14.782 22.724 1.00 95.81 685 GLU A C 1
ATOM 5271 O O . GLU A 1 685 ? 39.248 14.284 23.525 1.00 95.81 685 GLU A O 1
ATOM 5276 N N . GLU A 1 686 ? 41.202 14.189 22.461 1.00 95.94 686 GLU A N 1
ATOM 5277 C CA . GLU A 1 686 ? 41.590 12.893 23.040 1.00 95.94 686 GLU A CA 1
ATOM 5278 C C . GLU A 1 686 ? 41.673 12.959 24.575 1.00 95.94 686 GLU A C 1
ATOM 5280 O O . GLU A 1 686 ? 41.080 12.136 25.282 1.00 95.94 686 GLU A O 1
ATOM 5285 N N . ASN A 1 687 ? 42.303 14.009 25.114 1.00 97.31 687 ASN A N 1
ATOM 5286 C CA . ASN A 1 687 ? 42.394 14.213 26.558 1.00 97.31 687 ASN A CA 1
ATOM 5287 C C . ASN A 1 687 ? 41.035 14.515 27.202 1.00 97.31 687 ASN A C 1
ATOM 5289 O O . ASN A 1 687 ? 40.830 14.179 28.372 1.00 97.31 687 ASN A O 1
ATOM 5293 N N . THR A 1 688 ? 40.075 15.081 26.461 1.00 97.50 688 THR A N 1
ATOM 5294 C CA . THR A 1 688 ? 38.685 15.196 26.931 1.00 97.50 688 THR A CA 1
ATOM 5295 C C . THR A 1 688 ? 38.080 13.809 27.160 1.00 97.50 688 THR A C 1
ATOM 5297 O O . THR A 1 688 ? 37.493 13.566 28.217 1.00 97.50 688 THR A O 1
ATOM 5300 N N . GLY A 1 689 ? 38.286 12.873 26.227 1.00 97.56 689 GLY A N 1
ATOM 5301 C CA . GLY A 1 689 ? 37.876 11.474 26.377 1.00 97.56 689 GLY A CA 1
ATOM 5302 C C . GLY A 1 689 ? 38.531 10.802 27.587 1.00 97.56 689 GLY A C 1
ATOM 5303 O O . GLY A 1 689 ? 37.838 10.258 28.452 1.00 97.56 689 GLY A O 1
ATOM 5304 N N . HIS A 1 690 ? 39.857 10.913 27.724 1.00 97.81 690 HIS A N 1
ATOM 5305 C CA . HIS A 1 690 ? 40.587 10.370 28.875 1.00 97.81 690 HIS A CA 1
ATOM 5306 C C . HIS A 1 690 ? 40.116 10.944 30.214 1.00 97.81 690 HIS A C 1
ATOM 5308 O O . HIS A 1 690 ? 39.992 10.203 31.194 1.00 97.81 690 HIS A O 1
ATOM 5314 N N . LEU A 1 691 ? 39.827 12.247 30.276 1.00 97.94 691 LEU A N 1
ATOM 5315 C CA . LEU A 1 691 ? 39.303 12.882 31.480 1.00 97.94 691 LEU A CA 1
ATOM 5316 C C . LEU A 1 691 ? 37.968 12.255 31.898 1.00 97.94 691 LEU A C 1
ATOM 5318 O O . LEU A 1 691 ? 37.814 11.900 33.069 1.00 97.94 691 LEU A O 1
ATOM 5322 N N . ILE A 1 692 ? 37.030 12.085 30.959 1.00 98.31 692 ILE A N 1
ATOM 5323 C CA . ILE A 1 692 ? 35.727 11.464 31.239 1.00 98.31 692 ILE A CA 1
ATOM 5324 C C . ILE A 1 692 ? 35.919 10.050 31.782 1.00 98.31 692 ILE A C 1
ATOM 5326 O O . ILE A 1 692 ? 35.391 9.719 32.847 1.00 98.31 692 ILE A O 1
ATOM 5330 N N . VAL A 1 693 ? 36.735 9.242 31.102 1.00 98.06 693 VAL A N 1
ATOM 5331 C CA . VAL A 1 693 ? 37.013 7.855 31.495 1.00 98.06 693 VAL A CA 1
ATOM 5332 C C . VAL A 1 693 ? 37.608 7.774 32.901 1.00 98.06 693 VAL A C 1
ATOM 5334 O O . VAL A 1 693 ? 37.148 6.988 33.736 1.00 98.06 693 VAL A O 1
ATOM 5337 N N . ASN A 1 694 ? 38.624 8.589 33.180 1.00 97.50 694 ASN A N 1
ATOM 5338 C CA . ASN A 1 694 ? 39.331 8.579 34.456 1.00 97.50 694 ASN A CA 1
ATOM 5339 C C . ASN A 1 694 ? 38.431 9.035 35.606 1.00 97.50 694 ASN A C 1
ATOM 5341 O O . ASN A 1 694 ? 38.440 8.420 36.672 1.00 97.50 694 ASN A O 1
ATOM 5345 N N . GLU A 1 695 ? 37.623 10.073 35.395 1.00 97.75 695 GLU A N 1
ATOM 5346 C CA . GLU A 1 695 ? 36.727 10.594 36.424 1.00 97.75 695 GLU A CA 1
ATOM 5347 C C . GLU A 1 695 ? 35.561 9.642 36.714 1.00 97.75 695 GLU A C 1
ATOM 5349 O O . GLU A 1 695 ? 35.258 9.408 37.884 1.00 97.75 695 GLU A O 1
ATOM 5354 N N . PHE A 1 696 ? 34.956 9.015 35.698 1.00 97.19 696 PHE A N 1
ATOM 5355 C CA . PHE A 1 696 ? 33.908 8.007 35.916 1.00 97.19 696 PHE A CA 1
ATOM 5356 C C . PHE A 1 696 ? 34.424 6.810 36.719 1.00 97.19 696 PHE A C 1
ATOM 5358 O O . PHE A 1 696 ? 33.784 6.396 37.691 1.00 97.19 696 PHE A O 1
ATOM 5365 N N . LYS A 1 697 ? 35.627 6.318 36.392 1.00 95.62 697 LYS A N 1
ATOM 5366 C CA . LYS A 1 697 ? 36.301 5.258 37.159 1.00 95.62 697 LYS A CA 1
ATOM 5367 C C . LYS A 1 697 ? 36.621 5.704 38.586 1.00 95.62 697 LYS A C 1
ATOM 5369 O O . LYS A 1 697 ? 36.335 4.972 39.531 1.00 95.62 697 LYS A O 1
ATOM 5374 N N . ARG A 1 698 ? 37.164 6.913 38.766 1.00 96.94 698 ARG A N 1
ATOM 5375 C CA . ARG A 1 698 ? 37.506 7.480 40.083 1.00 96.94 698 ARG A CA 1
ATOM 5376 C C . ARG A 1 698 ? 36.278 7.646 40.980 1.00 96.94 698 ARG A C 1
ATOM 5378 O O . ARG A 1 698 ? 36.375 7.431 42.185 1.00 96.94 698 ARG A O 1
ATOM 5385 N N . MET A 1 699 ? 35.142 8.045 40.409 1.00 96.00 699 MET A N 1
ATOM 5386 C CA . MET A 1 699 ? 33.879 8.228 41.130 1.00 96.00 699 MET A CA 1
ATOM 5387 C C . MET A 1 699 ? 33.098 6.921 41.332 1.00 96.00 699 MET A C 1
ATOM 5389 O O . MET A 1 699 ? 32.108 6.931 42.060 1.00 96.00 699 MET A O 1
ATOM 5393 N N . GLY A 1 700 ? 33.512 5.815 40.701 1.00 94.75 700 GLY A N 1
ATOM 5394 C CA . GLY A 1 700 ? 32.781 4.546 40.738 1.00 94.75 700 GLY A CA 1
ATOM 5395 C C . GLY A 1 700 ? 31.386 4.646 40.114 1.00 94.75 700 GLY A C 1
ATOM 5396 O O . GLY A 1 700 ? 30.449 4.022 40.605 1.00 94.75 700 GLY A O 1
ATOM 5397 N N . LYS A 1 701 ? 31.228 5.484 39.084 1.00 93.00 701 LYS A N 1
ATOM 5398 C CA . LYS A 1 701 ? 29.947 5.714 38.407 1.00 93.00 701 LYS A CA 1
ATOM 5399 C C . LYS A 1 701 ? 29.719 4.635 37.350 1.00 93.00 701 LYS A C 1
ATOM 5401 O O . LYS A 1 701 ? 30.578 4.414 36.502 1.00 93.00 701 LYS A O 1
ATOM 5406 N N . ASP A 1 702 ? 28.554 3.995 37.398 1.00 94.06 702 ASP A N 1
ATOM 5407 C CA . ASP A 1 702 ? 28.096 3.102 36.333 1.00 94.06 702 ASP A CA 1
ATOM 5408 C C . ASP A 1 702 ? 27.654 3.947 35.132 1.00 94.06 702 ASP A C 1
ATOM 5410 O O . ASP A 1 702 ? 26.743 4.772 35.241 1.00 94.06 702 ASP A O 1
ATOM 5414 N N . VAL A 1 703 ? 28.313 3.742 33.993 1.00 95.00 703 VAL A N 1
ATOM 5415 C CA . VAL A 1 703 ? 28.044 4.466 32.747 1.00 95.00 703 VAL A CA 1
ATOM 5416 C C . VAL A 1 703 ? 26.638 4.212 32.213 1.00 95.00 703 VAL A C 1
ATOM 5418 O O . VAL A 1 703 ? 26.064 5.109 31.608 1.00 95.00 703 VAL A O 1
ATOM 5421 N N . LYS A 1 704 ? 26.032 3.048 32.471 1.00 93.88 704 LYS A N 1
ATOM 5422 C CA . LYS A 1 704 ? 24.640 2.787 32.072 1.00 93.88 704 LYS A CA 1
ATOM 5423 C C . LYS A 1 704 ? 23.650 3.503 32.980 1.00 93.88 704 LYS A C 1
ATOM 5425 O O . LYS A 1 704 ? 22.614 3.964 32.519 1.00 93.88 704 LYS A O 1
ATOM 5430 N N . ALA A 1 705 ? 23.981 3.610 34.266 1.00 93.75 705 ALA A N 1
ATOM 5431 C CA . ALA A 1 705 ? 23.128 4.278 35.240 1.00 93.75 705 ALA A CA 1
ATOM 5432 C C . ALA A 1 705 ? 23.223 5.805 35.164 1.00 93.75 705 ALA A C 1
ATOM 5434 O O . ALA A 1 705 ? 22.283 6.501 35.540 1.00 93.75 705 ALA A O 1
ATOM 5435 N N . VAL A 1 706 ? 24.349 6.337 34.684 1.00 97.31 706 VAL A N 1
ATOM 5436 C CA . VAL A 1 706 ? 24.582 7.775 34.511 1.00 97.31 706 VAL A CA 1
ATOM 5437 C C . VAL A 1 706 ? 25.009 8.035 33.065 1.00 97.31 706 VAL A C 1
ATOM 5439 O O . VAL A 1 706 ? 26.199 8.220 32.816 1.00 97.31 706 VAL A O 1
ATOM 5442 N N . PRO A 1 707 ? 24.063 8.057 32.104 1.00 97.56 707 PRO A N 1
ATOM 5443 C CA . PRO A 1 707 ? 24.360 8.131 30.672 1.00 97.56 707 PRO A CA 1
ATOM 5444 C C . PRO A 1 707 ? 24.717 9.544 30.167 1.00 97.56 707 PRO A C 1
ATOM 5446 O O . PRO A 1 707 ? 24.391 9.926 29.040 1.00 97.56 707 PRO A O 1
ATOM 5449 N N . ALA A 1 708 ? 25.325 10.365 31.027 1.00 98.06 708 ALA A N 1
ATOM 5450 C CA . ALA A 1 708 ? 25.560 11.781 30.784 1.00 98.06 708 ALA A CA 1
ATOM 5451 C C . ALA A 1 708 ? 26.713 12.343 31.625 1.00 98.06 708 ALA A C 1
ATOM 5453 O O . ALA A 1 708 ? 26.907 11.974 32.786 1.00 98.06 708 ALA A O 1
ATOM 5454 N N . VAL A 1 709 ? 27.418 13.327 31.071 1.00 98.50 709 VAL A N 1
ATOM 5455 C CA . VAL A 1 709 ? 28.460 14.097 31.755 1.00 98.50 709 VAL A CA 1
ATOM 5456 C C . VAL A 1 709 ? 28.505 15.530 31.241 1.00 98.50 709 VAL A C 1
ATOM 5458 O O . VAL A 1 709 ? 28.224 15.795 30.074 1.00 98.50 709 VAL A O 1
ATOM 5461 N N . LEU A 1 710 ? 28.895 16.463 32.107 1.00 98.62 710 LEU A N 1
ATOM 5462 C CA . LEU A 1 710 ? 29.219 17.833 31.726 1.00 98.62 710 LEU A CA 1
ATOM 5463 C C . LEU A 1 710 ? 30.734 18.041 31.783 1.00 98.62 710 LEU A C 1
ATOM 5465 O O . LEU A 1 710 ? 31.362 17.756 32.801 1.00 98.62 710 LEU A O 1
ATOM 5469 N N . CYS A 1 711 ? 31.326 18.599 30.732 1.00 97.62 711 CYS A N 1
ATOM 5470 C CA . CYS A 1 711 ? 32.733 18.999 30.729 1.00 97.62 711 CYS A CA 1
ATOM 5471 C C . CYS A 1 711 ? 32.832 20.510 30.945 1.00 97.62 711 CYS A C 1
ATOM 5473 O O . CYS A 1 711 ? 32.332 21.287 30.125 1.00 97.62 711 CYS A O 1
ATOM 5475 N N . LYS A 1 712 ? 33.454 20.948 32.051 1.00 97.25 712 LYS A N 1
ATOM 5476 C CA . LYS A 1 712 ? 33.475 22.370 32.417 1.00 97.25 712 LYS A CA 1
ATOM 5477 C C . LYS A 1 712 ? 34.035 23.239 31.291 1.00 97.25 712 LYS A C 1
ATOM 5479 O O . LYS A 1 712 ? 35.103 22.956 30.759 1.00 97.25 712 LYS A O 1
ATOM 5484 N N . ASN A 1 713 ? 33.320 24.322 30.982 1.00 91.62 713 ASN A N 1
ATOM 5485 C CA . ASN A 1 713 ? 33.611 25.261 29.889 1.00 91.62 713 ASN A CA 1
ATOM 5486 C C . ASN A 1 713 ? 33.585 24.671 28.463 1.00 91.62 713 ASN A C 1
ATOM 5488 O O . ASN A 1 713 ? 33.987 25.372 27.539 1.00 91.62 713 ASN A O 1
ATOM 5492 N N . HIS A 1 714 ? 33.106 23.439 28.273 1.00 93.00 714 HIS A N 1
ATOM 5493 C CA . HIS A 1 714 ? 32.974 22.813 26.957 1.00 93.00 714 HIS A CA 1
ATOM 5494 C C . HIS A 1 714 ? 31.495 22.566 26.622 1.00 93.00 714 HIS A C 1
ATOM 5496 O O . HIS A 1 714 ? 30.873 23.369 25.928 1.00 93.00 714 HIS A O 1
ATOM 5502 N N . GLY A 1 715 ? 30.910 21.500 27.163 1.00 94.12 715 GLY A N 1
ATOM 5503 C CA . GLY A 1 715 ? 29.535 21.107 26.881 1.00 94.12 715 GLY A CA 1
ATOM 5504 C C . GLY A 1 715 ? 29.203 19.719 27.432 1.00 94.12 715 GLY A C 1
ATOM 5505 O O . GLY A 1 715 ? 30.048 19.095 28.088 1.00 94.12 715 GLY A O 1
ATOM 5506 N N . PRO A 1 716 ? 27.963 19.255 27.225 1.00 97.69 716 PRO A N 1
ATOM 5507 C CA . PRO A 1 716 ? 27.540 17.908 27.580 1.00 97.69 716 PRO A CA 1
ATOM 5508 C C . PRO A 1 716 ? 28.051 16.832 26.612 1.00 97.69 716 PRO A C 1
ATOM 5510 O O . PRO A 1 716 ? 28.149 17.052 25.404 1.00 97.69 716 PRO A O 1
ATOM 5513 N N . PHE A 1 717 ? 28.274 15.637 27.153 1.00 98.50 717 PHE A N 1
ATOM 5514 C CA . PHE A 1 717 ? 28.299 14.387 26.394 1.00 98.50 717 PHE A CA 1
ATOM 5515 C C . PHE A 1 717 ? 27.260 13.439 26.988 1.00 98.50 717 PHE A C 1
ATOM 5517 O O . PHE A 1 717 ? 27.156 13.322 28.212 1.00 98.50 717 PHE A O 1
ATOM 5524 N N . THR A 1 718 ? 26.501 12.760 26.136 1.00 98.56 718 THR A N 1
ATOM 5525 C CA . THR A 1 718 ? 25.585 11.686 26.538 1.00 98.56 718 THR A CA 1
ATOM 5526 C C . THR A 1 718 ? 25.846 10.442 25.715 1.00 98.56 718 THR A C 1
ATOM 5528 O O . THR A 1 718 ? 26.424 10.508 24.631 1.00 98.56 718 THR A O 1
ATOM 5531 N N . TRP A 1 719 ? 25.438 9.293 26.235 1.00 98.56 719 TRP A N 1
ATOM 5532 C CA . TRP A 1 719 ? 25.598 8.017 25.548 1.00 98.56 719 TRP A CA 1
ATOM 5533 C C . TRP A 1 719 ? 24.404 7.100 25.791 1.00 98.56 719 TRP A C 1
ATOM 5535 O O . TRP A 1 719 ? 23.576 7.353 26.662 1.00 98.56 719 TRP A O 1
ATOM 5545 N N . GLY A 1 720 ? 24.294 6.048 24.992 1.00 97.00 720 GLY A N 1
ATOM 5546 C CA . GLY A 1 720 ? 23.241 5.037 25.073 1.00 97.00 720 GLY A CA 1
ATOM 5547 C C . GLY A 1 720 ? 23.696 3.741 24.414 1.00 97.00 720 GLY A C 1
ATOM 5548 O O . GLY A 1 720 ? 24.827 3.662 23.932 1.00 97.00 720 GLY A O 1
ATOM 5549 N N . LYS A 1 721 ? 22.836 2.725 24.376 1.00 95.31 721 LYS A N 1
ATOM 5550 C CA . LYS A 1 721 ? 23.091 1.442 23.701 1.00 95.31 721 LYS A CA 1
ATOM 5551 C C . LYS A 1 721 ? 23.177 1.568 22.175 1.00 95.31 721 LYS A C 1
ATOM 5553 O O . LYS A 1 721 ? 23.717 0.678 21.537 1.00 95.31 721 LYS A O 1
ATOM 5558 N N . ASP A 1 722 ? 22.667 2.663 21.618 1.00 96.94 722 ASP A N 1
ATOM 5559 C CA . ASP A 1 722 ? 22.688 3.035 20.200 1.00 96.94 722 ASP A CA 1
ATOM 5560 C C . ASP A 1 722 ? 22.622 4.575 20.064 1.00 96.94 722 ASP A C 1
ATOM 5562 O O . ASP A 1 722 ? 22.494 5.291 21.071 1.00 96.94 722 ASP A O 1
ATOM 5566 N N . ALA A 1 723 ? 22.752 5.119 18.846 1.00 97.50 723 ALA A N 1
ATOM 5567 C CA . ALA A 1 723 ? 22.728 6.568 18.621 1.00 97.50 723 ALA A CA 1
ATOM 5568 C C . ALA A 1 723 ? 21.396 7.219 19.011 1.00 97.50 723 ALA A C 1
ATOM 5570 O O . ALA A 1 723 ? 21.390 8.348 19.508 1.00 97.50 723 ALA A O 1
ATOM 5571 N N . HIS A 1 724 ? 20.272 6.526 18.829 1.00 95.94 724 HIS A N 1
ATOM 5572 C CA . HIS A 1 724 ? 18.950 7.065 19.140 1.00 95.94 724 HIS A CA 1
ATOM 5573 C C . HIS A 1 724 ? 18.743 7.198 20.652 1.00 95.94 724 HIS A C 1
ATOM 5575 O O . HIS A 1 724 ? 18.257 8.229 21.123 1.00 95.94 724 HIS A O 1
ATOM 5581 N N . GLU A 1 725 ? 19.171 6.209 21.436 1.00 96.69 725 GLU A N 1
ATOM 5582 C CA . GLU A 1 725 ? 19.144 6.283 22.895 1.00 96.69 725 GLU A CA 1
ATOM 5583 C C . GLU A 1 725 ? 20.115 7.351 23.422 1.00 96.69 725 GLU A C 1
ATOM 5585 O O . GLU A 1 725 ? 19.783 8.078 24.359 1.00 96.69 725 GLU A O 1
ATOM 5590 N N . ALA A 1 726 ? 21.277 7.532 22.787 1.00 98.12 726 ALA A N 1
ATOM 5591 C CA . ALA A 1 726 ? 22.195 8.613 23.143 1.00 98.12 726 ALA A CA 1
ATOM 5592 C C . ALA A 1 726 ? 21.575 10.008 22.915 1.00 98.12 726 ALA A C 1
ATOM 5594 O O . ALA A 1 726 ? 21.738 10.896 23.760 1.00 98.12 726 ALA A O 1
ATOM 5595 N N . VAL A 1 727 ? 20.807 10.189 21.828 1.00 98.00 727 VAL A N 1
ATOM 5596 C CA . VAL A 1 727 ? 20.022 11.412 21.564 1.00 98.00 727 VAL A CA 1
ATOM 5597 C C . VAL A 1 727 ? 18.896 11.571 22.579 1.00 98.00 727 VAL A C 1
ATOM 5599 O O . VAL A 1 727 ? 18.702 12.665 23.109 1.00 98.00 727 VAL A O 1
ATOM 5602 N N . HIS A 1 728 ? 18.182 10.495 22.906 1.00 96.81 728 HIS A N 1
ATOM 5603 C CA . HIS A 1 728 ? 17.153 10.517 23.943 1.00 96.81 728 HIS A CA 1
ATOM 5604 C C . HIS A 1 728 ? 17.735 10.991 25.285 1.00 96.81 728 HIS A C 1
ATOM 5606 O O . HIS A 1 728 ? 17.188 11.905 25.906 1.00 96.81 728 HIS A O 1
ATOM 5612 N N . ASN A 1 729 ? 18.892 10.463 25.690 1.00 97.56 729 ASN A N 1
ATOM 5613 C CA . ASN A 1 729 ? 19.580 10.891 26.907 1.00 97.56 729 ASN A CA 1
ATOM 5614 C C . ASN A 1 729 ? 20.049 12.355 26.837 1.00 97.56 729 ASN A C 1
ATOM 5616 O O . ASN A 1 729 ? 20.007 13.045 27.857 1.00 97.56 729 ASN A O 1
ATOM 5620 N N . ALA A 1 730 ? 20.407 12.876 25.657 1.00 98.12 730 ALA A N 1
ATOM 5621 C CA . ALA A 1 730 ? 20.708 14.300 25.465 1.00 98.12 730 ALA A CA 1
ATOM 5622 C C . ALA A 1 730 ? 19.476 15.195 25.691 1.00 98.12 730 ALA A C 1
ATOM 5624 O O . ALA A 1 730 ? 19.568 16.209 26.387 1.00 98.12 730 ALA A O 1
ATOM 5625 N N . VAL A 1 731 ? 18.309 14.802 25.162 1.00 97.69 731 VAL A N 1
ATOM 5626 C CA . VAL A 1 731 ? 17.035 15.513 25.385 1.00 97.69 731 VAL A CA 1
ATOM 5627 C C . VAL A 1 731 ? 16.668 15.512 26.869 1.00 97.69 731 VAL A C 1
ATOM 5629 O O . VAL A 1 731 ? 16.308 16.552 27.426 1.00 97.69 731 VAL A O 1
ATOM 5632 N N . VAL A 1 732 ? 16.798 14.357 27.530 1.00 97.19 732 VAL A N 1
ATOM 5633 C CA . VAL A 1 732 ? 16.541 14.229 28.969 1.00 97.19 732 VAL A CA 1
ATOM 5634 C C . VAL A 1 732 ? 17.490 15.114 29.772 1.00 97.19 732 VAL A C 1
ATOM 5636 O O . VAL A 1 732 ? 17.029 15.840 30.653 1.00 97.19 732 VAL A O 1
ATOM 5639 N N . LEU A 1 733 ? 18.791 15.093 29.470 1.00 98.44 733 LEU A N 1
ATOM 5640 C CA . LEU A 1 733 ? 19.786 15.919 30.151 1.00 98.44 733 LEU A CA 1
ATOM 5641 C C . LEU A 1 733 ? 19.455 17.410 30.036 1.00 98.44 733 LEU A C 1
ATOM 5643 O O . LEU A 1 733 ? 19.503 18.118 31.042 1.00 98.44 733 LEU A O 1
ATOM 5647 N N . GLU A 1 734 ? 19.099 17.885 28.842 1.00 98.19 734 GLU A N 1
ATOM 5648 C CA . GLU A 1 734 ? 18.751 19.289 28.620 1.00 98.19 734 GLU A CA 1
ATOM 5649 C C . GLU A 1 734 ? 17.517 19.706 29.436 1.00 98.19 734 GLU A C 1
ATOM 5651 O O . GLU A 1 734 ? 17.534 20.740 30.113 1.00 98.19 734 GLU A O 1
ATOM 5656 N N . GLU A 1 735 ? 16.460 18.887 29.452 1.00 97.88 735 GLU A N 1
ATOM 5657 C CA . GLU A 1 735 ? 15.260 19.198 30.236 1.00 97.88 735 GLU A CA 1
ATOM 5658 C C . GLU A 1 735 ? 15.524 19.091 31.747 1.00 97.88 735 GLU A C 1
ATOM 5660 O O . GLU A 1 735 ? 15.067 19.935 32.521 1.00 97.88 735 GLU A O 1
ATOM 5665 N N . VAL A 1 736 ? 16.324 18.118 32.193 1.00 97.56 736 VAL A N 1
ATOM 5666 C CA . VAL A 1 736 ? 16.751 17.992 33.596 1.00 97.56 736 VAL A CA 1
ATOM 5667 C C . VAL A 1 736 ? 17.585 19.198 34.033 1.00 97.56 736 VAL A C 1
ATOM 5669 O O . VAL A 1 736 ? 17.339 19.748 35.109 1.00 97.56 736 VAL A O 1
ATOM 5672 N N . ALA A 1 737 ? 18.516 19.665 33.200 1.00 98.31 737 ALA A N 1
ATOM 5673 C CA . ALA A 1 737 ? 19.321 20.857 33.452 1.00 98.31 737 ALA A CA 1
ATOM 5674 C C . ALA A 1 737 ? 18.447 22.119 33.573 1.00 98.31 737 ALA A C 1
ATOM 5676 O O . ALA A 1 737 ? 18.630 22.942 34.480 1.00 98.31 737 ALA A O 1
ATOM 5677 N N . LYS A 1 738 ? 17.447 22.247 32.697 1.00 98.19 738 LYS A N 1
ATOM 5678 C CA . LYS A 1 738 ? 16.460 23.332 32.706 1.00 98.19 738 LYS A CA 1
ATOM 5679 C C . LYS A 1 738 ? 15.568 23.309 33.941 1.00 98.19 738 LYS A C 1
ATOM 5681 O O . LYS A 1 738 ? 15.351 24.353 34.564 1.00 98.19 738 LYS A O 1
ATOM 5686 N N . MET A 1 739 ? 15.072 22.136 34.326 1.00 97.81 739 MET A N 1
ATOM 5687 C CA . MET A 1 739 ? 14.296 21.958 35.552 1.00 97.81 739 MET A CA 1
ATOM 5688 C C . MET A 1 739 ? 15.134 22.279 36.789 1.00 97.81 739 MET A C 1
ATOM 5690 O O . MET A 1 739 ? 14.659 23.014 37.651 1.00 97.81 739 MET A O 1
ATOM 5694 N N . ALA A 1 740 ? 16.379 21.802 36.860 1.00 97.81 740 ALA A N 1
ATOM 5695 C CA . ALA A 1 740 ? 17.278 22.074 37.977 1.00 97.81 740 ALA A CA 1
ATOM 5696 C C . ALA A 1 740 ? 17.553 23.577 38.133 1.00 97.81 740 ALA A C 1
ATOM 5698 O O . ALA A 1 740 ? 17.393 24.121 39.224 1.00 97.81 740 ALA A O 1
ATOM 5699 N N . TYR A 1 741 ? 17.866 24.274 37.034 1.00 97.62 741 TYR A N 1
ATOM 5700 C CA . TYR A 1 741 ? 18.073 25.726 37.048 1.00 97.62 741 TYR A CA 1
ATOM 5701 C C . TYR A 1 741 ? 16.839 26.475 37.579 1.00 97.62 741 TYR A C 1
ATOM 5703 O O . TYR A 1 741 ? 16.938 27.359 38.436 1.00 97.62 741 TYR A O 1
ATOM 5711 N N . ARG A 1 742 ? 15.645 26.098 37.101 1.00 97.81 742 ARG A N 1
ATOM 5712 C CA . ARG A 1 742 ? 14.378 26.684 37.561 1.00 97.81 742 ARG A CA 1
ATOM 5713 C C . ARG A 1 742 ? 14.106 26.364 39.027 1.00 97.81 742 ARG A C 1
ATOM 5715 O O . ARG A 1 742 ? 13.695 27.255 39.762 1.00 97.81 742 ARG A O 1
ATOM 5722 N N . ALA A 1 743 ? 14.355 25.133 39.464 1.00 97.19 743 ALA A N 1
ATOM 5723 C CA . ALA A 1 743 ? 14.136 24.700 40.838 1.00 97.19 743 ALA A CA 1
ATOM 5724 C C . ALA A 1 743 ? 15.013 25.480 41.828 1.00 97.19 743 ALA A C 1
ATOM 5726 O O . ALA A 1 743 ? 14.513 25.942 42.851 1.00 97.19 743 ALA A O 1
ATOM 5727 N N . GLU A 1 744 ? 16.283 25.708 41.493 1.00 96.38 744 GLU A N 1
ATOM 5728 C CA . GLU A 1 744 ? 17.190 26.530 42.303 1.00 96.38 744 GLU A CA 1
ATOM 5729 C C . GLU A 1 744 ? 16.826 28.014 42.282 1.00 96.38 744 GLU A C 1
ATOM 5731 O O . GLU A 1 744 ? 16.956 28.699 43.294 1.00 96.38 744 GLU A O 1
ATOM 5736 N N . THR A 1 745 ? 16.312 28.513 41.157 1.00 96.31 745 THR A N 1
ATOM 5737 C CA . THR A 1 745 ? 15.802 29.888 41.067 1.00 96.31 745 THR A CA 1
ATOM 5738 C C . THR A 1 745 ? 14.557 30.076 41.942 1.00 96.31 745 THR A C 1
ATOM 5740 O O . THR A 1 745 ? 14.417 31.093 42.619 1.00 96.31 745 THR A O 1
ATOM 5743 N N . ILE A 1 746 ? 13.658 29.086 41.957 1.00 97.81 746 ILE A N 1
ATOM 5744 C CA . ILE A 1 746 ? 12.434 29.084 42.770 1.00 97.81 746 ILE A CA 1
ATOM 5745 C C . ILE A 1 746 ? 12.767 28.921 44.259 1.00 97.81 746 ILE A C 1
ATOM 5747 O O . ILE A 1 746 ? 12.195 29.608 45.105 1.00 97.81 746 ILE A O 1
ATOM 5751 N N . ASN A 1 747 ? 13.689 28.017 44.592 1.00 97.25 747 ASN A N 1
ATOM 5752 C CA . ASN A 1 747 ? 14.133 27.752 45.953 1.00 97.25 747 ASN A CA 1
ATOM 5753 C C . ASN A 1 747 ? 15.668 27.646 46.007 1.00 97.25 747 ASN A C 1
ATOM 5755 O O . ASN A 1 747 ? 16.209 26.546 45.894 1.00 97.25 747 ASN A O 1
ATOM 5759 N N . PRO A 1 748 ? 16.379 28.749 46.305 1.00 94.56 748 PRO A N 1
ATOM 5760 C CA . PRO A 1 748 ? 17.845 28.758 46.383 1.00 94.56 748 PRO A CA 1
ATOM 5761 C C . PRO A 1 748 ? 18.445 27.862 47.476 1.00 94.56 748 PRO A C 1
ATOM 5763 O O . PRO A 1 748 ? 19.660 27.709 47.555 1.00 94.56 748 PRO A O 1
ATOM 5766 N N . ARG A 1 749 ? 17.611 27.303 48.365 1.00 96.12 749 ARG A N 1
ATOM 5767 C CA . ARG A 1 749 ? 18.010 26.375 49.436 1.00 96.12 749 ARG A CA 1
ATOM 5768 C C . ARG A 1 749 ? 17.550 24.937 49.179 1.00 96.12 749 ARG A C 1
ATOM 5770 O O . ARG A 1 749 ? 17.601 24.117 50.099 1.00 96.12 749 ARG A O 1
ATOM 5777 N N . ILE A 1 750 ? 17.079 24.633 47.968 1.00 96.81 750 ILE A N 1
ATOM 5778 C CA . ILE A 1 750 ? 16.638 23.292 47.581 1.00 96.81 750 ILE A CA 1
ATOM 5779 C C . ILE A 1 750 ? 17.735 22.252 47.844 1.00 96.81 750 ILE A C 1
ATOM 5781 O O . ILE A 1 750 ? 18.919 22.497 47.620 1.00 96.81 750 ILE A O 1
ATOM 5785 N N . GLN A 1 751 ? 17.327 21.093 48.356 1.00 96.81 751 GLN A N 1
ATOM 5786 C CA . GLN A 1 751 ? 18.197 19.937 48.569 1.00 96.81 751 GLN A CA 1
ATOM 5787 C C . GLN A 1 751 ? 17.897 18.871 47.507 1.00 96.81 751 GLN A C 1
ATOM 5789 O O . GLN A 1 751 ? 16.776 18.855 46.988 1.00 96.81 751 GLN A O 1
ATOM 5794 N N . PRO A 1 752 ? 18.856 17.987 47.177 1.00 96.94 752 PRO A N 1
ATOM 5795 C CA . PRO A 1 752 ? 18.589 16.834 46.323 1.00 96.94 752 PRO A CA 1
ATOM 5796 C C . PRO A 1 752 ? 17.422 15.993 46.857 1.00 96.94 752 PRO A C 1
ATOM 5798 O O . PRO A 1 752 ? 17.149 15.970 48.061 1.00 96.94 752 PRO A O 1
ATOM 5801 N N . ALA A 1 753 ? 16.741 15.290 45.958 1.00 95.81 753 ALA A N 1
ATOM 5802 C CA . ALA A 1 753 ? 15.705 14.336 46.313 1.00 95.81 753 ALA A CA 1
ATOM 5803 C C . ALA A 1 753 ? 16.268 13.267 47.275 1.00 95.81 753 ALA A C 1
ATOM 5805 O O . ALA A 1 753 ? 17.426 12.868 47.113 1.00 95.81 753 ALA A O 1
ATOM 5806 N N . PRO A 1 754 ? 15.482 12.774 48.253 1.00 96.44 754 PRO A N 1
ATOM 5807 C CA . PRO A 1 754 ? 15.921 11.699 49.144 1.00 96.44 754 PRO A CA 1
ATOM 5808 C C . PRO A 1 754 ? 16.431 10.483 48.363 1.00 96.44 754 PRO A C 1
ATOM 5810 O O . PRO A 1 754 ? 15.838 10.125 47.342 1.00 96.44 754 PRO A O 1
ATOM 5813 N N . GLN A 1 755 ? 17.500 9.839 48.841 1.00 94.75 755 GLN A N 1
ATOM 5814 C CA . GLN A 1 755 ? 18.125 8.708 48.144 1.00 94.75 755 GLN A CA 1
ATOM 5815 C C . GLN A 1 755 ? 17.120 7.573 47.915 1.00 94.75 755 GLN A C 1
ATOM 5817 O O . GLN A 1 755 ? 17.041 7.035 46.821 1.00 94.75 755 GLN A O 1
ATOM 5822 N N . GLU A 1 756 ? 16.259 7.294 48.893 1.00 94.81 756 GLU A N 1
ATOM 5823 C CA . GLU A 1 756 ? 15.232 6.254 48.804 1.00 94.81 756 GLU A CA 1
ATOM 5824 C C . GLU A 1 756 ? 14.228 6.517 47.669 1.00 94.81 756 GLU A C 1
ATOM 5826 O O . GLU A 1 756 ? 13.687 5.581 47.076 1.00 94.81 756 GLU A O 1
ATOM 5831 N N . LEU A 1 757 ? 13.970 7.793 47.350 1.00 93.12 757 LEU A N 1
ATOM 5832 C CA . LEU A 1 757 ? 13.121 8.169 46.222 1.00 93.12 757 LEU A CA 1
ATOM 5833 C C . LEU A 1 757 ? 13.856 7.961 44.897 1.00 93.12 757 LEU A C 1
ATOM 5835 O O . LEU A 1 757 ? 13.255 7.449 43.953 1.00 93.12 757 LEU A O 1
ATOM 5839 N N . GLN A 1 758 ? 15.137 8.330 44.839 1.00 94.56 758 GLN A N 1
ATOM 5840 C CA . GLN A 1 758 ? 15.969 8.114 43.658 1.00 94.56 758 GLN A CA 1
ATOM 5841 C C . GLN A 1 758 ? 16.081 6.616 43.342 1.00 94.56 758 GLN A C 1
ATOM 5843 O O . GLN A 1 758 ? 15.792 6.211 42.219 1.00 94.56 758 GLN A O 1
ATOM 5848 N N . ASP A 1 759 ? 16.369 5.790 44.351 1.00 92.44 759 ASP A N 1
ATOM 5849 C CA . ASP A 1 759 ? 16.450 4.331 44.242 1.00 92.44 759 ASP A CA 1
ATOM 5850 C C . ASP A 1 759 ? 15.135 3.744 43.727 1.00 92.44 759 ASP A C 1
ATOM 5852 O O . ASP A 1 759 ? 15.116 2.981 42.761 1.00 92.44 759 ASP A O 1
ATOM 5856 N N . LYS A 1 760 ? 14.005 4.131 44.333 1.00 90.25 760 LYS A N 1
ATOM 5857 C CA . LYS A 1 760 ? 12.688 3.631 43.925 1.00 90.25 760 LYS A CA 1
ATOM 5858 C C . LYS A 1 760 ? 12.388 3.941 42.460 1.00 90.25 760 LYS A C 1
ATOM 5860 O O . LYS A 1 760 ? 11.852 3.082 41.764 1.00 90.25 760 LYS A O 1
ATOM 5865 N N . HIS A 1 761 ? 12.682 5.160 42.019 1.00 90.88 761 HIS A N 1
ATOM 5866 C CA . HIS A 1 761 ? 12.388 5.622 40.664 1.00 90.88 761 HIS A CA 1
ATOM 5867 C C . HIS A 1 761 ? 13.323 5.030 39.613 1.00 90.88 761 HIS A C 1
ATOM 5869 O O . HIS A 1 761 ? 12.873 4.643 38.537 1.00 90.88 761 HIS A O 1
ATOM 5875 N N . TYR A 1 762 ? 14.592 4.852 39.958 1.00 88.88 762 TYR A N 1
ATOM 5876 C CA . TYR A 1 762 ? 15.534 4.197 39.072 1.00 88.88 762 TYR A CA 1
ATOM 5877 C C . TYR A 1 762 ? 15.232 2.695 38.945 1.00 88.88 762 TYR A C 1
ATOM 5879 O O . TYR A 1 762 ? 14.985 2.194 37.849 1.00 88.88 762 TYR A O 1
ATOM 5887 N N . TYR A 1 763 ? 15.139 1.958 40.059 1.00 88.62 763 TYR A N 1
ATOM 5888 C CA . TYR A 1 763 ? 14.976 0.498 40.021 1.00 88.62 763 TYR A CA 1
ATOM 5889 C C . TYR A 1 763 ? 13.585 0.024 39.588 1.00 88.62 763 TYR A C 1
ATOM 5891 O O . TYR A 1 763 ? 13.461 -1.102 39.111 1.00 88.62 763 TYR A O 1
ATOM 5899 N N . ARG A 1 764 ? 12.531 0.847 39.692 1.00 83.56 764 ARG A N 1
ATOM 5900 C CA . ARG A 1 764 ? 11.224 0.486 39.104 1.00 83.56 764 ARG A CA 1
ATOM 5901 C C . ARG A 1 764 ? 11.246 0.445 37.576 1.00 83.56 764 ARG A C 1
ATOM 5903 O O . ARG A 1 764 ? 10.358 -0.173 36.999 1.00 83.56 764 ARG A O 1
ATOM 5910 N N . LYS A 1 765 ? 12.210 1.124 36.948 1.00 80.56 765 LYS A N 1
ATOM 5911 C CA . LYS A 1 765 ? 12.363 1.198 35.493 1.00 80.56 765 LYS A CA 1
ATOM 5912 C C . LYS A 1 765 ? 13.533 0.350 34.988 1.00 80.56 765 LYS A C 1
ATOM 5914 O O . LYS A 1 765 ? 13.401 -0.287 33.956 1.00 80.56 765 LYS A O 1
ATOM 5919 N N . HIS A 1 766 ? 14.636 0.293 35.738 1.00 81.62 766 HIS A N 1
ATOM 5920 C CA . HIS A 1 766 ? 15.892 -0.351 35.317 1.00 81.62 766 HIS A CA 1
ATOM 5921 C C . HIS A 1 766 ? 16.315 -1.548 36.184 1.00 81.62 766 HIS A C 1
ATOM 5923 O O . HIS A 1 766 ? 17.357 -2.154 35.948 1.00 81.62 766 HIS A O 1
ATOM 5929 N N . GLY A 1 767 ? 15.563 -1.873 37.239 1.00 76.88 767 GLY A N 1
ATOM 5930 C CA . GLY A 1 767 ? 15.884 -2.975 38.148 1.00 76.88 767 GLY A CA 1
ATOM 5931 C C . GLY A 1 767 ? 15.436 -4.341 37.624 1.00 76.88 767 GLY A C 1
ATOM 5932 O O . GLY A 1 767 ? 14.601 -4.441 36.734 1.00 76.88 767 GLY A O 1
ATOM 5933 N N . ALA A 1 768 ? 15.923 -5.416 38.251 1.00 70.56 768 ALA A N 1
ATOM 5934 C CA . ALA A 1 768 ? 15.579 -6.797 37.878 1.00 70.56 768 ALA A CA 1
ATOM 5935 C C . ALA A 1 768 ? 14.069 -7.125 37.954 1.00 70.56 768 ALA A C 1
ATOM 5937 O O . ALA A 1 768 ? 13.628 -8.097 37.354 1.00 70.56 768 ALA A O 1
ATOM 5938 N N . ASN A 1 769 ? 13.290 -6.311 38.678 1.00 71.12 769 ASN A N 1
ATOM 5939 C CA . ASN A 1 769 ? 11.830 -6.396 38.795 1.00 71.12 769 ASN A CA 1
ATOM 5940 C C . ASN A 1 769 ? 11.153 -5.117 38.261 1.00 71.12 769 ASN A C 1
ATOM 5942 O O . ASN A 1 769 ? 10.211 -4.616 38.884 1.00 71.12 769 ASN A O 1
ATOM 5946 N N . ALA A 1 770 ? 11.692 -4.514 37.198 1.00 70.81 770 ALA A N 1
ATOM 5947 C CA . ALA A 1 770 ? 11.127 -3.306 36.610 1.00 70.81 770 ALA A CA 1
ATOM 5948 C C . ALA A 1 770 ? 9.645 -3.515 36.245 1.00 70.81 770 ALA A C 1
ATOM 5950 O O . ALA A 1 770 ? 9.264 -4.543 35.695 1.00 70.81 770 ALA A O 1
ATOM 5951 N N . TYR A 1 771 ? 8.804 -2.544 36.600 1.00 70.81 771 TYR A N 1
ATOM 5952 C CA . TYR A 1 771 ? 7.349 -2.567 36.390 1.00 70.81 771 TYR A CA 1
ATOM 5953 C C . TYR A 1 771 ? 6.830 -1.264 35.765 1.00 70.81 771 TYR A C 1
ATOM 5955 O O . TYR A 1 771 ? 5.623 -1.051 35.661 1.00 70.81 771 TYR A O 1
ATOM 5963 N N . TYR A 1 772 ? 7.738 -0.351 35.419 1.00 53.88 772 TYR A N 1
ATOM 5964 C CA . TYR A 1 772 ? 7.431 0.960 34.870 1.00 53.88 772 TYR A CA 1
ATOM 5965 C C . TYR A 1 772 ? 7.939 1.054 33.428 1.00 53.88 772 TYR A C 1
ATOM 5967 O O . TYR A 1 772 ? 9.145 1.107 33.202 1.00 53.88 772 TYR A O 1
ATOM 5975 N N . GLY A 1 773 ? 7.009 1.094 32.474 1.00 49.56 773 GLY A N 1
ATOM 5976 C CA . GLY A 1 773 ? 7.264 0.973 31.034 1.00 49.56 773 GLY A CA 1
ATOM 5977 C C . GLY A 1 773 ? 6.306 -0.047 30.407 1.00 49.56 773 GLY A C 1
ATOM 5978 O O . GLY A 1 773 ? 5.617 -0.758 31.137 1.00 49.56 773 GLY A O 1
ATOM 5979 N N . GLN A 1 774 ? 6.217 -0.083 29.077 1.00 40.12 774 GLN A N 1
ATOM 5980 C CA . GLN A 1 774 ? 5.576 -1.187 28.349 1.00 40.12 774 GLN A CA 1
ATOM 5981 C C . GLN A 1 774 ? 6.668 -2.198 27.967 1.00 40.12 774 GLN A C 1
ATOM 5983 O O . GLN A 1 774 ? 7.792 -1.771 27.701 1.00 40.12 774 GLN A O 1
ATOM 5988 N N . ASN A 1 775 ? 6.355 -3.497 28.045 1.00 35.75 775 ASN A N 1
ATOM 5989 C CA . ASN A 1 775 ? 7.298 -4.587 27.754 1.00 35.75 775 ASN A CA 1
ATOM 5990 C C . ASN A 1 775 ? 7.679 -4.635 26.279 1.00 35.75 775 ASN A C 1
ATOM 5992 O O . ASN A 1 775 ? 6.747 -4.514 25.453 1.00 35.75 775 ASN A O 1
#

Secondary structure (DSSP, 8-state):
-PPPHHHHHHTT--EEEEEE-SSEEEEEEE-TTS-EEEEEEEE---EEETTEEE--HHHHHHHHHHHHHHHHHHHHHHH-------SEEEEEE-S--BEEE-TT--B-S--B-TT----HHHHHHHHHHHTS---TTSHHHHHHHHHHTT-GGGGG-SEEE-HHHHHHHHHHS--EEEHHHHTTTS-EETTTTEE-HHHHHHHHHHTGGG--S--HHHHSPEEE-TTS---B--HHHHHHH-TTS-SPS--BBPPPEEHHHHHHHHTT--STTEEEEEESSSEEEEEE-SS--SS--TT-EEEE-TT--EEEEEEES-SSHHHHHHHHHHHHHHHHTT----HHHHHHHHHHHHTTS-TTGGG-EEE--SS-BGGGTBSS---EEE--TTS--SHHHHHHHHHHHTTHHHHHHHHIIIIIS----SEEEEESGGGSSTTHHHHHHHHHHTS-EEE-GGGGG-HHHHHHHHHHHHHHPPTT--HHHHIIIIISTT---EEEPPPHHHHHHHHHHHHHHHHHHHHHHHHHHHS--S---SSTTHHHHHHHHHHHHHHHHHHHHHTT--STT-EEEEEEETTTTEEEEPBTT--GGG--GGG-EEEETTS-EEE-SSPBPTTHHHHHHHHHH-TT--EEEEE--HHHHHHHHHT--B---SHHHHTTSSS-B-EEPPPPHHHHHHHHHHHHHHHHHHHHHHHT--TTT--EEEETTTEEEEEESSHHHHHHHHHHHHHHHHHHHHHHHH-TT--PPPHHHHHHHHHHHHSTT--SS--

pLDDT: mean 92.83, std 10.13, range [29.58, 98.81]

Sequence (775 aa):
MGMDAKTAILEQKTALGIEFGSTRIKAVLIGADNAPIASGDHEWENRYDNGVWTYTLEDIWTGLQDAYTKMAADVKEKYDITLTRVGAIGFSAMMHGYMAFDKAGNLLVPFRTWRNNITEEASEKLTDLFGFHIPQRWTIAHLYQAILNGEPHVADIDYVTTLAGYIQWKMTGERVVGVGEASGIFPIDSETNTYFADMIAKFDEAVADKAYSWKALDVLPHVLTAGDNAGVLTKEGAALLDMSGNLEAGIPLCPPEGDAGTGMAATNSVRVRTGNVSAGTSVFAMIVLEKNLSKVYPEIDMVTTPSGHPVAMVHCQNCTSDLNAWVNLFREFAQTFGMEISTNDLFGKLYNKALEGDADCGGLLAYNYFSGEHVTGFNEGRPVFARTPDAKFNLANFMRVNLFTSLGALKVGLDILMKEEHVQVDQILGHGGLFKTKGVGQKILAGAIDAPVSVMETAGEGGAWGIALLASYMINKEENETLEDYLDAKVFAGNAGTKMDPDPADVAGFEVFTERYKKGLPIERAAVESLNEPSFGKDREDNTMLEELKKRVYEANMLLPKYGLVTFTWGNVSEIDRESGLFVIKPSGVDYDLLTPDDMVVMDLNGNKVEGRYRPSSDTPTHLELYKAFPEIGGIVHTHSSYATSWAQAGRSIPCYGTTHADYIYGEVPCLRCLTKEEIDEAYEENTGHLIVNEFKRMGKDVKAVPAVLCKNHGPFTWGKDAHEAVHNAVVLEEVAKMAYRAETINPRIQPAPQELQDKHYYRKHGANAYYGQN